Protein AF-0000000085019146 (afdb_homodimer)

Sequence (936 aa):
MVECVVIGAGLAGLQAARRLKDCGVSVVVVEAGDHLGGRVSQLEGLAPWPLQLGPEFIHGEECNVLKDFIDAQGWEMREYEWPDRYFFGKGVGERRLMVAEDADENDPDVREVHRLFAELPGVPIDRDVTALEWLRDIVQCSDKVLALAESIYANDFGTSLALMGMQEAVVEQRGWNYGEKYLVLDRSLHRVAEALAKGIDVRLGWKVSEIIRPPDGAPGPVTIRRSTGETMVASRCVVVAAPITALKPNNPGSIAFTPPLPMVKTKAIDRVKVSNSVKVFLAFESSFWPEGLFDVVCAGCFLPEMWILKYPSTENVGRGGGARMASDQGVDPSVPARTKEVVTFFAAGNLADELSRMERKTVVERALDQMDEMFGSDANPRPSRSRLTGSYVADWKNEELVGGAYTYPTLHAFGSREVVAAPDGESVFFAGEATHPGVNPCMQGAMETGLRAAAQVLSAVRPPKSSLMVECVVIGAGLAGLQAARRLKDCGVSVVVVEAGDHLGGRVSQLEGLAPWPLQLGPEFIHGEECNVLKDFIDAQGWEMREYEWPDRYFFGKGVGERRLMVAEDADENDPDVREVHRLFAELPGVPIDRDVTALEWLRDIVQCSDKVLALAESIYANDFGTSLALMGMQEAVVEQRGWNYGEKYLVLDRSLHRVAEALAKGIDVRLGWKVSEIIRPPDGAPGPVTIRRSTGETMVASRCVVVAAPITALKPNNPGSIAFTPPLPMVKTKAIDRVKVSNSVKVFLAFESSFWPEGLFDVVCAGCFLPEMWILKYPSTENVGRGGGARMASDQGVDPSVPARTKEVVTFFAAGNLADELSRMERKTVVERALDQMDEMFGSDANPRPSRSRLTGSYVADWKNEELVGGAYTYPTLHAFGSREVVAAPDGESVFFAGEATHPGVNPCMQGAMETGLRAAAQVLSAVRPPKSSL

Secondary structure (DSSP, 8-state):
-EEEEEE--BHHHHHHHHHHHHTT--EEEE-SSSSSBTTS-EEESSSSSPEESS---EE-STT-HHHHHHHHHT--EEEE-S-SEEEE-GGGT--EEEEHHHHHHH-HHHHHHHHHHHTGGG---SS--BHHHIIIIII---HHHHHHHIIIIIHHTTS-TTTBBHHHHHHHHHT--S-S-EEEESS-THHHHHHHHTTSEEETT--EEEEE--GGG-S--EEEEETTS-EEEEEEEEEE-S-GGGG-TTSTTPPEEESPPPHHHHHHHHHS-B--EEEEEEEESS--S-TT--EEEEETSSS-EEEE------TTS---TT-EEGGGGT--TTHHHH--EEEEEEEEHHHHHHHHHS-HHHHHHHHHHHHHHHH--SS-S-HHHHHEEEEEEEEGGG-TTT-SS-B--BTT-TTHHHHHHS-BTTTEEE-SGGG-SS-TTSHHHHHHHHHHHHHHHHHHH-------/-EEEEEE--BHHHHHHHHHHHHTT--EEEE-SSSSSBTTS-EEESSSSS-EESS---EE-STT-HHHHHHHHHT--EEEE-S-SEEEE-GGGT--EEEEHHHHHHH-HHHHHHHHHHHTGGG---SS--BHHHIIIIII---HHHHHHHIIIIIHHTTS-TTTBBHHHHHHHHHT--S-S-EEEESS-THHHHHHHHTTSEEETT--EEEEE--GGG-S--EEEEETTS-EEEEEEEEEE-S-GGGG-TTSTTPPEEESPPPHHHHHHHHHS-B--EEEEEEEESS--S-TT--EEEEETSSS-EEEE------TTS---TT-EEGGGGT--TTHHHH--EEEEEEEEHHHHHHHHHS-HHHHHHHHHHHHHHHH--SS-S-HHHHHEEEEEEEEGGG-TTT-SS-B--BTT-TTHHHHHHS-BTTTEEE-SGGG-SS-TTSHHHHHHHHHHHHHHHHHHH-------

Organism: Micromonas commoda (strain RCC299 / NOUM17 / CCMP2709) (NCBI:txid296587)

Structure (mmCIF, N/CA/C/O backbone):
data_AF-0000000085019146-model_v1
#
loop_
_entity.id
_entity.type
_entity.pdbx_description
1 polymer 'Amine oxidase domain-containing protein'
#
loop_
_atom_site.group_PDB
_atom_site.id
_atom_site.type_symbol
_atom_site.label_atom_id
_atom_site.label_alt_id
_atom_site.label_comp_id
_atom_site.label_asym_id
_atom_site.label_entity_id
_atom_site.label_seq_id
_atom_site.pdbx_PDB_ins_code
_atom_site.Cartn_x
_atom_site.Cartn_y
_atom_site.Cartn_z
_atom_site.occupancy
_atom_site.B_iso_or_equiv
_atom_site.auth_seq_id
_atom_site.auth_comp_id
_atom_site.auth_asym_id
_atom_site.auth_atom_id
_atom_site.pdbx_PDB_model_num
ATOM 1 N N . MET A 1 1 ? 28 5.133 -4.934 1 79.38 1 MET A N 1
ATOM 2 C CA . MET A 1 1 ? 27.469 4.168 -3.977 1 79.38 1 MET A CA 1
ATOM 3 C C . MET A 1 1 ? 25.953 4.309 -3.838 1 79.38 1 MET A C 1
ATOM 5 O O . MET A 1 1 ? 25.438 5.426 -3.775 1 79.38 1 MET A O 1
ATOM 9 N N . VAL A 1 2 ? 25.234 3.137 -4.051 1 92.81 2 VAL A N 1
ATOM 10 C CA . VAL A 1 2 ? 23.781 3.166 -3.996 1 92.81 2 VAL A CA 1
ATOM 11 C C . VAL A 1 2 ? 23.312 2.875 -2.572 1 92.81 2 VAL A C 1
ATOM 13 O O . VAL A 1 2 ? 24.047 2.291 -1.775 1 92.81 2 VAL A O 1
ATOM 16 N N . GLU A 1 3 ? 22.172 3.332 -2.229 1 93.25 3 GLU A N 1
ATOM 17 C CA . GLU A 1 3 ? 21.641 3.133 -0.887 1 93.25 3 GLU A CA 1
ATOM 18 C C . GLU A 1 3 ? 21.172 1.693 -0.688 1 93.25 3 GLU A C 1
ATOM 20 O O . GLU A 1 3 ? 21.406 1.095 0.361 1 93.25 3 GLU A O 1
ATOM 25 N N . CYS A 1 4 ? 20.562 1.172 -1.696 1 96.62 4 CYS A N 1
ATOM 26 C CA . CYS A 1 4 ? 19.953 -0.153 -1.569 1 96.62 4 CYS A CA 1
ATOM 27 C C . CYS A 1 4 ? 20.25 -1.001 -2.803 1 96.62 4 CYS A C 1
ATOM 29 O O . CYS A 1 4 ? 20.156 -0.516 -3.932 1 96.62 4 CYS A O 1
ATOM 31 N N . VAL A 1 5 ? 20.641 -2.23 -2.59 1 98.44 5 VAL A N 1
ATOM 32 C CA . VAL A 1 5 ? 20.75 -3.209 -3.668 1 98.44 5 VAL A CA 1
ATOM 33 C C . VAL A 1 5 ? 19.641 -4.254 -3.535 1 98.44 5 VAL A C 1
ATOM 35 O O . VAL A 1 5 ? 19.438 -4.809 -2.453 1 98.44 5 VAL A O 1
ATOM 38 N N . VAL A 1 6 ? 18.891 -4.449 -4.578 1 98.88 6 VAL A N 1
ATOM 39 C CA . VAL A 1 6 ? 17.875 -5.5 -4.629 1 98.88 6 VAL A CA 1
ATOM 40 C C . VAL A 1 6 ? 18.438 -6.707 -5.383 1 98.88 6 VAL A C 1
ATOM 42 O O . VAL A 1 6 ? 18.906 -6.582 -6.516 1 98.88 6 VAL A O 1
ATOM 45 N N . ILE A 1 7 ? 18.375 -7.859 -4.75 1 98.81 7 ILE A N 1
ATOM 46 C CA . ILE A 1 7 ? 18.906 -9.086 -5.34 1 98.81 7 ILE A CA 1
ATOM 47 C C . ILE A 1 7 ? 17.75 -9.906 -5.93 1 98.81 7 ILE A C 1
ATOM 49 O O . ILE A 1 7 ? 16.953 -10.492 -5.195 1 98.81 7 ILE A O 1
ATOM 53 N N . GLY A 1 8 ? 17.703 -9.953 -7.277 1 98.38 8 GLY A N 1
ATOM 54 C CA . GLY A 1 8 ? 16.656 -10.641 -7.992 1 98.38 8 GLY A CA 1
ATOM 55 C C . GLY A 1 8 ? 15.727 -9.703 -8.75 1 98.38 8 GLY A C 1
ATOM 56 O O . GLY A 1 8 ? 15.125 -8.805 -8.148 1 98.38 8 GLY A O 1
ATOM 57 N N . ALA A 1 9 ? 15.586 -9.969 -10.031 1 98.12 9 ALA A N 1
ATOM 58 C CA . ALA A 1 9 ? 14.766 -9.117 -10.891 1 98.12 9 ALA A CA 1
ATOM 59 C C . ALA A 1 9 ? 13.461 -9.82 -11.273 1 98.12 9 ALA A C 1
ATOM 61 O O . ALA A 1 9 ? 12.992 -9.688 -12.406 1 98.12 9 ALA A O 1
ATOM 62 N N . GLY A 1 10 ? 12.961 -10.641 -10.375 1 97.44 10 GLY A N 1
ATOM 63 C CA . GLY A 1 10 ? 11.578 -11.086 -10.477 1 97.44 10 GLY A CA 1
ATOM 64 C C . GLY A 1 10 ? 10.578 -10.031 -10.047 1 97.44 10 GLY A C 1
ATOM 65 O O . GLY A 1 10 ? 10.961 -8.898 -9.75 1 97.44 10 GLY A O 1
ATOM 66 N N . LEU A 1 11 ? 9.359 -10.406 -9.961 1 97.69 11 LEU A N 1
ATOM 67 C CA . LEU A 1 11 ? 8.312 -9.43 -9.664 1 97.69 11 LEU A CA 1
ATOM 68 C C . LEU A 1 11 ? 8.508 -8.828 -8.281 1 97.69 11 LEU A C 1
ATOM 70 O O . LEU A 1 11 ? 8.312 -7.625 -8.086 1 97.69 11 LEU A O 1
ATOM 74 N N . ALA A 1 12 ? 8.867 -9.641 -7.309 1 98.12 12 ALA A N 1
ATOM 75 C CA . ALA A 1 12 ? 9.07 -9.148 -5.949 1 98.12 12 ALA A CA 1
ATOM 76 C C . ALA A 1 12 ? 10.18 -8.102 -5.902 1 98.12 12 ALA A C 1
ATOM 78 O O . ALA A 1 12 ? 9.992 -7.012 -5.363 1 98.12 12 ALA A O 1
ATOM 79 N N . GLY A 1 13 ? 11.297 -8.438 -6.512 1 98.69 13 GLY A N 1
ATOM 80 C CA . GLY A 1 13 ? 12.43 -7.527 -6.508 1 98.69 13 GLY A CA 1
ATOM 81 C C . GLY A 1 13 ? 12.18 -6.254 -7.293 1 98.69 13 GLY A C 1
ATOM 82 O O . GLY A 1 13 ? 12.508 -5.16 -6.832 1 98.69 13 GLY A O 1
ATOM 83 N N . LEU A 1 14 ? 11.617 -6.418 -8.422 1 98.69 14 LEU A N 1
ATOM 84 C CA . LEU A 1 14 ? 11.352 -5.262 -9.266 1 98.69 14 LEU A CA 1
ATOM 85 C C . LEU A 1 14 ? 10.32 -4.34 -8.617 1 98.69 14 LEU A C 1
ATOM 87 O O . LEU A 1 14 ? 10.438 -3.115 -8.703 1 98.69 14 LEU A O 1
ATOM 91 N N . GLN A 1 15 ? 9.336 -4.961 -7.996 1 98.31 15 GLN A N 1
ATOM 92 C CA . GLN A 1 15 ? 8.344 -4.16 -7.289 1 98.31 15 GLN A CA 1
ATOM 93 C C . GLN A 1 15 ? 8.977 -3.396 -6.129 1 98.31 15 GLN A C 1
ATOM 95 O O . GLN A 1 15 ? 8.672 -2.225 -5.906 1 98.31 15 GLN A O 1
ATOM 100 N N . ALA A 1 16 ? 9.805 -4.051 -5.387 1 98.31 16 ALA A N 1
ATOM 101 C CA . ALA A 1 16 ? 10.516 -3.391 -4.297 1 98.31 16 ALA A CA 1
ATOM 102 C C . ALA A 1 16 ? 11.359 -2.23 -4.816 1 98.31 16 ALA A C 1
ATOM 104 O O . ALA A 1 16 ? 11.289 -1.118 -4.289 1 98.31 16 ALA A O 1
ATOM 105 N N . ALA A 1 17 ? 12.102 -2.482 -5.875 1 98.44 17 ALA A N 1
ATOM 106 C CA . ALA A 1 17 ? 12.984 -1.475 -6.461 1 98.44 17 ALA A CA 1
ATOM 107 C C . ALA A 1 17 ? 12.188 -0.271 -6.953 1 98.44 17 ALA A C 1
ATOM 109 O O . ALA A 1 17 ? 12.586 0.876 -6.738 1 98.44 17 ALA A O 1
ATOM 110 N N . ARG A 1 18 ? 11.133 -0.583 -7.602 1 96.62 18 ARG A N 1
ATOM 111 C CA . ARG A 1 18 ? 10.297 0.491 -8.133 1 96.62 18 ARG A CA 1
ATOM 112 C C . ARG A 1 18 ? 9.781 1.387 -7.012 1 96.62 18 ARG A C 1
ATOM 114 O O . ARG A 1 18 ? 9.883 2.613 -7.094 1 96.62 18 ARG A O 1
ATOM 121 N N . ARG A 1 19 ? 9.234 0.765 -5.992 1 94 19 ARG A N 1
ATOM 122 C CA . ARG A 1 19 ? 8.703 1.534 -4.871 1 94 19 ARG A CA 1
ATOM 123 C C . ARG A 1 19 ? 9.805 2.361 -4.207 1 94 19 ARG A C 1
ATOM 125 O O . ARG A 1 19 ? 9.594 3.533 -3.885 1 94 19 ARG A O 1
ATOM 132 N N . LEU A 1 20 ? 10.93 1.802 -3.992 1 94.19 20 LEU A N 1
ATOM 133 C CA . LEU A 1 20 ? 12.055 2.498 -3.369 1 94.19 20 LEU A CA 1
ATOM 134 C C . LEU A 1 20 ? 12.5 3.678 -4.223 1 94.19 20 LEU A C 1
ATOM 136 O O . LEU A 1 20 ? 12.719 4.777 -3.707 1 94.19 20 LEU A O 1
ATOM 140 N N . LYS A 1 21 ? 12.602 3.432 -5.488 1 93.31 21 LYS A N 1
ATOM 141 C CA . LYS A 1 21 ? 12.984 4.504 -6.395 1 93.31 21 LYS A CA 1
ATOM 142 C C . LYS A 1 21 ? 11.977 5.645 -6.367 1 93.31 21 LYS A C 1
ATOM 144 O O . LYS A 1 21 ? 12.352 6.816 -6.309 1 93.31 21 LYS A O 1
ATOM 149 N N . ASP A 1 22 ? 10.742 5.215 -6.441 1 86.56 22 ASP A N 1
ATOM 150 C CA . ASP A 1 22 ? 9.68 6.207 -6.398 1 86.56 22 ASP A CA 1
ATOM 151 C C . ASP A 1 22 ? 9.75 7.043 -5.121 1 86.56 22 ASP A C 1
ATOM 153 O O . ASP A 1 22 ? 9.289 8.18 -5.09 1 86.56 22 ASP A O 1
ATOM 157 N N . CYS A 1 23 ? 10.359 6.465 -4.125 1 86.62 23 CYS A N 1
ATOM 158 C CA . CYS A 1 23 ? 10.469 7.145 -2.84 1 86.62 23 CYS A CA 1
ATOM 159 C C . CYS A 1 23 ? 11.836 7.816 -2.691 1 86.62 23 CYS A C 1
ATOM 161 O O . CYS A 1 23 ? 12.234 8.172 -1.584 1 86.62 23 CYS A O 1
ATOM 163 N N . GLY A 1 24 ? 12.586 7.887 -3.742 1 84.88 24 GLY A N 1
ATOM 164 C CA . GLY A 1 24 ? 13.805 8.68 -3.766 1 84.88 24 GLY A CA 1
ATOM 165 C C . GLY A 1 24 ? 15.023 7.906 -3.301 1 84.88 24 GLY A C 1
ATOM 166 O O . GLY A 1 24 ? 16.094 8.492 -3.096 1 84.88 24 GLY A O 1
ATOM 167 N N . VAL A 1 25 ? 14.914 6.637 -3.082 1 89.81 25 VAL A N 1
ATOM 168 C CA . VAL A 1 25 ? 16.031 5.805 -2.668 1 89.81 25 VAL A CA 1
ATOM 169 C C . VAL A 1 25 ? 16.859 5.406 -3.889 1 89.81 25 VAL A C 1
ATOM 171 O O . VAL A 1 25 ? 16.312 5.012 -4.918 1 89.81 25 VAL A O 1
ATOM 174 N N . SER A 1 26 ? 18.109 5.586 -3.812 1 93.88 26 SER A N 1
ATOM 175 C CA . SER A 1 26 ? 18.984 5.086 -4.879 1 93.88 26 SER A CA 1
ATOM 176 C C . SER A 1 26 ? 19.062 3.564 -4.855 1 93.88 26 SER A C 1
ATOM 178 O O . SER A 1 26 ? 19.484 2.979 -3.852 1 93.88 26 SER A O 1
ATOM 180 N N . VAL A 1 27 ? 18.688 2.932 -5.996 1 97 27 VAL A N 1
ATOM 181 C CA . VAL A 1 27 ? 18.547 1.479 -5.996 1 97 27 VAL A CA 1
ATOM 182 C C . VAL A 1 27 ? 19.219 0.9 -7.242 1 97 27 VAL A C 1
ATOM 184 O O . VAL A 1 27 ? 19.156 1.487 -8.32 1 97 27 VAL A O 1
ATOM 187 N N . VAL A 1 28 ? 19.875 -0.218 -7.07 1 98.5 28 VAL A N 1
ATOM 188 C CA . VAL A 1 28 ? 20.344 -1.075 -8.156 1 98.5 28 VAL A CA 1
ATOM 189 C C . VAL A 1 28 ? 19.781 -2.488 -7.973 1 98.5 28 VAL A C 1
ATOM 191 O O . VAL A 1 28 ? 19.75 -3.004 -6.852 1 98.5 28 VAL A O 1
ATOM 194 N N . VAL A 1 29 ? 19.297 -3.041 -9.047 1 98.81 29 VAL A N 1
ATOM 195 C CA . VAL A 1 29 ? 18.844 -4.43 -9.031 1 98.81 29 VAL A CA 1
ATOM 196 C C . VAL A 1 29 ? 19.906 -5.32 -9.688 1 98.81 29 VAL A C 1
ATOM 198 O O . VAL A 1 29 ? 20.391 -5.012 -10.781 1 98.81 29 VAL A O 1
ATOM 201 N N . VAL A 1 30 ? 20.266 -6.375 -9.016 1 98.62 30 VAL A N 1
ATOM 202 C CA . VAL A 1 30 ? 21.172 -7.355 -9.625 1 98.62 30 VAL A CA 1
ATOM 203 C C . VAL A 1 30 ? 20.422 -8.672 -9.844 1 98.62 30 VAL A C 1
ATOM 205 O O . VAL A 1 30 ? 19.625 -9.094 -8.992 1 98.62 30 VAL A O 1
ATOM 208 N N . GLU A 1 31 ? 20.578 -9.219 -11.008 1 97.81 31 GLU A N 1
ATOM 209 C CA . GLU A 1 31 ? 19.906 -10.438 -11.445 1 97.81 31 GLU A CA 1
ATOM 210 C C . GLU A 1 31 ? 20.891 -11.469 -11.969 1 97.81 31 GLU A C 1
ATOM 212 O O . GLU A 1 31 ? 21.766 -11.141 -12.781 1 97.81 31 GLU A O 1
ATOM 217 N N . ALA A 1 32 ? 20.75 -12.656 -11.461 1 96.62 32 ALA A N 1
ATOM 218 C CA . ALA A 1 32 ? 21.672 -13.727 -11.828 1 96.62 32 ALA A CA 1
ATOM 219 C C . ALA A 1 32 ? 21.531 -14.086 -13.305 1 96.62 32 ALA A C 1
ATOM 221 O O . ALA A 1 32 ? 22.531 -14.359 -13.977 1 96.62 32 ALA A O 1
ATOM 222 N N . GLY A 1 33 ? 20.359 -14.125 -13.805 1 93.81 33 GLY A N 1
ATOM 223 C CA . GLY A 1 33 ? 20.094 -14.531 -15.18 1 93.81 33 GLY A CA 1
ATOM 224 C C . GLY A 1 33 ? 20.328 -13.414 -16.188 1 93.81 33 GLY A C 1
ATOM 225 O O . GLY A 1 33 ? 20.812 -12.344 -15.82 1 93.81 33 GLY A O 1
ATOM 226 N N . ASP A 1 34 ? 19.953 -13.688 -17.406 1 92.94 34 ASP A N 1
ATOM 227 C CA . ASP A 1 34 ? 20.219 -12.758 -18.5 1 92.94 34 ASP A CA 1
ATOM 228 C C . ASP A 1 34 ? 18.938 -12.062 -18.953 1 92.94 34 ASP A C 1
ATOM 230 O O . ASP A 1 34 ? 18.891 -11.445 -20.016 1 92.94 34 ASP A O 1
ATOM 234 N N . HIS A 1 35 ? 17.922 -12.219 -18.203 1 91.88 35 HIS A N 1
ATOM 235 C CA . HIS A 1 35 ? 16.672 -11.555 -18.531 1 91.88 35 HIS A CA 1
ATOM 236 C C . HIS A 1 35 ? 15.922 -11.133 -17.266 1 91.88 35 HIS A C 1
ATOM 238 O O . HIS A 1 35 ? 16.234 -11.586 -16.172 1 91.88 35 HIS A O 1
ATOM 244 N N . LEU A 1 36 ? 14.93 -10.25 -17.406 1 94.31 36 LEU A N 1
ATOM 245 C CA . LEU A 1 36 ? 14.055 -9.797 -16.344 1 94.31 36 LEU A CA 1
ATOM 246 C C . LEU A 1 36 ? 12.953 -10.812 -16.062 1 94.31 36 LEU A C 1
ATOM 248 O O . LEU A 1 36 ? 12.688 -11.68 -16.906 1 94.31 36 LEU A O 1
ATOM 252 N N . GLY A 1 37 ? 12.406 -10.719 -14.891 1 94.12 37 GLY A N 1
ATOM 253 C CA . GLY A 1 37 ? 11.102 -11.32 -14.656 1 94.12 37 GLY A CA 1
ATOM 254 C C . GLY A 1 37 ? 11.172 -12.586 -13.82 1 94.12 37 GLY A C 1
ATOM 255 O O . GLY A 1 37 ? 10.164 -13.016 -13.258 1 94.12 37 GLY A O 1
ATOM 256 N N . GLY A 1 38 ? 12.336 -13.227 -13.734 1 92.69 38 GLY A N 1
ATOM 257 C CA . GLY A 1 38 ? 12.398 -14.477 -13 1 92.69 38 GLY A CA 1
ATOM 258 C C . GLY A 1 38 ? 11.508 -15.555 -13.594 1 92.69 38 GLY A C 1
ATOM 259 O O . GLY A 1 38 ? 11.633 -15.898 -14.766 1 92.69 38 GLY A O 1
ATOM 260 N N . ARG A 1 39 ? 10.523 -15.969 -12.844 1 94.12 39 ARG A N 1
ATOM 261 C CA . ARG A 1 39 ? 9.617 -17.016 -13.312 1 94.12 39 ARG A CA 1
ATOM 262 C C . ARG A 1 39 ? 8.648 -16.469 -14.359 1 94.12 39 ARG A C 1
ATOM 264 O O . ARG A 1 39 ? 8.039 -17.25 -15.109 1 94.12 39 ARG A O 1
ATOM 271 N N . VAL A 1 40 ? 8.492 -15.195 -14.352 1 94.75 40 VAL A N 1
ATOM 272 C CA . VAL A 1 40 ? 7.711 -14.578 -15.414 1 94.75 40 VAL A CA 1
ATOM 273 C C . VAL A 1 40 ? 8.555 -14.469 -16.688 1 94.75 40 VAL A C 1
ATOM 275 O O . VAL A 1 40 ? 8.969 -13.367 -17.062 1 94.75 40 VAL A O 1
ATOM 278 N N . SER A 1 41 ? 8.789 -15.609 -17.312 1 91.44 41 SER A N 1
ATOM 279 C CA . SER A 1 41 ? 9.617 -15.727 -18.516 1 91.44 41 SER A CA 1
ATOM 280 C C . SER A 1 41 ? 8.797 -16.203 -19.703 1 91.44 41 SER A C 1
ATOM 282 O O . SER A 1 41 ? 7.684 -16.703 -19.531 1 91.44 41 SER A O 1
ATOM 284 N N . GLN A 1 42 ? 9.359 -16.016 -20.875 1 91.81 42 GLN A N 1
ATOM 285 C CA . GLN A 1 42 ? 8.609 -16.391 -22.062 1 91.81 42 GLN A CA 1
ATOM 286 C C . GLN A 1 42 ? 9.461 -17.219 -23.031 1 91.81 42 GLN A C 1
ATOM 288 O O . GLN A 1 42 ? 10.688 -17.203 -22.938 1 91.81 42 GLN A O 1
ATOM 293 N N . LEU A 1 43 ? 8.805 -17.938 -23.859 1 93.75 43 LEU A N 1
ATOM 294 C CA . LEU A 1 43 ? 9.375 -18.781 -24.906 1 93.75 43 LEU A CA 1
ATOM 295 C C . LEU A 1 43 ? 9.016 -18.234 -26.281 1 93.75 43 LEU A C 1
ATOM 297 O O . LEU A 1 43 ? 7.852 -17.922 -26.547 1 93.75 43 LEU A O 1
ATOM 301 N N . GLU A 1 44 ? 10.031 -18.188 -27.094 1 92.88 44 GLU A N 1
ATOM 302 C CA . GLU A 1 44 ? 9.797 -17.781 -28.484 1 92.88 44 GLU A CA 1
ATOM 303 C C . GLU A 1 44 ? 10.188 -18.891 -29.453 1 92.88 44 GLU A C 1
ATOM 305 O O . GLU A 1 44 ? 10.938 -19.797 -29.094 1 92.88 44 GLU A O 1
ATOM 310 N N . GLY A 1 45 ? 9.547 -18.781 -30.578 1 93.5 45 GLY A N 1
ATOM 311 C CA . GLY A 1 45 ? 9.992 -19.656 -31.656 1 93.5 45 GLY A CA 1
ATOM 312 C C . GLY A 1 45 ? 9.117 -20.875 -31.828 1 93.5 45 GLY A C 1
ATOM 313 O O . GLY A 1 45 ? 9.383 -21.719 -32.688 1 93.5 45 GLY A O 1
ATOM 314 N N . LEU A 1 46 ? 8.062 -21 -31.031 1 96 46 LEU A N 1
ATOM 315 C CA . LEU A 1 46 ? 7.148 -22.125 -31.203 1 96 46 LEU A CA 1
ATOM 316 C C . LEU A 1 46 ? 5.855 -21.672 -31.875 1 96 46 LEU A C 1
ATOM 318 O O . LEU A 1 46 ? 5.195 -22.469 -32.562 1 96 46 LEU A O 1
ATOM 322 N N . ALA A 1 47 ? 5.551 -20.516 -31.719 1 95.75 47 ALA A N 1
ATOM 323 C CA . ALA A 1 47 ? 4.406 -19.828 -32.312 1 95.75 47 ALA A CA 1
ATOM 324 C C . ALA A 1 47 ? 4.773 -18.391 -32.688 1 95.75 47 ALA A C 1
ATOM 326 O O . ALA A 1 47 ? 5.859 -17.922 -32.375 1 95.75 47 ALA A O 1
ATOM 327 N N . PRO A 1 48 ? 3.902 -17.75 -33.469 1 93.75 48 PRO A N 1
ATOM 328 C CA . PRO A 1 48 ? 4.219 -16.359 -33.812 1 93.75 48 PRO A CA 1
ATOM 329 C C . PRO A 1 48 ? 4.047 -15.398 -32.656 1 93.75 48 PRO A C 1
ATOM 331 O O . PRO A 1 48 ? 4.266 -14.188 -32.812 1 93.75 48 PRO A O 1
ATOM 334 N N . TRP A 1 49 ? 3.648 -15.852 -31.531 1 92.94 49 TRP A N 1
ATOM 335 C CA . TRP A 1 49 ? 3.527 -15.078 -30.297 1 92.94 49 TRP A CA 1
ATOM 336 C C . TRP A 1 49 ? 4.324 -15.727 -29.172 1 92.94 49 TRP A C 1
ATOM 338 O O . TRP A 1 49 ? 4.664 -16.906 -29.234 1 92.94 49 TRP A O 1
ATOM 348 N N . PRO A 1 50 ? 4.684 -15.008 -28.156 1 93.19 50 PRO A N 1
ATOM 349 C CA . PRO A 1 50 ? 5.41 -15.594 -27.031 1 93.19 50 PRO A CA 1
ATOM 350 C C . PRO A 1 50 ? 4.531 -16.484 -26.156 1 93.19 50 PRO A C 1
ATOM 352 O O . PRO A 1 50 ? 3.352 -16.172 -25.953 1 93.19 50 PRO A O 1
ATOM 355 N N . LEU A 1 51 ? 5.137 -17.531 -25.734 1 95.56 51 LEU A N 1
ATOM 356 C CA . LEU A 1 51 ? 4.469 -18.406 -24.766 1 95.56 51 LEU A CA 1
ATOM 357 C C . LEU A 1 51 ? 4.973 -18.156 -23.359 1 95.56 51 LEU A C 1
ATOM 359 O O . LEU A 1 51 ? 6.133 -17.781 -23.156 1 95.56 51 LEU A O 1
ATOM 363 N N . GLN A 1 52 ? 4.141 -18.344 -22.422 1 95.31 52 GLN A N 1
ATOM 364 C CA . GLN A 1 52 ? 4.5 -18.094 -21.031 1 95.31 52 GLN A CA 1
ATOM 365 C C . GLN A 1 52 ? 5.082 -19.328 -20.391 1 95.31 52 GLN A C 1
ATOM 367 O O . GLN A 1 52 ? 4.375 -20.328 -20.172 1 95.31 52 GLN A O 1
ATOM 372 N N . LEU A 1 53 ? 6.293 -19.219 -20.016 1 95.19 53 LEU A N 1
ATOM 373 C CA . LEU A 1 53 ? 6.938 -20.359 -19.359 1 95.19 53 LEU A CA 1
ATOM 374 C C . LEU A 1 53 ? 6.496 -20.484 -17.906 1 95.19 53 LEU A C 1
ATOM 376 O O . LEU A 1 53 ? 6.426 -21.594 -17.375 1 95.19 53 LEU A O 1
ATOM 380 N N . GLY A 1 54 ? 6.305 -19.328 -17.297 1 94.62 54 GLY A N 1
ATOM 381 C CA . GLY A 1 54 ? 5.82 -19.297 -15.922 1 94.62 54 GLY A CA 1
ATOM 382 C C . GLY A 1 54 ? 4.34 -18.984 -15.82 1 94.62 54 GLY A C 1
ATOM 383 O O . GLY A 1 54 ? 3.521 -19.578 -16.516 1 94.62 54 GLY A O 1
ATOM 384 N N . PRO A 1 55 ? 3.98 -18.078 -14.969 1 95 55 PRO A N 1
ATOM 385 C CA . PRO A 1 55 ? 2.559 -17.766 -14.781 1 95 55 PRO A CA 1
ATOM 386 C C . PRO A 1 55 ? 1.904 -17.203 -16.031 1 95 55 PRO A C 1
ATOM 388 O O . PRO A 1 55 ? 2.553 -16.484 -16.812 1 95 55 PRO A O 1
ATOM 391 N N . GLU A 1 56 ? 0.681 -17.531 -16.125 1 95.06 56 GLU A N 1
ATOM 392 C CA . GLU A 1 56 ? -0.055 -17.062 -17.297 1 95.06 56 GLU A CA 1
ATOM 393 C C . GLU A 1 56 ? -1.396 -16.453 -16.906 1 95.06 56 GLU A C 1
ATOM 395 O O . GLU A 1 56 ? -2.027 -15.758 -17.703 1 95.06 56 GLU A O 1
ATOM 400 N N . PHE A 1 57 ? -1.765 -16.672 -15.664 1 94.88 57 PHE A N 1
ATOM 401 C CA . PHE A 1 57 ? -3.09 -16.25 -15.234 1 94.88 57 PHE A CA 1
ATOM 402 C C . PHE A 1 57 ? -2.992 -15.242 -14.094 1 94.88 57 PHE A C 1
ATOM 404 O O . PHE A 1 57 ? -2.115 -15.359 -13.234 1 94.88 57 PHE A O 1
ATOM 411 N N . ILE A 1 58 ? -3.83 -14.336 -14.117 1 94.38 58 ILE A N 1
ATOM 412 C CA . ILE A 1 58 ? -4.031 -13.398 -13.016 1 94.38 58 ILE A CA 1
ATOM 413 C C . ILE A 1 58 ? -5.258 -13.812 -12.203 1 94.38 58 ILE A C 1
ATOM 415 O O . ILE A 1 58 ? -6.379 -13.828 -12.727 1 94.38 58 ILE A O 1
ATOM 419 N N . HIS A 1 59 ? -4.984 -14.086 -10.992 1 90.94 59 HIS A N 1
ATOM 420 C CA . HIS A 1 59 ? -6.035 -14.664 -10.156 1 90.94 59 HIS A CA 1
ATOM 421 C C . HIS A 1 59 ? -6.688 -13.602 -9.281 1 90.94 59 HIS A C 1
ATOM 423 O O . HIS A 1 59 ? -6.066 -13.094 -8.344 1 90.94 59 HIS A O 1
ATOM 429 N N . GLY A 1 60 ? -7.918 -13.281 -9.586 1 88.12 60 GLY A N 1
ATOM 430 C CA . GLY A 1 60 ? -8.672 -12.328 -8.789 1 88.12 60 GLY A CA 1
ATOM 431 C C . GLY A 1 60 ? -8.492 -10.891 -9.25 1 88.12 60 GLY A C 1
ATOM 432 O O . GLY A 1 60 ? -7.402 -10.492 -9.664 1 88.12 60 GLY A O 1
ATOM 433 N N . GLU A 1 61 ? -9.57 -10.141 -9.164 1 86.62 61 GLU A N 1
ATOM 434 C CA . GLU A 1 61 ? -9.516 -8.742 -9.594 1 86.62 61 GLU A CA 1
ATOM 435 C C . GLU A 1 61 ? -9.625 -7.797 -8.398 1 86.62 61 GLU A C 1
ATOM 437 O O . GLU A 1 61 ? -9.352 -6.602 -8.523 1 86.62 61 GLU A O 1
ATOM 442 N N . GLU A 1 62 ? -9.945 -8.391 -7.34 1 84.38 62 GLU A N 1
ATOM 443 C CA . GLU A 1 62 ? -10.156 -7.551 -6.164 1 84.38 62 GLU A CA 1
ATOM 444 C C . GLU A 1 62 ? -8.875 -7.438 -5.336 1 84.38 62 GLU A C 1
ATOM 446 O O . GLU A 1 62 ? -8.172 -8.422 -5.141 1 84.38 62 GLU A O 1
ATOM 451 N N . CYS A 1 63 ? -8.531 -6.227 -4.918 1 85.62 63 CYS A N 1
ATOM 452 C CA . CYS A 1 63 ? -7.422 -5.988 -4.004 1 85.62 63 CYS A CA 1
ATOM 453 C C . CYS A 1 63 ? -6.129 -6.586 -4.547 1 85.62 63 CYS A C 1
ATOM 455 O O . CYS A 1 63 ? -5.34 -7.16 -3.797 1 85.62 63 CYS A O 1
ATOM 457 N N . ASN A 1 64 ? -6.031 -6.613 -5.84 1 90.62 64 ASN A N 1
ATOM 458 C CA . ASN A 1 64 ? -4.91 -7.223 -6.547 1 90.62 64 ASN A CA 1
ATOM 459 C C . ASN A 1 64 ? -3.959 -6.168 -7.102 1 90.62 64 ASN A C 1
ATOM 461 O O . ASN A 1 64 ? -4.281 -5.484 -8.07 1 90.62 64 ASN A O 1
ATOM 465 N N . VAL A 1 65 ? -2.756 -6.078 -6.465 1 91.81 65 VAL A N 1
ATOM 466 C CA . VAL A 1 65 ? -1.794 -5.035 -6.809 1 91.81 65 VAL A CA 1
ATOM 467 C C . VAL A 1 65 ? -1.323 -5.219 -8.25 1 91.81 65 VAL A C 1
ATOM 469 O O . VAL A 1 65 ? -1 -4.246 -8.93 1 91.81 65 VAL A O 1
ATOM 472 N N . LEU A 1 66 ? -1.267 -6.469 -8.711 1 95.88 66 LEU A N 1
ATOM 473 C CA . LEU A 1 66 ? -0.917 -6.723 -10.109 1 95.88 66 LEU A CA 1
ATOM 474 C C . LEU A 1 66 ? -1.981 -6.16 -11.047 1 95.88 66 LEU A C 1
ATOM 476 O O . LEU A 1 66 ? -1.657 -5.508 -12.039 1 95.88 66 LEU A O 1
ATOM 480 N N . LYS A 1 67 ? -3.195 -6.426 -10.734 1 94.44 67 LYS A N 1
ATOM 481 C CA . LYS A 1 67 ? -4.297 -5.895 -11.531 1 94.44 67 LYS A CA 1
ATOM 482 C C . LYS A 1 67 ? -4.277 -4.367 -11.547 1 94.44 67 LYS A C 1
ATOM 484 O O . LYS A 1 67 ? -4.457 -3.75 -12.594 1 94.44 67 LYS A O 1
ATOM 489 N N . ASP A 1 68 ? -4.062 -3.783 -10.375 1 90 68 ASP A N 1
ATOM 490 C CA . ASP A 1 68 ? -3.963 -2.328 -10.289 1 90 68 ASP A CA 1
ATOM 491 C C . ASP A 1 68 ? -2.857 -1.795 -11.195 1 90 68 ASP A C 1
ATOM 493 O O . ASP A 1 68 ? -3.043 -0.789 -11.883 1 90 68 ASP A O 1
ATOM 497 N N . PHE A 1 69 ? -1.776 -2.426 -11.172 1 94.06 69 PHE A N 1
ATOM 498 C CA . PHE A 1 69 ? -0.636 -2.027 -11.992 1 94.06 69 PHE A CA 1
ATOM 499 C C . PHE A 1 69 ? -0.978 -2.107 -13.477 1 94.06 69 PHE A C 1
ATOM 501 O O . PHE A 1 69 ? -0.698 -1.177 -14.234 1 94.06 69 PHE A O 1
ATOM 508 N N . ILE A 1 70 ? -1.576 -3.219 -13.867 1 96.12 70 ILE A N 1
ATOM 509 C CA . ILE A 1 70 ? -1.94 -3.451 -15.258 1 96.12 70 ILE A CA 1
ATOM 510 C C . ILE A 1 70 ? -2.949 -2.398 -15.711 1 96.12 70 ILE A C 1
ATOM 512 O O . ILE A 1 70 ? -2.82 -1.829 -16.797 1 96.12 70 ILE A O 1
ATOM 516 N N . ASP A 1 71 ? -3.93 -2.131 -14.898 1 92.12 71 ASP A N 1
ATOM 517 C CA . ASP A 1 71 ? -4.926 -1.107 -15.203 1 92.12 71 ASP A CA 1
ATOM 518 C C . ASP A 1 71 ? -4.27 0.256 -15.406 1 92.12 71 ASP A C 1
ATOM 520 O O . ASP A 1 71 ? -4.648 1.005 -16.312 1 92.12 71 ASP A O 1
ATOM 524 N N . ALA A 1 72 ? -3.289 0.497 -14.609 1 88.31 72 ALA A N 1
ATOM 525 C CA . ALA A 1 72 ? -2.594 1.778 -14.695 1 88.31 72 ALA A CA 1
ATOM 526 C C . ALA A 1 72 ? -1.828 1.902 -16 1 88.31 72 ALA A C 1
ATOM 528 O O . ALA A 1 72 ? -1.584 3.012 -16.484 1 88.31 72 ALA A O 1
ATOM 529 N N . GLN A 1 73 ? -1.421 0.743 -16.547 1 93.12 73 GLN A N 1
ATOM 530 C CA . GLN A 1 73 ? -0.725 0.745 -17.844 1 93.12 73 GLN A CA 1
ATOM 531 C C . GLN A 1 73 ? -1.705 0.909 -19 1 93.12 73 GLN A C 1
ATOM 533 O O . GLN A 1 73 ? -1.295 1.132 -20.141 1 93.12 73 GLN A O 1
ATOM 538 N N . GLY A 1 74 ? -2.977 0.73 -18.734 1 93.69 74 GLY A N 1
ATOM 539 C CA . GLY A 1 74 ? -3.988 0.782 -19.766 1 93.69 74 GLY A CA 1
ATOM 540 C C . GLY A 1 74 ? -4.086 -0.504 -20.578 1 93.69 74 GLY A C 1
ATOM 541 O O . GLY A 1 74 ? -4.527 -0.493 -21.719 1 93.69 74 GLY A O 1
ATOM 542 N N . TRP A 1 75 ? -3.604 -1.612 -20.047 1 95.69 75 TRP A N 1
ATOM 543 C CA . TRP A 1 75 ? -3.625 -2.889 -20.75 1 95.69 75 TRP A CA 1
ATOM 544 C C . TRP A 1 75 ? -4.941 -3.621 -20.516 1 95.69 75 TRP A C 1
ATOM 546 O O . TRP A 1 75 ? -5.609 -3.398 -19.5 1 95.69 75 TRP A O 1
ATOM 556 N N . GLU A 1 76 ? -5.277 -4.434 -21.406 1 96.12 76 GLU A N 1
ATOM 557 C CA . GLU A 1 76 ? -6.566 -5.121 -21.344 1 96.12 76 GLU A CA 1
ATOM 558 C C . GLU A 1 76 ? -6.402 -6.551 -20.828 1 96.12 76 GLU A C 1
ATOM 560 O O . GLU A 1 76 ? -5.375 -7.188 -21.078 1 96.12 76 GLU A O 1
ATOM 565 N N . MET A 1 77 ? -7.379 -7 -20.109 1 96.25 77 MET A N 1
ATOM 566 C CA . MET A 1 77 ? -7.477 -8.375 -19.641 1 96.25 77 MET A CA 1
ATOM 567 C C . MET A 1 77 ? -8.82 -8.992 -20.016 1 96.25 77 MET A C 1
ATOM 569 O O . MET A 1 77 ? -9.812 -8.273 -20.156 1 96.25 77 MET A O 1
ATOM 573 N N . ARG A 1 78 ? -8.773 -10.219 -20.219 1 95.56 78 ARG A N 1
ATOM 574 C CA . ARG A 1 78 ? -10 -10.953 -20.5 1 95.56 78 ARG A CA 1
ATOM 575 C C . ARG A 1 78 ? -10.305 -11.953 -19.391 1 95.56 78 ARG A C 1
ATOM 577 O O . ARG A 1 78 ? -9.398 -12.617 -18.891 1 95.56 78 ARG A O 1
ATOM 584 N N . GLU A 1 79 ? -11.578 -12 -19.047 1 94.69 79 GLU A N 1
ATOM 585 C CA . GLU A 1 79 ? -12.016 -12.977 -18.047 1 94.69 79 GLU A CA 1
ATOM 586 C C . GLU A 1 79 ? -12.383 -14.305 -18.703 1 94.69 79 GLU A C 1
ATOM 588 O O . GLU A 1 79 ? -12.984 -14.328 -19.781 1 94.69 79 GLU A O 1
ATOM 593 N N . TYR A 1 80 ? -12.023 -15.391 -18.094 1 93.75 80 TYR A N 1
ATOM 594 C CA . TYR A 1 80 ? -12.391 -16.734 -18.531 1 93.75 80 TYR A CA 1
ATOM 595 C C . TYR A 1 80 ? -13.078 -17.484 -17.391 1 93.75 80 TYR A C 1
ATOM 597 O O . TYR A 1 80 ? -12.758 -17.297 -16.219 1 93.75 80 TYR A O 1
ATOM 605 N N . GLU A 1 81 ? -14 -18.266 -17.781 1 91.06 81 GLU A N 1
ATOM 606 C CA . GLU A 1 81 ? -14.586 -19.188 -16.812 1 91.06 81 GLU A CA 1
ATOM 607 C C . GLU A 1 81 ? -13.711 -20.422 -16.641 1 91.06 81 GLU A C 1
ATOM 609 O O . GLU A 1 81 ? -13.383 -21.094 -17.609 1 91.06 81 GLU A O 1
ATOM 614 N N . TRP A 1 82 ? -13.344 -20.594 -15.477 1 90.81 82 TRP A N 1
ATOM 615 C CA . TRP A 1 82 ? -12.508 -21.75 -15.195 1 90.81 82 TRP A CA 1
ATOM 616 C C . TRP A 1 82 ? -13.211 -22.703 -14.227 1 90.81 82 TRP A C 1
ATOM 618 O O . TRP A 1 82 ? -13.812 -22.266 -13.25 1 90.81 82 TRP A O 1
ATOM 628 N N . PRO A 1 83 ? -13.18 -24.016 -14.445 1 94.5 83 PRO A N 1
ATOM 629 C CA . PRO A 1 83 ? -12.719 -24.562 -15.727 1 94.5 83 PRO A CA 1
ATOM 630 C C . PRO A 1 83 ? -13.789 -24.531 -16.812 1 94.5 83 PRO A C 1
ATOM 632 O O . PRO A 1 83 ? -14.984 -24.422 -16.5 1 94.5 83 PRO A O 1
ATOM 635 N N . ASP A 1 84 ? -13.289 -24.578 -17.984 1 96.19 84 ASP A N 1
ATOM 636 C CA . ASP A 1 84 ? -14.211 -24.688 -19.125 1 96.19 84 ASP A CA 1
ATOM 637 C C . ASP A 1 84 ? -14.789 -26.094 -19.234 1 96.19 84 ASP A C 1
ATOM 639 O O . ASP A 1 84 ? -16 -26.25 -19.391 1 96.19 84 ASP A O 1
ATOM 643 N N . ARG A 1 85 ? -13.891 -27.109 -19.078 1 97.12 85 ARG A N 1
ATOM 644 C CA . ARG A 1 85 ? -14.312 -28.5 -19.172 1 97.12 85 ARG A CA 1
ATOM 645 C C . ARG A 1 85 ? -13.555 -29.375 -18.188 1 97.12 85 ARG A C 1
ATOM 647 O O . ARG A 1 85 ? -12.508 -28.969 -17.672 1 97.12 85 ARG A O 1
ATOM 654 N N . TYR A 1 86 ? -14.195 -30.484 -17.969 1 97.25 86 TYR A N 1
ATOM 655 C CA . TYR A 1 86 ? -13.516 -31.594 -17.312 1 97.25 86 TYR A CA 1
ATOM 656 C C . TYR A 1 86 ? -13.328 -32.75 -18.281 1 97.25 86 TYR A C 1
ATOM 658 O O . TYR A 1 86 ? -14.203 -33.031 -19.125 1 97.25 86 TYR A O 1
ATOM 666 N N . PHE A 1 87 ? -12.242 -33.375 -18.219 1 97.5 87 PHE A N 1
ATOM 667 C CA . PHE A 1 87 ? -12.062 -34.688 -18.828 1 97.5 87 PHE A CA 1
ATOM 668 C C . PHE A 1 87 ? -11.711 -35.75 -17.781 1 97.5 87 PHE A C 1
ATOM 670 O O . PHE A 1 87 ? -10.688 -35.625 -17.094 1 97.5 87 PHE A O 1
ATOM 677 N N . PHE A 1 88 ? -12.508 -36.688 -17.703 1 96.25 88 PHE A N 1
ATOM 678 C CA . PHE A 1 88 ? -12.266 -37.812 -16.797 1 96.25 88 PHE A CA 1
ATOM 679 C C . PHE A 1 88 ? -11.641 -38.969 -17.531 1 96.25 88 PHE A C 1
ATOM 681 O O . PHE A 1 88 ? -12.305 -39.625 -18.359 1 96.25 88 PHE A O 1
ATOM 688 N N . GLY A 1 89 ? -10.383 -39.25 -17.188 1 93.5 89 GLY A N 1
ATOM 689 C CA . GLY A 1 89 ? -9.633 -40.281 -17.875 1 93.5 89 GLY A CA 1
ATOM 690 C C . GLY A 1 89 ? -9.859 -41.656 -17.281 1 93.5 89 GLY A C 1
ATOM 691 O O . GLY A 1 89 ? -10.742 -41.844 -16.438 1 93.5 89 GLY A O 1
ATOM 692 N N . LYS A 1 90 ? -9.07 -42.562 -17.75 1 88.56 90 LYS A N 1
ATOM 693 C CA . LYS A 1 90 ? -9.195 -43.969 -17.375 1 88.56 90 LYS A CA 1
ATOM 694 C C . LYS A 1 90 ? -8.93 -44.188 -15.883 1 88.56 90 LYS A C 1
ATOM 696 O O . LYS A 1 90 ? -9.5 -45.062 -15.258 1 88.56 90 LYS A O 1
ATOM 701 N N . GLY A 1 91 ? -8.172 -43.281 -15.375 1 85.38 91 GLY A N 1
ATOM 702 C CA . GLY A 1 91 ? -7.789 -43.406 -13.977 1 85.38 91 GLY A CA 1
ATOM 703 C C . GLY A 1 91 ? -8.945 -43.219 -13.023 1 85.38 91 GLY A C 1
ATOM 704 O O . GLY A 1 91 ? -8.867 -43.594 -11.852 1 85.38 91 GLY A O 1
ATOM 705 N N . VAL A 1 92 ? -9.977 -42.594 -13.539 1 88.31 92 VAL A N 1
ATOM 706 C CA . VAL A 1 92 ? -11.148 -42.438 -12.688 1 88.31 92 VAL A CA 1
ATOM 707 C C . VAL A 1 92 ? -12.32 -43.219 -13.258 1 88.31 92 VAL A C 1
ATOM 709 O O . VAL A 1 92 ? -13.469 -43.031 -12.867 1 88.31 92 VAL A O 1
ATOM 712 N N . GLY A 1 93 ? -12.055 -44.094 -14.141 1 78.69 93 GLY A N 1
ATOM 713 C CA . GLY A 1 93 ? -13 -45.094 -14.609 1 78.69 93 GLY A CA 1
ATOM 714 C C . GLY A 1 93 ? -13.906 -44.594 -15.719 1 78.69 93 GLY A C 1
ATOM 715 O O . GLY A 1 93 ? -14.992 -45.156 -15.93 1 78.69 93 GLY A O 1
ATOM 716 N N . GLU A 1 94 ? -13.562 -43.438 -16.25 1 75.56 94 GLU A N 1
ATOM 717 C CA . GLU A 1 94 ? -14.398 -42.875 -17.297 1 75.56 94 GLU A CA 1
ATOM 718 C C . GLU A 1 94 ? -13.555 -42.344 -18.453 1 75.56 94 GLU A C 1
ATOM 720 O O . GLU A 1 94 ? -12.328 -42.469 -18.438 1 75.56 94 GLU A O 1
ATOM 725 N N . ARG A 1 95 ? -14.055 -42.188 -19.547 1 83.56 95 ARG A N 1
ATOM 726 C CA . ARG A 1 95 ? -13.523 -41.438 -20.688 1 83.56 95 ARG A CA 1
ATOM 727 C C . ARG A 1 95 ? -14.555 -40.469 -21.234 1 83.56 95 ARG A C 1
ATOM 729 O O . ARG A 1 95 ? -15.164 -40.719 -22.281 1 83.56 95 ARG A O 1
ATOM 736 N N . ARG A 1 96 ? -14.594 -39.344 -20.484 1 89.81 96 ARG A N 1
ATOM 737 C CA . ARG A 1 96 ? -15.703 -38.469 -20.797 1 89.81 96 ARG A CA 1
ATOM 738 C C . ARG A 1 96 ? -15.281 -37 -20.656 1 89.81 96 ARG A C 1
ATOM 740 O O . ARG A 1 96 ? -14.672 -36.625 -19.656 1 89.81 96 ARG A O 1
ATOM 747 N N . LEU A 1 97 ? -15.508 -36.281 -21.672 1 93.94 97 LEU A N 1
ATOM 748 C CA . LEU A 1 97 ? -15.375 -34.844 -21.672 1 93.94 97 LEU A CA 1
ATOM 749 C C . LEU A 1 97 ? -16.688 -34.156 -21.297 1 93.94 97 LEU A C 1
ATOM 751 O O . LEU A 1 97 ? -17.734 -34.469 -21.875 1 93.94 97 LEU A O 1
ATOM 755 N N . MET A 1 98 ? -16.656 -33.25 -20.266 1 95 98 MET A N 1
ATOM 756 C CA . MET A 1 98 ? -17.875 -32.625 -19.781 1 95 98 MET A CA 1
ATOM 757 C C . MET A 1 98 ? -17.688 -31.109 -19.656 1 95 98 MET A C 1
ATOM 759 O O . MET A 1 98 ? -16.641 -30.656 -19.203 1 95 98 MET A O 1
ATOM 763 N N . VAL A 1 99 ? -18.75 -30.422 -20.047 1 94.94 99 VAL A N 1
ATOM 764 C CA . VAL A 1 99 ? -18.766 -29 -19.75 1 94.94 99 VAL A CA 1
ATOM 765 C C . VAL A 1 99 ? -18.797 -28.781 -18.25 1 94.94 99 VAL A C 1
ATOM 767 O O . VAL A 1 99 ? -19.5 -29.484 -17.516 1 94.94 99 VAL A O 1
ATOM 770 N N . ALA A 1 100 ? -18.078 -27.859 -17.828 1 94.56 100 ALA A N 1
ATOM 771 C CA . ALA A 1 100 ? -17.875 -27.656 -16.391 1 94.56 100 ALA A CA 1
ATOM 772 C C . ALA A 1 100 ? -19.203 -27.453 -15.68 1 94.56 100 ALA A C 1
ATOM 774 O O . ALA A 1 100 ? -19.453 -28.016 -14.617 1 94.56 100 ALA A O 1
ATOM 775 N N . GLU A 1 101 ? -20.062 -26.688 -16.25 1 92.75 101 GLU A N 1
ATOM 776 C CA . GLU A 1 101 ? -21.359 -26.422 -15.641 1 92.75 101 GLU A CA 1
ATOM 777 C C . GLU A 1 101 ? -22.156 -27.719 -15.445 1 92.75 101 GLU A C 1
ATOM 779 O O . GLU A 1 101 ? -22.812 -27.891 -14.422 1 92.75 101 GLU A O 1
ATOM 784 N N . ASP A 1 102 ? -22.094 -28.5 -16.422 1 94.12 102 ASP A N 1
ATOM 785 C CA . ASP A 1 102 ? -22.781 -29.797 -16.344 1 94.12 102 ASP A CA 1
ATOM 786 C C . ASP A 1 102 ? -22.172 -30.672 -15.258 1 94.12 102 ASP A C 1
ATOM 788 O O . ASP A 1 102 ? -22.891 -31.375 -14.539 1 94.12 102 ASP A O 1
ATOM 792 N N . ALA A 1 103 ? -20.922 -30.656 -15.242 1 93.69 103 ALA A N 1
ATOM 793 C CA . ALA A 1 103 ? -20.25 -31.453 -14.227 1 93.69 103 ALA A CA 1
ATOM 794 C C . ALA A 1 103 ? -20.594 -30.969 -12.82 1 93.69 103 ALA A C 1
ATOM 796 O O . ALA A 1 103 ? -20.859 -31.781 -11.93 1 93.69 103 ALA A O 1
ATOM 797 N N . ASP A 1 104 ? -20.578 -29.734 -12.602 1 92.44 104 ASP A N 1
ATOM 798 C CA . ASP A 1 104 ? -20.891 -29.141 -11.305 1 92.44 104 ASP A CA 1
ATOM 799 C C . ASP A 1 104 ? -22.312 -29.5 -10.867 1 92.44 104 ASP A C 1
ATOM 801 O O . ASP A 1 104 ? -22.562 -29.672 -9.672 1 92.44 104 ASP A O 1
ATOM 805 N N . GLU A 1 105 ? -23.156 -29.594 -11.836 1 93.06 105 GLU A N 1
ATOM 806 C CA . GLU A 1 105 ? -24.547 -29.875 -11.531 1 93.06 105 GLU A CA 1
ATOM 807 C C . GLU A 1 105 ? -24.797 -31.375 -11.359 1 93.06 105 GLU A C 1
ATOM 809 O O . GLU A 1 105 ? -25.578 -31.781 -10.508 1 93.06 105 GLU A O 1
ATOM 814 N N . ASN A 1 106 ? -24.078 -32.156 -12.164 1 93.5 106 ASN A N 1
ATOM 815 C CA . ASN A 1 106 ? -24.547 -33.531 -12.289 1 93.5 106 ASN A CA 1
ATOM 816 C C . ASN A 1 106 ? -23.516 -34.5 -11.75 1 93.5 106 ASN A C 1
ATOM 818 O O . ASN A 1 106 ? -23.797 -35.688 -11.633 1 93.5 106 ASN A O 1
ATOM 822 N N . ASP A 1 107 ? -22.359 -34.125 -11.469 1 94.94 107 ASP A N 1
ATOM 823 C CA . ASP A 1 107 ? -21.328 -35.031 -10.953 1 94.94 107 ASP A CA 1
ATOM 824 C C . ASP A 1 107 ? -21.094 -34.781 -9.469 1 94.94 107 ASP A C 1
ATOM 826 O O . ASP A 1 107 ? -20.484 -33.781 -9.078 1 94.94 107 ASP A O 1
ATOM 830 N N . PRO A 1 108 ? -21.469 -35.656 -8.68 1 95.88 108 PRO A N 1
ATOM 831 C CA . PRO A 1 108 ? -21.375 -35.469 -7.234 1 95.88 108 PRO A CA 1
ATOM 832 C C . PRO A 1 108 ? -19.938 -35.344 -6.75 1 95.88 108 PRO A C 1
ATOM 834 O O . PRO A 1 108 ? -19.672 -34.656 -5.762 1 95.88 108 PRO A O 1
ATOM 837 N N . ASP A 1 109 ? -18.984 -36.031 -7.379 1 96.31 109 ASP A N 1
ATOM 838 C CA . ASP A 1 109 ? -17.578 -35.938 -6.965 1 96.31 109 ASP A CA 1
ATOM 839 C C . ASP A 1 109 ? -16.984 -34.562 -7.258 1 96.31 109 ASP A C 1
ATOM 841 O O . ASP A 1 109 ? -16.156 -34.062 -6.492 1 96.31 109 ASP A O 1
ATOM 845 N N . VAL A 1 110 ? -17.422 -33.969 -8.383 1 96.56 110 VAL A N 1
ATOM 846 C CA . VAL A 1 110 ? -17 -32.625 -8.711 1 96.56 110 VAL A CA 1
ATOM 847 C C . VAL A 1 110 ? -17.516 -31.641 -7.664 1 96.56 110 VAL A C 1
ATOM 849 O O . VAL A 1 110 ? -16.781 -30.781 -7.168 1 96.56 110 VAL A O 1
ATOM 852 N N . ARG A 1 111 ? -18.719 -31.781 -7.277 1 96.69 111 ARG A N 1
ATOM 853 C CA . ARG A 1 111 ? -19.297 -30.922 -6.254 1 96.69 111 ARG A CA 1
ATOM 854 C C . ARG A 1 111 ? -18.594 -31.109 -4.914 1 96.69 111 ARG A C 1
ATOM 856 O O . ARG A 1 111 ? -18.328 -30.125 -4.211 1 96.69 111 ARG A O 1
ATOM 863 N N . GLU A 1 112 ? -18.297 -32.312 -4.652 1 96.75 112 GLU A N 1
ATOM 864 C CA . GLU A 1 112 ? -17.703 -32.625 -3.352 1 96.75 112 GLU A CA 1
ATOM 865 C C . GLU A 1 112 ? -16.312 -32 -3.213 1 96.75 112 GLU A C 1
ATOM 867 O O . GLU A 1 112 ? -15.984 -31.438 -2.174 1 96.75 112 GLU A O 1
ATOM 872 N N . VAL A 1 113 ? -15.508 -32.188 -4.203 1 96.62 113 VAL A N 1
ATOM 873 C CA . VAL A 1 113 ? -14.141 -31.688 -4.102 1 96.62 113 VAL A CA 1
ATOM 874 C C . VAL A 1 113 ? -14.156 -30.172 -3.932 1 96.62 113 VAL A C 1
ATOM 876 O O . VAL A 1 113 ? -13.398 -29.609 -3.131 1 96.62 113 VAL A O 1
ATOM 879 N N . HIS A 1 114 ? -15.016 -29.516 -4.691 1 94.94 114 HIS A N 1
ATOM 880 C CA . HIS A 1 114 ? -15.094 -28.062 -4.586 1 94.94 114 HIS A CA 1
ATOM 881 C C . HIS A 1 114 ? -15.641 -27.641 -3.229 1 94.94 114 HIS A C 1
ATOM 883 O O . HIS A 1 114 ? -15.18 -26.656 -2.648 1 94.94 114 HIS A O 1
ATOM 889 N N . ARG A 1 115 ? -16.609 -28.312 -2.748 1 94.31 115 ARG A N 1
ATOM 890 C CA . ARG A 1 115 ? -17.156 -28.016 -1.423 1 94.31 115 ARG A CA 1
ATOM 891 C C . ARG A 1 115 ? -16.078 -28.156 -0.353 1 94.31 115 ARG A C 1
ATOM 893 O O . ARG A 1 115 ? -15.922 -27.266 0.498 1 94.31 115 ARG A O 1
ATOM 900 N N . LEU A 1 116 ? -15.359 -29.234 -0.413 1 94.62 116 LEU A N 1
ATOM 901 C CA . LEU A 1 116 ? -14.336 -29.516 0.587 1 94.62 116 LEU A CA 1
ATOM 902 C C . LEU A 1 116 ? -13.289 -28.406 0.627 1 94.62 116 LEU A C 1
ATOM 904 O O . LEU A 1 116 ? -12.914 -27.938 1.706 1 94.62 116 LEU A O 1
ATOM 908 N N . PHE A 1 117 ? -12.852 -27.938 -0.48 1 93.06 117 PHE A N 1
ATOM 909 C CA . PHE A 1 117 ? -11.789 -26.953 -0.515 1 93.06 117 PHE A CA 1
ATOM 910 C C . PHE A 1 117 ? -12.352 -25.547 -0.284 1 93.06 117 PHE A C 1
ATOM 912 O O . PHE A 1 117 ? -11.664 -24.672 0.25 1 93.06 117 PHE A O 1
ATOM 919 N N . ALA A 1 118 ? -13.578 -25.328 -0.621 1 89.12 118 ALA A N 1
ATOM 920 C CA . ALA A 1 118 ? -14.234 -24.062 -0.319 1 89.12 118 ALA A CA 1
ATOM 921 C C . ALA A 1 118 ? -14.43 -23.891 1.186 1 89.12 118 ALA A C 1
ATOM 923 O O . ALA A 1 118 ? -14.406 -22.766 1.693 1 89.12 118 ALA A O 1
ATOM 924 N N . GLU A 1 119 ? -14.523 -24.938 1.916 1 90.19 119 GLU A N 1
ATOM 925 C CA . GLU A 1 119 ? -14.828 -24.891 3.342 1 90.19 119 GLU A CA 1
ATOM 926 C C . GLU A 1 119 ? -13.555 -24.969 4.184 1 90.19 119 GLU A C 1
ATOM 928 O O . GLU A 1 119 ? -13.617 -24.938 5.414 1 90.19 119 GLU A O 1
ATOM 933 N N . LEU A 1 120 ? -12.469 -24.969 3.539 1 89.19 120 LEU A N 1
ATOM 934 C CA . LEU A 1 120 ? -11.195 -25.141 4.227 1 89.19 120 LEU A CA 1
ATOM 935 C C . LEU A 1 120 ? -10.992 -24.062 5.285 1 89.19 120 LEU A C 1
ATOM 937 O O . LEU A 1 120 ? -10.469 -24.328 6.367 1 89.19 120 LEU A O 1
ATOM 941 N N . PRO A 1 121 ? -11.328 -22.828 5.051 1 84 121 PRO A N 1
ATOM 942 C CA . PRO A 1 121 ? -11.094 -21.781 6.055 1 84 121 PRO A CA 1
ATOM 943 C C . PRO A 1 121 ? -11.703 -22.125 7.41 1 84 121 PRO A C 1
ATOM 945 O O . PRO A 1 121 ? -11.219 -21.656 8.445 1 84 121 PRO A O 1
ATOM 948 N N . GLY A 1 122 ? -12.711 -22.938 7.426 1 84.31 122 GLY A N 1
ATOM 949 C CA . GLY A 1 122 ? -13.391 -23.281 8.664 1 84.31 122 GLY A CA 1
ATOM 950 C C . GLY A 1 122 ? -12.945 -24.609 9.25 1 84.31 122 GLY A C 1
ATOM 951 O O . GLY A 1 122 ? -13.398 -25.016 10.32 1 84.31 122 GLY A O 1
ATOM 952 N N . VAL A 1 123 ? -12.078 -25.234 8.562 1 86.25 123 VAL A N 1
ATOM 953 C CA . VAL A 1 123 ? -11.648 -26.562 9.008 1 86.25 123 VAL A CA 1
ATOM 954 C C . VAL A 1 123 ? -10.602 -26.406 10.109 1 86.25 123 VAL A C 1
ATOM 956 O O . VAL A 1 123 ? -9.578 -25.75 9.93 1 86.25 123 VAL A O 1
ATOM 959 N N . PRO A 1 124 ? -10.891 -26.891 11.242 1 85.25 124 PRO A N 1
ATOM 960 C CA . PRO A 1 124 ? -9.867 -26.906 12.297 1 85.25 124 PRO A CA 1
ATOM 961 C C . PRO A 1 124 ? -8.758 -27.906 12.031 1 85.25 124 PRO A C 1
ATOM 963 O O . PRO A 1 124 ? -9.031 -29.062 11.672 1 85.25 124 PRO A O 1
ATOM 966 N N . ILE A 1 125 ? -7.566 -27.438 12.008 1 82.81 125 ILE A N 1
ATOM 967 C CA . ILE A 1 125 ? -6.441 -28.344 11.82 1 82.81 125 ILE A CA 1
ATOM 968 C C . ILE A 1 125 ? -5.645 -28.453 13.117 1 82.81 125 ILE A C 1
ATOM 970 O O . ILE A 1 125 ? -4.754 -27.641 13.383 1 82.81 125 ILE A O 1
ATOM 974 N N . ASP A 1 126 ? -5.883 -29.438 13.984 1 83.44 126 ASP A N 1
ATOM 975 C CA . ASP A 1 126 ? -5.199 -29.641 15.258 1 83.44 126 ASP A CA 1
ATOM 976 C C . ASP A 1 126 ? -3.773 -30.156 15.047 1 83.44 126 ASP A C 1
ATOM 978 O O . ASP A 1 126 ? -2.842 -29.688 15.703 1 83.44 126 ASP A O 1
ATOM 982 N N . ARG A 1 127 ? -3.688 -31.172 14.195 1 91.06 127 ARG A N 1
ATOM 983 C CA . ARG A 1 127 ? -2.402 -31.719 13.766 1 91.06 127 ARG A CA 1
ATOM 984 C C . ARG A 1 127 ? -2.215 -31.562 12.266 1 91.06 127 ARG A C 1
ATOM 986 O O . ARG A 1 127 ? -3.08 -31.969 11.484 1 91.06 127 ARG A O 1
ATOM 993 N N . ASP A 1 128 ? -1.053 -31 11.93 1 95.62 128 ASP A N 1
ATOM 994 C CA . ASP A 1 128 ? -0.821 -30.828 10.5 1 95.62 128 ASP A CA 1
ATOM 995 C C . ASP A 1 128 ? -0.641 -32.156 9.805 1 95.62 128 ASP A C 1
ATOM 997 O O . ASP A 1 128 ? 0.123 -33.031 10.273 1 95.62 128 ASP A O 1
ATOM 1001 N N . VAL A 1 129 ? -1.398 -32.406 8.812 1 97.25 129 VAL A N 1
ATOM 1002 C CA . VAL A 1 129 ? -1.335 -33.594 7.977 1 97.25 129 VAL A CA 1
ATOM 1003 C C . VAL A 1 129 ? -1.262 -33.188 6.504 1 97.25 129 VAL A C 1
ATOM 1005 O O . VAL A 1 129 ? -1.487 -32.031 6.156 1 97.25 129 VAL A O 1
ATOM 1008 N N . THR A 1 130 ? -0.884 -34.125 5.711 1 97.94 130 THR A N 1
ATOM 1009 C CA . THR A 1 130 ? -0.913 -33.844 4.277 1 97.94 130 THR A CA 1
ATOM 1010 C C . THR A 1 130 ? -2.35 -33.812 3.766 1 97.94 130 THR A C 1
ATOM 1012 O O . THR A 1 130 ? -3.256 -34.375 4.383 1 97.94 130 THR A O 1
ATOM 1015 N N . ALA A 1 131 ? -2.521 -33.156 2.688 1 97.81 131 ALA A N 1
ATOM 1016 C CA . ALA A 1 131 ? -3.842 -33.125 2.064 1 97.81 131 ALA A CA 1
ATOM 1017 C C . ALA A 1 131 ? -4.312 -34.531 1.695 1 97.81 131 ALA A C 1
ATOM 1019 O O . ALA A 1 131 ? -5.508 -34.812 1.774 1 97.81 131 ALA A O 1
ATOM 1020 N N . LEU A 1 132 ? -3.369 -35.375 1.271 1 98.44 132 LEU A N 1
ATOM 1021 C CA . LEU A 1 132 ? -3.729 -36.75 0.961 1 98.44 132 LEU A CA 1
ATOM 1022 C C . LEU A 1 132 ? -4.277 -37.469 2.195 1 98.44 132 LEU A C 1
ATOM 1024 O O . LEU A 1 132 ? -5.32 -38.125 2.129 1 98.44 132 LEU A O 1
ATOM 1028 N N . GLU A 1 133 ? -3.582 -37.312 3.277 1 97.69 133 GLU A N 1
ATOM 1029 C CA . GLU A 1 133 ? -4.047 -37.906 4.527 1 97.69 133 GLU A CA 1
ATOM 1030 C C . GLU A 1 133 ? -5.395 -37.344 4.949 1 97.69 133 GLU A C 1
ATOM 1032 O O . GLU A 1 133 ? -6.281 -38.062 5.383 1 97.69 133 GLU A O 1
ATOM 1037 N N . TRP A 1 134 ? -5.559 -36.062 4.855 1 97.38 134 TRP A N 1
ATOM 1038 C CA . TRP A 1 134 ? -6.797 -35.406 5.238 1 97.38 134 TRP A CA 1
ATOM 1039 C C . TRP A 1 134 ? -7.969 -35.906 4.406 1 97.38 134 TRP A C 1
ATOM 1041 O O . TRP A 1 134 ? -9.008 -36.281 4.953 1 97.38 134 TRP A O 1
ATOM 1051 N N . LEU A 1 135 ? -7.789 -36 3.104 1 98 135 LEU A N 1
ATOM 1052 C CA . LEU A 1 135 ? -8.859 -36.406 2.201 1 98 135 LEU A CA 1
ATOM 1053 C C . LEU A 1 135 ? -9.141 -37.906 2.316 1 98 135 LEU A C 1
ATOM 1055 O O . LEU A 1 135 ? -10.305 -38.312 2.35 1 98 135 LEU A O 1
ATOM 1059 N N . ARG A 1 136 ? -8.117 -38.688 2.35 1 97.81 136 ARG A N 1
ATOM 1060 C CA . ARG A 1 136 ? -8.25 -40.125 2.307 1 97.81 136 ARG A CA 1
ATOM 1061 C C . ARG A 1 136 ? -8.648 -40.688 3.67 1 97.81 136 ARG A C 1
ATOM 1063 O O . ARG A 1 136 ? -9.547 -41.531 3.768 1 97.81 136 ARG A O 1
ATOM 1070 N N . ASP A 1 137 ? -8.047 -40.219 4.727 1 96.19 137 ASP A N 1
ATOM 1071 C CA . ASP A 1 137 ? -8.156 -40.906 6.02 1 96.19 137 ASP A CA 1
ATOM 1072 C C . ASP A 1 137 ? -9.141 -40.156 6.934 1 96.19 137 ASP A C 1
ATOM 1074 O O . ASP A 1 137 ? -9.766 -40.781 7.797 1 96.19 137 ASP A O 1
ATOM 1078 N N . ILE A 1 138 ? -9.195 -38.906 6.773 1 94.69 138 ILE A N 1
ATOM 1079 C CA . ILE A 1 138 ? -10.047 -38.156 7.68 1 94.69 138 ILE A CA 1
ATOM 1080 C C . ILE A 1 138 ? -11.406 -37.906 7.031 1 94.69 138 ILE A C 1
ATOM 1082 O O . ILE A 1 138 ? -12.438 -38.312 7.582 1 94.69 138 ILE A O 1
ATOM 1086 N N . VAL A 1 139 ? -11.391 -37.406 5.859 1 95.81 139 VAL A N 1
ATOM 1087 C CA . VAL A 1 139 ? -12.648 -37.125 5.164 1 95.81 139 VAL A CA 1
ATOM 1088 C C . VAL A 1 139 ? -13.164 -38.406 4.52 1 95.81 139 VAL A C 1
ATOM 1090 O O . VAL A 1 139 ? -14.375 -38.594 4.363 1 95.81 139 VAL A O 1
ATOM 1093 N N . GLN A 1 140 ? -12.258 -39.312 4.121 1 97.25 140 GLN A N 1
ATOM 1094 C CA . GLN A 1 140 ? -12.57 -40.594 3.473 1 97.25 140 GLN A CA 1
ATOM 1095 C C . GLN A 1 140 ? -13.305 -40.375 2.152 1 97.25 140 GLN A C 1
ATOM 1097 O O . GLN A 1 140 ? -14.367 -40.938 1.92 1 97.25 140 GLN A O 1
ATOM 1102 N N . CYS A 1 141 ? -12.719 -39.656 1.319 1 96.62 141 CYS A N 1
ATOM 1103 C CA . CYS A 1 141 ? -13.328 -39.312 0.034 1 96.62 141 CYS A CA 1
ATOM 1104 C C . CYS A 1 141 ? -13.117 -40.438 -0.968 1 96.62 141 CYS A C 1
ATOM 1106 O O . CYS A 1 141 ? -12.328 -41.344 -0.728 1 96.62 141 CYS A O 1
ATOM 1108 N N . SER A 1 142 ? -13.852 -40.406 -2.072 1 96.31 142 SER A N 1
ATOM 1109 C CA . SER A 1 142 ? -13.719 -41.375 -3.154 1 96.31 142 SER A CA 1
ATOM 1110 C C . SER A 1 142 ? -12.422 -41.156 -3.93 1 96.31 142 SER A C 1
ATOM 1112 O O . SER A 1 142 ? -11.805 -40.094 -3.832 1 96.31 142 SER A O 1
ATOM 1114 N N . ASP A 1 143 ? -12.039 -42.156 -4.66 1 95.75 143 ASP A N 1
ATOM 1115 C CA . ASP A 1 143 ? -10.844 -42.062 -5.496 1 95.75 143 ASP A CA 1
ATOM 1116 C C . ASP A 1 143 ? -10.992 -40.969 -6.543 1 95.75 143 ASP A C 1
ATOM 1118 O O . ASP A 1 143 ? -10.008 -40.312 -6.91 1 95.75 143 ASP A O 1
ATOM 1122 N N . LYS A 1 144 ? -12.141 -40.812 -7.047 1 96.31 144 LYS A N 1
ATOM 1123 C CA . LYS A 1 144 ? -12.367 -39.75 -8.039 1 96.31 144 LYS A CA 1
ATOM 1124 C C . LYS A 1 144 ? -12.203 -38.375 -7.422 1 96.31 144 LYS A C 1
ATOM 1126 O O . LYS A 1 144 ? -11.617 -37.469 -8.039 1 96.31 144 LYS A O 1
ATOM 1131 N N . VAL A 1 145 ? -12.688 -38.156 -6.199 1 97.62 145 VAL A N 1
ATOM 1132 C CA . VAL A 1 145 ? -12.492 -36.906 -5.5 1 97.62 145 VAL A CA 1
ATOM 1133 C C . VAL A 1 145 ? -11 -36.656 -5.277 1 97.62 145 VAL A C 1
ATOM 1135 O O . VAL A 1 145 ? -10.516 -35.531 -5.445 1 97.62 145 VAL A O 1
ATOM 1138 N N . LEU A 1 146 ? -10.266 -37.688 -4.941 1 98 146 LEU A N 1
ATOM 1139 C CA . LEU A 1 146 ? -8.82 -37.594 -4.773 1 98 146 LEU A CA 1
ATOM 1140 C C . LEU A 1 146 ? -8.156 -37.156 -6.078 1 98 146 LEU A C 1
ATOM 1142 O O . LEU A 1 146 ? -7.273 -36.312 -6.078 1 98 146 LEU A O 1
ATOM 1146 N N . ALA A 1 147 ? -8.562 -37.781 -7.145 1 97.56 147 ALA A N 1
ATOM 1147 C CA . ALA A 1 147 ? -8 -37.438 -8.453 1 97.56 147 ALA A CA 1
ATOM 1148 C C . ALA A 1 147 ? -8.297 -36 -8.828 1 97.56 147 ALA A C 1
ATOM 1150 O O . ALA A 1 147 ? -7.441 -35.312 -9.391 1 97.56 147 ALA A O 1
ATOM 1151 N N . LEU A 1 148 ? -9.492 -35.562 -8.547 1 97.62 148 LEU A N 1
ATOM 1152 C CA . LEU A 1 148 ? -9.883 -34.188 -8.812 1 97.62 148 LEU A CA 1
ATOM 1153 C C . LEU A 1 148 ? -9.094 -33.219 -7.941 1 97.62 148 LEU A C 1
ATOM 1155 O O . LEU A 1 148 ? -8.602 -32.188 -8.43 1 97.62 148 LEU A O 1
ATOM 1159 N N . ALA A 1 149 ? -8.961 -33.562 -6.684 1 98.19 149 ALA A N 1
ATOM 1160 C CA . ALA A 1 149 ? -8.195 -32.719 -5.77 1 98.19 149 ALA A CA 1
ATOM 1161 C C . ALA A 1 149 ? -6.746 -32.594 -6.227 1 98.19 149 ALA A C 1
ATOM 1163 O O . ALA A 1 149 ? -6.145 -31.516 -6.117 1 98.19 149 ALA A O 1
ATOM 1164 N N . GLU A 1 150 ? -6.207 -33.688 -6.711 1 98 150 GLU A N 1
ATOM 1165 C CA . GLU A 1 150 ? -4.844 -33.688 -7.234 1 98 150 GLU A CA 1
ATOM 1166 C C . GLU A 1 150 ? -4.715 -32.781 -8.461 1 98 150 GLU A C 1
ATOM 1168 O O . GLU A 1 150 ? -3.797 -31.969 -8.547 1 98 150 GLU A O 1
ATOM 1173 N N . SER A 1 151 ? -5.648 -32.906 -9.367 1 97.69 151 SER A N 1
ATOM 1174 C CA . SER A 1 151 ? -5.562 -32.25 -10.672 1 97.69 151 SER A CA 1
ATOM 1175 C C . SER A 1 151 ? -5.914 -30.781 -10.562 1 97.69 151 SER A C 1
ATOM 1177 O O . SER A 1 151 ? -5.445 -29.969 -11.359 1 97.69 151 SER A O 1
ATOM 1179 N N . ILE A 1 152 ? -6.723 -30.453 -9.594 1 96.5 152 ILE A N 1
ATOM 1180 C CA . ILE A 1 152 ? -7.184 -29.078 -9.469 1 96.5 152 ILE A CA 1
ATOM 1181 C C . ILE A 1 152 ? -6.336 -28.344 -8.43 1 96.5 152 ILE A C 1
ATOM 1183 O O . ILE A 1 152 ? -5.484 -27.516 -8.789 1 96.5 152 ILE A O 1
ATOM 1187 N N . TYR A 1 153 ? -6.441 -28.734 -7.191 1 95.5 153 TYR A N 1
ATOM 1188 C CA . TYR A 1 153 ? -5.961 -27.922 -6.074 1 95.5 153 TYR A CA 1
ATOM 1189 C C . TYR A 1 153 ? -4.477 -28.156 -5.832 1 95.5 153 TYR A C 1
ATOM 1191 O O . TYR A 1 153 ? -3.693 -27.203 -5.773 1 95.5 153 TYR A O 1
ATOM 1199 N N . ALA A 1 154 ? -4.074 -29.406 -5.758 1 96.62 154 ALA A N 1
ATOM 1200 C CA . ALA A 1 154 ? -2.65 -29.656 -5.551 1 96.62 154 ALA A CA 1
ATOM 1201 C C . ALA A 1 154 ? -1.825 -29.141 -6.723 1 96.62 154 ALA A C 1
ATOM 1203 O O . ALA A 1 154 ? -0.785 -28.516 -6.523 1 96.62 154 ALA A O 1
ATOM 1204 N N . ASN A 1 155 ? -2.318 -29.391 -7.898 1 96.62 155 ASN A N 1
ATOM 1205 C CA . ASN A 1 155 ? -1.625 -28.922 -9.094 1 96.62 155 ASN A CA 1
ATOM 1206 C C . ASN A 1 155 ? -1.523 -27.406 -9.117 1 96.62 155 ASN A C 1
ATOM 1208 O O . ASN A 1 155 ? -0.473 -26.859 -9.453 1 96.62 155 ASN A O 1
ATOM 1212 N N . ASP A 1 156 ? -2.545 -26.734 -8.719 1 93.19 156 ASP A N 1
ATOM 1213 C CA . ASP A 1 156 ? -2.566 -25.281 -8.688 1 93.19 156 ASP A CA 1
ATOM 1214 C C . ASP A 1 156 ? -1.584 -24.734 -7.645 1 93.19 156 ASP A C 1
ATOM 1216 O O . ASP A 1 156 ? -0.989 -23.672 -7.836 1 93.19 156 ASP A O 1
ATOM 1220 N N . PHE A 1 157 ? -1.397 -25.469 -6.609 1 94.12 157 PHE A N 1
ATOM 1221 C CA . PHE A 1 157 ? -0.469 -25.062 -5.559 1 94.12 157 PHE A CA 1
ATOM 1222 C C . PHE A 1 157 ? 0.958 -25.469 -5.914 1 94.12 157 PHE A C 1
ATOM 1224 O O . PHE A 1 157 ? 1.877 -25.297 -5.113 1 94.12 157 PHE A O 1
ATOM 1231 N N . GLY A 1 158 ? 1.109 -26.047 -7.121 1 94.88 158 GLY A N 1
ATOM 1232 C CA . GLY A 1 158 ? 2.439 -26.422 -7.57 1 94.88 158 GLY A CA 1
ATOM 1233 C C . GLY A 1 158 ? 3.014 -27.594 -6.801 1 94.88 158 GLY A C 1
ATOM 1234 O O . GLY A 1 158 ? 4.223 -27.656 -6.562 1 94.88 158 GLY A O 1
ATOM 1235 N N . THR A 1 159 ? 2.125 -28.484 -6.402 1 96.94 159 THR A N 1
ATOM 1236 C CA . THR A 1 159 ? 2.57 -29.594 -5.559 1 96.94 159 THR A CA 1
ATOM 1237 C C . THR A 1 159 ? 1.677 -30.812 -5.75 1 96.94 159 THR A C 1
ATOM 1239 O O . THR A 1 159 ? 1.073 -30.984 -6.812 1 96.94 159 THR A O 1
ATOM 1242 N N . SER A 1 160 ? 1.801 -31.828 -4.82 1 98.25 160 SER A N 1
ATOM 1243 C CA . SER A 1 160 ? 0.965 -33.031 -4.754 1 98.25 160 SER A CA 1
ATOM 1244 C C . SER A 1 160 ? 0.241 -33.125 -3.416 1 98.25 160 SER A C 1
ATOM 1246 O O . SER A 1 160 ? 0.712 -32.594 -2.41 1 98.25 160 SER A O 1
ATOM 1248 N N . LEU A 1 161 ? -0.862 -33.812 -3.461 1 98.38 161 LEU A N 1
ATOM 1249 C CA . LEU A 1 161 ? -1.628 -34 -2.236 1 98.38 161 LEU A CA 1
ATOM 1250 C C . LEU A 1 161 ? -0.759 -34.625 -1.149 1 98.38 161 LEU A C 1
ATOM 1252 O O . LEU A 1 161 ? -0.934 -34.344 0.035 1 98.38 161 LEU A O 1
ATOM 1256 N N . ALA A 1 162 ? 0.201 -35.406 -1.546 1 98.19 162 ALA A N 1
ATOM 1257 C CA . ALA A 1 162 ? 1.033 -36.156 -0.604 1 98.19 162 ALA A CA 1
ATOM 1258 C C . ALA A 1 162 ? 2.049 -35.219 0.072 1 98.19 162 ALA A C 1
ATOM 1260 O O . ALA A 1 162 ? 2.65 -35.594 1.083 1 98.19 162 ALA A O 1
ATOM 1261 N N . LEU A 1 163 ? 2.225 -34.062 -0.46 1 97.56 163 LEU A N 1
ATOM 1262 C CA . LEU A 1 163 ? 3.229 -33.125 0.056 1 97.56 163 LEU A CA 1
ATOM 1263 C C . LEU A 1 163 ? 2.566 -31.938 0.724 1 97.56 163 LEU A C 1
ATOM 1265 O O . LEU A 1 163 ? 3.139 -31.328 1.635 1 97.56 163 LEU A O 1
ATOM 1269 N N . MET A 1 164 ? 1.428 -31.578 0.335 1 96.81 164 MET A N 1
ATOM 1270 C CA . MET A 1 164 ? 0.729 -30.359 0.706 1 96.81 164 MET A CA 1
ATOM 1271 C C . MET A 1 164 ? 0.252 -30.406 2.152 1 96.81 164 MET A C 1
ATOM 1273 O O . MET A 1 164 ? -0.508 -31.312 2.523 1 96.81 164 MET A O 1
ATOM 1277 N N . GLY A 1 165 ? 0.734 -29.422 2.912 1 96.44 165 GLY A N 1
ATOM 1278 C CA . GLY A 1 165 ? 0.32 -29.375 4.305 1 96.44 165 GLY A CA 1
ATOM 1279 C C . GLY A 1 165 ? -0.982 -28.625 4.516 1 96.44 165 GLY A C 1
ATOM 1280 O O . GLY A 1 165 ? -1.175 -27.531 3.969 1 96.44 165 GLY A O 1
ATOM 1281 N N . MET A 1 166 ? -1.849 -29.188 5.375 1 95.56 166 MET A N 1
ATOM 1282 C CA . MET A 1 166 ? -3.209 -28.672 5.52 1 95.56 166 MET A CA 1
ATOM 1283 C C . MET A 1 166 ? -3.223 -27.391 6.348 1 95.56 166 MET A C 1
ATOM 1285 O O . MET A 1 166 ? -4.035 -26.5 6.105 1 95.56 166 MET A O 1
ATOM 1289 N N . GLN A 1 167 ? -2.344 -27.25 7.277 1 93.06 167 GLN A N 1
ATOM 1290 C CA . GLN A 1 167 ? -2.344 -26.047 8.109 1 93.06 167 GLN A CA 1
ATOM 1291 C C . GLN A 1 167 ? -2.088 -24.797 7.27 1 93.06 167 GLN A C 1
ATOM 1293 O O . GLN A 1 167 ? -2.828 -23.812 7.367 1 93.06 167 GLN A O 1
ATOM 1298 N N . GLU A 1 168 ? -1.086 -24.859 6.434 1 92.69 168 GLU A N 1
ATOM 1299 C CA . GLU A 1 168 ? -0.795 -23.703 5.574 1 92.69 168 GLU A CA 1
ATOM 1300 C C . GLU A 1 168 ? -1.867 -23.531 4.504 1 92.69 168 GLU A C 1
ATOM 1302 O O . GLU A 1 168 ? -2.182 -22.406 4.109 1 92.69 168 GLU A O 1
ATOM 1307 N N . ALA A 1 169 ? -2.43 -24.672 4.051 1 92.5 169 ALA A N 1
ATOM 1308 C CA . ALA A 1 169 ? -3.5 -24.578 3.061 1 92.5 169 ALA A CA 1
ATOM 1309 C C . ALA A 1 169 ? -4.684 -23.781 3.609 1 92.5 169 ALA A C 1
ATOM 1311 O O . ALA A 1 169 ? -5.27 -22.953 2.904 1 92.5 169 ALA A O 1
ATOM 1312 N N . VAL A 1 170 ? -4.988 -24.047 4.859 1 90.44 170 VAL A N 1
ATOM 1313 C CA . VAL A 1 170 ? -6.094 -23.359 5.516 1 90.44 170 VAL A CA 1
ATOM 1314 C C . VAL A 1 170 ? -5.762 -21.875 5.652 1 90.44 170 VAL A C 1
ATOM 1316 O O . VAL A 1 170 ? -6.602 -21.016 5.367 1 90.44 170 VAL A O 1
ATOM 1319 N N . VAL A 1 171 ? -4.531 -21.578 6.023 1 85.19 171 VAL A N 1
ATOM 1320 C CA . VAL A 1 171 ? -4.094 -20.203 6.191 1 85.19 171 VAL A CA 1
ATOM 1321 C C . VAL A 1 171 ? -4.164 -19.469 4.852 1 85.19 171 VAL A C 1
ATOM 1323 O O . VAL A 1 171 ? -4.605 -18.328 4.785 1 85.19 171 VAL A O 1
ATOM 1326 N N . GLU A 1 172 ? -3.744 -20.109 3.854 1 86.81 172 GLU A N 1
ATOM 1327 C CA . GLU A 1 172 ? -3.773 -19.516 2.523 1 86.81 172 GLU A CA 1
ATOM 1328 C C . GLU A 1 172 ? -5.203 -19.203 2.09 1 86.81 172 GLU A C 1
ATOM 1330 O O . GLU A 1 172 ? -5.473 -18.125 1.555 1 86.81 172 GLU A O 1
ATOM 1335 N N . GLN A 1 173 ? -6.047 -20.141 2.32 1 85.75 173 GLN A N 1
ATOM 1336 C CA . GLN A 1 173 ? -7.434 -19.938 1.929 1 85.75 173 GLN A CA 1
ATOM 1337 C C . GLN A 1 173 ? -8.07 -18.812 2.736 1 85.75 173 GLN A C 1
ATOM 1339 O O . GLN A 1 173 ? -8.883 -18.031 2.209 1 85.75 173 GLN A O 1
ATOM 1344 N N . ARG A 1 174 ? -7.688 -18.719 3.957 1 79.44 174 ARG A N 1
ATOM 1345 C CA . ARG A 1 174 ? -8.219 -17.672 4.82 1 79.44 174 ARG A CA 1
ATOM 1346 C C . ARG A 1 174 ? -7.703 -16.297 4.391 1 79.44 174 ARG A C 1
ATOM 1348 O O . ARG A 1 174 ? -8.375 -15.289 4.594 1 79.44 174 ARG A O 1
ATOM 1355 N N . GLY A 1 175 ? -6.574 -16.281 3.768 1 78.38 175 GLY A N 1
ATOM 1356 C CA . GLY A 1 175 ? -5.941 -15.031 3.391 1 78.38 175 GLY A CA 1
ATOM 1357 C C . GLY A 1 175 ? -6.312 -14.57 1.993 1 78.38 175 GLY A C 1
ATOM 1358 O O . GLY A 1 175 ? -5.883 -13.5 1.551 1 78.38 175 GLY A O 1
ATOM 1359 N N . TRP A 1 176 ? -7.184 -15.273 1.312 1 82.81 176 TRP A N 1
ATOM 1360 C CA . TRP A 1 176 ? -7.539 -14.938 -0.063 1 82.81 176 TRP A CA 1
ATOM 1361 C C . TRP A 1 176 ? -8.555 -13.805 -0.103 1 82.81 176 TRP A C 1
ATOM 1363 O O . TRP A 1 176 ? -9.688 -13.953 0.363 1 82.81 176 TRP A O 1
ATOM 1373 N N . ASN A 1 177 ? -8.148 -12.609 -0.635 1 79.5 177 ASN A N 1
ATOM 1374 C CA . ASN A 1 177 ? -9.016 -11.445 -0.729 1 79.5 177 ASN A CA 1
ATOM 1375 C C . ASN A 1 177 ? -9.062 -10.891 -2.152 1 79.5 177 ASN A C 1
ATOM 1377 O O . ASN A 1 177 ? -9.336 -9.711 -2.354 1 79.5 177 ASN A O 1
ATOM 1381 N N . TYR A 1 178 ? -8.867 -11.742 -3.119 1 86 178 TYR A N 1
ATOM 1382 C CA . TYR A 1 178 ? -8.625 -11.219 -4.461 1 86 178 TYR A CA 1
ATOM 1383 C C . TYR A 1 178 ? -9.828 -11.469 -5.363 1 86 178 TYR A C 1
ATOM 1385 O O . TYR A 1 178 ? -9.867 -10.992 -6.5 1 86 178 TYR A O 1
ATOM 1393 N N . GLY A 1 179 ? -10.789 -12.172 -4.883 1 82.25 179 GLY A N 1
ATOM 1394 C CA . GLY A 1 179 ? -11.945 -12.5 -5.699 1 82.25 179 GLY A CA 1
ATOM 1395 C C . GLY A 1 179 ? -11.773 -13.781 -6.492 1 82.25 179 GLY A C 1
ATOM 1396 O O . GLY A 1 179 ? -10.828 -14.539 -6.266 1 82.25 179 GLY A O 1
ATOM 1397 N N . GLU A 1 180 ? -12.648 -14.055 -7.434 1 81.06 180 GLU A N 1
ATOM 1398 C CA . GLU A 1 180 ? -12.719 -15.375 -8.039 1 81.06 180 GLU A CA 1
ATOM 1399 C C . GLU A 1 180 ? -12.445 -15.312 -9.539 1 81.06 180 GLU A C 1
ATOM 1401 O O . GLU A 1 180 ? -12.383 -16.344 -10.211 1 81.06 180 GLU A O 1
ATOM 1406 N N . LYS A 1 181 ? -12.227 -14.133 -9.992 1 86.75 181 LYS A N 1
ATOM 1407 C CA . LYS A 1 181 ? -12.109 -14.016 -11.445 1 86.75 181 LYS A CA 1
ATOM 1408 C C . LYS A 1 181 ? -10.789 -14.602 -11.938 1 86.75 181 LYS A C 1
ATOM 1410 O O . LYS A 1 181 ? -9.758 -14.492 -11.266 1 86.75 181 LYS A O 1
ATOM 1415 N N . TYR A 1 182 ? -10.891 -15.211 -13.031 1 90.69 182 TYR A N 1
ATOM 1416 C CA . TYR A 1 182 ? -9.758 -15.75 -13.781 1 90.69 182 TYR A CA 1
ATOM 1417 C C . TYR A 1 182 ? -9.438 -14.875 -14.984 1 90.69 182 TYR A C 1
ATOM 1419 O O . TYR A 1 182 ? -10.195 -14.852 -15.961 1 90.69 182 TYR A O 1
ATOM 1427 N N . LEU A 1 183 ? -8.281 -14.188 -14.891 1 94.56 183 LEU A N 1
ATOM 1428 C CA . LEU A 1 183 ? -7.996 -13.172 -15.898 1 94.56 183 LEU A CA 1
ATOM 1429 C C . LEU A 1 183 ? -6.754 -13.539 -16.703 1 94.56 183 LEU A C 1
ATOM 1431 O O . LEU A 1 183 ? -5.824 -14.156 -16.172 1 94.56 183 LEU A O 1
ATOM 1435 N N . VAL A 1 184 ? -6.785 -13.211 -17.969 1 96.56 184 VAL A N 1
ATOM 1436 C CA . VAL A 1 184 ? -5.656 -13.375 -18.891 1 96.56 184 VAL A CA 1
ATOM 1437 C C . VAL A 1 184 ? -5.301 -12.023 -19.5 1 96.56 184 VAL A C 1
ATOM 1439 O O . VAL A 1 184 ? -6.168 -11.328 -20.031 1 96.56 184 VAL A O 1
ATOM 1442 N N . LEU A 1 185 ? -4.031 -11.664 -19.375 1 96.44 185 LEU A N 1
ATOM 1443 C CA . LEU A 1 185 ? -3.559 -10.438 -20 1 96.44 185 LEU A CA 1
ATOM 1444 C C . LEU A 1 185 ? -3.486 -10.586 -21.516 1 96.44 185 LEU A C 1
ATOM 1446 O O . LEU A 1 185 ? -3.104 -11.641 -22.016 1 96.44 185 LEU A O 1
ATOM 1450 N N . ASP A 1 186 ? -3.768 -9.594 -22.281 1 94.75 186 ASP A N 1
ATOM 1451 C CA . ASP A 1 186 ? -3.818 -9.633 -23.734 1 94.75 186 ASP A CA 1
ATOM 1452 C C . ASP A 1 186 ? -2.414 -9.656 -24.344 1 94.75 186 ASP A C 1
ATOM 1454 O O . ASP A 1 186 ? -2.244 -9.438 -25.547 1 94.75 186 ASP A O 1
ATOM 1458 N N . ARG A 1 187 ? -1.436 -9.836 -23.453 1 93.12 187 ARG A N 1
ATOM 1459 C CA . ARG A 1 187 ? -0.025 -9.898 -23.828 1 93.12 187 ARG A CA 1
ATOM 1460 C C . ARG A 1 187 ? 0.762 -10.75 -22.828 1 93.12 187 ARG A C 1
ATOM 1462 O O . ARG A 1 187 ? 0.201 -11.258 -21.859 1 93.12 187 ARG A O 1
ATOM 1469 N N . SER A 1 188 ? 1.998 -10.93 -23.203 1 91.62 188 SER A N 1
ATOM 1470 C CA . SER A 1 188 ? 2.852 -11.703 -22.297 1 91.62 188 SER A CA 1
ATOM 1471 C C . SER A 1 188 ? 3.004 -11.008 -20.953 1 91.62 188 SER A C 1
ATOM 1473 O O . SER A 1 188 ? 3.17 -9.781 -20.891 1 91.62 188 SER A O 1
ATOM 1475 N N . LEU A 1 189 ? 2.982 -11.75 -19.891 1 94.44 189 LEU A N 1
ATOM 1476 C CA . LEU A 1 189 ? 3.152 -11.203 -18.547 1 94.44 189 LEU A CA 1
ATOM 1477 C C . LEU A 1 189 ? 4.578 -10.703 -18.344 1 94.44 189 LEU A C 1
ATOM 1479 O O . LEU A 1 189 ? 4.852 -9.969 -17.391 1 94.44 189 LEU A O 1
ATOM 1483 N N . HIS A 1 190 ? 5.453 -11.117 -19.219 1 93.44 190 HIS A N 1
ATOM 1484 C CA . HIS A 1 190 ? 6.812 -10.602 -19.172 1 93.44 190 HIS A CA 1
ATOM 1485 C C . HIS A 1 190 ? 6.832 -9.078 -19.312 1 93.44 190 HIS A C 1
ATOM 1487 O O . HIS A 1 190 ? 7.734 -8.422 -18.781 1 93.44 190 HIS A O 1
ATOM 1493 N N . ARG A 1 191 ? 5.859 -8.531 -19.953 1 93.31 191 ARG A N 1
ATOM 1494 C CA . ARG A 1 191 ? 5.746 -7.086 -20.141 1 93.31 191 ARG A CA 1
ATOM 1495 C C . ARG A 1 191 ? 5.582 -6.383 -18.797 1 93.31 191 ARG A C 1
ATOM 1497 O O . ARG A 1 191 ? 5.992 -5.23 -18.641 1 93.31 191 ARG A O 1
ATOM 1504 N N . VAL A 1 192 ? 5.008 -7.07 -17.844 1 95.94 192 VAL A N 1
ATOM 1505 C CA . VAL A 1 192 ? 4.867 -6.516 -16.5 1 95.94 192 VAL A CA 1
ATOM 1506 C C . VAL A 1 192 ? 6.246 -6.301 -15.883 1 95.94 192 VAL A C 1
ATOM 1508 O O . VAL A 1 192 ? 6.52 -5.242 -15.312 1 95.94 192 VAL A O 1
ATOM 1511 N N . ALA A 1 193 ? 7.094 -7.293 -16.047 1 96.31 193 ALA A N 1
ATOM 1512 C CA . ALA A 1 193 ? 8.453 -7.176 -15.523 1 96.31 193 ALA A CA 1
ATOM 1513 C C . ALA A 1 193 ? 9.195 -6.02 -16.188 1 96.31 193 ALA A C 1
ATOM 1515 O O . ALA A 1 193 ? 9.859 -5.234 -15.516 1 96.31 193 ALA A O 1
ATOM 1516 N N . GLU A 1 194 ? 9.016 -5.898 -17.438 1 95.25 194 GLU A N 1
ATOM 1517 C CA . GLU A 1 194 ? 9.672 -4.824 -18.188 1 95.25 194 GLU A CA 1
ATOM 1518 C C . GLU A 1 194 ? 9.172 -3.457 -17.719 1 95.25 194 GLU A C 1
ATOM 1520 O O . GLU A 1 194 ? 9.961 -2.527 -17.547 1 95.25 194 GLU A O 1
ATOM 1525 N N . ALA A 1 195 ? 7.914 -3.4 -17.594 1 96.44 195 ALA A N 1
ATOM 1526 C CA . ALA A 1 195 ? 7.316 -2.133 -17.188 1 96.44 195 ALA A CA 1
ATOM 1527 C C . ALA A 1 195 ? 7.773 -1.746 -15.781 1 96.44 195 ALA A C 1
ATOM 1529 O O . ALA A 1 195 ? 8.055 -0.576 -15.508 1 96.44 195 ALA A O 1
ATOM 1530 N N . LEU A 1 196 ? 7.852 -2.67 -14.906 1 97.12 196 LEU A N 1
ATOM 1531 C CA . LEU A 1 196 ? 8.312 -2.422 -13.547 1 97.12 196 LEU A CA 1
ATOM 1532 C C . LEU A 1 196 ? 9.766 -1.96 -13.539 1 97.12 196 LEU A C 1
ATOM 1534 O O . LEU A 1 196 ? 10.172 -1.165 -12.688 1 97.12 196 LEU A O 1
ATOM 1538 N N . ALA A 1 197 ? 10.531 -2.451 -14.477 1 97.5 197 ALA A N 1
ATOM 1539 C CA . ALA A 1 197 ? 11.969 -2.209 -14.5 1 97.5 197 ALA A CA 1
ATOM 1540 C C . ALA A 1 197 ? 12.289 -0.864 -15.148 1 97.5 197 ALA A C 1
ATOM 1542 O O . ALA A 1 197 ? 13.438 -0.406 -15.102 1 97.5 197 ALA A O 1
ATOM 1543 N N . LYS A 1 198 ? 11.336 -0.265 -15.789 1 96.44 198 LYS A N 1
ATOM 1544 C CA . LYS A 1 198 ? 11.578 0.975 -16.516 1 96.44 198 LYS A CA 1
ATOM 1545 C C . LYS A 1 198 ? 12.234 2.02 -15.625 1 96.44 198 LYS A C 1
ATOM 1547 O O . LYS A 1 198 ? 11.727 2.332 -14.547 1 96.44 198 LYS A O 1
ATOM 1552 N N . GLY A 1 199 ? 13.359 2.484 -16.031 1 96.31 199 GLY A N 1
ATOM 1553 C CA . GLY A 1 199 ? 14.062 3.545 -15.336 1 96.31 199 GLY A CA 1
ATOM 1554 C C . GLY A 1 199 ? 14.875 3.041 -14.156 1 96.31 199 GLY A C 1
ATOM 1555 O O . GLY A 1 199 ? 15.461 3.834 -13.414 1 96.31 199 GLY A O 1
ATOM 1556 N N . ILE A 1 200 ? 14.922 1.81 -13.898 1 97.5 200 ILE A N 1
ATOM 1557 C CA . ILE A 1 200 ? 15.688 1.215 -12.805 1 97.5 200 ILE A CA 1
ATOM 1558 C C . ILE A 1 200 ? 17 0.653 -13.344 1 97.5 200 ILE A C 1
ATOM 1560 O O . ILE A 1 200 ? 17.047 0.085 -14.438 1 97.5 200 ILE A O 1
ATOM 1564 N N . ASP A 1 201 ? 18.062 0.845 -12.664 1 98.06 201 ASP A N 1
ATOM 1565 C CA . ASP A 1 201 ? 19.359 0.241 -13 1 98.06 201 ASP A CA 1
ATOM 1566 C C . ASP A 1 201 ? 19.359 -1.249 -12.664 1 98.06 201 ASP A C 1
ATOM 1568 O O . ASP A 1 201 ? 19.547 -1.632 -11.508 1 98.06 201 ASP A O 1
ATOM 1572 N N . VAL A 1 202 ? 19.188 -2.02 -13.703 1 98.19 202 VAL A N 1
ATOM 1573 C CA . VAL A 1 202 ? 19.188 -3.469 -13.547 1 98.19 202 VAL A CA 1
ATOM 1574 C C . VAL A 1 202 ? 20.438 -4.055 -14.195 1 98.19 202 VAL A C 1
ATOM 1576 O O . VAL A 1 202 ? 20.703 -3.812 -15.375 1 98.19 202 VAL A O 1
ATOM 1579 N N . ARG A 1 203 ? 21.141 -4.781 -13.43 1 98 203 ARG A N 1
ATOM 1580 C CA . ARG A 1 203 ? 22.328 -5.461 -13.93 1 98 203 ARG A CA 1
ATOM 1581 C C . ARG A 1 203 ? 22.094 -6.961 -14.055 1 98 203 ARG A C 1
ATOM 1583 O O . ARG A 1 203 ? 22.047 -7.672 -13.055 1 98 203 ARG A O 1
ATOM 1590 N N . LEU A 1 204 ? 22.031 -7.426 -15.297 1 96.5 204 LEU A N 1
ATOM 1591 C CA . LEU A 1 204 ? 21.812 -8.836 -15.586 1 96.5 204 LEU A CA 1
ATOM 1592 C C . LEU A 1 204 ? 23.109 -9.625 -15.523 1 96.5 204 LEU A C 1
ATOM 1594 O O . LEU A 1 204 ? 24.188 -9.031 -15.555 1 96.5 204 LEU A O 1
ATOM 1598 N N . GLY A 1 205 ? 22.984 -10.93 -15.367 1 95.5 205 GLY A N 1
ATOM 1599 C CA . GLY A 1 205 ? 24.156 -11.773 -15.312 1 95.5 205 GLY A CA 1
ATOM 1600 C C . GLY A 1 205 ? 25 -11.562 -14.062 1 95.5 205 GLY A C 1
ATOM 1601 O O . GLY A 1 205 ? 26.203 -11.805 -14.07 1 95.5 205 GLY A O 1
ATOM 1602 N N . TRP A 1 206 ? 24.391 -10.977 -13.07 1 97.12 206 TRP A N 1
ATOM 1603 C CA . TRP A 1 206 ? 25.078 -10.664 -11.82 1 97.12 206 TRP A CA 1
ATOM 1604 C C . TRP A 1 206 ? 24.641 -11.609 -10.711 1 97.12 206 TRP A C 1
ATOM 1606 O O . TRP A 1 206 ? 23.906 -11.203 -9.797 1 97.12 206 TRP A O 1
ATOM 1616 N N . LYS A 1 207 ? 25.188 -12.773 -10.711 1 97.19 207 LYS A N 1
ATOM 1617 C CA . LYS A 1 207 ? 24.812 -13.781 -9.719 1 97.19 207 LYS A CA 1
ATOM 1618 C C . LYS A 1 207 ? 25.516 -13.523 -8.383 1 97.19 207 LYS A C 1
ATOM 1620 O O . LYS A 1 207 ? 26.734 -13.586 -8.297 1 97.19 207 LYS A O 1
ATOM 1625 N N . VAL A 1 208 ? 24.734 -13.25 -7.359 1 98.25 208 VAL A N 1
ATOM 1626 C CA . VAL A 1 208 ? 25.266 -12.977 -6.023 1 98.25 208 VAL A CA 1
ATOM 1627 C C . VAL A 1 208 ? 25.656 -14.289 -5.348 1 98.25 208 VAL A C 1
ATOM 1629 O O . VAL A 1 208 ? 24.875 -15.25 -5.336 1 98.25 208 VAL A O 1
ATOM 1632 N N . SER A 1 209 ? 26.875 -14.352 -4.785 1 97.62 209 SER A N 1
ATOM 1633 C CA . SER A 1 209 ? 27.344 -15.547 -4.09 1 97.62 209 SER A CA 1
ATOM 1634 C C . SER A 1 209 ? 27.438 -15.312 -2.586 1 97.62 209 SER A C 1
ATOM 1636 O O . SER A 1 209 ? 27.406 -16.266 -1.804 1 97.62 209 SER A O 1
ATOM 1638 N N . GLU A 1 210 ? 27.531 -13.984 -2.256 1 98.12 210 GLU A N 1
ATOM 1639 C CA . GLU A 1 210 ? 27.734 -13.711 -0.837 1 98.12 210 GLU A CA 1
ATOM 1640 C C . GLU A 1 210 ? 27.234 -12.312 -0.474 1 98.12 210 GLU A C 1
ATOM 1642 O O . GLU A 1 210 ? 27.406 -11.367 -1.252 1 98.12 210 GLU A O 1
ATOM 1647 N N . ILE A 1 211 ? 26.641 -12.242 0.682 1 97.94 211 ILE A N 1
ATOM 1648 C CA . ILE A 1 211 ? 26.234 -10.984 1.293 1 97.94 211 ILE A CA 1
ATOM 1649 C C . ILE A 1 211 ? 26.984 -10.781 2.607 1 97.94 211 ILE A C 1
ATOM 1651 O O . ILE A 1 211 ? 26.828 -11.562 3.547 1 97.94 211 ILE A O 1
ATOM 1655 N N . ILE A 1 212 ? 27.844 -9.82 2.648 1 97.25 212 ILE A N 1
ATOM 1656 C CA . ILE A 1 212 ? 28.609 -9.477 3.84 1 97.25 212 ILE A CA 1
ATOM 1657 C C . ILE A 1 212 ? 27.953 -8.289 4.547 1 97.25 212 ILE A C 1
ATOM 1659 O O . ILE A 1 212 ? 27.922 -7.18 4.008 1 97.25 212 ILE A O 1
ATOM 1663 N N . ARG A 1 213 ? 27.406 -8.484 5.715 1 93.88 213 ARG A N 1
ATOM 1664 C CA . ARG A 1 213 ? 26.609 -7.488 6.426 1 93.88 213 ARG A CA 1
ATOM 1665 C C . ARG A 1 213 ? 27.188 -7.203 7.801 1 93.88 213 ARG A C 1
ATOM 1667 O O . ARG A 1 213 ? 28.016 -7.969 8.305 1 93.88 213 ARG A O 1
ATOM 1674 N N . PRO A 1 214 ? 26.766 -6.035 8.406 1 90.62 214 PRO A N 1
ATOM 1675 C CA . PRO A 1 214 ? 27.234 -5.758 9.766 1 90.62 214 PRO A CA 1
ATOM 1676 C C . PRO A 1 214 ? 26.781 -6.816 10.773 1 90.62 214 PRO A C 1
ATOM 1678 O O . PRO A 1 214 ? 25.703 -7.402 10.609 1 90.62 214 PRO A O 1
ATOM 1681 N N . PRO A 1 215 ? 27.594 -6.965 11.781 1 88 215 PRO A N 1
ATOM 1682 C CA . PRO A 1 215 ? 27.203 -7.961 12.781 1 88 215 PRO A CA 1
ATOM 1683 C C . PRO A 1 215 ? 26.031 -7.508 13.641 1 88 215 PRO A C 1
ATOM 1685 O O . PRO A 1 215 ? 25.781 -6.305 13.781 1 88 215 PRO A O 1
ATOM 1688 N N . ASP A 1 216 ? 25.234 -8.383 14.172 1 82.19 216 ASP A N 1
ATOM 1689 C CA . ASP A 1 216 ? 24.188 -8.227 15.18 1 82.19 216 ASP A CA 1
ATOM 1690 C C . ASP A 1 216 ? 23.078 -7.301 14.68 1 82.19 216 ASP A C 1
ATOM 1692 O O . ASP A 1 216 ? 22.453 -6.578 15.469 1 82.19 216 ASP A O 1
ATOM 1696 N N . GLY A 1 217 ? 23.031 -7.23 13.383 1 79.69 217 GLY A N 1
ATOM 1697 C CA . GLY A 1 217 ? 21.922 -6.484 12.82 1 79.69 217 GLY A CA 1
ATOM 1698 C C . GLY A 1 217 ? 22.109 -4.98 12.883 1 79.69 217 GLY A C 1
ATOM 1699 O O . GLY A 1 217 ? 21.172 -4.219 12.688 1 79.69 217 GLY A O 1
ATOM 1700 N N . ALA A 1 218 ? 23.312 -4.48 13.117 1 81.38 218 ALA A N 1
ATOM 1701 C CA . ALA A 1 218 ? 23.625 -3.053 13.195 1 81.38 218 ALA A CA 1
ATOM 1702 C C . ALA A 1 218 ? 23.469 -2.387 11.828 1 81.38 218 ALA A C 1
ATOM 1704 O O . ALA A 1 218 ? 23.625 -3.037 10.797 1 81.38 218 ALA A O 1
ATOM 1705 N N . PRO A 1 219 ? 23.062 -1.179 11.891 1 83.69 219 PRO A N 1
ATOM 1706 C CA . PRO A 1 219 ? 23.031 -0.461 10.609 1 83.69 219 PRO A CA 1
ATOM 1707 C C . PRO A 1 219 ? 24.422 -0.296 10 1 83.69 219 PRO A C 1
ATOM 1709 O O . PRO A 1 219 ? 25.422 -0.23 10.727 1 83.69 219 PRO A O 1
ATOM 1712 N N . GLY A 1 220 ? 24.562 -0.287 8.742 1 86.81 220 GLY A N 1
ATOM 1713 C CA . GLY A 1 220 ? 25.812 -0.09 8.047 1 86.81 220 GLY A CA 1
ATOM 1714 C C . GLY A 1 220 ? 25.797 -0.593 6.613 1 86.81 220 GLY A C 1
ATOM 1715 O O . GLY A 1 220 ? 24.781 -1.137 6.16 1 86.81 220 GLY A O 1
ATOM 1716 N N . PRO A 1 221 ? 26.875 -0.403 5.988 1 93.94 221 PRO A N 1
ATOM 1717 C CA . PRO A 1 221 ? 26.953 -0.833 4.59 1 93.94 221 PRO A CA 1
ATOM 1718 C C . PRO A 1 221 ? 26.953 -2.352 4.438 1 93.94 221 PRO A C 1
ATOM 1720 O O . PRO A 1 221 ? 27.359 -3.07 5.355 1 93.94 221 PRO A O 1
ATOM 1723 N N . VAL A 1 222 ? 26.406 -2.809 3.328 1 96.69 222 VAL A N 1
ATOM 1724 C CA . VAL A 1 222 ? 26.375 -4.227 2.979 1 96.69 222 VAL A CA 1
ATOM 1725 C C . VAL A 1 222 ? 27.172 -4.465 1.698 1 96.69 222 VAL A C 1
ATOM 1727 O O . VAL A 1 222 ? 26.953 -3.779 0.693 1 96.69 222 VAL A O 1
ATOM 1730 N N . THR A 1 223 ? 28.078 -5.387 1.772 1 97.69 223 THR A N 1
ATOM 1731 C CA . THR A 1 223 ? 28.844 -5.746 0.587 1 97.69 223 THR A CA 1
ATOM 1732 C C . THR A 1 223 ? 28.25 -6.988 -0.08 1 97.69 223 THR A C 1
ATOM 1734 O O . THR A 1 223 ? 28.016 -8 0.582 1 97.69 223 THR A O 1
ATOM 1737 N N . ILE A 1 224 ? 28 -6.902 -1.358 1 98.12 224 ILE A N 1
ATOM 1738 C CA . ILE A 1 224 ? 27.484 -8 -2.164 1 98.12 224 ILE A CA 1
ATOM 1739 C C . ILE A 1 224 ? 28.562 -8.508 -3.109 1 98.12 224 ILE A C 1
ATOM 1741 O O . ILE A 1 224 ? 29.141 -7.73 -3.875 1 98.12 224 ILE A O 1
ATOM 1745 N N . ARG A 1 225 ? 28.797 -9.773 -3.033 1 98.06 225 ARG A N 1
ATOM 1746 C CA . ARG A 1 225 ? 29.828 -10.375 -3.887 1 98.06 225 ARG A CA 1
ATOM 1747 C C . ARG A 1 225 ? 29.188 -11.18 -5.016 1 98.06 225 ARG A C 1
ATOM 1749 O O . ARG A 1 225 ? 28.266 -11.969 -4.777 1 98.06 225 ARG A O 1
ATOM 1756 N N . ARG A 1 226 ? 29.656 -10.93 -6.164 1 97.62 226 ARG A N 1
ATOM 1757 C CA . ARG A 1 226 ? 29.266 -11.688 -7.348 1 97.62 226 ARG A CA 1
ATOM 1758 C C . ARG A 1 226 ? 30 -13.023 -7.402 1 97.62 226 ARG A C 1
ATOM 1760 O O . ARG A 1 226 ? 31.109 -13.164 -6.855 1 97.62 226 ARG A O 1
ATOM 1767 N N . SER A 1 227 ? 29.375 -14 -8.031 1 95.19 227 SER A N 1
ATOM 1768 C CA . SER A 1 227 ? 29.969 -15.32 -8.141 1 95.19 227 SER A CA 1
ATOM 1769 C C . SER A 1 227 ? 31.312 -15.266 -8.852 1 95.19 227 SER A C 1
ATOM 1771 O O . SER A 1 227 ? 32.188 -16.109 -8.609 1 95.19 227 SER A O 1
ATOM 1773 N N . THR A 1 228 ? 31.562 -14.203 -9.617 1 95.19 228 THR A N 1
ATOM 1774 C CA . THR A 1 228 ? 32.812 -14.062 -10.352 1 95.19 228 THR A CA 1
ATOM 1775 C C . THR A 1 228 ? 33.844 -13.258 -9.539 1 95.19 228 THR A C 1
ATOM 1777 O O . THR A 1 228 ? 34.938 -13.023 -9.992 1 95.19 228 THR A O 1
ATOM 1780 N N . GLY A 1 229 ? 33.406 -12.727 -8.445 1 94.19 229 GLY A N 1
ATOM 1781 C CA . GLY A 1 229 ? 34.375 -12.102 -7.551 1 94.19 229 GLY A CA 1
ATOM 1782 C C . GLY A 1 229 ? 34.156 -10.617 -7.359 1 94.19 229 GLY A C 1
ATOM 1783 O O . GLY A 1 229 ? 34.5 -10.062 -6.316 1 94.19 229 GLY A O 1
ATOM 1784 N N . GLU A 1 230 ? 33.562 -9.938 -8.328 1 95.88 230 GLU A N 1
ATOM 1785 C CA . GLU A 1 230 ? 33.281 -8.5 -8.219 1 95.88 230 GLU A CA 1
ATOM 1786 C C . GLU A 1 230 ? 32.375 -8.195 -7.023 1 95.88 230 GLU A C 1
ATOM 1788 O O . GLU A 1 230 ? 31.547 -9.016 -6.648 1 95.88 230 GLU A O 1
ATOM 1793 N N . THR A 1 231 ? 32.625 -7.027 -6.453 1 96.75 231 THR A N 1
ATOM 1794 C CA . THR A 1 231 ? 31.828 -6.652 -5.289 1 96.75 231 THR A CA 1
ATOM 1795 C C . THR A 1 231 ? 31.109 -5.332 -5.531 1 96.75 231 THR A C 1
ATOM 1797 O O . THR A 1 231 ? 31.516 -4.535 -6.371 1 96.75 231 THR A O 1
ATOM 1800 N N . MET A 1 232 ? 29.984 -5.219 -4.949 1 96.69 232 MET A N 1
ATOM 1801 C CA . MET A 1 232 ? 29.203 -3.986 -4.867 1 96.69 232 MET A CA 1
ATOM 1802 C C . MET A 1 232 ? 28.844 -3.672 -3.422 1 96.69 232 MET A C 1
ATOM 1804 O O . MET A 1 232 ? 28.609 -4.582 -2.623 1 96.69 232 MET A O 1
ATOM 1808 N N . VAL A 1 233 ? 28.859 -2.369 -3.139 1 97 233 VAL A N 1
ATOM 1809 C CA . VAL A 1 233 ? 28.547 -1.977 -1.769 1 97 233 VAL A CA 1
ATOM 1810 C C . VAL A 1 233 ? 27.25 -1.173 -1.744 1 97 233 VAL A C 1
ATOM 1812 O O . VAL A 1 233 ? 27.094 -0.199 -2.486 1 97 233 VAL A O 1
ATOM 1815 N N . ALA A 1 234 ? 26.266 -1.637 -0.999 1 96.31 234 ALA A N 1
ATOM 1816 C CA . ALA A 1 234 ? 25.109 -0.837 -0.628 1 96.31 234 ALA A CA 1
ATOM 1817 C C . ALA A 1 234 ? 25.359 -0.061 0.661 1 96.31 234 ALA A C 1
ATOM 1819 O O . ALA A 1 234 ? 25.734 -0.645 1.681 1 96.31 234 ALA A O 1
ATOM 1820 N N . SER A 1 235 ? 25.172 1.208 0.617 1 94.12 235 SER A N 1
ATOM 1821 C CA . SER A 1 235 ? 25.516 2.027 1.772 1 94.12 235 SER A CA 1
ATOM 1822 C C . SER A 1 235 ? 24.562 1.788 2.932 1 94.12 235 SER A C 1
ATOM 1824 O O . SER A 1 235 ? 24.906 2 4.094 1 94.12 235 SER A O 1
ATOM 1826 N N . ARG A 1 236 ? 23.359 1.224 2.572 1 91.31 236 ARG A N 1
ATOM 1827 C CA . ARG A 1 236 ? 22.391 1.137 3.652 1 91.31 236 ARG A CA 1
ATOM 1828 C C . ARG A 1 236 ? 21.844 -0.284 3.791 1 91.31 236 ARG A C 1
ATOM 1830 O O . ARG A 1 236 ? 21.781 -0.819 4.898 1 91.31 236 ARG A O 1
ATOM 1837 N N . CYS A 1 237 ? 21.375 -0.859 2.715 1 94.38 237 CYS A N 1
ATOM 1838 C CA . CYS A 1 237 ? 20.688 -2.133 2.92 1 94.38 237 CYS A CA 1
ATOM 1839 C C . CYS A 1 237 ? 20.641 -2.936 1.626 1 94.38 237 CYS A C 1
ATOM 1841 O O . CYS A 1 237 ? 21.031 -2.443 0.567 1 94.38 237 CYS A O 1
ATOM 1843 N N . VAL A 1 238 ? 20.219 -4.195 1.785 1 97.69 238 VAL A N 1
ATOM 1844 C CA . VAL A 1 238 ? 19.922 -5.07 0.654 1 97.69 238 VAL A CA 1
ATOM 1845 C C . VAL A 1 238 ? 18.531 -5.668 0.815 1 97.69 238 VAL A C 1
ATOM 1847 O O . VAL A 1 238 ? 18.078 -5.91 1.936 1 97.69 238 VAL A O 1
ATOM 1850 N N . VAL A 1 239 ? 17.812 -5.785 -0.262 1 98.62 239 VAL A N 1
ATOM 1851 C CA . VAL A 1 239 ? 16.594 -6.586 -0.329 1 98.62 239 VAL A CA 1
ATOM 1852 C C . VAL A 1 239 ? 16.875 -7.887 -1.076 1 98.62 239 VAL A C 1
ATOM 1854 O O . VAL A 1 239 ? 17.219 -7.871 -2.26 1 98.62 239 VAL A O 1
ATOM 1857 N N . VAL A 1 240 ? 16.734 -8.977 -0.389 1 98.81 240 VAL A N 1
ATOM 1858 C CA . VAL A 1 240 ? 16.938 -10.297 -0.986 1 98.81 240 VAL A CA 1
ATOM 1859 C C . VAL A 1 240 ? 15.625 -10.812 -1.556 1 98.81 240 VAL A C 1
ATOM 1861 O O . VAL A 1 240 ? 14.742 -11.242 -0.807 1 98.81 240 VAL A O 1
ATOM 1864 N N . ALA A 1 241 ? 15.539 -10.789 -2.863 1 98.44 241 ALA A N 1
ATOM 1865 C CA . ALA A 1 241 ? 14.336 -11.25 -3.555 1 98.44 241 ALA A CA 1
ATOM 1866 C C . ALA A 1 241 ? 14.648 -12.43 -4.477 1 98.44 241 ALA A C 1
ATOM 1868 O O . ALA A 1 241 ? 13.984 -12.617 -5.5 1 98.44 241 ALA A O 1
ATOM 1869 N N . ALA A 1 242 ? 15.664 -13.141 -4.188 1 97.25 242 ALA A N 1
ATOM 1870 C CA . ALA A 1 242 ? 15.992 -14.391 -4.871 1 97.25 242 ALA A CA 1
ATOM 1871 C C . ALA A 1 242 ? 15.039 -15.508 -4.453 1 97.25 242 ALA A C 1
ATOM 1873 O O . ALA A 1 242 ? 14.414 -15.438 -3.391 1 97.25 242 ALA A O 1
ATOM 1874 N N . PRO A 1 243 ? 14.914 -16.516 -5.34 1 95.75 243 PRO A N 1
ATOM 1875 C CA . PRO A 1 243 ? 14.086 -17.641 -4.922 1 95.75 243 PRO A CA 1
ATOM 1876 C C . PRO A 1 243 ? 14.586 -18.312 -3.645 1 95.75 243 PRO A C 1
ATOM 1878 O O . PRO A 1 243 ? 15.797 -18.312 -3.379 1 95.75 243 PRO A O 1
ATOM 1881 N N . ILE A 1 244 ? 13.68 -18.859 -2.885 1 96.12 244 ILE A N 1
ATOM 1882 C CA . ILE A 1 244 ? 14.016 -19.422 -1.581 1 96.12 244 ILE A CA 1
ATOM 1883 C C . ILE A 1 244 ? 15.047 -20.531 -1.746 1 96.12 244 ILE A C 1
ATOM 1885 O O . ILE A 1 244 ? 15.836 -20.797 -0.833 1 96.12 244 ILE A O 1
ATOM 1889 N N . THR A 1 245 ? 15.117 -21.188 -2.889 1 95.5 245 THR A N 1
ATOM 1890 C CA . THR A 1 245 ? 16.078 -22.25 -3.166 1 95.5 245 THR A CA 1
ATOM 1891 C C . THR A 1 245 ? 17.5 -21.703 -3.129 1 95.5 245 THR A C 1
ATOM 1893 O O . THR A 1 245 ? 18.453 -22.422 -2.785 1 95.5 245 THR A O 1
ATOM 1896 N N . ALA A 1 246 ? 17.656 -20.453 -3.445 1 96 246 ALA A N 1
ATOM 1897 C CA . ALA A 1 246 ? 18.969 -19.812 -3.441 1 96 246 ALA A CA 1
ATOM 1898 C C . ALA A 1 246 ? 19.391 -19.438 -2.023 1 96 246 ALA A C 1
ATOM 1900 O O . ALA A 1 246 ? 20.531 -19.031 -1.794 1 96 246 ALA A O 1
ATOM 1901 N N . LEU A 1 247 ? 18.484 -19.547 -1.097 1 96.88 247 LEU A N 1
ATOM 1902 C CA . LEU A 1 247 ? 18.766 -19.172 0.284 1 96.88 247 LEU A CA 1
ATOM 1903 C C . LEU A 1 247 ? 19.016 -20.406 1.143 1 96.88 247 LEU A C 1
ATOM 1905 O O . LEU A 1 247 ? 19.422 -20.297 2.301 1 96.88 247 LEU A O 1
ATOM 1909 N N . LYS A 1 248 ? 18.75 -21.547 0.545 1 94.88 248 LYS A N 1
ATOM 1910 C CA . LYS A 1 248 ? 18.969 -22.797 1.282 1 94.88 248 LYS A CA 1
ATOM 1911 C C . LYS A 1 248 ? 20.453 -23.156 1.295 1 94.88 248 LYS A C 1
ATOM 1913 O O . LYS A 1 248 ? 21.031 -23.422 0.244 1 94.88 248 LYS A O 1
ATOM 1918 N N . PRO A 1 249 ? 21.016 -23.219 2.453 1 86.88 249 PRO A N 1
ATOM 1919 C CA . PRO A 1 249 ? 22.484 -23.344 2.553 1 86.88 249 PRO A CA 1
ATOM 1920 C C . PRO A 1 249 ? 23.016 -24.609 1.882 1 86.88 249 PRO A C 1
ATOM 1922 O O . PRO A 1 249 ? 24.141 -24.625 1.389 1 86.88 249 PRO A O 1
ATOM 1925 N N . ASN A 1 250 ? 22.266 -25.594 1.759 1 86.5 250 ASN A N 1
ATOM 1926 C CA . ASN A 1 250 ? 22.766 -26.859 1.233 1 86.5 250 ASN A CA 1
ATOM 1927 C C . ASN A 1 250 ? 22.578 -26.953 -0.276 1 86.5 250 ASN A C 1
ATOM 1929 O O . ASN A 1 250 ? 23.047 -27.906 -0.908 1 86.5 250 ASN A O 1
ATOM 1933 N N . ASN A 1 251 ? 21.938 -25.969 -0.814 1 89.81 251 ASN A N 1
ATOM 1934 C CA . ASN A 1 251 ? 21.734 -25.984 -2.26 1 89.81 251 ASN A CA 1
ATOM 1935 C C . ASN A 1 251 ? 22.969 -25.453 -2.998 1 89.81 251 ASN A C 1
ATOM 1937 O O . ASN A 1 251 ? 23.609 -24.5 -2.547 1 89.81 251 ASN A O 1
ATOM 1941 N N . PRO A 1 252 ? 23.266 -26.109 -4.098 1 85.88 252 PRO A N 1
ATOM 1942 C CA . PRO A 1 252 ? 24.359 -25.562 -4.914 1 85.88 252 PRO A CA 1
ATOM 1943 C C . PRO A 1 252 ? 24.078 -24.141 -5.402 1 85.88 252 PRO A C 1
ATOM 1945 O O . PRO A 1 252 ? 22.969 -23.844 -5.859 1 85.88 252 PRO A O 1
ATOM 1948 N N . GLY A 1 253 ? 25.031 -23.266 -5.18 1 85.94 253 GLY A N 1
ATOM 1949 C CA . GLY A 1 253 ? 24.891 -21.906 -5.676 1 85.94 253 GLY A CA 1
ATOM 1950 C C . GLY A 1 253 ? 24.125 -21 -4.738 1 85.94 253 GLY A C 1
ATOM 1951 O O . GLY A 1 253 ? 23.75 -19.891 -5.113 1 85.94 253 GLY A O 1
ATOM 1952 N N . SER A 1 254 ? 23.906 -21.484 -3.568 1 94 254 SER A N 1
ATOM 1953 C CA . SER A 1 254 ? 23.188 -20.688 -2.574 1 94 254 SER A CA 1
ATOM 1954 C C . SER A 1 254 ? 23.984 -19.438 -2.189 1 94 254 SER A C 1
ATOM 1956 O O . SER A 1 254 ? 25.203 -19.406 -2.305 1 94 254 SER A O 1
ATOM 1958 N N . ILE A 1 255 ? 23.297 -18.453 -1.804 1 97.25 255 ILE A N 1
ATOM 1959 C CA . ILE A 1 255 ? 23.891 -17.203 -1.353 1 97.25 255 ILE A CA 1
ATOM 1960 C C . ILE A 1 255 ? 24.391 -17.359 0.081 1 97.25 255 ILE A C 1
ATOM 1962 O O . ILE A 1 255 ? 23.641 -17.75 0.971 1 97.25 255 ILE A O 1
ATOM 1966 N N . ALA A 1 256 ? 25.656 -17.078 0.285 1 97.19 256 ALA A N 1
ATOM 1967 C CA . ALA A 1 256 ? 26.234 -17.109 1.631 1 97.19 256 ALA A CA 1
ATOM 1968 C C . ALA A 1 256 ? 26.016 -15.773 2.34 1 97.19 256 ALA A C 1
ATOM 1970 O O . ALA A 1 256 ? 26.094 -14.711 1.716 1 97.19 256 ALA A O 1
ATOM 1971 N N . PHE A 1 257 ? 25.719 -15.859 3.621 1 97.06 257 PHE A N 1
ATOM 1972 C CA . PHE A 1 257 ? 25.625 -14.664 4.457 1 97.06 257 PHE A CA 1
ATOM 1973 C C . PHE A 1 257 ? 26.781 -14.617 5.453 1 97.06 257 PHE A C 1
ATOM 1975 O O . PHE A 1 257 ? 27.062 -15.617 6.125 1 97.06 257 PHE A O 1
ATOM 1982 N N . THR A 1 258 ? 27.484 -13.555 5.535 1 95.88 258 THR A N 1
ATOM 1983 C CA . THR A 1 258 ? 28.562 -13.336 6.492 1 95.88 258 THR A CA 1
ATOM 1984 C C . THR A 1 258 ? 28.312 -12.094 7.332 1 95.88 258 THR A C 1
ATOM 1986 O O . THR A 1 258 ? 28.375 -10.969 6.828 1 95.88 258 THR A O 1
ATOM 1989 N N . PRO A 1 259 ? 28.125 -12.266 8.625 1 95.81 259 PRO A N 1
ATOM 1990 C CA . PRO A 1 259 ? 27.938 -13.531 9.344 1 95.81 259 PRO A CA 1
ATOM 1991 C C . PRO A 1 259 ? 26.703 -14.297 8.883 1 95.81 259 PRO A C 1
ATOM 1993 O O . PRO A 1 259 ? 25.859 -13.742 8.172 1 95.81 259 PRO A O 1
ATOM 1996 N N . PRO A 1 260 ? 26.594 -15.609 9.25 1 95 260 PRO A N 1
ATOM 1997 C CA . PRO A 1 260 ? 25.438 -16.406 8.836 1 95 260 PRO A CA 1
ATOM 1998 C C . PRO A 1 260 ? 24.125 -15.867 9.398 1 95 260 PRO A C 1
ATOM 2000 O O . PRO A 1 260 ? 24.109 -15.219 10.453 1 95 260 PRO A O 1
ATOM 2003 N N . LEU A 1 261 ? 23.031 -16.156 8.727 1 95 261 LEU A N 1
ATOM 2004 C CA . LEU A 1 261 ? 21.719 -15.812 9.242 1 95 261 LEU A CA 1
ATOM 2005 C C . LEU A 1 261 ? 21.438 -16.531 10.555 1 95 261 LEU A C 1
ATOM 2007 O O . LEU A 1 261 ? 22 -17.609 10.805 1 95 261 LEU A O 1
ATOM 2011 N N . PRO A 1 262 ? 20.594 -15.922 11.359 1 93.44 262 PRO A N 1
ATOM 2012 C CA . PRO A 1 262 ? 20.203 -16.625 12.586 1 93.44 262 PRO A CA 1
ATOM 2013 C C . PRO A 1 262 ? 19.609 -18.016 12.297 1 93.44 262 PRO A C 1
ATOM 2015 O O . PRO A 1 262 ? 18.906 -18.188 11.305 1 93.44 262 PRO A O 1
ATOM 2018 N N . MET A 1 263 ? 19.859 -18.969 13.188 1 94.31 263 MET A N 1
ATOM 2019 C CA . MET A 1 263 ? 19.453 -20.359 13.023 1 94.31 263 MET A CA 1
ATOM 2020 C C . MET A 1 263 ? 17.953 -20.469 12.828 1 94.31 263 MET A C 1
ATOM 2022 O O . MET A 1 263 ? 17.469 -21.281 12.031 1 94.31 263 MET A O 1
ATOM 2026 N N . VAL A 1 264 ? 17.188 -19.625 13.586 1 95.44 264 VAL A N 1
ATOM 2027 C CA . VAL A 1 264 ? 15.734 -19.641 13.492 1 95.44 264 VAL A CA 1
ATOM 2028 C C . VAL A 1 264 ? 15.305 -19.344 12.055 1 95.44 264 VAL A C 1
ATOM 2030 O O . VAL A 1 264 ? 14.391 -19.984 11.531 1 95.44 264 VAL A O 1
ATOM 2033 N N . LYS A 1 265 ? 15.961 -18.453 11.406 1 95.56 265 LYS A N 1
ATOM 2034 C CA . LYS A 1 265 ? 15.625 -18.078 10.031 1 95.56 265 LYS A CA 1
ATOM 2035 C C . LYS A 1 265 ? 16.094 -19.141 9.039 1 95.56 265 LYS A C 1
ATOM 2037 O O . LYS A 1 265 ? 15.375 -19.484 8.109 1 95.56 265 LYS A O 1
ATOM 2042 N N . THR A 1 266 ? 17.266 -19.719 9.25 1 96.06 266 THR A N 1
ATOM 2043 C CA . THR A 1 266 ? 17.766 -20.766 8.375 1 96.06 266 THR A CA 1
ATOM 2044 C C . THR A 1 266 ? 16.859 -22 8.414 1 96.06 266 THR A C 1
ATOM 2046 O O . THR A 1 266 ? 16.594 -22.609 7.379 1 96.06 266 THR A O 1
ATOM 2049 N N . LYS A 1 267 ? 16.422 -22.297 9.555 1 96.06 267 LYS A N 1
ATOM 2050 C CA . LYS A 1 267 ? 15.516 -23.438 9.695 1 96.06 267 LYS A CA 1
ATOM 2051 C C . LYS A 1 267 ? 14.188 -23.172 9 1 96.06 267 LYS A C 1
ATOM 2053 O O . LYS A 1 267 ? 13.617 -24.078 8.375 1 96.06 267 LYS A O 1
ATOM 2058 N N . ALA A 1 268 ? 13.68 -21.938 9.156 1 97 268 ALA A N 1
ATOM 2059 C CA . ALA A 1 268 ? 12.438 -21.578 8.484 1 97 268 ALA A CA 1
ATOM 2060 C C . ALA A 1 268 ? 12.586 -21.672 6.969 1 97 268 ALA A C 1
ATOM 2062 O O . ALA A 1 268 ? 11.703 -22.203 6.289 1 97 268 ALA A O 1
ATOM 2063 N N . ILE A 1 269 ? 13.734 -21.203 6.441 1 97.25 269 ILE A N 1
ATOM 2064 C CA . ILE A 1 269 ? 14.031 -21.266 5.016 1 97.25 269 ILE A CA 1
ATOM 2065 C C . ILE A 1 269 ? 14.039 -22.719 4.551 1 97.25 269 ILE A C 1
ATOM 2067 O O . ILE A 1 269 ? 13.5 -23.047 3.492 1 97.25 269 ILE A O 1
ATOM 2071 N N . ASP A 1 270 ? 14.531 -23.531 5.371 1 96.25 270 ASP A N 1
ATOM 2072 C CA . ASP A 1 270 ? 14.625 -24.953 5.023 1 96.25 270 ASP A CA 1
ATOM 2073 C C . ASP A 1 270 ? 13.25 -25.609 5.062 1 96.25 270 ASP A C 1
ATOM 2075 O O . ASP A 1 270 ? 12.984 -26.547 4.297 1 96.25 270 ASP A O 1
ATOM 2079 N N . ARG A 1 271 ? 12.414 -25.172 5.902 1 96.12 271 ARG A N 1
ATOM 2080 C CA . ARG A 1 271 ? 11.109 -25.781 6.09 1 96.12 271 ARG A CA 1
ATOM 2081 C C . ARG A 1 271 ? 10.188 -25.484 4.91 1 96.12 271 ARG A C 1
ATOM 2083 O 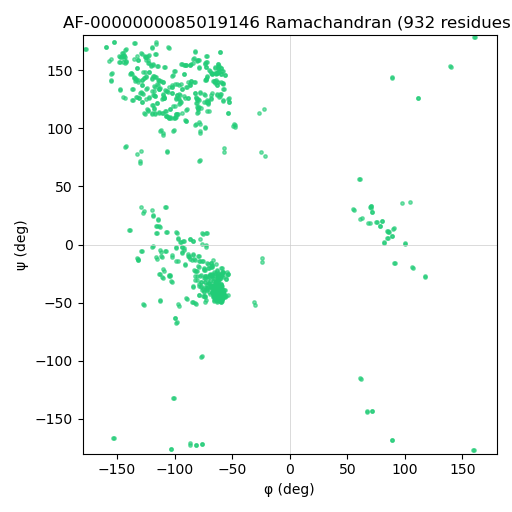O . ARG A 1 271 ? 9.375 -26.328 4.52 1 96.12 271 ARG A O 1
ATOM 2090 N N . VAL A 1 272 ? 10.281 -24.312 4.387 1 95.62 272 VAL A N 1
ATOM 2091 C CA . VAL A 1 272 ? 9.43 -23.938 3.258 1 95.62 272 VAL A CA 1
ATOM 2092 C C . VAL A 1 272 ? 9.922 -24.625 1.99 1 95.62 272 VAL A C 1
ATOM 2094 O O . VAL A 1 272 ? 11.07 -24.453 1.581 1 95.62 272 VAL A O 1
ATOM 2097 N N . LYS A 1 273 ? 9.031 -25.391 1.36 1 95.62 273 LYS A N 1
ATOM 2098 C CA . LYS A 1 273 ? 9.477 -26.219 0.244 1 95.62 273 LYS A CA 1
ATOM 2099 C C . LYS A 1 273 ? 8.945 -25.688 -1.083 1 95.62 273 LYS A C 1
ATOM 2101 O O . LYS A 1 273 ? 7.941 -24.969 -1.114 1 95.62 273 LYS A O 1
ATOM 2106 N N . VAL A 1 274 ? 9.719 -26 -2.072 1 94.62 274 VAL A N 1
ATOM 2107 C CA . VAL A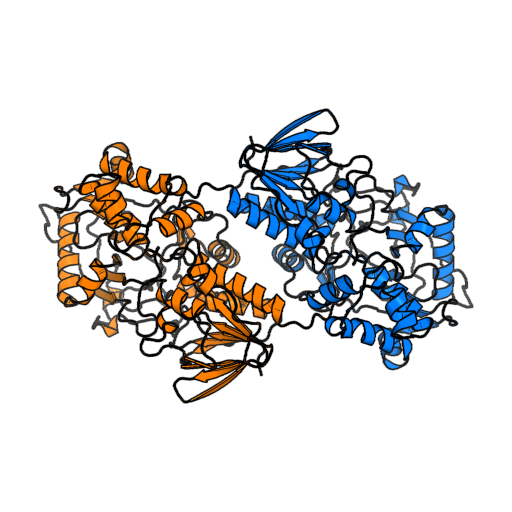 1 274 ? 9.383 -25.781 -3.473 1 94.62 274 VAL A CA 1
ATOM 2108 C C . VAL A 1 274 ? 9.328 -27.109 -4.211 1 94.62 274 VAL A C 1
ATOM 2110 O O . VAL A 1 274 ? 10.188 -27.969 -4.008 1 94.62 274 VAL A O 1
ATOM 2113 N N . SER A 1 275 ? 8.25 -27.281 -4.957 1 95.31 275 SER A N 1
ATOM 2114 C CA . SER A 1 275 ? 8.195 -28.484 -5.801 1 95.31 275 SER A CA 1
ATOM 2115 C C . SER A 1 275 ? 8.484 -28.141 -7.262 1 95.31 275 SER A C 1
ATOM 2117 O O . SER A 1 275 ? 8.922 -27.031 -7.566 1 95.31 275 SER A O 1
ATOM 2119 N N . ASN A 1 276 ? 8.359 -29.172 -8.062 1 96.56 276 ASN A N 1
ATOM 2120 C CA . ASN A 1 276 ? 8.625 -29 -9.492 1 96.56 276 ASN A CA 1
ATOM 2121 C C . ASN A 1 276 ? 7.34 -28.719 -10.266 1 96.56 276 ASN A C 1
ATOM 2123 O O . ASN A 1 276 ? 6.238 -28.938 -9.758 1 96.56 276 ASN A O 1
ATOM 2127 N N . SER A 1 277 ? 7.504 -28.062 -11.398 1 97.31 277 SER A N 1
ATOM 2128 C CA . SER A 1 277 ? 6.441 -27.969 -12.398 1 97.31 277 SER A CA 1
ATOM 2129 C C . SER A 1 277 ? 6.988 -28.141 -13.805 1 97.31 277 SER A C 1
ATOM 2131 O O . SER A 1 277 ? 8.141 -27.797 -14.078 1 97.31 277 SER A O 1
ATOM 2133 N N . VAL A 1 278 ? 6.168 -28.719 -14.633 1 98.31 278 VAL A N 1
ATOM 2134 C CA . VAL A 1 278 ? 6.496 -28.938 -16.047 1 98.31 278 VAL A CA 1
ATOM 2135 C C . VAL A 1 278 ? 5.355 -28.422 -16.922 1 98.31 278 VAL A C 1
ATOM 2137 O O . VAL A 1 278 ? 4.184 -28.672 -16.625 1 98.31 278 VAL A O 1
ATOM 2140 N N . LYS A 1 279 ? 5.691 -27.672 -17.891 1 98.31 279 LYS A N 1
ATOM 2141 C CA . LYS A 1 279 ? 4.754 -27.328 -18.969 1 98.31 279 LYS A CA 1
ATOM 2142 C C . LYS A 1 279 ? 5.121 -28.031 -20.266 1 98.31 279 LYS A C 1
ATOM 2144 O O . LYS A 1 279 ? 6.297 -28.094 -20.641 1 98.31 279 LYS A O 1
ATOM 2149 N N . VAL A 1 280 ? 4.176 -28.594 -20.875 1 98.81 280 VAL A N 1
ATOM 2150 C CA . VAL A 1 280 ? 4.328 -29.203 -22.203 1 98.81 280 VAL A CA 1
ATOM 2151 C C . VAL A 1 280 ? 3.555 -28.375 -23.234 1 98.81 280 VAL A C 1
ATOM 2153 O O . VAL A 1 280 ? 2.324 -28.328 -23.203 1 98.81 280 VAL A O 1
ATOM 2156 N N . PHE A 1 281 ? 4.316 -27.766 -24.125 1 98.62 281 PHE A N 1
ATOM 2157 C CA . PHE A 1 281 ? 3.717 -27 -25.203 1 98.62 281 PHE A CA 1
ATOM 2158 C C . PHE A 1 281 ? 3.623 -27.828 -26.484 1 98.62 281 PHE A C 1
ATOM 2160 O O . PHE A 1 281 ? 4.625 -28.359 -26.953 1 98.62 281 PHE A O 1
ATOM 2167 N N . LEU A 1 282 ? 2.432 -27.906 -27.016 1 98.75 282 LEU A N 1
ATOM 2168 C CA . LEU A 1 282 ? 2.191 -28.547 -28.297 1 98.75 282 LEU A CA 1
ATOM 2169 C C . LEU A 1 282 ? 1.641 -27.562 -29.312 1 98.75 282 LEU A C 1
ATOM 2171 O O . LEU A 1 282 ? 0.556 -27 -29.125 1 98.75 282 LEU A O 1
ATOM 2175 N N . ALA A 1 283 ? 2.365 -27.344 -30.359 1 98.5 283 ALA A N 1
ATOM 2176 C CA . ALA A 1 283 ? 1.967 -26.438 -31.438 1 98.5 283 ALA A CA 1
ATOM 2177 C C . ALA A 1 283 ? 1.296 -27.188 -32.594 1 98.5 283 ALA A C 1
ATOM 2179 O O . ALA A 1 283 ? 1.758 -28.266 -32.969 1 98.5 283 ALA A O 1
ATOM 2180 N N . PHE A 1 284 ? 0.226 -26.594 -33.094 1 98.38 284 PHE A N 1
ATOM 2181 C CA . PHE A 1 284 ? -0.541 -27.266 -34.125 1 98.38 284 PHE A CA 1
ATOM 2182 C C . PHE A 1 284 ? -0.831 -26.312 -35.281 1 98.38 284 PHE A C 1
ATOM 2184 O O . PHE A 1 284 ? -0.987 -25.109 -35.062 1 98.38 284 PHE A O 1
ATOM 2191 N N . GLU A 1 285 ? -0.968 -26.828 -36.406 1 97.62 285 GLU A N 1
ATOM 2192 C CA . GLU A 1 285 ? -1.324 -26.047 -37.594 1 97.62 285 GLU A CA 1
ATOM 2193 C C . GLU A 1 285 ? -2.832 -25.828 -37.656 1 97.62 285 GLU A C 1
ATOM 2195 O O . GLU A 1 285 ? -3.297 -24.906 -38.375 1 97.62 285 GLU A O 1
ATOM 2200 N N . SER A 1 286 ? -3.6 -26.688 -37 1 96.5 286 SER A N 1
ATOM 2201 C CA . SER A 1 286 ? -5.051 -26.547 -36.906 1 96.5 286 SER A CA 1
ATOM 2202 C C . SER A 1 286 ? -5.621 -27.234 -35.688 1 96.5 286 SER A C 1
ATOM 2204 O O . SER A 1 286 ? -5.023 -28.188 -35.188 1 96.5 286 SER A O 1
ATOM 2206 N N . SER A 1 287 ? -6.809 -26.75 -35.375 1 96.56 287 SER A N 1
ATOM 2207 C CA . SER A 1 287 ? -7.457 -27.312 -34.188 1 96.56 287 SER A CA 1
ATOM 2208 C C . SER A 1 287 ? -8.227 -28.578 -34.531 1 96.56 287 SER A C 1
ATOM 2210 O O . SER A 1 287 ? -8.586 -28.797 -35.688 1 96.56 287 SER A O 1
ATOM 2212 N N . PHE A 1 288 ? -8.43 -29.438 -33.562 1 96.81 288 PHE A N 1
ATOM 2213 C CA . PHE A 1 288 ? -9.273 -30.625 -33.688 1 96.81 288 PHE A CA 1
ATOM 2214 C C . PHE A 1 288 ? -10.102 -30.828 -32.438 1 96.81 288 PHE A C 1
ATOM 2216 O O . PHE A 1 288 ? -10.617 -31.922 -32.188 1 96.81 288 PHE A O 1
ATOM 2223 N N . TRP A 1 289 ? -10.164 -29.844 -31.578 1 96.75 289 TRP A N 1
ATOM 2224 C CA . TRP A 1 289 ? -10.984 -29.781 -30.375 1 96.75 289 TRP A CA 1
ATOM 2225 C C . TRP A 1 289 ? -12.172 -28.828 -30.578 1 96.75 289 TRP A C 1
ATOM 2227 O O . TRP A 1 289 ? -12.242 -28.125 -31.578 1 96.75 289 TRP A O 1
ATOM 2237 N N . PRO A 1 290 ? -13.133 -28.812 -29.641 1 95.12 290 PRO A N 1
ATOM 2238 C CA . PRO A 1 290 ? -14.297 -27.953 -29.797 1 95.12 290 PRO A CA 1
ATOM 2239 C C . PRO A 1 290 ? -13.922 -26.469 -29.906 1 95.12 290 PRO A C 1
ATOM 2241 O O . PRO A 1 290 ? -13.023 -26.016 -29.203 1 95.12 290 PRO A O 1
ATOM 2244 N N . GLU A 1 291 ? -14.602 -25.766 -30.781 1 94.5 291 GLU A N 1
ATOM 2245 C CA . GLU A 1 291 ? -14.359 -24.344 -30.969 1 94.5 291 GLU A CA 1
ATOM 2246 C C . GLU A 1 291 ? -14.547 -23.562 -29.672 1 94.5 291 GLU A C 1
ATOM 2248 O O . GLU A 1 291 ? -15.5 -23.828 -28.922 1 94.5 291 GLU A O 1
ATOM 2253 N N . GLY A 1 292 ? -13.641 -22.719 -29.391 1 93.94 292 GLY A N 1
ATOM 2254 C CA . GLY A 1 292 ? -13.766 -21.844 -28.234 1 93.94 292 GLY A CA 1
ATOM 2255 C C . GLY A 1 292 ? -13.281 -22.484 -26.938 1 93.94 292 GLY A C 1
ATOM 2256 O O . GLY A 1 292 ? -13.406 -21.891 -25.859 1 93.94 292 GLY A O 1
ATOM 2257 N N . LEU A 1 293 ? -12.711 -23.672 -27.062 1 96.69 293 LEU A N 1
ATOM 2258 C CA . LEU A 1 293 ? -12.234 -24.344 -25.875 1 96.69 293 LEU A CA 1
ATOM 2259 C C . LEU A 1 293 ? -11.117 -23.547 -25.203 1 96.69 293 LEU A C 1
ATOM 2261 O O . LEU A 1 293 ? -10.156 -23.141 -25.875 1 96.69 293 LEU A O 1
ATOM 2265 N N . PHE A 1 294 ? -11.25 -23.312 -23.922 1 96.62 294 PHE A N 1
ATOM 2266 C CA . PHE A 1 294 ? -10.258 -22.562 -23.156 1 96.62 294 PHE A CA 1
ATOM 2267 C C . PHE A 1 294 ? -9.336 -23.484 -22.391 1 96.62 294 PHE A C 1
ATOM 2269 O O . PHE A 1 294 ? -8.141 -23.562 -22.688 1 96.62 294 PHE A O 1
ATOM 2276 N N . ASP A 1 295 ? -9.93 -24.203 -21.484 1 97.5 295 ASP A N 1
ATOM 2277 C CA . ASP A 1 295 ? -9.109 -25.094 -20.672 1 97.5 295 ASP A CA 1
ATOM 2278 C C . ASP A 1 295 ? -9.875 -26.375 -20.328 1 97.5 295 ASP A C 1
ATOM 2280 O O . ASP A 1 295 ? -11.094 -26.453 -20.516 1 97.5 295 ASP A O 1
ATOM 2284 N N . VAL A 1 296 ? -9.125 -27.422 -19.906 1 98.19 296 VAL A N 1
ATOM 2285 C CA . VAL A 1 296 ? -9.695 -28.688 -19.453 1 98.19 296 VAL A CA 1
ATOM 2286 C C . VAL A 1 296 ? -8.969 -29.172 -18.203 1 98.19 296 VAL A C 1
ATOM 2288 O O . VAL A 1 296 ? -7.738 -29.297 -18.203 1 98.19 296 VAL A O 1
ATOM 2291 N N . VAL A 1 297 ? -9.688 -29.406 -17.156 1 97.94 297 VAL A N 1
ATOM 2292 C CA . VAL A 1 297 ? -9.156 -30.172 -16.031 1 97.94 297 VAL A CA 1
ATOM 2293 C C . VAL A 1 297 ? -9.227 -31.672 -16.344 1 97.94 297 VAL A C 1
ATOM 2295 O O . VAL A 1 297 ? -10.297 -32.188 -16.672 1 97.94 297 VAL A O 1
ATOM 2298 N N . CYS A 1 298 ? -8.109 -32.312 -16.266 1 98.12 298 CYS A N 1
ATOM 2299 C CA . CYS A 1 298 ? -8.023 -33.719 -16.641 1 98.12 298 CYS A CA 1
ATOM 2300 C C . CYS A 1 298 ? -7.766 -34.594 -15.422 1 98.12 298 CYS A C 1
ATOM 2302 O O . CYS A 1 298 ? -6.613 -34.844 -15.062 1 98.12 298 CYS A O 1
ATOM 2304 N N . ALA A 1 299 ? -8.773 -35.156 -14.914 1 97.25 299 ALA A N 1
ATOM 2305 C CA . ALA A 1 299 ? -8.633 -36.031 -13.758 1 97.25 299 ALA A CA 1
ATOM 2306 C C . ALA A 1 299 ? -8.398 -37.5 -14.18 1 97.25 299 ALA A C 1
ATOM 2308 O O . ALA A 1 299 ? -9.086 -38 -15.062 1 97.25 299 ALA A O 1
ATOM 2309 N N . GLY A 1 300 ? -7.473 -38.156 -13.539 1 95.69 300 GLY A N 1
ATOM 2310 C CA . GLY A 1 300 ? -7.172 -39.531 -13.883 1 95.69 300 GLY A CA 1
ATOM 2311 C C . GLY A 1 300 ? -6.461 -39.656 -15.219 1 95.69 300 GLY A C 1
ATOM 2312 O O . GLY A 1 300 ? -6.652 -40.656 -15.922 1 95.69 300 GLY A O 1
ATOM 2313 N N . CYS A 1 301 ? -5.734 -38.656 -15.602 1 97.12 301 CYS A N 1
ATOM 2314 C CA . CYS A 1 301 ? -5.023 -38.625 -16.875 1 97.12 301 CYS A CA 1
ATOM 2315 C C . CYS A 1 301 ? -3.518 -38.562 -16.656 1 97.12 301 CYS A C 1
ATOM 2317 O O . CYS A 1 301 ? -3.055 -38.438 -15.523 1 97.12 301 CYS A O 1
ATOM 2319 N N . PHE A 1 302 ? -2.795 -38.656 -17.75 1 97.5 302 PHE A N 1
ATOM 2320 C CA . PHE A 1 302 ? -1.346 -38.5 -17.734 1 97.5 302 PHE A CA 1
ATOM 2321 C C . PHE A 1 302 ? -0.956 -37.094 -17.297 1 97.5 302 PHE A C 1
ATOM 2323 O O . PHE A 1 302 ? -0.149 -36.938 -16.375 1 97.5 302 PHE A O 1
ATOM 2330 N N . LEU A 1 303 ? -1.555 -36.125 -17.906 1 98.62 303 LEU A N 1
ATOM 2331 C CA . LEU A 1 303 ? -1.385 -34.719 -17.516 1 98.62 303 LEU A CA 1
ATOM 2332 C C . LEU A 1 303 ? -2.689 -34.156 -16.984 1 98.62 303 LEU A C 1
ATOM 2334 O O . LEU A 1 303 ? -3.76 -34.375 -17.547 1 98.62 303 LEU A O 1
ATOM 2338 N N . PRO A 1 304 ? -2.576 -33.344 -15.969 1 98.31 304 PRO A N 1
ATOM 2339 C CA . PRO A 1 304 ? -3.779 -33.062 -15.188 1 98.31 304 PRO A CA 1
ATOM 2340 C C . PRO A 1 304 ? -4.535 -31.828 -15.703 1 98.31 304 PRO A C 1
ATOM 2342 O O . PRO A 1 304 ? -5.672 -31.578 -15.289 1 98.31 304 PRO A O 1
ATOM 2345 N N . GLU A 1 305 ? -3.92 -31.016 -16.469 1 97.88 305 GLU A N 1
ATOM 2346 C CA . GLU A 1 305 ? -4.582 -29.781 -16.906 1 97.88 305 GLU A CA 1
ATOM 2347 C C . GLU A 1 305 ? -4.004 -29.297 -18.234 1 97.88 305 GLU A C 1
ATOM 2349 O O . GLU A 1 305 ? -2.824 -29.516 -18.516 1 97.88 305 GLU A O 1
ATOM 2354 N N . MET A 1 306 ? -4.832 -28.688 -19.031 1 98.38 306 MET A N 1
ATOM 2355 C CA . MET A 1 306 ? -4.375 -28.031 -20.25 1 98.38 306 MET A CA 1
ATOM 2356 C C . MET A 1 306 ? -5.188 -26.766 -20.531 1 98.38 306 MET A C 1
ATOM 2358 O O . MET A 1 306 ? -6.309 -26.625 -20.047 1 98.38 306 MET A O 1
ATOM 2362 N N . TRP A 1 307 ? -4.641 -25.844 -21.281 1 98.25 307 TRP A N 1
ATOM 2363 C CA . TRP A 1 307 ? -5.383 -24.688 -21.781 1 98.25 307 TRP A CA 1
ATOM 2364 C C . TRP A 1 307 ? -4.852 -24.234 -23.141 1 98.25 307 TRP A C 1
ATOM 2366 O O . TRP A 1 307 ? -3.787 -24.688 -23.578 1 98.25 307 TRP A O 1
ATOM 2376 N N . ILE A 1 308 ? -5.613 -23.5 -23.812 1 97.75 308 ILE A N 1
ATOM 2377 C CA . ILE A 1 308 ? -5.305 -22.984 -25.141 1 97.75 308 ILE A CA 1
ATOM 2378 C C . ILE A 1 308 ? -5.473 -21.469 -25.172 1 97.75 308 ILE A C 1
ATOM 2380 O O . ILE A 1 308 ? -6.582 -20.953 -25.016 1 97.75 308 ILE A O 1
ATOM 2384 N N . LEU A 1 309 ? -4.352 -20.781 -25.344 1 95.12 309 LEU A N 1
ATOM 2385 C CA . LEU A 1 309 ? -4.383 -19.312 -25.406 1 95.12 309 LEU A CA 1
ATOM 2386 C C . LEU A 1 309 ? -3.521 -18.812 -26.562 1 95.12 309 LEU A C 1
ATOM 2388 O O . LEU A 1 309 ? -2.48 -19.406 -26.875 1 95.12 309 LEU A O 1
ATOM 2392 N N . LYS A 1 310 ? -4 -17.766 -27.172 1 91.88 310 LYS A N 1
ATOM 2393 C CA . LYS A 1 310 ? -3.281 -17.047 -28.219 1 91.88 310 LYS A CA 1
ATOM 2394 C C . LYS A 1 310 ? -3.01 -15.602 -27.812 1 91.88 310 LYS A C 1
ATOM 2396 O O . LYS A 1 310 ? -3.811 -14.992 -27.109 1 91.88 310 LYS A O 1
ATOM 2401 N N . TYR A 1 311 ? -1.904 -15.133 -28.234 1 90.5 311 TYR A N 1
ATOM 2402 C CA . TYR A 1 311 ? -1.528 -13.742 -28.016 1 90.5 311 TYR A CA 1
ATOM 2403 C C . TYR A 1 311 ? -1.18 -13.047 -29.328 1 90.5 311 TYR A C 1
ATOM 2405 O O . TYR A 1 311 ? -0.993 -13.703 -30.344 1 90.5 311 TYR A O 1
ATOM 2413 N N . PRO A 1 312 ? -1.192 -11.672 -29.266 1 85.12 312 PRO A N 1
ATOM 2414 C CA . PRO A 1 312 ? -0.766 -10.961 -30.484 1 85.12 312 PRO A CA 1
ATOM 2415 C C . PRO A 1 312 ? 0.656 -11.32 -30.906 1 85.12 312 PRO A C 1
ATOM 2417 O O . PRO A 1 312 ? 1.527 -11.516 -30.047 1 85.12 312 PRO A O 1
ATOM 2420 N N . SER A 1 313 ? 0.72 -11.453 -32.188 1 80.56 313 SER A N 1
ATOM 2421 C CA . SER A 1 313 ? 2.027 -11.789 -32.75 1 80.56 313 SER A CA 1
ATOM 2422 C C . SER A 1 313 ? 3.059 -10.711 -32.438 1 80.56 313 SER A C 1
ATOM 2424 O O . SER A 1 313 ? 2.721 -9.531 -32.375 1 80.56 313 SER A O 1
ATOM 2426 N N . THR A 1 314 ? 4.188 -11.062 -31.891 1 63.78 314 THR A N 1
ATOM 2427 C CA . THR A 1 314 ? 5.262 -10.141 -31.562 1 63.78 314 THR A CA 1
ATOM 2428 C C . THR A 1 314 ? 6.027 -9.727 -32.812 1 63.78 314 THR A C 1
ATOM 2430 O O . THR A 1 314 ? 7.125 -9.172 -32.719 1 63.78 314 THR A O 1
ATOM 2433 N N . GLU A 1 315 ? 5.789 -10.117 -34.062 1 52.25 315 GLU A N 1
ATOM 2434 C CA . GLU A 1 315 ? 6.652 -9.625 -35.125 1 52.25 315 GLU A CA 1
ATOM 2435 C C . GLU A 1 315 ? 7.176 -8.227 -34.812 1 52.25 315 GLU A C 1
ATOM 2437 O O . GLU A 1 315 ? 8.32 -7.898 -35.125 1 52.25 315 GLU A O 1
ATOM 2442 N N . ASN A 1 316 ? 6.352 -7.273 -34.438 1 42.28 316 ASN A N 1
ATOM 2443 C CA . ASN A 1 316 ? 6.805 -5.891 -34.281 1 42.28 316 ASN A CA 1
ATOM 2444 C C . ASN A 1 316 ? 7.348 -5.617 -32.906 1 42.28 316 ASN A C 1
ATOM 2446 O O . ASN A 1 316 ? 7.672 -4.477 -32.562 1 42.28 316 ASN A O 1
ATOM 2450 N N . VAL A 1 317 ? 7.145 -6.512 -32.031 1 46.25 317 VAL A N 1
ATOM 2451 C CA . VAL A 1 317 ? 7.629 -6.102 -30.719 1 46.25 317 VAL A CA 1
ATOM 2452 C C . VAL A 1 317 ? 9.055 -6.605 -30.516 1 46.25 317 VAL A C 1
ATOM 2454 O O . VAL A 1 317 ? 9.414 -7.691 -30.984 1 46.25 317 VAL A O 1
ATOM 2457 N N . GLY A 1 318 ? 9.93 -5.871 -30.438 1 44.41 318 GLY A N 1
ATOM 2458 C CA . GLY A 1 318 ? 11.352 -6.07 -30.188 1 44.41 318 GLY A CA 1
ATOM 2459 C C . GLY A 1 318 ? 11.648 -7.328 -29.391 1 44.41 318 GLY A C 1
ATOM 2460 O O . GLY A 1 318 ? 10.828 -7.758 -28.578 1 44.41 318 GLY A O 1
ATOM 2461 N N . ARG A 1 319 ? 12.32 -8.328 -30.031 1 45.56 319 ARG A N 1
ATOM 2462 C CA . ARG A 1 319 ? 12.922 -9.461 -29.328 1 45.56 319 ARG A CA 1
ATOM 2463 C C . ARG A 1 319 ? 13.18 -9.141 -27.875 1 45.56 319 ARG A C 1
ATOM 2465 O O . ARG A 1 319 ? 13.984 -8.266 -27.547 1 45.56 319 ARG A O 1
ATOM 2472 N N . GLY A 1 320 ? 12.227 -9.148 -27.172 1 47.88 320 GLY A N 1
ATOM 2473 C CA . GLY A 1 320 ? 12.602 -8.883 -25.797 1 47.88 320 GLY A CA 1
ATOM 2474 C C . GLY A 1 320 ? 13.781 -9.711 -25.328 1 47.88 320 GLY A C 1
ATOM 2475 O O . GLY A 1 320 ? 13.922 -10.875 -25.719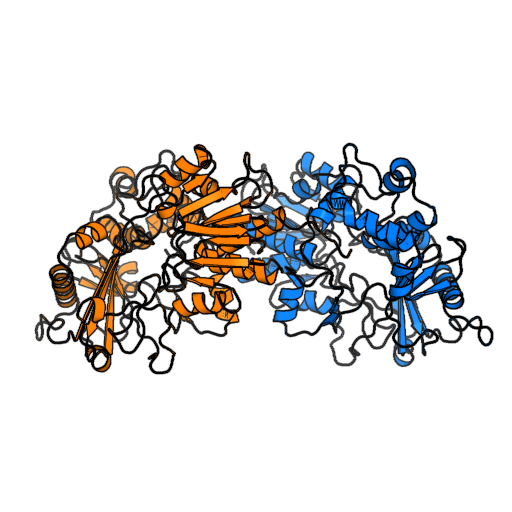 1 47.88 320 GLY A O 1
ATOM 2476 N N . GLY A 1 321 ? 14.961 -9.25 -25.219 1 50.59 321 GLY A N 1
ATOM 2477 C CA . GLY A 1 321 ? 16.25 -9.781 -24.812 1 50.59 321 GLY A CA 1
ATOM 2478 C C . GLY A 1 321 ? 16.141 -10.977 -23.891 1 50.59 321 GLY A C 1
ATOM 2479 O O . GLY A 1 321 ? 17.141 -11.656 -23.625 1 50.59 321 GLY A O 1
ATOM 2480 N N . GLY A 1 322 ? 15.008 -11.312 -23.266 1 57.06 322 GLY A N 1
ATOM 2481 C CA . GLY A 1 322 ? 15.016 -12.211 -22.125 1 57.06 322 GLY A CA 1
ATOM 2482 C C . GLY A 1 322 ? 14.195 -13.469 -22.344 1 57.06 322 GLY A C 1
ATOM 2483 O O . GLY A 1 322 ? 13.812 -14.148 -21.391 1 57.06 322 GLY A O 1
ATOM 2484 N N . ALA A 1 323 ? 14.117 -13.898 -23.703 1 70.69 323 ALA A N 1
ATOM 2485 C CA . ALA A 1 323 ? 13.211 -15 -24.016 1 70.69 323 ALA A CA 1
ATOM 2486 C C . ALA A 1 323 ? 13.984 -16.297 -24.266 1 70.69 323 ALA A C 1
ATOM 2488 O O . ALA A 1 323 ? 15.102 -16.266 -24.781 1 70.69 323 ALA A O 1
ATOM 2489 N N . ARG A 1 324 ? 13.531 -17.438 -23.703 1 86.44 324 ARG A N 1
ATOM 2490 C CA . ARG A 1 324 ? 13.953 -18.766 -24.141 1 86.44 324 ARG A CA 1
ATOM 2491 C C . ARG A 1 324 ? 13.492 -19.031 -25.578 1 86.44 324 ARG A C 1
ATOM 2493 O O . ARG A 1 324 ? 12.484 -18.5 -26.016 1 86.44 324 ARG A O 1
ATOM 2500 N N . MET A 1 325 ? 14.367 -19.812 -26.234 1 92.31 325 MET A N 1
ATOM 2501 C CA . MET A 1 325 ? 14.039 -20.125 -27.625 1 92.31 325 MET A CA 1
ATOM 2502 C C . MET A 1 325 ? 13.656 -21.594 -27.781 1 92.31 325 MET A C 1
ATOM 2504 O O . MET A 1 325 ? 14.305 -22.469 -27.203 1 92.31 325 MET A O 1
ATOM 2508 N N . ALA A 1 326 ? 12.664 -21.781 -28.578 1 94.56 326 ALA A N 1
ATOM 2509 C CA . ALA A 1 326 ? 12.234 -23.156 -28.828 1 94.56 326 ALA A CA 1
ATOM 2510 C C . ALA A 1 326 ? 13.312 -23.938 -29.562 1 94.56 326 ALA A C 1
ATOM 2512 O O . ALA A 1 326 ? 13.391 -25.172 -29.438 1 94.56 326 ALA A O 1
ATOM 2513 N N . SER A 1 327 ? 14.117 -23.25 -30.219 1 93.94 327 SER A N 1
ATOM 2514 C CA . SER A 1 327 ? 15.211 -23.875 -30.953 1 93.94 327 SER A CA 1
ATOM 2515 C C . SER A 1 327 ? 16.172 -24.578 -30 1 93.94 327 SER A C 1
ATOM 2517 O O . SER A 1 327 ? 16.938 -25.453 -30.406 1 93.94 327 SER A O 1
ATOM 2519 N N . ASP A 1 328 ? 16.125 -24.125 -28.781 1 91.62 328 ASP A N 1
ATOM 2520 C CA . ASP A 1 328 ? 16.969 -24.766 -27.781 1 91.62 328 ASP A CA 1
ATOM 2521 C C . ASP A 1 328 ? 16.641 -26.25 -27.672 1 91.62 328 ASP A C 1
ATOM 2523 O O . ASP A 1 328 ? 17.484 -27.047 -27.219 1 91.62 328 ASP A O 1
ATOM 2527 N N . GLN A 1 329 ? 15.422 -26.594 -28.078 1 94.94 329 GLN A N 1
ATOM 2528 C CA . GLN A 1 329 ? 15.016 -28 -28.031 1 94.94 329 GLN A CA 1
ATOM 2529 C C . GLN A 1 329 ? 14.789 -28.562 -29.438 1 94.94 329 GLN A C 1
ATOM 2531 O O . GLN A 1 329 ? 13.93 -29.422 -29.625 1 94.94 329 GLN A O 1
ATOM 2536 N N . GLY A 1 330 ? 15.383 -27.891 -30.406 1 94.25 330 GLY A N 1
ATOM 2537 C CA . GLY A 1 330 ? 15.445 -28.469 -31.75 1 94.25 330 GLY A CA 1
ATOM 2538 C C . GLY A 1 330 ? 14.258 -28.078 -32.594 1 94.25 330 GLY A C 1
ATOM 2539 O O . GLY A 1 330 ? 14.039 -28.672 -33.656 1 94.25 330 GLY A O 1
ATOM 2540 N N . VAL A 1 331 ? 13.539 -27.125 -32.188 1 95.75 331 VAL A N 1
ATOM 2541 C CA . VAL A 1 331 ? 12.391 -26.703 -32.969 1 95.75 331 VAL A CA 1
ATOM 2542 C C . VAL A 1 331 ? 12.867 -25.938 -34.188 1 95.75 331 VAL A C 1
ATOM 2544 O O . VAL A 1 331 ? 13.688 -25.016 -34.094 1 95.75 331 VAL A O 1
ATOM 2547 N N . ASP A 1 332 ? 12.375 -26.328 -35.312 1 95.62 332 ASP A N 1
ATOM 2548 C CA . ASP A 1 332 ? 12.727 -25.703 -36.594 1 95.62 332 ASP A CA 1
ATOM 2549 C C . ASP A 1 332 ? 12.219 -24.266 -36.656 1 95.62 332 ASP A C 1
ATOM 2551 O O . ASP A 1 332 ? 11.102 -23.969 -36.219 1 95.62 332 ASP A O 1
ATOM 2555 N N . PRO A 1 333 ? 13 -23.375 -37.219 1 93.25 333 PRO A N 1
ATOM 2556 C CA . PRO A 1 333 ? 12.633 -21.953 -37.25 1 93.25 333 PRO A CA 1
ATOM 2557 C C . PRO A 1 333 ? 11.398 -21.703 -38.125 1 93.25 333 PRO A C 1
ATOM 2559 O O . PRO A 1 333 ? 10.82 -20.609 -38.062 1 93.25 333 PRO A O 1
ATOM 2562 N N . SER A 1 334 ? 10.969 -22.594 -38.906 1 94.5 334 SER A N 1
ATOM 2563 C CA . SER A 1 334 ? 9.797 -22.422 -39.75 1 94.5 334 SER A CA 1
ATOM 2564 C C . SER A 1 334 ? 8.508 -22.734 -39 1 94.5 334 SER A C 1
ATOM 2566 O O . SER A 1 334 ? 7.418 -22.422 -39.5 1 94.5 334 SER A O 1
ATOM 2568 N N . VAL A 1 335 ? 8.641 -23.25 -37.844 1 95.38 335 VAL A N 1
ATOM 2569 C CA . VAL A 1 335 ? 7.508 -23.781 -37.094 1 95.38 335 VAL A CA 1
ATOM 2570 C C . VAL A 1 335 ? 6.539 -22.641 -36.75 1 95.38 335 VAL A C 1
ATOM 2572 O O . VAL A 1 335 ? 5.324 -22.781 -36.938 1 95.38 335 VAL A O 1
ATOM 2575 N N . PRO A 1 336 ? 7.004 -21.5 -36.375 1 94.75 336 PRO A N 1
ATOM 2576 C CA . PRO A 1 336 ? 6.066 -20.438 -35.969 1 94.75 336 PRO A CA 1
ATOM 2577 C C . PRO A 1 336 ? 5.129 -20.031 -37.125 1 94.75 336 PRO A C 1
ATOM 2579 O O . PRO A 1 336 ? 3.949 -19.766 -36.875 1 94.75 336 PRO A O 1
ATOM 2582 N N . ALA A 1 337 ? 5.621 -20.047 -38.25 1 94.06 337 ALA A N 1
ATOM 2583 C CA . ALA A 1 337 ? 4.828 -19.625 -39.406 1 94.06 337 ALA A CA 1
ATOM 2584 C C . ALA A 1 337 ? 3.682 -20.594 -39.688 1 94.06 337 ALA A C 1
ATOM 2586 O O . ALA A 1 337 ? 2.646 -20.203 -40.219 1 94.06 337 ALA A O 1
ATOM 2587 N N . ARG A 1 338 ? 3.863 -21.781 -39.281 1 95.62 338 ARG A N 1
ATOM 2588 C CA . ARG A 1 338 ? 2.869 -22.812 -39.562 1 95.62 338 ARG A CA 1
ATOM 2589 C C . ARG A 1 338 ? 1.959 -23.031 -38.344 1 95.62 338 ARG A C 1
ATOM 2591 O O . ARG A 1 338 ? 0.933 -23.703 -38.438 1 95.62 338 ARG A O 1
ATOM 2598 N N . THR A 1 339 ? 2.342 -22.531 -37.219 1 96.44 339 THR A N 1
ATOM 2599 C CA . THR A 1 339 ? 1.609 -22.75 -36 1 96.44 339 THR A CA 1
ATOM 2600 C C . THR A 1 339 ? 0.423 -21.797 -35.875 1 96.44 339 THR A C 1
ATOM 2602 O O . THR A 1 339 ? 0.588 -20.578 -35.969 1 96.44 339 THR A O 1
ATOM 2605 N N . LYS A 1 340 ? -0.782 -22.406 -35.656 1 95.94 340 LYS A N 1
ATOM 2606 C CA . LYS A 1 340 ? -1.981 -21.594 -35.5 1 95.94 340 LYS A CA 1
ATOM 2607 C C . LYS A 1 340 ? -2.535 -21.688 -34.094 1 95.94 340 LYS A C 1
ATOM 2609 O O . LYS A 1 340 ? -3.24 -20.797 -33.625 1 95.94 340 LYS A O 1
ATOM 2614 N N . GLU A 1 341 ? -2.23 -22.828 -33.406 1 96.88 341 GLU A N 1
ATOM 2615 C CA . GLU A 1 341 ? -2.707 -23.078 -32.062 1 96.88 341 GLU A CA 1
ATOM 2616 C C . GLU A 1 341 ? -1.603 -23.672 -31.203 1 96.88 341 GLU A C 1
ATOM 2618 O O . GLU A 1 341 ? -0.747 -24.406 -31.688 1 96.88 341 GLU A O 1
ATOM 2623 N N . VAL A 1 342 ? -1.656 -23.328 -29.953 1 97.94 342 VAL A N 1
ATOM 2624 C CA . VAL A 1 342 ? -0.746 -23.953 -29 1 97.94 342 VAL A CA 1
ATOM 2625 C C . VAL A 1 342 ? -1.523 -24.438 -27.781 1 97.94 342 VAL A C 1
ATOM 2627 O O . VAL A 1 342 ? -2.283 -23.672 -27.188 1 97.94 342 VAL A O 1
ATOM 2630 N N . VAL A 1 343 ? -1.365 -25.703 -27.453 1 98.69 343 VAL A N 1
ATOM 2631 C CA . VAL A 1 343 ? -1.89 -26.281 -26.219 1 98.69 343 VAL A CA 1
ATOM 2632 C C . VAL A 1 343 ? -0.797 -26.297 -25.156 1 98.69 343 VAL A C 1
ATOM 2634 O O . VAL A 1 343 ? 0.315 -26.781 -25.406 1 98.69 343 VAL A O 1
ATOM 2637 N N . THR A 1 344 ? -1.097 -25.812 -24.031 1 98.69 344 THR A N 1
ATOM 2638 C CA . THR A 1 344 ? -0.202 -25.859 -22.875 1 98.69 344 THR A CA 1
ATOM 2639 C C . THR A 1 344 ? -0.718 -26.844 -21.828 1 98.69 344 THR A C 1
ATOM 2641 O O . THR A 1 344 ? -1.809 -26.656 -21.281 1 98.69 344 THR A O 1
ATOM 2644 N N . PHE A 1 345 ? 0.03 -27.891 -21.609 1 98.88 345 PHE A N 1
ATOM 2645 C CA . PHE A 1 345 ? -0.222 -28.75 -20.453 1 98.88 345 PHE A CA 1
ATOM 2646 C C . PHE A 1 345 ? 0.593 -28.312 -19.25 1 98.88 345 PHE A C 1
ATOM 2648 O O . PHE A 1 345 ? 1.72 -27.828 -19.391 1 98.88 345 PHE A O 1
ATOM 2655 N N . PHE A 1 346 ? 0.066 -28.484 -18.109 1 98.38 346 PHE A N 1
ATOM 2656 C CA . PHE A 1 346 ? 0.724 -28.109 -16.859 1 98.38 346 PHE A CA 1
ATOM 2657 C C . PHE A 1 346 ? 0.634 -29.219 -15.828 1 98.38 346 PHE A C 1
ATOM 2659 O O . PHE A 1 346 ? -0.445 -29.766 -15.594 1 98.38 346 PHE A O 1
ATOM 2666 N N . ALA A 1 347 ? 1.728 -29.594 -15.297 1 98.62 347 ALA A N 1
ATOM 2667 C CA . ALA A 1 347 ? 1.82 -30.578 -14.219 1 98.62 347 ALA A CA 1
ATOM 2668 C C . ALA A 1 347 ? 2.787 -30.109 -13.133 1 98.62 347 ALA A C 1
ATOM 2670 O O . ALA A 1 347 ? 3.84 -29.531 -13.43 1 98.62 347 ALA A O 1
ATOM 2671 N N . ALA A 1 348 ? 2.469 -30.422 -11.906 1 97.69 348 ALA A N 1
ATOM 2672 C CA . ALA A 1 348 ? 3.318 -30.031 -10.781 1 97.69 348 ALA A CA 1
ATOM 2673 C C . ALA A 1 348 ? 3.506 -31.188 -9.805 1 97.69 348 ALA A C 1
ATOM 2675 O O . ALA A 1 348 ? 2.965 -32.281 -10.016 1 97.69 348 ALA A O 1
ATOM 2676 N N . GLY A 1 349 ? 4.352 -30.969 -8.836 1 97.88 349 GLY A N 1
ATOM 2677 C CA . GLY A 1 349 ? 4.539 -31.938 -7.754 1 97.88 349 GLY A CA 1
ATOM 2678 C C . GLY A 1 349 ? 5.258 -33.188 -8.195 1 97.88 349 GLY A C 1
ATOM 2679 O O . GLY A 1 349 ? 6.188 -33.125 -9 1 97.88 349 GLY A O 1
ATOM 2680 N N . ASN A 1 350 ? 4.824 -34.281 -7.617 1 97.94 350 ASN A N 1
ATOM 2681 C CA . ASN A 1 350 ? 5.449 -35.562 -7.875 1 97.94 350 ASN A CA 1
ATOM 2682 C C . ASN A 1 350 ? 5.352 -35.969 -9.352 1 97.94 350 ASN A C 1
ATOM 2684 O O . ASN A 1 350 ? 6.273 -36.562 -9.898 1 97.94 350 ASN A O 1
ATOM 2688 N N . LEU A 1 351 ? 4.246 -35.594 -9.906 1 98.12 351 LEU A N 1
ATOM 2689 C CA . LEU A 1 351 ? 4.086 -35.906 -11.32 1 98.12 351 LEU A CA 1
ATOM 2690 C C . LEU A 1 351 ? 5.121 -35.156 -12.156 1 98.12 351 LEU A C 1
ATOM 2692 O O . LEU A 1 351 ? 5.703 -35.719 -13.086 1 98.12 351 LEU A O 1
ATOM 2696 N N . ALA A 1 352 ? 5.312 -33.938 -11.875 1 98.5 352 ALA A N 1
ATOM 2697 C CA . ALA A 1 352 ? 6.328 -33.156 -12.594 1 98.5 352 ALA A CA 1
ATOM 2698 C C . ALA A 1 352 ? 7.707 -33.812 -12.438 1 98.5 352 ALA A C 1
ATOM 2700 O O . ALA A 1 352 ? 8.492 -33.844 -13.383 1 98.5 352 ALA A O 1
ATOM 2701 N N . ASP A 1 353 ? 8.008 -34.281 -11.266 1 97.75 353 ASP A N 1
ATOM 2702 C CA . ASP A 1 353 ? 9.273 -34.969 -11.047 1 97.75 353 ASP A CA 1
ATOM 2703 C C . ASP A 1 353 ? 9.367 -36.219 -11.914 1 97.75 353 ASP A C 1
ATOM 2705 O O . ASP A 1 353 ? 10.43 -36.562 -12.445 1 97.75 353 ASP A O 1
ATOM 2709 N N . GLU A 1 354 ? 8.281 -36.906 -12.023 1 98.12 354 GLU A N 1
ATOM 2710 C CA . GLU A 1 354 ? 8.234 -38.094 -12.883 1 98.12 354 GLU A CA 1
ATOM 2711 C C . GLU A 1 354 ? 8.477 -37.719 -14.344 1 98.12 354 GLU A C 1
ATOM 2713 O O . GLU A 1 354 ? 9.25 -38.406 -15.031 1 98.12 354 GLU A O 1
ATOM 2718 N N . LEU A 1 355 ? 7.844 -36.688 -14.742 1 98.44 355 LEU A N 1
ATOM 2719 C CA . LEU A 1 355 ? 8.023 -36.219 -16.109 1 98.44 355 LEU A CA 1
ATOM 2720 C C . LEU A 1 355 ? 9.477 -35.844 -16.359 1 98.44 355 LEU A C 1
ATOM 2722 O O . LEU A 1 355 ? 10.016 -36.094 -17.438 1 98.44 355 LEU A O 1
ATOM 2726 N N . SER A 1 356 ? 10.023 -35.25 -15.383 1 96.88 356 SER A N 1
ATOM 2727 C CA . SER A 1 356 ? 11.398 -34.781 -15.484 1 96.88 356 SER A CA 1
ATOM 2728 C C . SER A 1 356 ? 12.359 -35.938 -15.703 1 96.88 356 SER A C 1
ATOM 2730 O O . SER A 1 356 ? 13.438 -35.75 -16.266 1 96.88 356 SER A O 1
ATOM 2732 N N . ARG A 1 357 ? 11.984 -37.094 -15.273 1 96.75 357 ARG A N 1
ATOM 2733 C CA . ARG A 1 357 ? 12.836 -38.25 -15.398 1 96.75 357 ARG A CA 1
ATOM 2734 C C . ARG A 1 357 ? 12.617 -38.969 -16.734 1 96.75 357 ARG A C 1
ATOM 2736 O O . ARG A 1 357 ? 13.422 -39.812 -17.125 1 96.75 357 ARG A O 1
ATOM 2743 N N . MET A 1 358 ? 11.633 -38.562 -17.438 1 97.38 358 MET A N 1
ATOM 2744 C CA . MET A 1 358 ? 11.328 -39.156 -18.734 1 97.38 358 MET A CA 1
ATOM 2745 C C . MET A 1 358 ? 12.062 -38.438 -19.859 1 97.38 358 MET A C 1
ATOM 2747 O O . MET A 1 358 ? 12.453 -37.281 -19.703 1 97.38 358 MET A O 1
ATOM 2751 N N . GLU A 1 359 ? 12.242 -39.25 -20.906 1 97.25 359 GLU A N 1
ATOM 2752 C CA . GLU A 1 359 ? 12.703 -38.562 -22.125 1 97.25 359 GLU A CA 1
ATOM 2753 C C . GLU A 1 359 ? 11.664 -37.594 -22.641 1 97.25 359 GLU A C 1
ATOM 2755 O O . GLU A 1 359 ? 10.469 -37.875 -22.625 1 97.25 359 GLU A O 1
ATOM 2760 N N . ARG A 1 360 ? 12.172 -36.469 -23.094 1 96.75 360 ARG A N 1
ATOM 2761 C CA . ARG A 1 360 ? 11.289 -35.438 -23.594 1 96.75 360 ARG A CA 1
ATOM 2762 C C . ARG A 1 360 ? 10.352 -35.969 -24.672 1 96.75 360 ARG A C 1
ATOM 2764 O O . ARG A 1 360 ? 9.156 -35.656 -24.672 1 96.75 360 ARG A O 1
ATOM 2771 N N . LYS A 1 361 ? 10.898 -36.75 -25.578 1 97 361 LYS A N 1
ATOM 2772 C CA . LYS A 1 361 ? 10.109 -37.312 -26.656 1 97 361 LYS A CA 1
ATOM 2773 C C . LYS A 1 361 ? 8.953 -38.156 -26.109 1 97 361 LYS A C 1
ATOM 2775 O O . LYS A 1 361 ? 7.844 -38.125 -26.656 1 97 361 LYS A O 1
ATOM 2780 N N . THR A 1 362 ? 9.227 -38.875 -25.094 1 98.44 362 THR A N 1
ATOM 2781 C CA . THR A 1 362 ? 8.203 -39.719 -24.469 1 98.44 362 THR A CA 1
ATOM 2782 C C . THR A 1 362 ? 7.102 -38.875 -23.859 1 98.44 362 THR A C 1
ATOM 2784 O O . THR A 1 362 ? 5.918 -39.188 -23.969 1 98.44 362 THR A O 1
ATOM 2787 N N . VAL A 1 363 ? 7.473 -37.781 -23.125 1 98.69 363 VAL A N 1
ATOM 2788 C CA . VAL A 1 363 ? 6.5 -36.875 -22.531 1 98.69 363 VAL A CA 1
ATOM 2789 C C . VAL A 1 363 ? 5.574 -36.344 -23.609 1 98.69 363 VAL A C 1
ATOM 2791 O O . VAL A 1 363 ? 4.352 -36.344 -23.453 1 98.69 363 VAL A O 1
ATOM 2794 N N . VAL A 1 364 ? 6.121 -35.938 -24.719 1 98.62 364 VAL A N 1
ATOM 2795 C CA . VAL A 1 364 ? 5.367 -35.344 -25.812 1 98.62 364 VAL A CA 1
ATOM 2796 C C . VAL A 1 364 ? 4.434 -36.375 -26.438 1 98.62 364 VAL A C 1
ATOM 2798 O O . VAL A 1 364 ? 3.256 -36.094 -26.672 1 98.62 364 VAL A O 1
ATOM 2801 N N . GLU A 1 365 ? 4.922 -37.594 -26.609 1 98.5 365 GLU A N 1
ATOM 2802 C CA . GLU A 1 365 ? 4.117 -38.656 -27.203 1 98.5 365 GLU A CA 1
ATOM 2803 C C . GLU A 1 365 ? 2.922 -39 -26.328 1 98.5 365 GLU A C 1
ATOM 2805 O O . GLU A 1 365 ? 1.808 -39.188 -26.812 1 98.5 365 GLU A O 1
ATOM 2810 N N . ARG A 1 366 ? 3.156 -39.062 -25.109 1 98.44 366 ARG A N 1
ATOM 2811 C CA . ARG A 1 366 ? 2.072 -39.406 -24.188 1 98.44 366 ARG A CA 1
ATOM 2812 C C . ARG A 1 366 ? 1.072 -38.25 -24.078 1 98.44 366 ARG A C 1
ATOM 2814 O O . ARG A 1 366 ? -0.126 -38.469 -23.906 1 98.44 366 ARG A O 1
ATOM 2821 N N . ALA A 1 367 ? 1.557 -37 -24.156 1 98.75 367 ALA A N 1
ATOM 2822 C CA . ALA A 1 367 ? 0.651 -35.875 -24.203 1 98.75 367 ALA A CA 1
ATOM 2823 C C . ALA A 1 367 ? -0.228 -35.906 -25.453 1 98.75 367 ALA A C 1
ATOM 2825 O O . ALA A 1 367 ? -1.427 -35.625 -25.391 1 98.75 367 ALA A O 1
ATOM 2826 N N . LEU A 1 368 ? 0.377 -36.312 -26.562 1 98.62 368 LEU A N 1
ATOM 2827 C CA . LEU A 1 368 ? -0.376 -36.438 -27.797 1 98.62 368 LEU A CA 1
ATOM 2828 C C . LEU A 1 368 ? -1.399 -37.562 -27.688 1 98.62 368 LEU A C 1
ATOM 2830 O O . LEU A 1 368 ? -2.525 -37.438 -28.172 1 98.62 368 LEU A O 1
ATOM 2834 N N . ASP A 1 369 ? -0.994 -38.656 -27.047 1 97.88 369 ASP A N 1
ATOM 2835 C CA . ASP A 1 369 ? -1.939 -39.719 -26.812 1 97.88 369 ASP A CA 1
ATOM 2836 C C . ASP A 1 369 ? -3.148 -39.25 -26.016 1 97.88 369 ASP A C 1
ATOM 2838 O O . ASP A 1 369 ? -4.285 -39.625 -26.312 1 97.88 369 ASP A O 1
ATOM 2842 N N . GLN A 1 370 ? -2.875 -38.438 -25.031 1 97.69 370 GLN A N 1
ATOM 2843 C CA . GLN A 1 370 ? -3.965 -37.906 -24.219 1 97.69 370 GLN A CA 1
ATOM 2844 C C . GLN A 1 370 ? -4.867 -37 -25.031 1 97.69 370 GLN A C 1
ATOM 2846 O O . GLN A 1 370 ? -6.094 -37.031 -24.891 1 97.69 370 GLN A O 1
ATOM 2851 N N . MET A 1 371 ? -4.293 -36.188 -25.922 1 97.75 371 MET A N 1
ATOM 2852 C CA . MET A 1 371 ? -5.082 -35.344 -26.797 1 97.75 371 MET A CA 1
ATOM 2853 C C . MET A 1 371 ? -5.996 -36.156 -27.688 1 97.75 371 MET A C 1
ATOM 2855 O O . MET A 1 371 ? -7.164 -35.812 -27.891 1 97.75 371 MET A O 1
ATOM 2859 N N . ASP A 1 372 ? -5.445 -37.219 -28.156 1 97.12 372 ASP A N 1
ATOM 2860 C CA . ASP A 1 372 ? -6.227 -38.094 -29.031 1 97.12 372 ASP A CA 1
ATOM 2861 C C . ASP A 1 372 ? -7.355 -38.781 -28.266 1 97.12 372 ASP A C 1
ATOM 2863 O O . ASP A 1 372 ? -8.453 -38.938 -28.781 1 97.12 372 ASP A O 1
ATOM 2867 N N . GLU A 1 373 ? -7.059 -39.125 -27.062 1 95.44 373 GLU A N 1
ATOM 2868 C CA . GLU A 1 373 ? -8.102 -39.688 -26.219 1 95.44 373 GLU A CA 1
ATOM 2869 C C . GLU A 1 373 ? -9.227 -38.688 -25.953 1 95.44 373 GLU A C 1
ATOM 2871 O O . GLU A 1 373 ? -10.398 -39.062 -25.922 1 95.44 373 GLU A O 1
ATOM 2876 N N . MET A 1 374 ? -8.898 -37.469 -25.797 1 96.31 374 MET A N 1
ATOM 2877 C CA . MET A 1 374 ? -9.844 -36.438 -25.406 1 96.31 374 MET A CA 1
ATOM 2878 C C . MET A 1 374 ? -10.672 -36 -26.609 1 96.31 374 MET A C 1
ATOM 2880 O O . MET A 1 374 ? -11.859 -35.688 -26.469 1 96.31 374 MET A O 1
ATOM 2884 N N . PHE A 1 375 ? -10.023 -35.969 -27.781 1 96.25 375 PHE A N 1
ATOM 2885 C CA . PHE A 1 375 ? -10.672 -35.219 -28.859 1 96.25 375 PHE A CA 1
ATOM 2886 C C . PHE A 1 375 ? -10.773 -36.094 -30.125 1 96.25 375 PHE A C 1
ATOM 2888 O O . PHE A 1 375 ? -11.352 -35.656 -31.125 1 96.25 375 PHE A O 1
ATOM 2895 N N . GLY A 1 376 ? -10.188 -37.25 -30.078 1 93.44 376 GLY A N 1
ATOM 2896 C CA . GLY A 1 376 ? -10.312 -38.156 -31.219 1 93.44 376 GLY A CA 1
ATOM 2897 C C . GLY A 1 376 ? -11.742 -38.562 -31.5 1 93.44 376 GLY A C 1
ATOM 2898 O O . GLY A 1 376 ? -12.57 -38.594 -30.578 1 93.44 376 GLY A O 1
ATOM 2899 N N . SER A 1 377 ? -11.961 -38.781 -32.812 1 91.38 377 SER A N 1
ATOM 2900 C CA . SER A 1 377 ? -13.242 -39.312 -33.25 1 91.38 377 SER A CA 1
ATOM 2901 C C . SER A 1 377 ? -13.07 -40.656 -33.969 1 91.38 377 SER A C 1
ATOM 2903 O O . SER A 1 377 ? -11.945 -41.062 -34.219 1 91.38 377 SER A O 1
ATOM 2905 N N . ASP A 1 378 ? -14.242 -41.281 -34.188 1 91.75 378 ASP A N 1
ATOM 2906 C CA . ASP A 1 378 ? -14.188 -42.531 -34.938 1 91.75 378 ASP A CA 1
ATOM 2907 C C . ASP A 1 378 ? -13.578 -42.312 -36.312 1 91.75 378 ASP A C 1
ATOM 2909 O O . ASP A 1 378 ? -12.805 -43.125 -36.812 1 91.75 378 ASP A O 1
ATOM 2913 N N . ALA A 1 379 ? -13.93 -41.25 -36.938 1 92.06 379 ALA A N 1
ATOM 2914 C CA . ALA A 1 379 ? -13.445 -40.938 -38.281 1 92.06 379 ALA A CA 1
ATOM 2915 C C . ALA A 1 379 ? -11.961 -40.562 -38.25 1 92.06 379 ALA A C 1
ATOM 2917 O O . ALA A 1 379 ? -11.234 -40.812 -39.219 1 92.06 379 ALA A O 1
ATOM 2918 N N . ASN A 1 380 ? -11.5 -40 -37.156 1 93.69 380 ASN A N 1
ATOM 2919 C CA . ASN A 1 380 ? -10.109 -39.594 -36.969 1 93.69 380 ASN A CA 1
ATOM 2920 C C . ASN A 1 380 ? -9.648 -39.844 -35.531 1 93.69 380 ASN A C 1
ATOM 2922 O O . ASN A 1 380 ? -9.555 -38.906 -34.75 1 93.69 380 ASN A O 1
ATOM 2926 N N . PRO A 1 381 ? -9.234 -41.031 -35.25 1 93.44 381 PRO A N 1
ATOM 2927 C CA . PRO A 1 381 ? -8.945 -41.406 -33.844 1 93.44 381 PRO A CA 1
ATOM 2928 C C . PRO A 1 381 ? -7.645 -40.781 -33.344 1 93.44 381 PRO A C 1
ATOM 2930 O O . PRO A 1 381 ? -7.422 -40.719 -32.125 1 93.44 381 PRO A O 1
ATOM 2933 N N . ARG A 1 382 ? -6.754 -40.406 -34.219 1 95.31 382 ARG A N 1
ATOM 2934 C CA . ARG A 1 382 ? -5.477 -39.812 -33.812 1 95.31 382 ARG A CA 1
ATOM 2935 C C . ARG A 1 382 ? -5.188 -38.531 -34.562 1 95.31 382 ARG A C 1
ATOM 2937 O O . ARG A 1 382 ? -4.18 -38.406 -35.25 1 95.31 382 ARG A O 1
ATOM 2944 N N . PRO A 1 383 ? -5.863 -37.531 -34.281 1 95.88 383 PRO A N 1
ATOM 2945 C CA . PRO A 1 383 ? -5.723 -36.281 -35.031 1 95.88 383 PRO A CA 1
ATOM 2946 C C . PRO A 1 383 ? -4.504 -35.469 -34.594 1 95.88 383 PRO A C 1
ATOM 2948 O O . PRO A 1 383 ? -4.066 -34.562 -35.312 1 95.88 383 PRO A O 1
ATOM 2951 N N . SER A 1 384 ? -3.934 -35.688 -33.469 1 96.62 384 SER A N 1
ATOM 2952 C CA . SER A 1 384 ? -2.941 -34.781 -32.875 1 96.62 384 SER A CA 1
ATOM 2953 C C . SER A 1 384 ? -1.623 -34.844 -33.625 1 96.62 384 SER A C 1
ATOM 2955 O O . SER A 1 384 ? -1.062 -33.812 -33.969 1 96.62 384 SER A O 1
ATOM 2957 N N . ARG A 1 385 ? -1.178 -36.031 -34.062 1 95.25 385 ARG A N 1
ATOM 2958 C CA . ARG A 1 385 ? 0.155 -36.219 -34.625 1 95.25 385 ARG A CA 1
ATOM 2959 C C . ARG A 1 385 ? 0.242 -35.625 -36.031 1 95.25 385 ARG A C 1
ATOM 2961 O O . ARG A 1 385 ? 1.264 -35.031 -36.375 1 95.25 385 ARG A O 1
ATOM 2968 N N . SER A 1 386 ? -0.802 -35.75 -36.75 1 94.31 386 SER A N 1
ATOM 2969 C CA . SER A 1 386 ? -0.772 -35.281 -38.125 1 94.31 386 SER A CA 1
ATOM 2970 C C . SER A 1 386 ? -0.774 -33.75 -38.188 1 94.31 386 SER A C 1
ATOM 2972 O O . SER A 1 386 ? -0.357 -33.156 -39.156 1 94.31 386 SER A O 1
ATOM 2974 N N . ARG A 1 387 ? -1.116 -33.156 -37.125 1 96.31 387 ARG A N 1
ATOM 2975 C CA . ARG A 1 387 ? -1.29 -31.703 -37.156 1 96.31 387 ARG A CA 1
ATOM 2976 C C . ARG A 1 387 ? -0.208 -31.016 -36.312 1 96.31 387 ARG A C 1
ATOM 2978 O O . ARG A 1 387 ? -0.136 -29.781 -36.281 1 96.31 387 ARG A O 1
ATOM 2985 N N . LEU A 1 388 ? 0.588 -31.734 -35.656 1 97.88 388 LEU A N 1
ATOM 2986 C CA . LEU A 1 388 ? 1.628 -31.188 -34.781 1 97.88 388 LEU A CA 1
ATOM 2987 C C . LEU A 1 388 ? 2.699 -30.484 -35.594 1 97.88 388 LEU A C 1
ATOM 2989 O O . LEU A 1 388 ? 3.221 -31.047 -36.562 1 97.88 388 LEU A O 1
ATOM 2993 N N . THR A 1 389 ? 3.051 -29.234 -35.25 1 97.5 389 THR A N 1
ATOM 2994 C CA . THR A 1 389 ? 4.117 -28.516 -35.938 1 97.5 389 THR A CA 1
ATOM 2995 C C . THR A 1 389 ? 5.383 -28.484 -35.094 1 97.5 389 THR A C 1
ATOM 2997 O O . THR A 1 389 ? 6.492 -28.375 -35.625 1 97.5 389 THR A O 1
ATOM 3000 N N . GLY A 1 390 ? 5.242 -28.578 -33.812 1 97.5 390 GLY A N 1
ATOM 3001 C CA . GLY A 1 390 ? 6.367 -28.516 -32.875 1 97.5 390 GLY A CA 1
ATOM 3002 C C . GLY A 1 390 ? 5.961 -28.703 -31.438 1 97.5 390 GLY A C 1
ATOM 3003 O O . GLY A 1 390 ? 4.77 -28.766 -31.125 1 97.5 390 GLY A O 1
ATOM 3004 N N . SER A 1 391 ? 6.965 -28.891 -30.578 1 98.25 391 SER A N 1
ATOM 3005 C CA . SER A 1 391 ? 6.719 -29.047 -29.156 1 98.25 391 SER A CA 1
ATOM 3006 C C . SER A 1 391 ? 7.875 -28.484 -28.328 1 98.25 391 SER A C 1
ATOM 3008 O O . SER A 1 391 ? 8.977 -28.297 -28.844 1 98.25 391 SER A O 1
ATOM 3010 N N . TYR A 1 392 ? 7.617 -28.156 -27.141 1 97.88 392 TYR A N 1
ATOM 3011 C CA . TYR A 1 392 ? 8.602 -27.703 -26.156 1 97.88 392 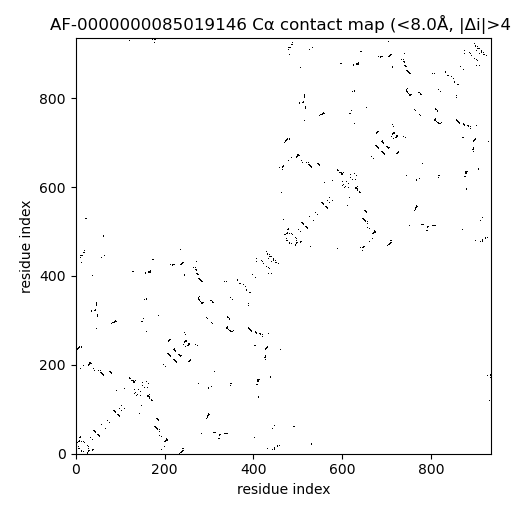TYR A CA 1
ATOM 3012 C C . TYR A 1 392 ? 8.219 -28.125 -24.75 1 97.88 392 TYR A C 1
ATOM 3014 O O . TYR A 1 392 ? 7.043 -28.031 -24.375 1 97.88 392 TYR A O 1
ATOM 3022 N N . VAL A 1 393 ? 9.164 -28.672 -24.016 1 98.25 393 VAL A N 1
ATOM 3023 C CA . VAL A 1 393 ? 8.93 -29.078 -22.641 1 98.25 393 VAL A CA 1
ATOM 3024 C C . VAL A 1 393 ? 9.758 -28.203 -21.688 1 98.25 393 VAL A C 1
ATOM 3026 O O . VAL A 1 393 ? 10.992 -28.234 -21.734 1 98.25 393 VAL A O 1
ATOM 3029 N N . ALA A 1 394 ? 9.094 -27.422 -20.906 1 96.75 394 ALA A N 1
ATOM 3030 C CA . ALA A 1 394 ? 9.742 -26.594 -19.891 1 96.75 394 ALA A CA 1
ATOM 3031 C C . ALA A 1 394 ? 9.734 -27.281 -18.531 1 96.75 394 ALA A C 1
ATOM 3033 O O . ALA A 1 394 ? 8.672 -27.609 -18 1 96.75 394 ALA A O 1
ATOM 3034 N N . ASP A 1 395 ? 10.836 -27.5 -17.953 1 96.62 395 ASP A N 1
ATOM 3035 C CA . ASP A 1 395 ? 11.039 -28.156 -16.656 1 96.62 395 ASP A CA 1
ATOM 3036 C C . ASP A 1 395 ? 11.727 -27.219 -15.672 1 96.62 395 ASP A C 1
ATOM 3038 O O . ASP A 1 395 ? 12.93 -26.984 -15.773 1 96.62 395 ASP A O 1
ATOM 3042 N N . TRP A 1 396 ? 11.047 -26.812 -14.641 1 95.12 396 TRP A N 1
ATOM 3043 C CA . TRP A 1 396 ? 11.531 -25.75 -13.758 1 95.12 396 TRP A CA 1
ATOM 3044 C C . TRP A 1 396 ? 12.539 -26.297 -12.75 1 95.12 396 TRP A C 1
ATOM 3046 O O . TRP A 1 396 ? 13.297 -25.531 -12.148 1 95.12 396 TRP A O 1
ATOM 3056 N N . LYS A 1 397 ? 12.508 -27.516 -12.492 1 91.81 397 LYS A N 1
ATOM 3057 C CA . LYS A 1 397 ? 13.547 -28.094 -11.633 1 91.81 397 LYS A CA 1
ATOM 3058 C C . LYS A 1 397 ? 14.922 -27.953 -12.273 1 91.81 397 LYS A C 1
ATOM 3060 O O . LYS A 1 397 ? 15.93 -27.828 -11.578 1 91.81 397 LYS A O 1
ATOM 3065 N N . ASN A 1 398 ? 14.891 -27.906 -13.578 1 89.31 398 ASN A N 1
ATOM 3066 C CA . ASN A 1 398 ? 16.156 -27.859 -14.305 1 89.31 398 ASN A CA 1
ATOM 3067 C C . ASN A 1 398 ? 16.578 -26.422 -14.609 1 89.31 398 ASN A C 1
ATOM 3069 O O . ASN A 1 398 ? 17.609 -26.203 -15.25 1 89.31 398 ASN A O 1
ATOM 3073 N N . GLU A 1 399 ? 15.758 -25.516 -14.219 1 88.5 399 GLU A N 1
ATOM 3074 C CA . GLU A 1 399 ? 16.188 -24.125 -14.266 1 88.5 399 GLU A CA 1
ATOM 3075 C C . GLU A 1 399 ? 17.094 -23.781 -13.094 1 88.5 399 GLU A C 1
ATOM 3077 O O . GLU A 1 399 ? 16.625 -23.484 -11.992 1 88.5 399 GLU A O 1
ATOM 3082 N N . GLU A 1 400 ? 18.312 -23.656 -13.344 1 86.19 400 GLU A N 1
ATOM 3083 C CA . GLU A 1 400 ? 19.359 -23.609 -12.32 1 86.19 400 GLU A CA 1
ATOM 3084 C C . GLU A 1 400 ? 19.141 -22.438 -11.375 1 86.19 400 GLU A C 1
ATOM 3086 O O . GLU A 1 400 ? 19.391 -22.547 -10.172 1 86.19 400 GLU A O 1
ATOM 3091 N N . LEU A 1 401 ? 18.688 -21.375 -11.844 1 90.19 401 LEU A N 1
ATOM 3092 C CA . LEU A 1 401 ? 18.609 -20.156 -11.047 1 90.19 401 LEU A CA 1
ATOM 3093 C C . LEU A 1 401 ? 17.328 -20.125 -10.227 1 90.19 401 LEU A C 1
ATOM 3095 O O . LEU A 1 401 ? 17.188 -19.312 -9.312 1 90.19 401 LEU A O 1
ATOM 3099 N N . VAL A 1 402 ? 16.375 -20.984 -10.516 1 90.19 402 VAL A N 1
ATOM 3100 C CA . VAL A 1 402 ? 15.094 -20.984 -9.812 1 90.19 402 VAL A CA 1
ATOM 3101 C C . VAL A 1 402 ? 14.961 -22.266 -8.977 1 90.19 402 VAL A C 1
ATOM 3103 O O . VAL A 1 402 ? 14.609 -22.203 -7.801 1 90.19 402 VAL A O 1
ATOM 3106 N N . GLY A 1 403 ? 15.242 -23.344 -9.578 1 89.81 403 GLY A N 1
ATOM 3107 C CA . GLY A 1 403 ? 15.297 -24.625 -8.883 1 89.81 403 GLY A CA 1
ATOM 3108 C C . GLY A 1 403 ? 13.93 -25.188 -8.555 1 89.81 403 GLY A C 1
ATOM 3109 O O . GLY A 1 403 ? 13.789 -26.016 -7.656 1 89.81 403 GLY A O 1
ATOM 3110 N N . GLY A 1 404 ? 12.891 -24.75 -9.203 1 92.5 404 GLY A N 1
ATOM 3111 C CA . GLY A 1 404 ? 11.562 -25.281 -8.969 1 92.5 404 GLY A CA 1
ATOM 3112 C C . GLY A 1 404 ? 10.461 -24.344 -9.43 1 92.5 404 GLY A C 1
ATOM 3113 O O . GLY A 1 404 ? 10.727 -23.328 -10.07 1 92.5 404 GLY A O 1
ATOM 3114 N N . ALA A 1 405 ? 9.258 -24.812 -9.156 1 93.31 405 ALA A N 1
ATOM 3115 C CA . ALA A 1 405 ? 8.102 -24 -9.523 1 93.31 405 ALA A CA 1
ATOM 3116 C C . ALA A 1 405 ? 7.902 -22.844 -8.555 1 93.31 405 ALA A C 1
ATOM 3118 O O . ALA A 1 405 ? 8.562 -21.797 -8.68 1 93.31 405 ALA A O 1
ATOM 3119 N N . TYR A 1 406 ? 7.078 -22.953 -7.574 1 93.56 406 TYR A N 1
ATOM 3120 C CA . TYR A 1 406 ? 6.824 -22 -6.496 1 93.56 406 TYR A CA 1
ATOM 3121 C C . TYR A 1 406 ? 6.535 -22.719 -5.188 1 93.56 406 TYR A C 1
ATOM 3123 O O . TYR A 1 406 ? 6.406 -23.953 -5.16 1 93.56 406 TYR A O 1
ATOM 3131 N N . THR A 1 407 ? 6.656 -21.969 -4.164 1 95.19 407 THR A N 1
ATOM 3132 C CA . THR A 1 407 ? 6.441 -22.578 -2.857 1 95.19 407 THR A CA 1
ATOM 3133 C C . THR A 1 407 ? 4.984 -22.984 -2.682 1 95.19 407 THR A C 1
ATOM 3135 O O . THR A 1 407 ? 4.09 -22.391 -3.287 1 95.19 407 THR A O 1
ATOM 3138 N N . TYR A 1 408 ? 4.785 -24.016 -1.971 1 95.31 408 TYR A N 1
ATOM 3139 C CA . TYR A 1 408 ? 3.453 -24.562 -1.716 1 95.31 408 TYR A CA 1
ATOM 3140 C C . TYR A 1 408 ? 3.193 -24.688 -0.219 1 95.31 408 TYR A C 1
ATOM 3142 O O . TYR A 1 408 ? 4.121 -24.609 0.588 1 95.31 408 TYR A O 1
ATOM 3150 N N . PRO A 1 409 ? 1.892 -24.797 0.166 1 95.19 409 PRO A N 1
ATOM 3151 C CA . PRO A 1 409 ? 1.646 -25.109 1.576 1 95.19 409 PRO A CA 1
ATOM 3152 C C . PRO A 1 409 ? 2.393 -26.344 2.041 1 95.19 409 PRO A C 1
ATOM 3154 O O . PRO A 1 409 ? 2.049 -27.469 1.642 1 95.19 409 PRO A O 1
ATOM 3157 N N . THR A 1 410 ? 3.314 -26.094 2.914 1 95.62 410 THR A N 1
ATOM 3158 C CA . THR A 1 410 ? 4.254 -27.141 3.285 1 95.62 410 THR A CA 1
ATOM 3159 C C . THR A 1 410 ? 3.883 -27.75 4.637 1 95.62 410 THR A C 1
ATOM 3161 O O . THR A 1 410 ? 3.559 -27.016 5.578 1 95.62 410 THR A O 1
ATOM 3164 N N . LEU A 1 411 ? 3.955 -29.078 4.621 1 96.56 411 LEU A N 1
ATOM 3165 C CA . LEU A 1 411 ? 3.703 -29.797 5.863 1 96.56 411 LEU A CA 1
ATOM 3166 C C . LEU A 1 411 ? 4.664 -29.344 6.957 1 96.56 411 LEU A C 1
ATOM 3168 O O . LEU A 1 411 ? 5.879 -29.328 6.746 1 96.56 411 LEU A O 1
ATOM 3172 N N . HIS A 1 412 ? 4.141 -28.891 8.086 1 95 412 HIS A N 1
ATOM 3173 C CA . HIS A 1 412 ? 4.871 -28.516 9.297 1 95 412 HIS A CA 1
ATOM 3174 C C . HIS A 1 412 ? 5.664 -27.234 9.094 1 95 412 HIS A C 1
ATOM 3176 O O . HIS A 1 412 ? 6.75 -27.078 9.656 1 95 412 HIS A O 1
ATOM 3182 N N . ALA A 1 413 ? 5.176 -26.344 8.273 1 94.25 413 ALA A N 1
ATOM 3183 C CA . ALA A 1 413 ? 5.906 -25.109 8.008 1 94.25 413 ALA A CA 1
ATOM 3184 C C . ALA A 1 413 ? 5.129 -23.891 8.508 1 94.25 413 ALA A C 1
ATOM 3186 O O . ALA A 1 413 ? 5.496 -22.75 8.219 1 94.25 413 ALA A O 1
ATOM 3187 N N . PHE A 1 414 ? 4.086 -24.156 9.25 1 91.38 414 PHE A N 1
ATOM 3188 C CA . PHE A 1 414 ? 3.26 -23.078 9.766 1 91.38 414 PHE A CA 1
ATOM 3189 C C . PHE A 1 414 ? 4.105 -22.062 10.523 1 91.38 414 PHE A C 1
ATOM 3191 O O . PHE A 1 414 ? 4.906 -22.422 11.383 1 91.38 414 PHE A O 1
ATOM 3198 N N . GLY A 1 415 ? 3.998 -20.812 10.117 1 89.75 415 GLY A N 1
ATOM 3199 C CA . GLY A 1 415 ? 4.73 -19.75 10.789 1 89.75 415 GLY A CA 1
ATOM 3200 C C . GLY A 1 415 ? 6.09 -19.469 10.18 1 89.75 415 GLY A C 1
ATOM 3201 O O . GLY A 1 415 ? 6.691 -18.422 10.422 1 89.75 415 GLY A O 1
ATOM 3202 N N . SER A 1 416 ? 6.586 -20.344 9.391 1 94.38 416 SER A N 1
ATOM 3203 C CA . SER A 1 416 ? 7.934 -20.25 8.844 1 94.38 416 SER A CA 1
ATOM 3204 C C . SER A 1 416 ? 8.039 -19.094 7.844 1 94.38 416 SER A C 1
ATOM 3206 O O . SER A 1 416 ? 9.07 -18.422 7.773 1 94.38 416 SER A O 1
ATOM 3208 N N . ARG A 1 417 ? 7.027 -18.875 7.113 1 95.12 417 ARG A N 1
ATOM 3209 C CA . ARG A 1 417 ? 7.082 -17.859 6.066 1 95.12 417 ARG A CA 1
ATOM 3210 C C . ARG A 1 417 ? 7.227 -16.469 6.668 1 95.12 417 ARG A C 1
ATOM 3212 O O . ARG A 1 417 ? 7.918 -15.609 6.105 1 95.12 417 ARG A O 1
ATOM 3219 N N . GLU A 1 418 ? 6.617 -16.234 7.82 1 91.19 418 GLU A N 1
ATOM 3220 C CA . GLU A 1 418 ? 6.781 -14.961 8.531 1 91.19 418 GLU A CA 1
ATOM 3221 C C . GLU A 1 418 ? 8.219 -14.781 9.008 1 91.19 418 GLU A C 1
ATOM 3223 O O . GLU A 1 418 ? 8.758 -13.68 8.969 1 91.19 418 GLU A O 1
ATOM 3228 N N . VAL A 1 419 ? 8.727 -15.852 9.445 1 93.56 419 VAL A N 1
ATOM 3229 C CA . VAL A 1 419 ? 10.109 -15.828 9.922 1 93.56 419 VAL A CA 1
ATOM 3230 C C . VAL A 1 419 ? 11.055 -15.516 8.758 1 93.56 419 VAL A C 1
ATOM 3232 O O . VAL A 1 419 ? 11.977 -14.719 8.898 1 93.56 419 VAL A O 1
ATOM 3235 N N . VAL A 1 420 ? 10.781 -16.094 7.594 1 96.38 420 VAL A N 1
ATOM 3236 C CA . VAL A 1 420 ? 11.594 -15.836 6.406 1 96.38 420 VAL A CA 1
ATOM 3237 C C . VAL A 1 420 ? 11.422 -14.383 5.98 1 96.38 420 VAL A C 1
ATOM 3239 O O . VAL A 1 420 ? 12.391 -13.734 5.562 1 96.38 420 VAL A O 1
ATOM 3242 N N . ALA A 1 421 ? 10.258 -13.844 6.137 1 96.25 421 ALA A N 1
ATOM 3243 C CA . ALA A 1 421 ? 9.914 -12.5 5.688 1 96.25 421 ALA A CA 1
ATOM 3244 C C . ALA A 1 421 ? 10.562 -11.445 6.578 1 96.25 421 ALA A C 1
ATOM 3246 O O . ALA A 1 421 ? 10.789 -10.312 6.145 1 96.25 421 ALA A O 1
ATOM 3247 N N . ALA A 1 422 ? 10.82 -11.797 7.816 1 93.31 422 ALA A N 1
ATOM 3248 C CA . ALA A 1 422 ? 11.32 -10.828 8.789 1 93.31 422 ALA A CA 1
ATOM 3249 C C . ALA A 1 422 ? 12.688 -10.297 8.375 1 93.31 422 ALA A C 1
ATOM 3251 O O . ALA A 1 422 ? 13.539 -11.055 7.906 1 93.31 422 ALA A O 1
ATOM 3252 N N . PRO A 1 423 ? 12.859 -8.945 8.531 1 93.75 423 PRO A N 1
ATOM 3253 C CA . PRO A 1 423 ? 14.211 -8.422 8.281 1 93.75 423 PRO A CA 1
ATOM 3254 C C . PRO A 1 423 ? 15.258 -9.039 9.195 1 93.75 423 PRO A C 1
ATOM 3256 O O . PRO A 1 423 ? 14.922 -9.617 10.234 1 93.75 423 PRO A O 1
ATOM 3259 N N . ASP A 1 424 ? 16.375 -9.078 8.734 1 93.12 424 ASP A N 1
ATOM 3260 C CA . ASP A 1 424 ? 17.516 -9.383 9.586 1 93.12 424 ASP A CA 1
ATOM 3261 C C . ASP A 1 424 ? 18.281 -8.109 9.961 1 93.12 424 ASP A C 1
ATOM 3263 O O . ASP A 1 424 ? 19.109 -7.629 9.188 1 93.12 424 ASP A O 1
ATOM 3267 N N . GLY A 1 425 ? 18 -7.609 11.117 1 87.94 425 GLY A N 1
ATOM 3268 C CA . GLY A 1 425 ? 18.531 -6.309 11.5 1 87.94 425 GLY A CA 1
ATOM 3269 C C . GLY A 1 425 ? 17.953 -5.168 10.68 1 87.94 425 GLY A C 1
ATOM 3270 O O . GLY A 1 425 ? 16.766 -5.172 10.344 1 87.94 425 GLY A O 1
ATOM 3271 N N . GLU A 1 426 ? 18.875 -4.176 10.414 1 87 426 GLU A N 1
ATOM 3272 C CA . GLU A 1 426 ? 18.422 -2.975 9.711 1 87 426 GLU A CA 1
ATOM 3273 C C . GLU A 1 426 ? 19.047 -2.877 8.328 1 87 426 GLU A C 1
ATOM 3275 O O . GLU A 1 426 ? 19 -1.822 7.688 1 87 426 GLU A O 1
ATOM 3280 N N . SER A 1 427 ? 19.594 -4.031 7.906 1 92.81 427 SER A N 1
ATOM 3281 C CA . SER A 1 427 ? 20.359 -3.883 6.668 1 92.81 427 SER A CA 1
ATOM 3282 C C . SER A 1 427 ? 19.984 -4.961 5.66 1 92.81 427 SER A C 1
ATOM 3284 O O . SER A 1 427 ? 20.344 -4.867 4.484 1 92.81 427 SER A O 1
ATOM 3286 N N . VAL A 1 428 ? 19.266 -6 6.113 1 96.69 428 VAL A N 1
ATOM 3287 C CA . VAL A 1 428 ? 18.922 -7.074 5.191 1 96.69 428 VAL A CA 1
ATOM 3288 C C . VAL A 1 428 ? 17.406 -7.336 5.254 1 96.69 428 VAL A C 1
ATOM 3290 O O . VAL A 1 428 ? 16.875 -7.68 6.312 1 96.69 428 VAL A O 1
ATOM 3293 N N . PHE A 1 429 ? 16.812 -7.23 4.152 1 97.5 429 PHE A N 1
ATOM 3294 C CA . PHE A 1 429 ? 15.375 -7.422 4.027 1 97.5 429 PHE A CA 1
ATOM 3295 C C . PHE A 1 429 ? 15.062 -8.523 3.016 1 97.5 429 PHE A C 1
ATOM 3297 O O . PHE A 1 429 ? 15.891 -8.828 2.152 1 97.5 429 PHE A O 1
ATOM 3304 N N . PHE A 1 430 ? 13.883 -9.133 3.146 1 98.44 430 PHE A N 1
ATOM 3305 C CA . PHE A 1 430 ? 13.562 -10.297 2.334 1 98.44 430 PHE A CA 1
ATOM 3306 C C . PHE A 1 430 ? 12.219 -10.117 1.638 1 98.44 430 PHE A C 1
ATOM 3308 O O . PHE A 1 430 ? 11.266 -9.602 2.232 1 98.44 430 PHE A O 1
ATOM 3315 N N . ALA A 1 431 ? 12.188 -10.5 0.392 1 97.94 431 ALA A N 1
ATOM 3316 C CA . ALA A 1 431 ? 10.969 -10.5 -0.415 1 97.94 431 ALA A CA 1
ATOM 3317 C C . ALA A 1 431 ? 10.922 -11.711 -1.345 1 97.94 431 ALA A C 1
ATOM 3319 O O . ALA A 1 431 ? 11.969 -12.289 -1.661 1 97.94 431 ALA A O 1
ATOM 3320 N N . GLY A 1 432 ? 9.781 -12.078 -1.762 1 96.81 432 GLY A N 1
ATOM 3321 C CA . GLY A 1 432 ? 9.484 -13.234 -2.6 1 96.81 432 GLY A CA 1
ATOM 3322 C C . GLY A 1 432 ? 8.219 -13.961 -2.188 1 96.81 432 GLY A C 1
ATOM 3323 O O . GLY A 1 432 ? 7.844 -13.945 -1.013 1 96.81 432 GLY A O 1
ATOM 3324 N N . GLU A 1 433 ? 7.66 -14.57 -3.117 1 94.56 433 GLU A N 1
ATOM 3325 C CA . GLU A 1 433 ? 6.391 -15.227 -2.826 1 94.56 433 GLU A CA 1
ATOM 3326 C C . GLU A 1 433 ? 6.516 -16.172 -1.635 1 94.56 433 GLU A C 1
ATOM 3328 O O . GLU A 1 433 ? 5.57 -16.328 -0.861 1 94.56 433 GLU A O 1
ATOM 3333 N N . ALA A 1 434 ? 7.688 -16.688 -1.35 1 95.38 434 ALA A N 1
ATOM 3334 C CA . ALA A 1 434 ? 7.934 -17.609 -0.245 1 95.38 434 ALA A CA 1
ATOM 3335 C C . ALA A 1 434 ? 7.762 -16.906 1.102 1 95.38 434 ALA A C 1
ATOM 3337 O O . ALA A 1 434 ? 7.633 -17.562 2.137 1 95.38 434 ALA A O 1
ATOM 3338 N N . THR A 1 435 ? 7.828 -15.578 1.043 1 95.62 435 THR A N 1
ATOM 3339 C CA . THR A 1 435 ? 7.75 -14.82 2.285 1 95.62 435 THR A CA 1
ATOM 3340 C C . THR A 1 435 ? 6.316 -14.375 2.557 1 95.62 435 THR A C 1
ATOM 3342 O O . THR A 1 435 ? 6.055 -13.672 3.535 1 95.62 435 THR A O 1
ATOM 3345 N N . HIS A 1 436 ? 5.418 -14.734 1.733 1 91.94 436 HIS A N 1
ATOM 3346 C CA . HIS A 1 436 ? 4.012 -14.406 1.921 1 91.94 436 HIS A CA 1
ATOM 3347 C C . HIS A 1 436 ? 3.262 -15.539 2.607 1 91.94 436 HIS A C 1
ATOM 3349 O O . HIS A 1 436 ? 3.256 -16.672 2.117 1 91.94 436 HIS A O 1
ATOM 3355 N N . PRO A 1 437 ? 2.656 -15.25 3.691 1 79.69 437 PRO A N 1
ATOM 3356 C CA . PRO A 1 437 ? 1.961 -16.344 4.363 1 79.69 437 PRO A CA 1
ATOM 3357 C C . PRO A 1 437 ? 0.698 -16.781 3.625 1 79.69 437 PRO A C 1
ATOM 3359 O O . PRO A 1 437 ? 0.23 -17.922 3.809 1 79.69 437 PRO A O 1
ATOM 3362 N N . GLY A 1 438 ? 0.172 -15.766 2.908 1 75.5 438 GLY A N 1
ATOM 3363 C CA . GLY A 1 438 ? -1.066 -16.016 2.191 1 75.5 438 GLY A CA 1
ATOM 3364 C C . GLY A 1 438 ? -0.965 -15.75 0.703 1 75.5 438 GLY A C 1
ATOM 3365 O O . GLY A 1 438 ? -0.076 -15.016 0.262 1 75.5 438 GLY A O 1
ATOM 3366 N N . VAL A 1 439 ? -1.075 -16.578 -0.226 1 77.31 439 VAL A N 1
ATOM 3367 C CA . VAL A 1 439 ? -1.258 -16.438 -1.667 1 77.31 439 VAL A CA 1
ATOM 3368 C C . VAL A 1 439 ? 0.058 -16.734 -2.385 1 77.31 439 VAL A C 1
ATOM 3370 O O . VAL A 1 439 ? 0.445 -16.016 -3.305 1 77.31 439 VAL A O 1
ATOM 3373 N N . ASN A 1 440 ? 0.777 -17.578 -1.965 1 66.12 440 ASN A N 1
ATOM 3374 C CA . ASN A 1 440 ? 2.162 -17.828 -2.352 1 66.12 440 ASN A CA 1
ATOM 3375 C C . ASN A 1 440 ? 2.277 -18.156 -3.836 1 66.12 440 ASN A C 1
ATOM 3377 O O . ASN A 1 440 ? 3.213 -17.719 -4.504 1 66.12 440 ASN A O 1
ATOM 3381 N N . PRO A 1 441 ? 1.271 -18.703 -4.328 1 78.06 441 PRO A N 1
ATOM 3382 C CA . PRO A 1 441 ? 1.509 -19.156 -5.703 1 78.06 441 PRO A CA 1
ATOM 3383 C C . PRO A 1 441 ? 1.232 -18.062 -6.73 1 78.06 441 PRO A C 1
ATOM 3385 O O . PRO A 1 441 ? 1.412 -18.266 -7.934 1 78.06 441 PRO A O 1
ATOM 3388 N N . CYS A 1 442 ? 0.933 -16.891 -6.23 1 88.75 442 CYS A N 1
ATOM 3389 C CA . CYS A 1 442 ? 0.415 -15.945 -7.203 1 88.75 442 CYS A CA 1
ATOM 3390 C C . CYS A 1 442 ? 1.367 -14.766 -7.371 1 88.75 442 CYS A C 1
ATOM 3392 O O . CYS A 1 442 ? 2.102 -14.414 -6.441 1 88.75 442 CYS A O 1
ATOM 3394 N N . MET A 1 443 ? 1.315 -14.172 -8.523 1 95.19 443 MET A N 1
ATOM 3395 C CA . MET A 1 443 ? 2.172 -13.047 -8.867 1 95.19 443 MET A CA 1
ATOM 3396 C C . MET A 1 443 ? 1.921 -11.867 -7.934 1 95.19 443 MET A C 1
ATOM 3398 O O . MET A 1 443 ? 2.859 -11.18 -7.527 1 95.19 443 MET A O 1
ATOM 3402 N N . GLN A 1 444 ? 0.688 -11.648 -7.605 1 94 444 GLN A N 1
ATOM 3403 C CA . GLN A 1 444 ? 0.377 -10.539 -6.715 1 94 444 GLN A CA 1
ATOM 3404 C C . GLN A 1 444 ? 1.001 -10.742 -5.34 1 94 444 GLN A C 1
ATOM 3406 O O . GLN A 1 444 ? 1.378 -9.781 -4.668 1 94 444 GLN A O 1
ATOM 3411 N N . GLY A 1 445 ? 1.074 -12.031 -4.945 1 93.12 445 GLY A N 1
ATOM 3412 C CA . GLY A 1 445 ? 1.775 -12.32 -3.703 1 93.12 445 GLY A CA 1
ATOM 3413 C C . GLY A 1 445 ? 3.227 -11.875 -3.723 1 93.12 445 GLY A C 1
ATOM 3414 O O . GLY A 1 445 ? 3.705 -11.266 -2.764 1 93.12 445 GLY A O 1
ATOM 3415 N N . ALA A 1 446 ? 3.895 -12.172 -4.773 1 96.25 446 ALA A N 1
ATOM 3416 C CA . ALA A 1 446 ? 5.277 -11.734 -4.938 1 96.25 446 ALA A CA 1
ATOM 3417 C C . ALA A 1 446 ? 5.383 -10.211 -4.887 1 96.25 446 ALA A C 1
ATOM 3419 O O . ALA A 1 446 ? 6.227 -9.664 -4.176 1 96.25 446 ALA A O 1
ATOM 3420 N N . MET A 1 447 ? 4.539 -9.578 -5.586 1 96.75 447 MET A N 1
ATOM 3421 C CA . MET A 1 447 ? 4.574 -8.117 -5.648 1 96.75 447 MET A CA 1
ATOM 3422 C C . MET A 1 447 ? 4.293 -7.512 -4.277 1 96.75 447 MET A C 1
ATOM 3424 O O . MET A 1 447 ? 4.941 -6.539 -3.885 1 96.75 447 MET A O 1
ATOM 3428 N N . GLU A 1 448 ? 3.367 -8.078 -3.594 1 93.62 448 GLU A N 1
ATOM 3429 C CA . GLU A 1 448 ? 3.027 -7.582 -2.264 1 93.62 448 GLU A CA 1
ATOM 3430 C C . GLU A 1 448 ? 4.207 -7.719 -1.306 1 93.62 448 GLU A C 1
ATOM 3432 O O . GLU A 1 448 ? 4.422 -6.859 -0.449 1 93.62 448 GLU A O 1
ATOM 3437 N N . THR A 1 449 ? 4.922 -8.781 -1.454 1 96.5 449 THR A N 1
ATOM 3438 C CA . THR A 1 449 ? 6.105 -8.938 -0.616 1 96.5 449 THR A CA 1
ATOM 3439 C C . THR A 1 449 ? 7.164 -7.898 -0.967 1 96.5 449 THR A C 1
ATOM 3441 O O . THR A 1 449 ? 7.91 -7.445 -0.097 1 96.5 449 THR A O 1
ATOM 3444 N N . GLY A 1 450 ? 7.254 -7.551 -2.254 1 97.94 450 GLY A N 1
ATOM 3445 C CA . GLY A 1 450 ? 8.125 -6.453 -2.648 1 97.94 450 GLY A CA 1
ATOM 3446 C C . GLY A 1 450 ? 7.746 -5.133 -2.008 1 97.94 450 GLY A C 1
ATOM 3447 O O . GLY A 1 450 ? 8.609 -4.402 -1.519 1 97.94 450 GLY A O 1
ATOM 3448 N N . LEU A 1 451 ? 6.5 -4.875 -1.964 1 94.06 451 LEU A N 1
ATOM 3449 C CA . LEU A 1 451 ? 6 -3.654 -1.335 1 94.06 451 LEU A CA 1
ATOM 3450 C C . LEU A 1 451 ? 6.277 -3.664 0.164 1 94.06 451 LEU A C 1
ATOM 3452 O O . LEU A 1 451 ? 6.676 -2.645 0.733 1 94.06 451 LEU A O 1
ATOM 3456 N N . ARG A 1 452 ? 6.082 -4.777 0.775 1 91.56 452 ARG A N 1
ATOM 3457 C CA . ARG A 1 452 ? 6.363 -4.906 2.201 1 91.56 452 ARG A CA 1
ATOM 3458 C C . ARG A 1 452 ? 7.84 -4.641 2.494 1 91.56 452 ARG A C 1
ATOM 3460 O O . ARG A 1 452 ? 8.172 -3.881 3.406 1 91.56 452 ARG A O 1
ATOM 3467 N N . ALA A 1 453 ? 8.68 -5.254 1.725 1 96.31 453 ALA A N 1
ATOM 3468 C CA . ALA A 1 453 ? 10.117 -5.07 1.924 1 96.31 453 ALA A CA 1
ATOM 3469 C C . ALA A 1 453 ? 10.516 -3.611 1.729 1 96.31 453 ALA A C 1
ATOM 3471 O O . ALA A 1 453 ? 11.312 -3.07 2.498 1 96.31 453 ALA A O 1
ATOM 3472 N N . ALA A 1 454 ? 9.977 -2.98 0.714 1 94.62 454 ALA A N 1
ATOM 3473 C CA . ALA A 1 454 ? 10.258 -1.564 0.484 1 94.62 454 ALA A CA 1
ATOM 3474 C C . ALA A 1 454 ? 9.828 -0.721 1.682 1 94.62 454 ALA A C 1
ATOM 3476 O O . ALA A 1 454 ? 10.562 0.174 2.109 1 94.62 454 ALA A O 1
ATOM 3477 N N . ALA A 1 455 ? 8.688 -1.053 2.201 1 85.75 455 ALA A N 1
ATOM 3478 C CA . ALA A 1 455 ? 8.203 -0.317 3.365 1 85.75 455 ALA A CA 1
ATOM 3479 C C . ALA A 1 455 ? 9.141 -0.49 4.555 1 85.75 455 ALA A C 1
ATOM 3481 O O . ALA A 1 455 ? 9.398 0.466 5.289 1 85.75 455 ALA A O 1
ATOM 3482 N N . GLN A 1 456 ? 9.633 -1.656 4.746 1 88 456 GLN A N 1
ATOM 3483 C CA . GLN A 1 456 ? 10.57 -1.94 5.824 1 88 456 GLN A CA 1
ATOM 3484 C C . GLN A 1 456 ? 11.875 -1.18 5.633 1 88 456 GLN A C 1
ATOM 3486 O O . GLN A 1 456 ? 12.422 -0.623 6.586 1 88 456 GLN A O 1
ATOM 3491 N N . VAL A 1 457 ? 12.336 -1.129 4.418 1 91.88 457 VAL A N 1
ATOM 3492 C CA . VAL A 1 457 ? 13.555 -0.4 4.086 1 91.88 457 VAL A CA 1
ATOM 3493 C C . VAL A 1 457 ? 13.367 1.085 4.391 1 91.88 457 VAL A C 1
ATOM 3495 O O . VAL A 1 457 ? 14.227 1.709 5.02 1 91.88 457 VAL A O 1
ATOM 3498 N N . LEU A 1 458 ? 12.305 1.606 3.961 1 84.19 458 LEU A N 1
ATOM 3499 C CA . LEU A 1 458 ? 12.039 3.031 4.129 1 84.19 458 LEU A CA 1
ATOM 3500 C C . LEU A 1 458 ? 11.953 3.4 5.605 1 84.19 458 LEU A C 1
ATOM 3502 O O . LEU A 1 458 ? 12.367 4.496 6 1 84.19 458 LEU A O 1
ATOM 3506 N N . SER A 1 459 ? 11.5 2.492 6.363 1 74.38 459 SER A N 1
ATOM 3507 C CA . SER A 1 459 ? 11.422 2.719 7.801 1 74.38 459 SER A CA 1
ATOM 3508 C C . SER A 1 459 ? 12.797 2.656 8.453 1 74.38 459 SER A C 1
ATOM 3510 O O . SER A 1 459 ? 13.039 3.318 9.461 1 74.38 459 SER A O 1
ATOM 3512 N N . ALA A 1 460 ? 13.68 1.88 7.852 1 74 460 ALA A N 1
ATOM 3513 C CA . ALA A 1 460 ? 15 1.662 8.438 1 74 460 ALA A CA 1
ATOM 3514 C C . ALA A 1 460 ? 16 2.711 7.949 1 74 460 ALA A C 1
ATOM 3516 O O . ALA A 1 460 ? 16.938 3.066 8.664 1 74 460 ALA A O 1
ATOM 3517 N N . VAL A 1 461 ? 16.203 3.137 6.695 1 62.22 461 VAL A N 1
ATOM 3518 C CA . VAL A 1 461 ? 17.266 3.896 6.047 1 62.22 461 VAL A CA 1
ATOM 3519 C C . VAL A 1 461 ? 17.062 5.391 6.289 1 62.22 461 VAL A C 1
ATOM 3521 O O . VAL A 1 461 ? 18.016 6.16 6.328 1 62.22 461 VAL A O 1
ATOM 3524 N N . ARG A 1 462 ? 16.047 6.012 6.102 1 55.75 462 ARG A N 1
ATOM 3525 C CA . ARG A 1 462 ? 16.062 7.449 5.859 1 55.75 462 ARG A CA 1
ATOM 3526 C C . ARG A 1 462 ? 16.172 8.227 7.164 1 55.75 462 ARG A C 1
ATOM 3528 O O . ARG A 1 462 ? 15.336 8.078 8.055 1 55.75 462 ARG A O 1
ATOM 3535 N N . PRO A 1 463 ? 17.5 8.695 7.277 1 50.72 463 PRO A N 1
ATOM 3536 C CA . PRO A 1 463 ? 17.5 9.82 8.219 1 50.72 463 PRO A CA 1
ATOM 3537 C C . PRO A 1 463 ? 16.406 10.852 7.898 1 50.72 463 PRO A C 1
ATOM 3539 O O . PRO A 1 463 ? 16.312 11.312 6.762 1 50.72 463 PRO A O 1
ATOM 3542 N N . PRO A 1 464 ? 15.406 10.859 8.594 1 43.62 464 PRO A N 1
ATOM 3543 C CA . PRO A 1 464 ? 14.172 11.617 8.406 1 43.62 464 PRO A CA 1
ATOM 3544 C C . PRO A 1 464 ? 14.414 13.125 8.328 1 43.62 464 PRO A C 1
ATOM 3546 O O . PRO A 1 464 ? 15.148 13.68 9.148 1 43.62 464 PRO A O 1
ATOM 3549 N N . LYS A 1 465 ? 14.906 13.844 7.055 1 47.69 465 LYS A N 1
ATOM 3550 C CA . LYS A 1 465 ? 14.789 15.297 7.176 1 47.69 465 LYS A CA 1
ATOM 3551 C C . LYS A 1 465 ? 13.344 15.75 6.957 1 47.69 465 LYS A C 1
ATOM 3553 O O . LYS A 1 465 ? 12.742 15.445 5.922 1 47.69 465 LYS A O 1
ATOM 3558 N N . SER A 1 466 ? 12.633 15.93 7.984 1 45.34 466 SER A N 1
ATOM 3559 C CA . SER A 1 466 ? 11.266 16.438 7.895 1 45.34 466 SER A CA 1
ATOM 3560 C C . SER A 1 466 ? 11.242 17.906 7.48 1 45.34 466 SER A C 1
ATOM 3562 O O . SER A 1 466 ? 12.094 18.688 7.91 1 45.34 466 SER A O 1
ATOM 3564 N N . SER A 1 467 ? 10.648 18.203 6.223 1 43.19 467 SER A N 1
ATOM 3565 C CA . SER A 1 467 ? 10.445 19.625 5.926 1 43.19 467 SER A CA 1
ATOM 3566 C C . SER A 1 467 ? 9.32 20.203 6.766 1 43.19 467 SER A C 1
ATOM 3568 O O . SER A 1 467 ? 8.891 21.344 6.527 1 43.19 467 SER A O 1
ATOM 3570 N N . LEU A 1 468 ? 8.836 19.422 7.77 1 44.31 468 LEU A N 1
ATOM 3571 C CA . LEU A 1 468 ? 7.957 20.156 8.68 1 44.31 468 LEU A CA 1
ATOM 3572 C C . LEU A 1 468 ? 8.766 20.938 9.695 1 44.31 468 LEU A C 1
ATOM 3574 O O . LEU A 1 468 ? 9.812 20.484 10.164 1 44.31 468 LEU A O 1
ATOM 3578 N N . MET B 1 1 ? -27.812 -5.035 4.59 1 79.5 1 MET B N 1
ATOM 3579 C CA . MET B 1 1 ? -26.766 -5.031 5.609 1 79.5 1 MET B CA 1
ATOM 3580 C C . MET B 1 1 ? -25.375 -4.957 4.977 1 79.5 1 MET B C 1
ATOM 3582 O O . MET B 1 1 ? -25.109 -5.625 3.975 1 79.5 1 MET B O 1
ATOM 3586 N N . VAL B 1 2 ? -24.594 -3.908 5.418 1 92.81 2 VAL B N 1
ATOM 3587 C CA . VAL B 1 2 ? -23.281 -3.701 4.844 1 92.81 2 VAL B CA 1
ATOM 3588 C C . VAL B 1 2 ? -22.234 -4.445 5.672 1 92.81 2 VAL B C 1
ATOM 3590 O O . VAL B 1 2 ? -22.469 -4.766 6.84 1 92.81 2 VAL B O 1
ATOM 3593 N N . GLU B 1 3 ? -21.156 -4.785 5.082 1 93.19 3 GLU B N 1
ATOM 3594 C CA . GLU B 1 3 ? -20.094 -5.52 5.77 1 93.19 3 GLU B CA 1
ATOM 3595 C C . GLU B 1 3 ? -19.328 -4.613 6.73 1 93.19 3 GLU B C 1
ATOM 3597 O O . GLU B 1 3 ? -19.016 -5.016 7.855 1 93.19 3 GLU B O 1
ATOM 3602 N N . CYS B 1 4 ? -19.078 -3.434 6.289 1 96.56 4 CYS B N 1
ATOM 3603 C CA . CYS B 1 4 ? -18.25 -2.527 7.074 1 96.56 4 CYS B CA 1
ATOM 3604 C C . CYS B 1 4 ? -18.844 -1.126 7.102 1 96.56 4 CYS B C 1
ATOM 3606 O O . CYS B 1 4 ? -19.297 -0.619 6.074 1 96.56 4 CYS B O 1
ATOM 3608 N N . VAL B 1 5 ? -18.891 -0.528 8.266 1 98.38 5 VAL B N 1
ATOM 3609 C CA . VAL B 1 5 ? -19.234 0.882 8.398 1 98.38 5 VAL B CA 1
ATOM 3610 C C . VAL B 1 5 ? -18 1.688 8.789 1 98.38 5 VAL B C 1
ATOM 3612 O O . VAL B 1 5 ? -17.281 1.317 9.719 1 98.38 5 VAL B O 1
ATOM 3615 N N . VAL B 1 6 ? -17.703 2.705 8.047 1 98.88 6 VAL B N 1
ATOM 3616 C CA . VAL B 1 6 ? -16.625 3.631 8.375 1 98.88 6 VAL B CA 1
ATOM 3617 C C . VAL B 1 6 ? -17.188 4.879 9.039 1 98.88 6 VAL B C 1
ATOM 3619 O O . VAL B 1 6 ? -18.094 5.523 8.492 1 98.88 6 VAL B O 1
ATOM 3622 N N . ILE B 1 7 ? -16.688 5.199 10.203 1 98.75 7 ILE B N 1
ATOM 3623 C CA . ILE B 1 7 ? -17.172 6.348 10.969 1 98.75 7 ILE B CA 1
ATOM 3624 C C . ILE B 1 7 ? -16.219 7.531 10.766 1 98.75 7 ILE B C 1
ATOM 3626 O O . ILE B 1 7 ? -15.109 7.539 11.281 1 98.75 7 ILE B O 1
ATOM 3630 N N . GLY B 1 8 ? -16.703 8.539 10.023 1 98.38 8 GLY B N 1
ATOM 3631 C CA . GLY B 1 8 ? -15.914 9.711 9.695 1 98.38 8 GLY B CA 1
ATOM 3632 C C . GLY B 1 8 ? -15.562 9.797 8.219 1 98.38 8 GLY B C 1
ATOM 3633 O O . GLY B 1 8 ? -14.953 8.883 7.668 1 98.38 8 GLY B O 1
ATOM 3634 N N . ALA B 1 9 ? -15.898 10.938 7.633 1 98.12 9 ALA B N 1
ATOM 3635 C CA . ALA B 1 9 ? -15.664 11.141 6.207 1 98.12 9 ALA B CA 1
ATOM 3636 C C . ALA B 1 9 ? -14.523 12.125 5.977 1 98.12 9 ALA B C 1
ATOM 3638 O O . ALA B 1 9 ? -14.57 12.938 5.047 1 98.12 9 ALA B O 1
ATOM 3639 N N . GLY B 1 10 ? -13.555 12.125 6.871 1 97.44 10 GLY B N 1
ATOM 3640 C CA . GLY B 1 10 ? -12.273 12.758 6.582 1 97.44 10 GLY B CA 1
ATOM 3641 C C . GLY B 1 10 ? -11.398 11.93 5.664 1 97.44 10 GLY B C 1
ATOM 3642 O O . GLY B 1 10 ? -11.828 10.891 5.16 1 97.44 10 GLY B O 1
ATOM 3643 N N . LEU B 1 11 ? -10.195 12.328 5.496 1 97.69 11 LEU B N 1
ATOM 3644 C CA . LEU B 1 11 ? -9.32 11.664 4.543 1 97.69 11 LEU B CA 1
ATOM 3645 C C . LEU B 1 11 ? -9.055 10.219 4.969 1 97.69 11 LEU B C 1
ATOM 3647 O O . LEU B 1 11 ? -9.023 9.32 4.133 1 97.69 11 LEU B O 1
ATOM 3651 N N . ALA B 1 12 ? -8.828 9.992 6.25 1 98.12 12 ALA B N 1
ATOM 3652 C CA . ALA B 1 12 ? -8.555 8.648 6.742 1 98.12 12 ALA B CA 1
ATOM 3653 C C . ALA B 1 12 ? -9.734 7.715 6.457 1 98.12 12 ALA B C 1
ATOM 3655 O O . ALA B 1 12 ? -9.547 6.629 5.898 1 98.12 12 ALA B O 1
ATOM 3656 N N . GLY B 1 13 ? -10.922 8.172 6.805 1 98.75 13 GLY B N 1
ATOM 3657 C CA . GLY B 1 13 ? -12.109 7.355 6.605 1 98.75 13 GLY B CA 1
ATOM 3658 C C . GLY B 1 13 ? -12.43 7.117 5.145 1 98.75 13 GLY B C 1
ATOM 3659 O O . GLY B 1 13 ? -12.742 5.992 4.746 1 98.75 13 GLY B O 1
ATOM 3660 N N . LEU B 1 14 ? -12.352 8.148 4.398 1 98.69 14 LEU B N 1
ATOM 3661 C CA . LEU B 1 14 ? -12.656 8.031 2.977 1 98.69 14 LEU B CA 1
ATOM 3662 C C . LEU B 1 14 ? -11.641 7.133 2.275 1 98.69 14 LEU B C 1
ATOM 3664 O O . LEU B 1 14 ? -12.008 6.355 1.389 1 98.69 14 LEU B O 1
ATOM 3668 N N . GLN B 1 15 ? -10.383 7.285 2.67 1 98.31 15 GLN B N 1
ATOM 3669 C CA . GLN B 1 15 ? -9.359 6.418 2.096 1 98.31 15 GLN B CA 1
ATOM 3670 C C . GLN B 1 15 ? -9.609 4.957 2.457 1 98.31 15 GLN B C 1
ATOM 3672 O O . GLN B 1 15 ? -9.461 4.07 1.613 1 98.31 15 GLN B O 1
ATOM 3677 N N . ALA B 1 16 ? -9.938 4.707 3.688 1 98.38 16 ALA B N 1
ATOM 3678 C CA . ALA B 1 16 ? -10.258 3.348 4.113 1 98.38 16 ALA B CA 1
ATOM 3679 C C . ALA B 1 16 ? -11.438 2.793 3.316 1 98.38 16 ALA B C 1
ATOM 3681 O O . ALA B 1 16 ? -11.367 1.682 2.785 1 98.38 16 ALA B O 1
ATOM 3682 N N . ALA B 1 17 ? -12.484 3.59 3.193 1 98.5 17 ALA B N 1
ATOM 3683 C CA . ALA B 1 17 ? -13.695 3.176 2.488 1 98.5 17 ALA B CA 1
ATOM 3684 C C . ALA B 1 17 ? -13.398 2.871 1.022 1 98.5 17 ALA B C 1
ATOM 3686 O O . ALA B 1 17 ? -13.883 1.876 0.478 1 98.5 17 ALA B O 1
ATOM 3687 N N . ARG B 1 18 ? -12.664 3.742 0.457 1 96.69 18 ARG B N 1
ATOM 3688 C CA . ARG B 1 18 ? -12.32 3.559 -0.95 1 96.69 18 ARG B CA 1
ATOM 3689 C C . ARG B 1 18 ? -11.578 2.246 -1.167 1 96.69 18 ARG B C 1
ATOM 3691 O O . ARG B 1 18 ? -11.922 1.468 -2.057 1 96.69 18 ARG B O 1
ATOM 3698 N N . ARG B 1 19 ? -10.555 2.023 -0.359 1 94 19 ARG B N 1
ATOM 3699 C CA . ARG B 1 19 ? -9.773 0.798 -0.491 1 94 19 ARG B CA 1
ATOM 3700 C C . ARG B 1 19 ? -10.648 -0.434 -0.274 1 94 19 ARG B C 1
ATOM 3702 O O . ARG B 1 19 ? -10.555 -1.409 -1.021 1 94 19 ARG B O 1
ATOM 3709 N N . LEU B 1 20 ? -11.469 -0.425 0.701 1 94.25 20 LEU B N 1
ATOM 3710 C CA . LEU B 1 20 ? -12.359 -1.545 0.999 1 94.25 20 LEU B CA 1
ATOM 3711 C C . LEU B 1 20 ? -13.32 -1.8 -0.156 1 94.25 20 LEU B C 1
ATOM 3713 O O . LEU B 1 20 ? -13.508 -2.945 -0.569 1 94.25 20 LEU B O 1
ATOM 3717 N N . LYS B 1 21 ? -13.875 -0.732 -0.651 1 93.38 21 LYS B N 1
ATOM 3718 C CA . LYS B 1 21 ? -14.781 -0.865 -1.784 1 93.38 21 LYS B CA 1
ATOM 3719 C C . LYS B 1 21 ? -14.07 -1.459 -2.996 1 93.38 21 LYS B C 1
ATOM 3721 O O . LYS B 1 21 ? -14.602 -2.355 -3.656 1 93.38 21 LYS B O 1
ATOM 3726 N N . ASP B 1 22 ? -12.914 -0.892 -3.23 1 86.62 22 ASP B N 1
ATOM 3727 C CA . ASP B 1 22 ? -12.125 -1.39 -4.352 1 86.62 22 ASP B CA 1
ATOM 3728 C C . ASP B 1 22 ? -11.836 -2.881 -4.199 1 86.62 22 ASP B C 1
ATOM 3730 O O . ASP B 1 22 ? -11.617 -3.58 -5.191 1 86.62 22 ASP B O 1
ATOM 3734 N N . CYS B 1 23 ? -11.867 -3.332 -2.977 1 86.75 23 CYS B N 1
ATOM 3735 C CA . CYS B 1 23 ? -11.578 -4.734 -2.697 1 86.75 23 CYS B CA 1
ATOM 3736 C C . CYS B 1 23 ? -12.859 -5.539 -2.555 1 86.75 23 CYS B C 1
ATOM 3738 O O . CYS B 1 23 ? -12.844 -6.652 -2.025 1 86.75 23 CYS B O 1
ATOM 3740 N N . GLY B 1 24 ? -13.969 -4.957 -2.893 1 84.88 24 GLY B N 1
ATOM 3741 C CA . GLY B 1 24 ? -15.219 -5.699 -2.99 1 84.88 24 GLY B CA 1
ATOM 3742 C C . GLY B 1 24 ? -15.984 -5.746 -1.684 1 84.88 24 GLY B C 1
ATOM 3743 O O . GLY B 1 24 ? -16.969 -6.477 -1.563 1 84.88 24 GLY B O 1
ATOM 3744 N N . VAL B 1 25 ? -15.562 -5.043 -0.697 1 89.88 25 VAL B N 1
ATOM 3745 C CA . VAL B 1 25 ? -16.25 -4.996 0.585 1 89.88 25 VAL B CA 1
ATOM 3746 C C . VAL B 1 25 ? -17.406 -4 0.512 1 89.88 25 VAL B C 1
ATOM 3748 O O . VAL B 1 25 ? -17.25 -2.896 -0.011 1 89.88 25 VAL B O 1
ATOM 3751 N N . SER B 1 26 ? -18.547 -4.402 0.934 1 93.88 26 SER B N 1
ATOM 3752 C CA . SER B 1 26 ? -19.656 -3.457 1.031 1 93.88 26 SER B CA 1
ATOM 3753 C C . SER B 1 26 ? -19.438 -2.477 2.182 1 93.88 26 SER B C 1
ATOM 3755 O O . SER B 1 26 ? -19.312 -2.885 3.336 1 93.88 26 SER B O 1
ATOM 3757 N N . 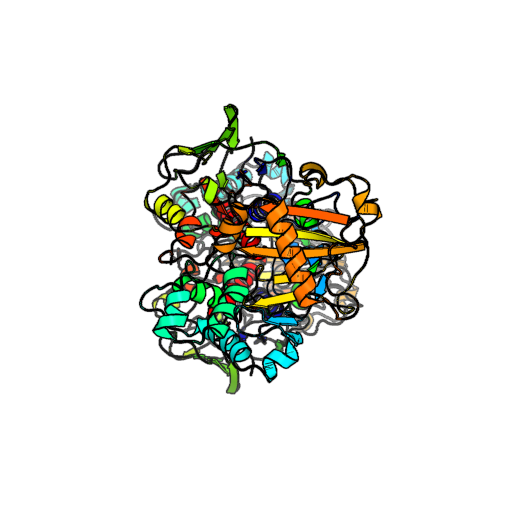VAL B 1 27 ? -19.438 -1.167 1.833 1 97 27 VAL B N 1
ATOM 3758 C CA . VAL B 1 27 ? -19.047 -0.17 2.826 1 97 27 VAL B CA 1
ATOM 3759 C C . VAL B 1 27 ? -20.047 0.989 2.809 1 97 27 VAL B C 1
ATOM 3761 O O . VAL B 1 27 ? -20.516 1.391 1.743 1 97 27 VAL B O 1
ATOM 3764 N N . VAL B 1 28 ? -20.359 1.497 3.969 1 98.44 28 VAL B N 1
ATOM 3765 C CA . VAL B 1 28 ? -21.062 2.766 4.16 1 98.44 28 VAL B CA 1
ATOM 3766 C C . VAL B 1 28 ? -20.234 3.676 5.066 1 98.44 28 VAL B C 1
ATOM 3768 O O . VAL B 1 28 ? -19.656 3.219 6.055 1 98.44 28 VAL B O 1
ATOM 3771 N N . VAL B 1 29 ? -20.109 4.914 4.66 1 98.81 29 VAL B N 1
ATOM 3772 C CA . VAL B 1 29 ? -19.438 5.906 5.496 1 98.81 29 VAL B CA 1
ATOM 3773 C C . VAL B 1 29 ? -20.484 6.781 6.184 1 98.81 29 VAL B C 1
ATOM 3775 O O . VAL B 1 29 ? -21.422 7.273 5.539 1 98.81 29 VAL B O 1
ATOM 3778 N N . VAL B 1 30 ? -20.359 6.938 7.477 1 98.62 30 VAL B N 1
ATOM 3779 C CA . VAL B 1 30 ? -21.234 7.871 8.188 1 98.62 30 VAL B CA 1
ATOM 3780 C C . VAL B 1 30 ? -20.406 9.047 8.711 1 98.62 30 VAL B C 1
ATOM 3782 O O . VAL B 1 30 ? -19.281 8.859 9.188 1 98.62 30 VAL B O 1
ATOM 3785 N N . GLU B 1 31 ? -20.906 10.219 8.531 1 97.81 31 GLU B N 1
ATOM 3786 C CA . GLU B 1 31 ? -20.25 11.469 8.891 1 97.81 31 GLU B CA 1
ATOM 3787 C C . GLU B 1 31 ? -21.172 12.359 9.734 1 97.81 31 GLU B C 1
ATOM 3789 O O . GLU B 1 31 ? -22.328 12.562 9.383 1 97.81 31 GLU B O 1
ATOM 3794 N N . ALA B 1 32 ? -20.609 12.812 10.82 1 96.69 32 ALA B N 1
ATOM 3795 C CA . ALA B 1 32 ? -21.391 13.625 11.75 1 96.69 32 ALA B CA 1
ATOM 3796 C C . ALA B 1 32 ? -21.797 14.953 11.117 1 96.69 32 ALA B C 1
ATOM 3798 O O . ALA B 1 32 ? -22.906 15.438 11.328 1 96.69 32 ALA B O 1
ATOM 3799 N N . GLY B 1 33 ? -20.922 15.555 10.391 1 93.75 33 GLY B N 1
ATOM 3800 C CA . GLY B 1 33 ? -21.156 16.859 9.805 1 93.75 33 GLY B CA 1
ATOM 3801 C C . GLY B 1 33 ? -21.969 16.797 8.523 1 93.75 33 GLY B C 1
ATOM 3802 O O . GLY B 1 33 ? -22.469 15.734 8.148 1 93.75 33 GLY B O 1
ATOM 3803 N N . ASP B 1 34 ? -22.078 17.938 7.875 1 92.81 34 ASP B N 1
ATOM 3804 C CA . ASP B 1 34 ? -22.922 18.047 6.691 1 92.81 34 ASP B CA 1
ATOM 3805 C C . ASP B 1 34 ? -22.078 18.141 5.422 1 92.81 34 ASP B C 1
ATOM 3807 O O . ASP B 1 34 ? -22.594 18.516 4.359 1 92.81 34 ASP B O 1
ATOM 3811 N N . HIS B 1 35 ? -20.844 17.906 5.551 1 91.75 35 HIS B N 1
ATOM 3812 C CA . HIS B 1 35 ? -19.984 17.922 4.383 1 91.75 35 HIS B CA 1
ATOM 3813 C C . HIS B 1 35 ? -18.875 16.875 4.488 1 91.75 35 HIS B C 1
ATOM 3815 O O . HIS B 1 35 ? -18.641 16.328 5.57 1 91.75 35 HIS B O 1
ATOM 3821 N N . LEU B 1 36 ? -18.219 16.562 3.383 1 94.31 36 LEU B N 1
ATOM 3822 C CA . LEU B 1 36 ? -17.078 15.656 3.311 1 94.31 36 LEU B CA 1
ATOM 3823 C C . LEU B 1 36 ? -15.797 16.344 3.754 1 94.31 36 LEU B C 1
ATOM 3825 O O . LEU B 1 36 ? -15.727 17.578 3.805 1 94.31 36 LEU B O 1
ATOM 3829 N N . GLY B 1 37 ? -14.852 15.539 4.137 1 94.19 37 GLY B N 1
ATOM 3830 C CA . GLY B 1 37 ? -13.477 16.016 4.184 1 94.19 37 GLY B CA 1
ATOM 3831 C C . GLY B 1 37 ? -12.969 16.234 5.598 1 94.19 37 GLY B C 1
ATOM 3832 O O . GLY B 1 37 ? -11.766 16.297 5.828 1 94.19 37 GLY B O 1
ATOM 3833 N N . GLY B 1 38 ? -13.859 16.375 6.57 1 92.75 38 GLY B N 1
ATOM 3834 C CA . GLY B 1 38 ? -13.398 16.672 7.918 1 92.75 38 GLY B CA 1
ATOM 3835 C C . GLY B 1 38 ? -12.641 17.984 8.016 1 92.75 38 GLY B C 1
ATOM 3836 O O . GLY B 1 38 ? -13.164 19.047 7.648 1 92.75 38 GLY B O 1
ATOM 3837 N N . ARG B 1 39 ? -11.383 17.906 8.344 1 94.06 39 ARG B N 1
ATOM 3838 C CA . ARG B 1 39 ? -10.562 19.109 8.477 1 94.06 39 ARG B CA 1
ATOM 3839 C C . ARG B 1 39 ? -10.211 19.688 7.109 1 94.06 39 ARG B C 1
ATOM 3841 O O . ARG B 1 39 ? -9.82 20.844 7.004 1 94.06 39 ARG B O 1
ATOM 3848 N N . VAL B 1 40 ? -10.297 18.844 6.133 1 94.75 40 VAL B N 1
ATOM 3849 C CA . VAL B 1 40 ? -10.133 19.344 4.77 1 94.75 40 VAL B CA 1
ATOM 3850 C C . VAL B 1 40 ? -11.414 20.031 4.309 1 94.75 40 VAL B C 1
ATOM 3852 O O . VAL B 1 40 ? -12.141 19.5 3.467 1 94.75 40 VAL B O 1
ATOM 3855 N N . SER B 1 41 ? -11.664 21.219 4.867 1 91.31 41 SER B N 1
ATOM 3856 C CA . SER B 1 41 ? -12.859 22 4.605 1 91.31 41 SER B CA 1
ATOM 3857 C C . SER B 1 41 ? -12.516 23.344 3.949 1 91.31 41 SER B C 1
ATOM 3859 O O . SER B 1 41 ? -11.352 23.75 3.955 1 91.31 41 SER B O 1
ATOM 3861 N N . GLN B 1 42 ? -13.516 23.953 3.385 1 91.69 42 GLN B N 1
ATOM 3862 C CA . GLN B 1 42 ? -13.25 25.203 2.67 1 91.69 42 GLN B CA 1
ATOM 3863 C C . GLN B 1 42 ? -14.242 26.281 3.066 1 91.69 42 GLN B C 1
ATOM 3865 O O . GLN B 1 42 ? -15.312 25.984 3.605 1 91.69 42 GLN B O 1
ATOM 3870 N N . LEU B 1 43 ? -13.859 27.484 2.85 1 93.56 43 LEU B N 1
ATOM 3871 C CA . LEU B 1 43 ? -14.641 28.703 3.082 1 93.56 43 LEU B CA 1
ATOM 3872 C C . LEU B 1 43 ? -14.969 29.391 1.767 1 93.56 43 LEU B C 1
ATOM 3874 O O . LEU B 1 43 ? -14.086 29.594 0.926 1 93.56 43 LEU B O 1
ATOM 3878 N N . GLU B 1 44 ? -16.203 29.766 1.671 1 92.75 44 GLU B N 1
ATOM 3879 C CA . GLU B 1 44 ? -16.641 30.531 0.503 1 92.75 44 GLU B CA 1
ATOM 3880 C C . GLU B 1 44 ? -17.172 31.906 0.905 1 92.75 44 GLU B C 1
ATOM 3882 O O . GLU B 1 44 ? -17.547 32.125 2.061 1 92.75 44 GLU B O 1
ATOM 3887 N N . GLY B 1 45 ? -17.062 32.75 -0.063 1 93.38 45 GLY B N 1
ATOM 3888 C CA . GLY B 1 45 ? -17.734 34.031 0.135 1 93.38 45 GLY B CA 1
ATOM 3889 C C . GLY B 1 45 ? -16.781 35.156 0.578 1 93.38 45 GLY B C 1
ATOM 3890 O O . GLY B 1 45 ? -17.203 36.281 0.806 1 93.38 45 GLY B O 1
ATOM 3891 N N . LEU B 1 46 ? -15.508 34.844 0.706 1 95.88 46 LEU B N 1
ATOM 3892 C CA . LEU B 1 46 ? -14.547 35.875 1.06 1 95.88 46 LEU B CA 1
ATOM 3893 C C . LEU B 1 46 ? -13.734 36.312 -0.159 1 95.88 46 LEU B C 1
ATOM 3895 O O . LEU B 1 46 ? -13.258 37.438 -0.229 1 95.88 46 LEU B O 1
ATOM 3899 N N . ALA B 1 47 ? -13.609 35.469 -1.033 1 95.62 47 ALA B N 1
ATOM 3900 C CA . ALA B 1 47 ? -12.945 35.656 -2.322 1 95.62 47 ALA B CA 1
ATOM 3901 C C . ALA B 1 47 ? -13.688 34.906 -3.428 1 95.62 47 ALA B C 1
ATOM 3903 O O . ALA B 1 47 ? -14.625 34.156 -3.156 1 95.62 47 ALA B O 1
ATOM 3904 N N . PRO B 1 48 ? -13.32 35.188 -4.68 1 93.56 48 PRO B N 1
ATOM 3905 C CA . PRO B 1 48 ? -14 34.469 -5.758 1 93.56 48 PRO B CA 1
ATOM 3906 C C . PRO B 1 48 ? -13.562 33 -5.848 1 93.56 48 PRO B C 1
ATOM 3908 O O . PRO B 1 48 ? -14.062 32.25 -6.695 1 93.56 48 PRO B O 1
ATOM 3911 N N . TRP B 1 49 ? -12.664 32.562 -5.059 1 92.75 49 TRP B N 1
ATOM 3912 C CA . TRP B 1 49 ? -12.211 31.188 -4.965 1 92.75 49 TRP B CA 1
ATOM 3913 C C . TRP B 1 49 ? -12.367 30.656 -3.545 1 92.75 49 TRP B C 1
ATOM 3915 O O . TRP B 1 49 ? -12.477 31.438 -2.594 1 92.75 49 TRP B O 1
ATOM 3925 N N . PRO B 1 50 ? -12.422 29.375 -3.342 1 93 50 PRO B N 1
ATOM 3926 C CA . PRO B 1 50 ? -12.523 28.828 -1.989 1 93 50 PRO B CA 1
ATOM 3927 C C . PRO B 1 50 ? -11.219 28.938 -1.207 1 93 50 PRO B C 1
ATOM 3929 O O . PRO B 1 50 ? -10.133 28.797 -1.78 1 93 50 PRO B O 1
ATOM 3932 N N . LEU B 1 51 ? -11.391 29.234 0.029 1 95.44 51 LEU B N 1
ATOM 3933 C CA . LEU B 1 51 ? -10.25 29.25 0.936 1 95.44 51 LEU B CA 1
ATOM 3934 C C . LEU B 1 51 ? -10.188 27.969 1.749 1 95.44 51 LEU B C 1
ATOM 3936 O O . LEU B 1 51 ? -11.219 27.359 2.043 1 95.44 51 LEU B O 1
ATOM 3940 N N . GLN B 1 52 ? -9.039 27.594 2.08 1 95.12 52 GLN B N 1
ATOM 3941 C CA . GLN B 1 52 ? -8.852 26.344 2.824 1 95.12 52 GLN B CA 1
ATOM 3942 C C . GLN B 1 52 ? -8.891 26.594 4.328 1 95.12 52 GLN B C 1
ATOM 3944 O O . GLN B 1 52 ? -7.992 27.25 4.875 1 95.12 52 GLN B O 1
ATOM 3949 N N . LEU B 1 53 ? -9.844 26.047 4.945 1 95.06 53 LEU B N 1
ATOM 3950 C CA . LEU B 1 53 ? -9.953 26.219 6.391 1 95.06 53 LEU B CA 1
ATOM 3951 C C . LEU B 1 53 ? -8.953 25.328 7.121 1 95.06 53 LEU B C 1
ATOM 3953 O O . LEU B 1 53 ? -8.469 25.688 8.195 1 95.06 53 LEU B O 1
ATOM 3957 N N . GLY B 1 54 ? -8.758 24.141 6.559 1 94.56 54 GLY B N 1
ATOM 3958 C CA . GLY B 1 54 ? -7.785 23.219 7.121 1 94.56 54 GLY B CA 1
ATOM 3959 C C . GLY B 1 54 ? -6.469 23.203 6.363 1 94.56 54 GLY B C 1
ATOM 3960 O O . GLY B 1 54 ? -5.898 24.266 6.082 1 94.56 54 GLY B O 1
ATOM 3961 N N . PRO B 1 55 ? -5.977 22.047 6.047 1 95 55 PRO B N 1
ATOM 3962 C CA . PRO B 1 55 ? -4.68 21.969 5.375 1 95 55 PRO B CA 1
ATOM 3963 C C . PRO B 1 55 ? -4.688 22.625 3.994 1 95 55 PRO B C 1
ATOM 3965 O O . PRO B 1 55 ? -5.711 22.594 3.301 1 95 55 PRO B O 1
ATOM 3968 N N . GLU B 1 56 ? -3.557 23.141 3.693 1 94.94 56 GLU B N 1
ATOM 3969 C CA . GLU B 1 56 ? -3.443 23.812 2.404 1 94.94 56 GLU B CA 1
ATOM 3970 C C . GLU B 1 56 ? -2.191 23.359 1.655 1 94.94 56 GLU B C 1
ATOM 3972 O O . GLU B 1 56 ? -2.066 23.594 0.45 1 94.94 56 GLU B O 1
ATOM 3977 N N . PHE B 1 57 ? -1.329 22.688 2.363 1 94.81 57 PHE B N 1
ATOM 3978 C CA . PHE B 1 57 ? -0.044 22.328 1.771 1 94.81 57 PHE B CA 1
ATOM 3979 C C . PHE B 1 57 ? 0.144 20.812 1.743 1 94.81 57 PHE B C 1
ATOM 3981 O O . PHE B 1 57 ? -0.271 20.109 2.67 1 94.81 57 PHE B O 1
ATOM 3988 N N . ILE B 1 58 ? 0.707 20.375 0.732 1 94.31 58 ILE B N 1
ATOM 3989 C CA . ILE B 1 58 ? 1.156 18.984 0.602 1 94.31 58 ILE B CA 1
ATOM 3990 C C . ILE B 1 58 ? 2.656 18.906 0.872 1 94.31 58 ILE B C 1
ATOM 3992 O O . ILE B 1 58 ? 3.459 19.484 0.14 1 94.31 58 ILE B O 1
ATOM 3996 N N . HIS B 1 59 ? 2.945 18.172 1.867 1 90.94 59 HIS B N 1
ATOM 3997 C CA . HIS B 1 59 ? 4.324 18.141 2.336 1 90.94 59 HIS B CA 1
ATOM 3998 C C . HIS B 1 59 ? 5.066 16.922 1.803 1 90.94 59 HIS B C 1
ATOM 4000 O O . HIS B 1 59 ? 4.789 15.797 2.215 1 90.94 59 HIS B O 1
ATOM 4006 N N . GLY B 1 60 ? 5.988 17.156 0.911 1 88.12 60 GLY B N 1
ATOM 4007 C CA . GLY B 1 60 ? 6.812 16.094 0.369 1 88.12 60 GLY B CA 1
ATOM 4008 C C . GLY B 1 60 ? 6.207 15.438 -0.857 1 88.12 60 GLY B C 1
ATOM 4009 O O . GLY B 1 60 ? 4.988 15.266 -0.94 1 88.12 60 GLY B O 1
ATOM 4010 N N . GLU B 1 61 ? 7.066 15.062 -1.773 1 86.88 61 GLU B N 1
ATOM 4011 C CA . GLU B 1 61 ? 6.59 14.43 -3 1 86.88 61 GLU B CA 1
ATOM 4012 C C . GLU B 1 61 ? 7 12.961 -3.061 1 86.88 61 GLU B C 1
ATOM 4014 O O . GLU B 1 61 ? 6.488 12.203 -3.885 1 86.88 61 GLU B O 1
ATOM 4019 N N . GLU B 1 62 ? 7.824 12.648 -2.162 1 84.38 62 GLU B N 1
ATOM 4020 C CA . GLU B 1 62 ? 8.32 11.273 -2.189 1 84.38 62 GLU B CA 1
ATOM 4021 C C . GLU B 1 62 ? 7.484 10.367 -1.297 1 84.38 62 GLU B C 1
ATOM 4023 O O . GLU B 1 62 ? 7.105 10.75 -0.189 1 84.38 62 GLU B O 1
ATOM 4028 N N . CYS B 1 63 ? 7.117 9.195 -1.798 1 85.75 63 CYS B N 1
ATOM 4029 C CA . CYS B 1 63 ? 6.441 8.172 -1.012 1 85.75 63 CYS B CA 1
ATOM 4030 C C . CYS B 1 63 ? 5.172 8.719 -0.375 1 85.75 63 CYS B C 1
ATOM 4032 O O . CYS B 1 63 ? 4.863 8.406 0.776 1 85.75 63 CYS B O 1
ATOM 4034 N N . ASN B 1 64 ? 4.578 9.664 -1.029 1 90.69 64 ASN B N 1
ATOM 4035 C CA . ASN B 1 64 ? 3.398 10.367 -0.539 1 90.69 64 ASN B CA 1
ATOM 4036 C C . ASN B 1 64 ? 2.129 9.891 -1.237 1 90.69 64 ASN B C 1
ATOM 4038 O O . ASN B 1 64 ? 1.908 10.195 -2.41 1 90.69 64 ASN B O 1
ATOM 4042 N N . VAL B 1 65 ? 1.288 9.148 -0.469 1 91.88 65 VAL B N 1
ATOM 4043 C CA . VAL B 1 65 ? 0.096 8.523 -1.031 1 91.88 65 VAL B CA 1
ATOM 4044 C C . VAL B 1 65 ? -0.867 9.602 -1.527 1 91.88 65 VAL B C 1
ATOM 4046 O O . VAL B 1 65 ? -1.607 9.383 -2.49 1 91.88 65 VAL B O 1
ATOM 4049 N N . LEU B 1 66 ? -0.883 10.758 -0.865 1 95.94 66 LEU B N 1
ATOM 4050 C CA . LEU B 1 66 ? -1.708 11.867 -1.334 1 95.94 66 LEU B CA 1
ATOM 4051 C C . LEU B 1 66 ? -1.229 12.359 -2.693 1 95.94 66 LEU B C 1
ATOM 4053 O O . LEU B 1 66 ? -2.035 12.586 -3.598 1 95.94 66 LEU B O 1
ATOM 4057 N N . LYS B 1 67 ? 0.036 12.539 -2.811 1 94.44 67 LYS B N 1
ATOM 4058 C CA . LYS B 1 67 ? 0.611 12.961 -4.086 1 94.44 67 LYS B CA 1
ATOM 4059 C C . LYS B 1 67 ? 0.309 11.945 -5.184 1 94.44 67 LYS B C 1
ATOM 4061 O O . LYS B 1 67 ? -0.061 12.328 -6.301 1 94.44 67 LYS B O 1
ATOM 4066 N N . ASP B 1 68 ? 0.475 10.688 -4.859 1 90.12 68 ASP B N 1
ATOM 4067 C CA . ASP B 1 68 ? 0.158 9.625 -5.816 1 90.12 68 ASP B CA 1
ATOM 4068 C C . ASP B 1 68 ? -1.295 9.727 -6.277 1 90.12 68 ASP B C 1
ATOM 4070 O O . ASP B 1 68 ? -1.586 9.578 -7.465 1 90.12 68 ASP B O 1
ATOM 4074 N N . PHE B 1 69 ? -2.143 9.922 -5.375 1 94.06 69 PHE B N 1
ATOM 4075 C CA . PHE B 1 69 ? -3.566 10.039 -5.668 1 94.06 69 PHE B CA 1
ATOM 4076 C C . PHE B 1 69 ? -3.836 11.227 -6.59 1 94.06 69 PHE B C 1
ATOM 4078 O O . PHE B 1 69 ? -4.559 11.094 -7.578 1 94.06 69 PHE B O 1
ATOM 4085 N N . ILE B 1 70 ? -3.254 12.367 -6.246 1 96.12 70 ILE B N 1
ATOM 4086 C CA . ILE B 1 70 ? -3.438 13.594 -7.012 1 96.12 70 ILE B CA 1
ATOM 4087 C C . ILE B 1 70 ? -2.904 13.398 -8.43 1 96.12 70 ILE B C 1
ATOM 4089 O O . ILE B 1 70 ? -3.559 13.781 -9.406 1 96.12 70 ILE B O 1
ATOM 4093 N N . ASP B 1 71 ? -1.753 12.805 -8.562 1 92.25 71 ASP B N 1
ATOM 4094 C CA . ASP B 1 71 ? -1.168 12.523 -9.867 1 92.25 71 ASP B CA 1
ATOM 4095 C C . ASP B 1 71 ? -2.092 11.641 -10.703 1 92.25 71 ASP B C 1
ATOM 4097 O O . ASP B 1 71 ? -2.248 11.859 -11.906 1 92.25 71 ASP B O 1
ATOM 4101 N N . ALA B 1 72 ? -2.693 10.734 -10.039 1 88.38 72 ALA B N 1
ATOM 4102 C CA . ALA B 1 72 ? -3.59 9.805 -10.727 1 88.38 72 ALA B CA 1
ATOM 4103 C C . ALA B 1 72 ? -4.82 10.531 -11.258 1 88.38 72 ALA B C 1
ATOM 4105 O O . ALA B 1 72 ? -5.43 10.102 -12.242 1 88.38 72 ALA B O 1
ATOM 4106 N N . GLN B 1 73 ? -5.199 11.617 -10.57 1 93.12 73 GLN B N 1
ATOM 4107 C CA . GLN B 1 73 ? -6.336 12.414 -11.023 1 93.12 73 GLN B CA 1
ATOM 4108 C C . GLN B 1 73 ? -5.945 13.32 -12.188 1 93.12 73 GLN B C 1
ATOM 4110 O O . GLN B 1 73 ? -6.809 13.922 -12.828 1 93.12 73 GLN B O 1
ATOM 4115 N N . GLY B 1 74 ? -4.66 13.477 -12.414 1 93.62 74 GLY B N 1
ATOM 4116 C CA . GLY B 1 74 ? -4.176 14.383 -13.438 1 93.62 74 GLY B CA 1
ATOM 4117 C C . GLY B 1 74 ? -4.168 15.836 -13.008 1 93.62 74 GLY B C 1
ATOM 4118 O O . GLY B 1 74 ? -4.23 16.734 -13.844 1 93.62 74 GLY B O 1
ATOM 4119 N N . TRP B 1 75 ? -4.191 16.109 -11.719 1 95.56 75 TRP B N 1
ATOM 4120 C CA . TRP B 1 75 ? -4.215 17.469 -11.203 1 95.56 75 TRP B CA 1
ATOM 4121 C C . TRP B 1 75 ? -2.805 18.031 -11.07 1 95.56 75 TRP B C 1
ATOM 4123 O O . TRP B 1 75 ? -1.843 17.266 -10.922 1 95.56 75 TRP B O 1
ATOM 4133 N N . GLU B 1 76 ? -2.697 19.281 -11.117 1 96.06 76 GLU B N 1
ATOM 4134 C CA . GLU B 1 76 ? -1.391 19.922 -11.094 1 96.06 76 GLU B CA 1
ATOM 4135 C C . GLU B 1 76 ? -1.075 20.5 -9.711 1 96.06 76 GLU B C 1
ATOM 4137 O O . GLU B 1 76 ? -1.979 20.906 -8.984 1 96.06 76 GLU B O 1
ATOM 4142 N N . MET B 1 77 ? 0.165 20.438 -9.359 1 96.19 77 MET B N 1
ATOM 4143 C CA . MET B 1 77 ? 0.691 21.047 -8.133 1 96.19 77 MET B CA 1
ATOM 4144 C C . MET B 1 77 ? 1.859 21.969 -8.445 1 96.19 77 MET B C 1
ATOM 4146 O O . MET B 1 77 ? 2.566 21.781 -9.438 1 96.19 77 MET B O 1
ATOM 4150 N N . ARG B 1 78 ? 1.963 22.938 -7.672 1 95.5 78 ARG B N 1
ATOM 4151 C CA . ARG B 1 78 ? 3.092 23.859 -7.789 1 95.5 78 ARG B CA 1
ATOM 4152 C C . ARG B 1 78 ? 3.986 23.781 -6.559 1 95.5 78 ARG B C 1
ATOM 4154 O O . ARG B 1 78 ? 3.496 23.703 -5.43 1 95.5 78 ARG B O 1
ATOM 4161 N N . GLU B 1 79 ? 5.281 23.781 -6.828 1 94.69 79 GLU B N 1
ATOM 4162 C CA . GLU B 1 79 ? 6.254 23.797 -5.738 1 94.69 79 GLU B CA 1
ATOM 4163 C C . GLU B 1 79 ? 6.559 25.234 -5.293 1 94.69 79 GLU B C 1
ATOM 4165 O O . GLU B 1 79 ? 6.676 26.125 -6.125 1 94.69 79 GLU B O 1
ATOM 4170 N N . TYR B 1 80 ? 6.676 25.453 -4.023 1 93.69 80 TYR B N 1
ATOM 4171 C CA . TYR B 1 80 ? 7.086 26.734 -3.445 1 93.69 80 TYR B CA 1
ATOM 4172 C C . TYR B 1 80 ? 8.289 26.547 -2.529 1 93.69 80 TYR B C 1
ATOM 4174 O O . TYR B 1 80 ? 8.438 25.516 -1.876 1 93.69 80 TYR B O 1
ATOM 4182 N N . GLU B 1 81 ? 9.102 27.5 -2.564 1 91 81 GLU B N 1
ATOM 4183 C CA . GLU B 1 81 ? 10.18 27.531 -1.58 1 91 81 GLU B CA 1
ATOM 4184 C C . GLU B 1 81 ? 9.688 28.078 -0.242 1 91 81 GLU B C 1
ATOM 4186 O O . GLU B 1 81 ? 9.133 29.172 -0.18 1 91 81 GLU B O 1
ATOM 4191 N N . TRP B 1 82 ? 9.844 27.297 0.683 1 90.75 82 TRP B N 1
ATOM 4192 C CA . TRP B 1 82 ? 9.422 27.703 2.016 1 90.75 82 TRP B CA 1
ATOM 4193 C C . TRP B 1 82 ? 10.602 27.766 2.971 1 90.75 82 TRP B C 1
ATOM 4195 O O . TRP B 1 82 ? 11.461 26.875 2.969 1 90.75 82 TRP B O 1
ATOM 4205 N N . PRO B 1 83 ? 10.734 28.797 3.803 1 94.38 83 PRO B N 1
ATOM 4206 C CA . PRO B 1 83 ? 9.914 30 3.664 1 94.38 83 PRO B CA 1
ATOM 4207 C C . PRO B 1 83 ? 10.438 30.953 2.594 1 94.38 83 PRO B C 1
ATOM 4209 O O . PRO B 1 83 ? 11.609 30.875 2.213 1 94.38 83 PRO B O 1
ATOM 4212 N N . ASP B 1 84 ? 9.547 31.766 2.162 1 96.12 84 ASP B N 1
ATOM 4213 C CA . ASP B 1 84 ? 9.938 32.812 1.233 1 96.12 84 ASP B CA 1
ATOM 4214 C C . ASP B 1 84 ? 10.68 33.938 1.96 1 96.12 84 ASP B C 1
ATOM 4216 O O . ASP B 1 84 ? 11.727 34.375 1.506 1 96.12 84 ASP B O 1
ATOM 4220 N N . ARG B 1 85 ? 10.117 34.344 3.139 1 97.12 85 ARG B N 1
ATOM 4221 C CA . ARG B 1 85 ? 10.711 35.406 3.924 1 97.12 85 ARG B CA 1
ATOM 4222 C C . ARG B 1 85 ? 10.586 35.125 5.418 1 97.12 85 ARG B C 1
ATOM 4224 O O . ARG B 1 85 ? 9.773 34.312 5.836 1 97.12 85 ARG B O 1
ATOM 4231 N N . TYR B 1 86 ? 11.445 35.844 6.09 1 97.19 86 TYR B N 1
ATOM 4232 C CA . TYR B 1 86 ? 11.297 36 7.531 1 97.19 86 TYR B CA 1
ATOM 4233 C C . TYR B 1 86 ? 10.961 37.438 7.898 1 97.19 86 TYR B C 1
ATOM 4235 O O . TYR B 1 86 ? 11.469 38.375 7.277 1 97.19 86 TYR B O 1
ATOM 4243 N N . PHE B 1 87 ? 10.133 37.594 8.812 1 97.5 87 PHE B N 1
ATOM 4244 C CA . PHE B 1 87 ? 9.961 38.875 9.484 1 97.5 87 PHE B CA 1
ATOM 4245 C C . PHE B 1 87 ? 10.25 38.75 10.977 1 97.5 87 PHE B C 1
ATOM 4247 O O . PHE B 1 87 ? 9.594 38 11.68 1 97.5 87 PHE B O 1
ATOM 4254 N N . PHE B 1 88 ? 11.164 39.469 11.391 1 96.19 88 PHE B N 1
ATOM 4255 C CA . PHE B 1 88 ? 11.516 39.531 12.805 1 96.19 88 PHE B CA 1
ATOM 4256 C C . PHE B 1 88 ? 10.883 40.719 13.484 1 96.19 88 PHE B C 1
ATOM 4258 O O . PHE B 1 88 ? 11.266 41.875 13.219 1 96.19 88 PHE B O 1
ATOM 4265 N N . GLY B 1 89 ? 9.945 40.438 14.375 1 93.44 89 GLY B N 1
ATOM 4266 C CA . GLY B 1 89 ? 9.188 41.469 15.039 1 93.44 89 GLY B CA 1
ATOM 4267 C C . GLY B 1 89 ? 9.875 42 16.281 1 93.44 89 GLY B C 1
ATOM 4268 O O . GLY B 1 89 ? 11.031 41.688 16.547 1 93.44 89 GLY B O 1
ATOM 4269 N N . LYS B 1 90 ? 9.148 42.812 16.984 1 88.38 90 LYS B N 1
ATOM 4270 C CA . LYS B 1 90 ? 9.664 43.5 18.172 1 88.38 90 LYS B CA 1
ATOM 4271 C C . LYS B 1 90 ? 10.047 42.5 19.266 1 88.38 90 LYS B C 1
ATOM 4273 O O . LYS B 1 90 ? 10.969 42.75 20.031 1 88.38 90 LYS B O 1
ATOM 4278 N N . GLY B 1 91 ? 9.398 41.406 19.219 1 85.25 91 GLY B N 1
ATOM 4279 C CA . GLY B 1 91 ? 9.641 40.406 20.234 1 85.25 91 GLY B CA 1
ATOM 4280 C C . GLY B 1 91 ? 11.023 39.781 20.172 1 85.25 91 GLY B C 1
ATOM 4281 O O . GLY B 1 91 ? 11.492 39.188 21.141 1 85.25 91 GLY B O 1
ATOM 4282 N N . VAL B 1 92 ? 11.617 39.969 19.031 1 88.19 92 VAL B N 1
ATOM 4283 C CA . VAL B 1 92 ? 12.984 39.469 18.938 1 88.19 92 VAL B CA 1
ATOM 4284 C C . VAL B 1 92 ? 13.953 40.625 18.719 1 88.19 92 VAL B C 1
ATOM 4286 O O . VAL B 1 92 ? 15.102 40.406 18.328 1 88.19 92 VAL B O 1
ATOM 4289 N N . GLY B 1 93 ? 13.516 41.781 18.953 1 78.75 93 GLY B N 1
ATOM 4290 C CA . GLY B 1 93 ? 14.352 42.969 19.047 1 78.75 93 GLY B CA 1
ATOM 4291 C C . GLY B 1 93 ? 14.633 43.594 17.688 1 78.75 93 GLY B C 1
ATOM 4292 O O . GLY B 1 93 ? 15.633 44.312 17.531 1 78.75 93 GLY B O 1
ATOM 4293 N N . GLU B 1 94 ? 13.906 43.125 16.688 1 75.56 94 GLU B N 1
ATOM 4294 C CA . GLU B 1 94 ? 14.141 43.656 15.344 1 75.56 94 GLU B CA 1
ATOM 4295 C C . GLU B 1 94 ? 12.828 44.031 14.648 1 75.56 94 GLU B C 1
ATOM 4297 O O . GLU B 1 94 ? 11.758 43.906 15.25 1 75.56 94 GLU B O 1
ATOM 4302 N N . ARG B 1 95 ? 12.812 44.75 13.695 1 83.38 95 ARG B N 1
ATOM 4303 C CA . ARG B 1 95 ? 11.75 45 12.734 1 83.38 95 ARG B CA 1
ATOM 4304 C C . ARG B 1 95 ? 12.281 44.938 11.305 1 83.38 95 ARG B C 1
ATOM 4306 O O . ARG B 1 95 ? 12.43 45.969 10.648 1 83.38 95 ARG B O 1
ATOM 4313 N N . ARG B 1 96 ? 12.43 43.656 10.922 1 89.75 96 ARG B N 1
ATOM 4314 C CA . ARG B 1 96 ? 13.141 43.469 9.656 1 89.75 96 ARG B CA 1
ATOM 4315 C C . ARG B 1 96 ? 12.547 42.312 8.844 1 89.75 96 ARG B C 1
ATOM 4317 O O . ARG B 1 96 ? 12.328 41.25 9.383 1 89.75 96 ARG B O 1
ATOM 4324 N N . LEU B 1 97 ? 12.227 42.625 7.66 1 93.81 97 LEU B N 1
ATOM 4325 C CA . LEU B 1 97 ? 11.836 41.625 6.672 1 93.81 97 LEU B CA 1
ATOM 4326 C C . LEU B 1 97 ? 13.047 41.156 5.875 1 93.81 97 LEU B C 1
ATOM 4328 O O . LEU B 1 97 ? 13.812 41.969 5.348 1 93.81 97 LEU B O 1
ATOM 4332 N N . MET B 1 98 ? 13.25 39.781 5.816 1 94.88 98 MET B N 1
ATOM 4333 C CA . MET B 1 98 ? 14.422 39.25 5.137 1 94.88 98 MET B CA 1
ATOM 4334 C C . MET B 1 98 ? 14.023 38.125 4.195 1 94.88 98 MET B C 1
ATOM 4336 O O . MET B 1 98 ? 13.172 37.281 4.531 1 94.88 98 MET B O 1
ATOM 4340 N N . VAL B 1 99 ? 14.688 38.125 3.062 1 94.94 99 VAL B N 1
ATOM 4341 C CA . VAL B 1 99 ? 14.562 36.969 2.189 1 94.94 99 VAL B CA 1
ATOM 4342 C C . VAL B 1 99 ? 15.148 35.75 2.879 1 94.94 99 VAL B C 1
ATOM 4344 O O . VAL B 1 99 ? 16.203 35.812 3.518 1 94.94 99 VAL B O 1
ATOM 4347 N N . ALA B 1 100 ? 14.5 34.688 2.73 1 94.5 100 ALA B N 1
ATOM 4348 C CA . ALA B 1 100 ? 14.859 33.5 3.479 1 94.5 100 ALA B CA 1
ATOM 4349 C C . ALA B 1 100 ? 16.297 33.094 3.193 1 94.5 100 ALA B C 1
ATOM 4351 O O . ALA B 1 100 ? 17.047 32.719 4.113 1 94.5 100 ALA B O 1
ATOM 4352 N N . GLU B 1 101 ? 16.703 33.125 1.993 1 92.62 101 GLU B N 1
ATOM 4353 C CA . GLU B 1 101 ? 18.062 32.75 1.619 1 92.62 101 GLU B CA 1
ATOM 4354 C C . GLU B 1 101 ? 19.078 33.625 2.346 1 92.62 101 GLU B C 1
ATOM 4356 O O . GLU B 1 101 ? 20.125 33.125 2.797 1 92.62 101 GLU B O 1
ATOM 4361 N N . ASP B 1 102 ? 18.797 34.844 2.398 1 94.06 102 ASP B N 1
ATOM 4362 C CA . ASP B 1 102 ? 19.672 35.781 3.092 1 94.06 102 ASP B CA 1
ATOM 4363 C C . ASP B 1 102 ? 19.719 35.469 4.586 1 94.06 102 ASP B C 1
ATOM 4365 O O . ASP B 1 102 ? 20.797 35.562 5.203 1 94.06 102 ASP B O 1
ATOM 4369 N N . ALA B 1 103 ? 18.609 35.219 5.086 1 93.62 103 ALA B N 1
ATOM 4370 C CA . ALA B 1 103 ? 18.547 34.906 6.508 1 93.62 103 ALA B CA 1
ATOM 4371 C C . ALA B 1 103 ? 19.312 33.625 6.816 1 93.62 103 ALA B C 1
ATOM 4373 O O . ALA B 1 103 ? 20.062 33.562 7.797 1 93.62 103 ALA B O 1
ATOM 4374 N N . ASP B 1 104 ? 19.172 32.625 6.055 1 92.25 104 ASP B N 1
ATOM 4375 C CA . ASP B 1 104 ? 19.859 31.359 6.234 1 92.25 104 ASP B CA 1
ATOM 4376 C C . ASP B 1 104 ? 21.375 31.547 6.18 1 92.25 104 ASP B C 1
ATOM 4378 O O . ASP B 1 104 ? 22.109 30.828 6.867 1 92.25 104 ASP B O 1
ATOM 4382 N N . GLU B 1 105 ? 21.75 32.469 5.359 1 92.88 105 GLU B N 1
ATOM 4383 C CA . GLU B 1 105 ? 23.188 32.688 5.176 1 92.88 105 GLU B CA 1
ATOM 4384 C C . GLU B 1 105 ? 23.75 33.594 6.258 1 92.88 105 GLU B C 1
ATOM 4386 O O . GLU B 1 105 ? 24.875 33.406 6.723 1 92.88 105 GLU B O 1
ATOM 4391 N N . ASN B 1 106 ? 22.938 34.562 6.641 1 93.31 106 ASN B N 1
ATOM 4392 C CA . ASN B 1 106 ? 23.562 35.656 7.375 1 93.31 106 ASN B CA 1
ATOM 4393 C C . ASN B 1 106 ? 23.047 35.719 8.805 1 93.31 106 ASN B C 1
ATOM 4395 O O . ASN B 1 106 ? 23.578 36.5 9.625 1 93.31 106 ASN B O 1
ATOM 4399 N N . ASP B 1 107 ? 22.047 35.062 9.141 1 94.81 107 ASP B N 1
ATOM 4400 C CA . ASP B 1 107 ? 21.484 35.094 10.492 1 94.81 107 ASP B CA 1
ATOM 4401 C C . ASP B 1 107 ? 21.812 33.844 11.266 1 94.81 107 ASP B C 1
ATOM 4403 O O . ASP B 1 107 ? 21.234 32.781 11.008 1 94.81 107 ASP B O 1
ATOM 4407 N N . PRO B 1 108 ? 22.641 33.938 12.195 1 95.75 108 PRO B N 1
ATOM 4408 C CA . PRO B 1 108 ? 23.094 32.75 12.914 1 95.75 108 PRO B CA 1
ATOM 4409 C C . PRO B 1 108 ? 21.953 32.062 13.672 1 95.75 108 PRO B C 1
ATOM 4411 O O . PRO B 1 108 ? 21.984 30.828 13.844 1 95.75 108 PRO B O 1
ATOM 4414 N N . ASP B 1 109 ? 20.969 32.781 14.18 1 96.25 109 ASP B N 1
ATOM 4415 C CA . ASP B 1 109 ? 19.859 32.188 14.922 1 96.25 109 ASP B CA 1
ATOM 4416 C C . ASP B 1 109 ? 18.969 31.359 14 1 96.25 109 ASP B C 1
ATOM 4418 O O . ASP B 1 109 ? 18.438 30.312 14.398 1 96.25 109 ASP B O 1
ATOM 4422 N N . VAL B 1 110 ? 18.797 31.844 12.75 1 96.5 110 VAL B N 1
ATOM 4423 C CA . VAL B 1 110 ? 18.031 31.094 11.758 1 96.5 110 VAL B CA 1
ATOM 4424 C C . VAL B 1 110 ? 18.75 29.781 11.438 1 96.5 110 VAL B C 1
ATOM 4426 O O . VAL B 1 110 ? 18.125 28.719 11.398 1 96.5 110 VAL B O 1
ATOM 4429 N N . ARG B 1 111 ? 20 29.828 11.281 1 96.62 111 ARG B N 1
ATOM 4430 C CA . ARG B 1 111 ? 20.781 28.625 11.008 1 96.62 111 ARG B CA 1
ATOM 4431 C C . ARG B 1 111 ? 20.703 27.656 12.18 1 96.62 111 ARG B C 1
ATOM 4433 O O . ARG B 1 111 ? 20.578 26.438 11.977 1 96.62 111 ARG B O 1
ATOM 4440 N N . GLU B 1 112 ? 20.781 28.203 13.312 1 96.69 112 GLU B N 1
ATOM 4441 C CA . GLU B 1 112 ? 20.828 27.375 14.516 1 96.69 112 GLU B CA 1
ATOM 4442 C C . GLU B 1 112 ? 19.516 26.609 14.703 1 96.69 112 GLU B C 1
ATOM 4444 O O . GLU B 1 112 ? 19.531 25.406 15.008 1 96.69 112 GLU B O 1
ATOM 4449 N N . VAL B 1 113 ? 18.422 27.281 14.586 1 96.56 113 VAL B N 1
ATOM 4450 C CA . VAL B 1 113 ? 17.141 26.625 14.828 1 96.56 113 VAL B CA 1
ATOM 4451 C C . VAL B 1 113 ? 16.938 25.5 13.82 1 96.56 113 VAL B C 1
ATOM 4453 O O . VAL B 1 113 ? 16.484 24.406 14.18 1 96.56 113 VAL B O 1
ATOM 4456 N N . HIS B 1 114 ? 17.281 25.766 12.578 1 94.88 114 HIS B N 1
ATOM 4457 C CA . HIS B 1 114 ? 17.141 24.734 11.555 1 94.88 114 HIS B CA 1
ATOM 4458 C C . HIS B 1 114 ? 18.094 23.578 11.797 1 94.88 114 HIS B C 1
ATOM 4460 O O . HIS B 1 114 ? 17.734 22.406 11.602 1 94.88 114 HIS B O 1
ATOM 4466 N N . ARG B 1 115 ? 19.281 23.859 12.172 1 94.19 115 ARG B N 1
ATOM 4467 C CA . ARG B 1 115 ? 20.234 22.812 12.5 1 94.19 115 ARG B CA 1
ATOM 4468 C C . ARG B 1 115 ? 19.719 21.922 13.625 1 94.19 115 ARG B C 1
ATOM 4470 O O . ARG B 1 115 ? 19.766 20.703 13.539 1 94.19 115 ARG B O 1
ATOM 4477 N N . LEU B 1 116 ? 19.266 22.547 14.664 1 94.56 116 LEU B N 1
ATOM 4478 C CA . LEU B 1 116 ? 18.797 21.828 15.844 1 94.56 116 LEU B CA 1
ATOM 4479 C C . LEU B 1 116 ? 17.672 20.859 15.477 1 94.56 116 LEU B C 1
ATOM 4481 O O . LEU B 1 116 ? 17.672 19.703 15.906 1 94.56 116 LEU B O 1
ATOM 4485 N N . PHE B 1 117 ? 16.734 21.297 14.695 1 92.94 117 PHE B N 1
ATOM 4486 C CA . PHE B 1 117 ? 15.586 20.453 14.375 1 92.94 117 PHE B CA 1
ATOM 4487 C C . PHE B 1 117 ? 15.93 19.453 13.273 1 92.94 117 PHE B C 1
ATOM 4489 O O . PHE B 1 117 ? 15.359 18.359 13.219 1 92.94 117 PHE B O 1
ATOM 4496 N N . ALA B 1 118 ? 16.859 19.781 12.445 1 88.94 118 ALA B N 1
ATOM 4497 C CA . ALA B 1 118 ? 17.344 18.844 11.445 1 88.94 118 ALA B CA 1
ATOM 4498 C C . ALA B 1 118 ? 18.078 17.672 12.102 1 88.94 118 ALA B C 1
ATOM 4500 O O . ALA B 1 118 ? 18.062 16.562 11.586 1 88.94 118 ALA B O 1
ATOM 4501 N N . GLU B 1 119 ? 18.641 17.859 13.227 1 90.06 119 GLU B N 1
ATOM 4502 C CA . GLU B 1 119 ? 19.469 16.844 13.883 1 90.06 119 GLU B CA 1
ATOM 4503 C C . GLU B 1 119 ? 18.672 16.062 14.922 1 90.06 119 GLU B C 1
ATOM 4505 O O . GLU B 1 119 ? 19.203 15.172 15.578 1 90.06 119 GLU B O 1
ATOM 4510 N N . LEU B 1 120 ? 17.438 16.328 14.969 1 89.19 120 LEU B N 1
ATOM 4511 C CA . LEU B 1 120 ? 16.594 15.719 15.984 1 89.19 120 LEU B CA 1
ATOM 4512 C C . LEU B 1 120 ? 16.641 14.195 15.883 1 89.19 120 LEU B C 1
ATOM 4514 O O . LEU B 1 120 ? 16.641 13.5 16.906 1 89.19 120 LEU B O 1
ATOM 4518 N N . PRO B 1 121 ? 16.625 13.602 14.734 1 83.88 121 PRO B N 1
ATOM 4519 C CA . PRO B 1 121 ? 16.625 12.141 14.648 1 83.88 121 PRO B CA 1
ATOM 4520 C C . PRO B 1 121 ? 17.781 11.5 15.414 1 83.88 121 PRO B C 1
ATOM 4522 O O . PRO B 1 121 ? 17.672 10.359 15.859 1 83.88 121 PRO B O 1
ATOM 4525 N N . GLY B 1 122 ? 18.828 12.219 15.617 1 84.12 122 GLY B N 1
ATOM 4526 C CA . GLY B 1 122 ? 20 11.688 16.297 1 84.12 122 GLY B CA 1
ATOM 4527 C C . GLY B 1 122 ? 20.062 12.062 17.766 1 84.12 122 GLY B C 1
ATOM 4528 O O . GLY B 1 122 ? 20.969 11.641 18.484 1 84.12 122 GLY B O 1
ATOM 4529 N N . VAL B 1 123 ? 19.141 12.805 18.156 1 86.12 123 VAL B N 1
ATOM 4530 C CA . VAL B 1 123 ? 19.156 13.281 19.547 1 86.12 123 VAL B CA 1
ATOM 4531 C C . VAL B 1 123 ? 18.641 12.18 20.469 1 86.12 123 VAL B C 1
ATOM 4533 O O . VAL B 1 123 ? 17.531 11.68 20.297 1 86.12 123 VAL B O 1
ATOM 4536 N N . PRO B 1 124 ? 19.438 11.742 21.344 1 85.12 124 PRO B N 1
ATOM 4537 C CA . PRO B 1 124 ? 18.953 10.781 22.344 1 85.12 124 PRO B CA 1
ATOM 4538 C C . PRO B 1 124 ? 18.016 11.422 23.375 1 85.12 124 PRO B C 1
ATOM 4540 O O . PRO B 1 124 ? 18.312 12.5 23.891 1 85.12 124 PRO B O 1
ATOM 4543 N N . ILE B 1 125 ? 16.875 10.875 23.484 1 82.38 125 ILE B N 1
ATOM 4544 C CA . ILE B 1 125 ? 15.945 11.398 24.484 1 82.38 125 ILE B CA 1
ATOM 4545 C C . ILE B 1 125 ? 15.781 10.391 25.609 1 82.38 125 ILE B C 1
ATOM 4547 O O . ILE B 1 125 ? 14.945 9.484 25.531 1 82.38 125 ILE B O 1
ATOM 4551 N N . ASP B 1 126 ? 16.5 10.492 26.734 1 83 126 ASP B N 1
ATOM 4552 C CA . ASP B 1 126 ? 16.438 9.602 27.891 1 83 126 ASP B CA 1
ATOM 4553 C C . ASP B 1 126 ? 15.164 9.844 28.688 1 83 126 ASP B C 1
ATOM 4555 O O . ASP B 1 126 ? 14.492 8.891 29.109 1 83 126 ASP B O 1
ATOM 4559 N N . ARG B 1 127 ? 14.93 11.125 28.969 1 90.81 127 ARG B N 1
ATOM 4560 C CA . ARG B 1 127 ? 13.711 11.57 29.641 1 90.81 127 ARG B CA 1
ATOM 4561 C C . ARG B 1 127 ? 12.922 12.531 28.75 1 90.81 127 ARG B C 1
ATOM 4563 O O . ARG B 1 127 ? 13.469 13.516 28.25 1 90.81 127 ARG B O 1
ATOM 4570 N N . ASP B 1 128 ? 11.633 12.188 28.609 1 95.56 128 ASP B N 1
ATOM 4571 C CA . ASP B 1 128 ? 10.828 13.062 27.766 1 95.56 128 ASP B CA 1
ATOM 4572 C C . ASP B 1 128 ? 10.633 14.43 28.422 1 95.56 128 ASP B C 1
ATOM 4574 O O . ASP B 1 128 ? 10.281 14.516 29.594 1 95.56 128 ASP B O 1
ATOM 4578 N N . VAL B 1 129 ? 10.961 15.445 27.719 1 97.19 129 VAL B N 1
ATOM 4579 C CA . VAL B 1 129 ? 10.789 16.828 28.141 1 97.19 129 VAL B CA 1
ATOM 4580 C C . VAL B 1 129 ? 10.062 17.609 27.047 1 97.19 129 VAL B C 1
ATOM 4582 O O . VAL B 1 129 ? 9.914 17.125 25.922 1 97.19 129 VAL B O 1
ATOM 4585 N N . THR B 1 130 ? 9.586 18.734 27.406 1 97.94 130 THR B N 1
ATOM 4586 C CA . THR B 1 130 ? 8.984 19.594 26.391 1 97.94 130 THR B CA 1
ATOM 4587 C C . THR B 1 130 ? 10.062 20.188 25.5 1 97.94 130 THR B C 1
ATOM 4589 O O . THR B 1 130 ? 11.227 20.297 25.891 1 97.94 130 THR B O 1
ATOM 4592 N N . ALA B 1 131 ? 9.672 20.562 24.344 1 97.75 131 ALA B N 1
ATOM 4593 C CA . ALA B 1 131 ? 10.602 21.234 23.438 1 97.75 131 ALA B CA 1
ATOM 4594 C C . ALA B 1 131 ? 11.133 22.531 24.047 1 97.75 131 ALA B C 1
ATOM 4596 O O . ALA B 1 131 ? 12.289 22.891 23.844 1 97.75 131 ALA B O 1
ATOM 4597 N N . LEU B 1 132 ? 10.281 23.234 24.812 1 98.44 132 LEU B N 1
ATOM 4598 C CA . LEU B 1 132 ? 10.734 24.438 25.484 1 98.44 132 LEU B CA 1
ATOM 4599 C C . LEU B 1 132 ? 11.844 24.125 26.484 1 98.44 132 LEU B C 1
ATOM 4601 O O . LEU B 1 132 ? 12.875 24.812 26.5 1 98.44 132 LEU B O 1
ATOM 4605 N N . GLU B 1 133 ? 11.633 23.125 27.266 1 97.62 133 GLU B N 1
ATOM 4606 C CA . GLU B 1 133 ? 12.648 22.703 28.219 1 97.62 133 GLU B CA 1
ATOM 4607 C C . GLU B 1 133 ? 13.93 22.266 27.5 1 97.62 133 GLU B C 1
ATOM 4609 O O . GLU B 1 133 ? 15.031 22.609 27.922 1 97.62 133 GLU B O 1
ATOM 4614 N N . TRP B 1 134 ? 13.797 21.516 26.469 1 97.31 134 TRP B N 1
ATOM 4615 C CA . TRP B 1 134 ? 14.945 21.016 25.719 1 97.31 134 TRP B CA 1
ATOM 4616 C C . TRP B 1 134 ? 15.758 22.172 25.141 1 97.31 134 TRP B C 1
ATOM 4618 O O . TRP B 1 134 ? 16.984 22.234 25.312 1 97.31 134 TRP B O 1
ATOM 4628 N N . LEU B 1 135 ? 15.094 23.141 24.547 1 98 135 LEU B N 1
ATOM 4629 C CA . LEU B 1 135 ? 15.773 24.266 23.891 1 98 135 LEU B CA 1
ATOM 4630 C C . LEU B 1 135 ? 16.344 25.219 24.922 1 98 135 LEU B C 1
ATOM 4632 O O . LEU B 1 135 ? 17.469 25.688 24.781 1 98 135 LEU B O 1
ATOM 4636 N N . ARG B 1 136 ? 15.578 25.531 25.922 1 97.75 136 ARG B N 1
ATOM 4637 C CA . ARG B 1 136 ? 15.953 26.562 26.891 1 97.75 136 ARG B CA 1
ATOM 4638 C C . ARG B 1 136 ? 16.953 26.016 27.906 1 97.75 136 ARG B C 1
ATOM 4640 O O . ARG B 1 136 ? 17.953 26.672 28.203 1 97.75 136 ARG B O 1
ATOM 4647 N N . ASP B 1 137 ? 16.75 24.844 28.406 1 96.12 137 ASP B N 1
ATOM 4648 C CA . ASP B 1 137 ? 17.484 24.375 29.578 1 96.12 137 ASP B CA 1
ATOM 4649 C C . ASP B 1 137 ? 18.594 23.406 29.172 1 96.12 137 ASP B C 1
ATOM 4651 O O . ASP B 1 137 ? 19.625 23.312 29.859 1 96.12 137 ASP B O 1
ATOM 4655 N N . ILE B 1 138 ? 18.359 22.688 28.156 1 94.62 138 ILE B N 1
ATOM 4656 C CA . ILE B 1 138 ? 19.344 21.688 27.781 1 94.62 138 ILE B CA 1
ATOM 4657 C C . ILE B 1 138 ? 20.266 22.25 26.703 1 94.62 138 ILE B C 1
ATOM 4659 O O . ILE B 1 138 ? 21.484 22.297 26.875 1 94.62 138 ILE B O 1
ATOM 4663 N N . VAL B 1 139 ? 19.688 22.734 25.672 1 95.75 139 VAL B N 1
ATOM 4664 C CA . VAL B 1 139 ? 20.484 23.297 24.594 1 95.75 139 VAL B CA 1
ATOM 4665 C C . VAL B 1 139 ? 20.922 24.703 24.938 1 95.75 139 VAL B C 1
ATOM 4667 O O . VAL B 1 139 ? 21.984 25.156 24.5 1 95.75 139 VAL B O 1
ATOM 4670 N N . GLN B 1 140 ? 20.125 25.453 25.734 1 97.19 140 GLN B N 1
ATOM 4671 C CA . GLN B 1 140 ? 20.375 26.828 26.156 1 97.19 140 GLN B CA 1
ATOM 4672 C C . GLN B 1 140 ? 20.469 27.766 24.953 1 97.19 140 GLN B C 1
ATOM 4674 O O . GLN B 1 140 ? 21.438 28.5 24.812 1 97.19 140 GLN B O 1
ATOM 4679 N N . CYS B 1 141 ? 19.469 27.766 24.188 1 96.62 141 CYS B N 1
ATOM 4680 C CA . CYS B 1 141 ? 19.453 28.578 22.984 1 96.62 141 CYS B CA 1
ATOM 4681 C C . CYS B 1 141 ? 19.062 30.016 23.328 1 96.62 141 CYS B C 1
ATOM 4683 O O . CYS B 1 141 ? 18.609 30.312 24.438 1 96.62 141 CYS B O 1
ATOM 4685 N N . SER B 1 142 ? 19.281 30.938 22.375 1 96.31 142 SER B N 1
ATOM 4686 C CA . SER B 1 142 ? 18.906 32.344 22.531 1 96.31 142 SER B CA 1
ATOM 4687 C C . SER B 1 142 ? 17.391 32.531 22.438 1 96.31 142 SER B C 1
ATOM 4689 O O . SER B 1 142 ? 16.688 31.625 21.984 1 96.31 142 SER B O 1
ATOM 4691 N N . ASP B 1 143 ? 16.938 33.656 22.906 1 95.75 143 ASP B N 1
ATOM 4692 C CA . ASP B 1 143 ? 15.516 33.969 22.828 1 95.75 143 ASP B CA 1
ATOM 4693 C C . ASP B 1 143 ? 15.031 34 21.391 1 95.75 143 ASP B C 1
ATOM 4695 O O . ASP B 1 143 ? 13.883 33.656 21.094 1 95.75 143 ASP B O 1
ATOM 4699 N N . LYS B 1 144 ? 15.836 34.469 20.531 1 96.31 144 LYS B N 1
ATOM 4700 C CA . LYS B 1 144 ? 15.453 34.531 19.125 1 96.31 144 LYS B CA 1
ATOM 4701 C C . LYS B 1 144 ? 15.297 33.125 18.531 1 96.31 144 LYS B C 1
ATOM 4703 O O . LYS B 1 144 ? 14.367 32.875 17.766 1 96.31 144 LYS B O 1
ATOM 4708 N N . VAL B 1 145 ? 16.188 32.219 18.891 1 97.62 145 VAL B N 1
ATOM 4709 C CA . VAL B 1 145 ? 16.062 30.812 18.453 1 97.62 145 VAL B CA 1
ATOM 4710 C C . VAL B 1 145 ? 14.766 30.219 18.984 1 97.62 145 VAL B C 1
ATOM 4712 O O . VAL B 1 145 ? 14.062 29.5 18.281 1 97.62 145 VAL B O 1
ATOM 4715 N N . LEU B 1 146 ? 14.43 30.531 20.219 1 98 146 LEU B N 1
ATOM 4716 C CA . LEU B 1 146 ? 13.18 30.078 20.812 1 98 146 LEU B CA 1
ATOM 4717 C C . LEU B 1 146 ? 11.984 30.609 20.031 1 98 146 LEU B C 1
ATOM 4719 O O . LEU B 1 146 ? 11.031 29.875 19.766 1 98 146 LEU B O 1
ATOM 4723 N N . ALA B 1 147 ? 12.031 31.859 19.703 1 97.56 147 ALA B N 1
ATOM 4724 C CA . ALA B 1 147 ? 10.945 32.469 18.953 1 97.56 147 ALA B CA 1
ATOM 4725 C C . ALA B 1 147 ? 10.797 31.844 17.578 1 97.56 147 ALA B C 1
ATOM 4727 O O . ALA B 1 147 ? 9.68 31.641 17.094 1 97.56 147 ALA B O 1
ATOM 4728 N N . LEU B 1 148 ? 11.906 31.562 16.953 1 97.62 148 LEU B N 1
ATOM 4729 C CA . LEU B 1 148 ? 11.898 30.906 15.648 1 97.62 148 LEU B CA 1
ATOM 4730 C C . LEU B 1 148 ? 11.352 29.5 15.758 1 97.62 148 LEU B C 1
ATOM 4732 O O . LEU B 1 148 ? 10.531 29.078 14.938 1 97.62 148 LEU B O 1
ATOM 4736 N N . ALA B 1 149 ? 11.805 28.781 16.766 1 98.19 149 ALA B N 1
ATOM 4737 C CA . ALA B 1 149 ? 11.328 27.422 16.984 1 98.19 149 ALA B CA 1
ATOM 4738 C C . ALA B 1 149 ? 9.82 27.406 17.219 1 98.19 149 ALA B C 1
ATOM 4740 O O . ALA B 1 149 ? 9.125 26.5 16.75 1 98.19 149 ALA B O 1
ATOM 4741 N N . GLU B 1 150 ? 9.336 28.375 17.938 1 98 150 GLU B N 1
ATOM 4742 C CA . GLU B 1 150 ? 7.906 28.516 18.188 1 98 150 GLU B CA 1
ATOM 4743 C C . GLU B 1 150 ? 7.133 28.781 16.906 1 98 150 GLU B C 1
ATOM 4745 O O . GLU B 1 150 ? 6.121 28.125 16.625 1 98 150 GLU B O 1
ATOM 4750 N N . SER B 1 151 ? 7.629 29.703 16.109 1 97.69 151 SER B N 1
ATOM 4751 C CA . SER B 1 151 ? 6.914 30.188 14.938 1 97.69 151 SER B CA 1
ATOM 4752 C C . SER B 1 151 ? 7 29.188 13.781 1 97.69 151 SER B C 1
ATOM 4754 O O . SER B 1 151 ? 6.113 29.141 12.93 1 97.69 151 SER B O 1
ATOM 4756 N N . ILE B 1 152 ? 8.047 28.406 13.781 1 96.5 152 ILE B N 1
ATOM 4757 C CA . ILE B 1 152 ? 8.258 27.484 12.672 1 96.5 152 ILE B CA 1
ATOM 4758 C C . ILE B 1 152 ? 7.777 26.094 13.07 1 96.5 152 ILE B C 1
ATOM 4760 O O . ILE B 1 152 ? 6.719 25.641 12.617 1 96.5 152 ILE B O 1
ATOM 4764 N N . TYR B 1 153 ? 8.445 25.469 14 1 95.44 153 TYR B N 1
ATOM 4765 C CA . TYR B 1 153 ? 8.312 24.047 14.242 1 95.44 153 TYR B CA 1
ATOM 4766 C C . TYR B 1 153 ? 7.113 23.75 15.141 1 95.44 153 TYR B C 1
ATOM 4768 O O . TYR B 1 153 ? 6.262 22.922 14.797 1 95.44 153 TYR B O 1
ATOM 4776 N N . ALA B 1 154 ? 7.016 24.469 16.25 1 96.62 154 ALA B N 1
ATOM 4777 C CA . ALA B 1 154 ? 5.863 24.219 17.125 1 96.62 154 ALA B CA 1
ATOM 4778 C C . ALA B 1 154 ? 4.559 24.562 16.406 1 96.62 154 ALA B C 1
ATOM 4780 O O . ALA B 1 154 ? 3.584 23.812 16.484 1 96.62 154 ALA B O 1
ATOM 4781 N N . ASN B 1 155 ? 4.582 25.672 15.734 1 96.62 155 ASN B N 1
ATOM 4782 C CA . ASN B 1 155 ? 3.396 26.094 14.992 1 96.62 155 ASN B CA 1
ATOM 4783 C C . ASN B 1 155 ? 3.016 25.078 13.922 1 96.62 155 ASN B C 1
ATOM 4785 O O . ASN B 1 155 ? 1.838 24.766 13.75 1 96.62 155 ASN B O 1
ATOM 4789 N N . ASP B 1 156 ? 3.967 24.547 13.25 1 93.25 156 ASP B N 1
ATOM 4790 C CA . ASP B 1 156 ? 3.732 23.547 12.211 1 93.25 156 ASP B CA 1
ATOM 4791 C C . ASP B 1 156 ? 3.166 22.25 12.797 1 93.25 156 ASP B C 1
ATOM 4793 O O . ASP B 1 156 ? 2.361 21.578 12.156 1 93.25 156 ASP B O 1
ATOM 4797 N N . PHE B 1 157 ? 3.545 21.953 13.984 1 94.12 157 PHE B N 1
ATOM 4798 C CA . PHE B 1 157 ? 3.053 20.75 14.656 1 94.12 157 PHE B CA 1
ATOM 4799 C C . PHE B 1 157 ? 1.703 21.016 15.312 1 94.12 157 PHE B C 1
ATOM 4801 O O . PHE B 1 157 ? 1.16 20.156 16 1 94.12 157 PHE B O 1
ATOM 4808 N N . GLY B 1 158 ? 1.192 22.234 15.109 1 94.88 158 GLY B N 1
ATOM 4809 C CA . GLY B 1 158 ? -0.112 22.562 15.664 1 94.88 158 GLY B CA 1
ATOM 4810 C C . GLY B 1 158 ? -0.106 22.688 17.172 1 94.88 158 GLY B C 1
ATOM 4811 O O . GLY B 1 158 ? -1.083 22.344 17.828 1 94.88 158 GLY B O 1
ATOM 4812 N N . THR B 1 159 ? 1.017 23.172 17.688 1 96.94 159 THR B N 1
ATOM 4813 C CA . THR B 1 159 ? 1.156 23.219 19.141 1 96.94 159 THR B CA 1
ATOM 4814 C C . THR B 1 159 ? 2.107 24.328 19.547 1 96.94 159 THR B C 1
ATOM 4816 O O . THR B 1 159 ? 2.256 25.328 18.844 1 96.94 159 THR B O 1
ATOM 4819 N N . SER B 1 160 ? 2.559 24.312 20.875 1 98.25 160 SER B N 1
ATOM 4820 C CA . SER B 1 160 ? 3.555 25.219 21.438 1 98.25 160 SER B CA 1
ATOM 4821 C C . SER B 1 160 ? 4.754 24.453 21.984 1 98.25 160 SER B C 1
ATOM 4823 O O . SER B 1 160 ? 4.633 23.281 22.359 1 98.25 160 SER B O 1
ATOM 4825 N N . LEU B 1 161 ? 5.855 25.141 22 1 98.38 161 LEU B N 1
ATOM 4826 C CA . LEU B 1 161 ? 7.066 24.531 22.531 1 98.38 161 LEU B CA 1
ATOM 4827 C C . LEU B 1 161 ? 6.836 24.016 23.953 1 98.38 161 LEU B C 1
ATOM 4829 O O . LEU B 1 161 ? 7.414 22.984 24.344 1 98.38 161 LEU B O 1
ATOM 4833 N N . ALA B 1 162 ? 5.961 24.641 24.656 1 98.19 162 ALA B N 1
ATOM 4834 C CA . ALA B 1 162 ? 5.727 24.297 26.062 1 98.19 162 ALA B CA 1
ATOM 4835 C C . ALA B 1 162 ? 4.918 23.016 26.188 1 98.19 162 ALA B C 1
ATOM 4837 O O . ALA B 1 162 ? 4.844 22.422 27.266 1 98.19 162 ALA B O 1
ATOM 4838 N N . LEU B 1 163 ? 4.324 22.578 25.125 1 97.56 163 LEU B N 1
ATOM 4839 C CA . LEU B 1 163 ? 3.461 21.406 25.141 1 97.56 163 LEU B CA 1
ATOM 4840 C C . LEU B 1 163 ? 4.102 20.25 24.391 1 97.56 163 LEU B C 1
ATOM 4842 O O . LEU B 1 163 ? 3.852 19.078 24.719 1 97.56 163 LEU B O 1
ATOM 4846 N N . MET B 1 164 ? 4.891 20.5 23.469 1 96.75 164 MET B N 1
ATOM 4847 C CA . MET B 1 164 ? 5.441 19.547 22.516 1 96.75 164 MET B CA 1
ATOM 4848 C C . MET B 1 164 ? 6.457 18.625 23.188 1 96.75 164 MET B C 1
ATOM 4850 O O . MET B 1 164 ? 7.453 19.094 23.734 1 96.75 164 MET B O 1
ATOM 4854 N N . GLY B 1 165 ? 6.156 17.328 23.094 1 96.31 165 GLY B N 1
ATOM 4855 C CA . GLY B 1 165 ? 7.074 16.375 23.672 1 96.31 165 GLY B CA 1
ATOM 4856 C C . GLY B 1 165 ? 8.188 15.961 22.734 1 96.31 165 GLY B C 1
ATOM 4857 O O . GLY B 1 165 ? 7.941 15.664 21.562 1 96.31 165 GLY B O 1
ATOM 4858 N N . MET B 1 166 ? 9.414 15.875 23.281 1 95.5 166 MET B N 1
ATOM 4859 C CA . MET B 1 166 ? 10.602 15.68 22.453 1 95.5 166 MET B CA 1
ATOM 4860 C C . MET B 1 166 ? 10.703 14.227 22 1 95.5 166 MET B C 1
ATOM 4862 O O . MET B 1 166 ? 11.172 13.953 20.891 1 95.5 166 MET B O 1
ATOM 4866 N N . GLN B 1 167 ? 10.266 13.297 22.766 1 93 167 GLN B N 1
ATOM 4867 C CA . GLN B 1 167 ? 10.375 11.898 22.359 1 93 167 GLN B CA 1
ATOM 4868 C C . GLN B 1 167 ? 9.578 11.625 21.094 1 93 167 GLN B C 1
ATOM 4870 O O . GLN B 1 167 ? 10.102 11.031 20.141 1 93 167 GLN B O 1
ATOM 4875 N N . GLU B 1 168 ? 8.359 12.078 21.062 1 92.69 168 GLU B N 1
ATOM 4876 C CA . GLU B 1 168 ? 7.543 11.875 19.859 1 92.69 168 GLU B CA 1
ATOM 4877 C C . GLU B 1 168 ? 8.047 12.727 18.703 1 92.69 168 GLU B C 1
ATOM 4879 O O . GLU B 1 168 ? 7.965 12.32 17.547 1 92.69 168 GLU B O 1
ATOM 4884 N N . ALA B 1 169 ? 8.57 13.922 19.047 1 92.44 169 ALA B N 1
ATOM 4885 C CA . ALA B 1 169 ? 9.117 14.766 17.984 1 92.44 169 ALA B CA 1
ATOM 4886 C C . ALA B 1 169 ? 10.258 14.062 17.25 1 92.44 169 ALA B C 1
ATOM 4888 O O . ALA B 1 169 ? 10.352 14.133 16.031 1 92.44 169 ALA B O 1
ATOM 4889 N N . VAL B 1 170 ? 11.078 13.398 18.031 1 90.38 170 VAL B N 1
ATOM 4890 C CA . VAL B 1 170 ? 12.211 12.664 17.469 1 90.38 170 VAL B CA 1
ATOM 4891 C C . VAL B 1 170 ? 11.695 11.516 16.609 1 90.38 170 VAL B C 1
ATOM 4893 O O . VAL B 1 170 ? 12.18 11.305 15.492 1 90.38 170 VAL B O 1
ATOM 4896 N N . VAL B 1 171 ? 10.688 10.82 17.094 1 85.06 171 VAL B N 1
ATOM 4897 C CA . VAL B 1 171 ? 10.109 9.695 16.359 1 85.06 171 VAL B CA 1
ATOM 4898 C C . VAL B 1 171 ? 9.5 10.188 15.047 1 85.06 171 VAL B C 1
ATOM 4900 O O . VAL B 1 171 ? 9.656 9.547 14.008 1 85.06 171 VAL B O 1
ATOM 4903 N N . GLU B 1 172 ? 8.844 11.266 15.117 1 86.69 172 GLU B N 1
ATOM 4904 C CA . GLU B 1 172 ? 8.227 11.836 13.922 1 86.69 172 GLU B CA 1
ATOM 4905 C C . GLU B 1 172 ? 9.281 12.203 12.883 1 86.69 172 GLU B C 1
ATOM 4907 O O . GLU B 1 172 ? 9.109 11.922 11.695 1 86.69 172 GLU B O 1
ATOM 4912 N N . GLN B 1 173 ? 10.305 12.812 13.352 1 85.69 173 GLN B N 1
ATOM 4913 C CA . GLN B 1 173 ? 11.359 13.219 12.422 1 85.69 173 GLN B CA 1
ATOM 4914 C C . GLN B 1 173 ? 12.047 12 11.812 1 85.69 173 GLN B C 1
ATOM 4916 O O . GLN B 1 173 ? 12.422 12.016 10.641 1 85.69 173 GLN B O 1
ATOM 4921 N N . ARG B 1 174 ? 12.172 10.992 12.594 1 79.44 174 ARG B N 1
ATOM 4922 C CA . ARG B 1 174 ? 12.797 9.766 12.117 1 79.44 174 ARG B CA 1
ATOM 4923 C C . ARG B 1 174 ? 11.914 9.062 11.086 1 79.44 174 ARG B C 1
ATOM 4925 O O . ARG B 1 174 ? 12.414 8.375 10.195 1 79.44 174 ARG B O 1
ATOM 4932 N N . GLY B 1 175 ? 10.664 9.289 11.172 1 78.5 175 GLY B N 1
ATOM 4933 C CA . GLY B 1 175 ? 9.711 8.602 10.305 1 78.5 175 GLY B CA 1
ATOM 4934 C C . GLY B 1 175 ? 9.398 9.375 9.039 1 78.5 175 GLY B C 1
ATOM 4935 O O . GLY B 1 175 ? 8.641 8.898 8.188 1 78.5 175 GLY B O 1
ATOM 4936 N N . TRP B 1 176 ? 10.031 10.5 8.812 1 82.88 176 TRP B N 1
ATOM 4937 C CA . TRP B 1 176 ? 9.742 11.336 7.656 1 82.88 176 TRP B CA 1
ATOM 4938 C C . TRP B 1 176 ? 10.43 10.789 6.406 1 82.88 176 TRP B C 1
ATOM 4940 O O . TRP B 1 176 ? 11.664 10.758 6.336 1 82.88 176 TRP B O 1
ATOM 4950 N N . ASN B 1 177 ? 9.633 10.312 5.41 1 79.56 177 ASN B N 1
ATOM 4951 C CA . ASN B 1 177 ? 10.164 9.758 4.168 1 79.56 177 ASN B CA 1
ATOM 4952 C C . ASN B 1 177 ? 9.547 10.422 2.943 1 79.56 177 ASN B C 1
ATOM 4954 O O . ASN B 1 177 ? 9.508 9.836 1.863 1 79.56 177 ASN B O 1
ATOM 4958 N N . TYR B 1 178 ? 9.125 11.648 3.084 1 86.06 178 TYR B N 1
ATOM 4959 C CA . TYR B 1 178 ? 8.289 12.234 2.039 1 86.06 178 TYR B CA 1
ATOM 4960 C C . TYR B 1 178 ? 9.062 13.266 1.231 1 86.06 178 TYR B C 1
ATOM 4962 O O . TYR B 1 178 ? 8.562 13.781 0.23 1 86.06 178 TYR B O 1
ATOM 4970 N N . GLY B 1 179 ? 10.258 13.562 1.63 1 82.38 179 GLY B N 1
ATOM 4971 C CA . GLY B 1 179 ? 11.031 14.578 0.942 1 82.38 179 GLY B CA 1
ATOM 4972 C C . GLY B 1 179 ? 10.805 15.977 1.49 1 82.38 179 GLY B C 1
ATOM 4973 O O . GLY B 1 179 ? 10.195 16.141 2.547 1 82.38 179 GLY B O 1
ATOM 4974 N N . GLU B 1 180 ? 11.25 17 0.811 1 81.06 180 GLU B N 1
ATOM 4975 C CA . GLU B 1 180 ? 11.32 18.328 1.396 1 81.06 180 GLU B CA 1
ATOM 4976 C C . GLU B 1 180 ? 10.453 19.312 0.613 1 81.06 180 GLU B C 1
ATOM 4978 O O . GLU B 1 180 ? 10.305 20.484 1.013 1 81.06 180 GLU B O 1
ATOM 4983 N N . LYS B 1 181 ? 9.867 18.828 -0.409 1 86.62 181 LYS B N 1
ATOM 4984 C CA . LYS B 1 181 ? 9.164 19.766 -1.271 1 86.62 181 LYS B CA 1
ATOM 4985 C C . LYS B 1 181 ? 7.887 20.266 -0.603 1 86.62 181 LYS B C 1
ATOM 4987 O O . LYS B 1 181 ? 7.211 19.516 0.104 1 86.62 181 LYS B O 1
ATOM 4992 N N . TYR B 1 182 ? 7.637 21.484 -0.829 1 90.44 182 TYR B N 1
ATOM 4993 C CA . TYR B 1 182 ? 6.418 22.172 -0.416 1 90.44 182 TYR B CA 1
ATOM 4994 C C . TYR B 1 182 ? 5.492 22.406 -1.605 1 90.44 182 TYR B C 1
ATOM 4996 O O . TYR B 1 182 ? 5.781 23.234 -2.471 1 90.44 182 TYR B O 1
ATOM 5004 N N . LEU B 1 183 ? 4.379 21.656 -1.582 1 94.5 183 LEU B N 1
ATOM 5005 C CA . LEU B 1 183 ? 3.535 21.656 -2.773 1 94.5 183 LEU B CA 1
ATOM 5006 C C . LEU B 1 183 ? 2.162 22.25 -2.469 1 94.5 183 LEU B C 1
ATOM 5008 O O . LEU B 1 183 ? 1.652 22.109 -1.355 1 94.5 183 LEU B O 1
ATOM 5012 N N . VAL B 1 184 ? 1.62 22.953 -3.436 1 96.5 184 VAL B N 1
ATOM 5013 C CA . VAL B 1 184 ? 0.27 23.5 -3.387 1 96.5 184 VAL B CA 1
ATOM 5014 C C . VAL B 1 184 ? -0.544 22.984 -4.57 1 96.5 184 VAL B C 1
ATOM 5016 O O . VAL B 1 184 ? -0.101 23.062 -5.719 1 96.5 184 VAL B O 1
ATOM 5019 N N . LEU B 1 185 ? -1.688 22.422 -4.25 1 96.38 185 LEU B N 1
ATOM 5020 C CA . LEU B 1 185 ? -2.588 21.953 -5.305 1 96.38 185 LEU B CA 1
ATOM 5021 C C . LEU B 1 185 ? -3.229 23.141 -6.027 1 96.38 185 LEU B C 1
ATOM 5023 O O . LEU B 1 185 ? -3.58 24.141 -5.398 1 96.38 185 LEU B O 1
ATOM 5027 N N . ASP B 1 186 ? -3.471 23.078 -7.293 1 94.56 186 ASP B N 1
ATOM 5028 C CA . ASP B 1 186 ? -3.994 24.172 -8.109 1 94.56 186 ASP B CA 1
ATOM 5029 C C . ASP B 1 186 ? -5.488 24.359 -7.875 1 94.56 186 ASP B C 1
ATOM 5031 O O . ASP B 1 186 ? -6.156 25.062 -8.633 1 94.56 186 ASP B O 1
ATOM 5035 N N . ARG B 1 187 ? -5.984 23.672 -6.852 1 92.88 187 ARG B N 1
ATOM 5036 C CA . ARG B 1 187 ? -7.387 23.719 -6.457 1 92.88 187 ARG B CA 1
ATOM 5037 C C . ARG B 1 187 ? -7.547 23.422 -4.969 1 92.88 187 ARG B C 1
ATOM 5039 O O . ARG B 1 187 ? -6.562 23.156 -4.273 1 92.88 187 ARG B O 1
ATOM 5046 N N . SER B 1 188 ? -8.773 23.578 -4.551 1 91.31 188 SER B N 1
ATOM 5047 C CA . SER B 1 188 ? -9.039 23.297 -3.145 1 91.31 188 SER B CA 1
ATOM 5048 C C . SER B 1 188 ? -8.766 21.828 -2.822 1 91.31 188 SER B C 1
ATOM 5050 O O . SER B 1 188 ? -9.109 20.938 -3.602 1 91.31 188 SER B O 1
ATOM 5052 N N . LEU B 1 189 ? -8.18 21.562 -1.694 1 94.25 189 LEU B N 1
ATOM 5053 C CA . LEU B 1 189 ? -7.898 20.203 -1.262 1 94.25 189 LEU B CA 1
ATOM 5054 C C . LEU B 1 189 ? -9.188 19.453 -0.936 1 94.25 189 LEU B C 1
ATOM 5056 O O . LEU B 1 189 ? -9.195 18.219 -0.826 1 94.25 189 LEU B O 1
ATOM 5060 N N . HIS B 1 190 ? -10.25 20.203 -0.785 1 93.25 190 HIS B N 1
ATOM 5061 C CA . HIS B 1 190 ? -11.547 19.578 -0.586 1 93.25 190 HIS B CA 1
ATOM 5062 C C . HIS B 1 190 ? -11.891 18.656 -1.751 1 93.25 190 HIS B C 1
ATOM 5064 O O . HIS B 1 190 ? -12.625 17.672 -1.578 1 93.25 190 HIS B O 1
ATOM 5070 N N . ARG B 1 191 ? -11.391 18.938 -2.908 1 93.19 191 ARG B N 1
ATOM 5071 C CA . ARG B 1 191 ? -11.617 18.125 -4.098 1 93.19 191 ARG B CA 1
ATOM 5072 C C . ARG B 1 191 ? -11.07 16.719 -3.906 1 93.19 191 ARG B C 1
ATOM 5074 O O . ARG B 1 191 ? -11.586 15.758 -4.488 1 93.19 191 ARG B O 1
ATOM 5081 N N . VAL B 1 192 ? -10.047 16.594 -3.113 1 95.88 192 VAL B N 1
ATOM 5082 C CA . VAL B 1 192 ? -9.492 15.281 -2.812 1 95.88 192 VAL B CA 1
ATOM 5083 C C . VAL B 1 192 ? -10.523 14.438 -2.066 1 95.88 192 VAL B C 1
ATOM 5085 O O . VAL B 1 192 ? -10.734 13.266 -2.396 1 95.88 192 VAL B O 1
ATOM 5088 N N . ALA B 1 193 ? -11.156 15.055 -1.096 1 96.25 193 ALA B N 1
ATOM 5089 C CA . ALA B 1 193 ? -12.188 14.352 -0.343 1 96.25 193 ALA B CA 1
ATOM 5090 C C . ALA B 1 193 ? -13.336 13.922 -1.256 1 96.25 193 ALA B C 1
ATOM 5092 O O . ALA B 1 193 ? -13.812 12.781 -1.172 1 96.25 193 ALA B O 1
ATOM 5093 N N . GLU B 1 194 ? -13.703 14.781 -2.121 1 95.19 194 GLU B N 1
ATOM 5094 C CA . GLU B 1 194 ? -14.781 14.477 -3.053 1 95.19 194 GLU B CA 1
ATOM 5095 C C . GLU B 1 194 ? -14.406 13.328 -3.98 1 95.19 194 GLU B C 1
ATOM 5097 O O . GLU B 1 194 ? -15.219 12.438 -4.238 1 95.19 194 GLU B O 1
ATOM 5102 N N . ALA B 1 195 ? -13.234 13.43 -4.457 1 96.38 195 ALA B N 1
ATOM 5103 C CA . ALA B 1 195 ? -12.766 12.391 -5.375 1 96.38 195 ALA B CA 1
ATOM 5104 C C . ALA B 1 195 ? -12.688 11.039 -4.676 1 96.38 195 ALA B C 1
ATOM 5106 O O . ALA B 1 195 ? -13.047 10.008 -5.258 1 96.38 195 ALA B O 1
ATOM 5107 N N . LEU B 1 196 ? -12.227 11.008 -3.482 1 97.12 196 LEU B N 1
ATOM 5108 C CA . LEU B 1 196 ? -12.148 9.781 -2.703 1 97.12 196 LEU B CA 1
ATOM 5109 C C . LEU B 1 196 ? -13.539 9.195 -2.457 1 97.12 196 LEU B C 1
ATOM 5111 O O . LEU B 1 196 ? -13.703 7.98 -2.385 1 97.12 196 LEU B O 1
ATOM 5115 N N . ALA B 1 197 ? -14.508 10.062 -2.322 1 97.56 197 ALA B N 1
ATOM 5116 C CA . ALA B 1 197 ? -15.852 9.656 -1.936 1 97.56 197 ALA B CA 1
ATOM 5117 C C . ALA B 1 197 ? -16.641 9.156 -3.143 1 97.56 197 ALA B C 1
ATOM 5119 O O . ALA B 1 197 ? -17.734 8.609 -2.994 1 97.56 197 ALA B O 1
ATOM 5120 N N . LYS B 1 198 ? -16.156 9.406 -4.328 1 96.44 198 LYS B N 1
ATOM 5121 C CA . LYS B 1 198 ? -16.891 9.055 -5.539 1 96.44 198 LYS B CA 1
ATOM 5122 C C . LYS B 1 198 ? -17.312 7.594 -5.52 1 96.44 198 LYS B C 1
ATOM 5124 O O . LYS B 1 198 ? -16.484 6.703 -5.336 1 96.44 198 LYS B O 1
ATOM 5129 N N . GLY B 1 199 ? -18.578 7.363 -5.641 1 96.25 199 GLY B N 1
ATOM 5130 C CA . GLY B 1 199 ? -19.125 6.02 -5.727 1 96.25 199 GLY B CA 1
ATOM 5131 C C . GLY B 1 199 ? -19.297 5.359 -4.371 1 96.25 199 GLY B C 1
ATOM 5132 O O . GLY B 1 199 ? -19.672 4.188 -4.289 1 96.25 199 GLY B O 1
ATOM 5133 N N . ILE B 1 200 ? -19 5.977 -3.322 1 97.5 200 ILE B N 1
ATOM 5134 C CA . ILE B 1 200 ? -19.156 5.449 -1.971 1 97.5 200 ILE B CA 1
ATOM 5135 C C . ILE B 1 200 ? -20.453 5.973 -1.351 1 97.5 200 ILE B C 1
ATOM 5137 O O . ILE B 1 200 ? -20.812 7.133 -1.546 1 97.5 200 ILE B O 1
ATOM 5141 N N . ASP B 1 201 ? -21.172 5.164 -0.679 1 98 201 ASP B N 1
ATOM 5142 C CA . ASP B 1 201 ? -22.344 5.574 0.077 1 98 201 ASP B CA 1
ATOM 5143 C C . ASP B 1 201 ? -21.953 6.328 1.346 1 98 201 ASP B C 1
ATOM 5145 O O . ASP B 1 201 ? -21.594 5.711 2.352 1 98 201 ASP B O 1
ATOM 5149 N N . VAL B 1 202 ? -22.047 7.617 1.242 1 98.19 202 VAL B N 1
ATOM 5150 C CA . VAL B 1 202 ? -21.719 8.469 2.385 1 98.19 202 VAL B CA 1
ATOM 5151 C C . VAL B 1 202 ? -23 9.094 2.938 1 98.19 202 VAL B C 1
ATOM 5153 O O . VAL B 1 202 ? -23.75 9.742 2.203 1 98.19 202 VAL B O 1
ATOM 5156 N N . ARG B 1 203 ? -23.203 8.906 4.172 1 98.06 203 ARG B N 1
ATOM 5157 C CA . ARG B 1 203 ? -24.344 9.5 4.855 1 98.06 203 ARG B CA 1
ATOM 5158 C C . ARG B 1 203 ? -23.906 10.641 5.77 1 98.06 203 ARG B C 1
ATOM 5160 O O . ARG B 1 203 ? -23.312 10.406 6.828 1 98.06 203 ARG B O 1
ATOM 5167 N N . LEU B 1 204 ? -24.266 11.852 5.379 1 96.5 204 LEU B N 1
ATOM 5168 C CA . LEU B 1 204 ? -23.922 13.047 6.141 1 96.5 204 LEU B CA 1
ATOM 5169 C C . LEU B 1 204 ? -24.922 13.289 7.262 1 96.5 204 LEU B C 1
ATOM 5171 O O . LEU B 1 204 ? -26.016 12.719 7.25 1 96.5 204 LEU B O 1
ATOM 5175 N N . GLY B 1 205 ? -24.5 14.062 8.234 1 95.5 205 GLY B N 1
ATOM 5176 C CA . GLY B 1 205 ? -25.391 14.375 9.344 1 95.5 205 GLY B CA 1
ATOM 5177 C C . GLY B 1 205 ? -25.672 13.18 10.234 1 95.5 205 GLY B C 1
ATOM 5178 O O . GLY B 1 205 ? -26.719 13.117 10.883 1 95.5 205 GLY B O 1
ATOM 5179 N N . TRP B 1 206 ? -24.84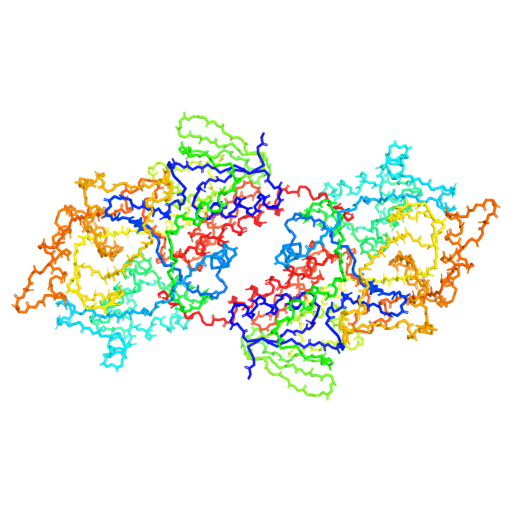4 12.18 10.141 1 97.12 206 TRP B N 1
ATOM 5180 C CA . TRP B 1 206 ? -25.016 10.945 10.891 1 97.12 206 TRP B CA 1
ATOM 5181 C C . TRP B 1 206 ? -24 10.852 12.023 1 97.12 206 TRP B C 1
ATOM 5183 O O . TRP B 1 206 ? -23.047 10.07 11.961 1 97.12 206 TRP B O 1
ATOM 5193 N N . LYS B 1 207 ? -24.297 11.523 13.086 1 97.25 207 LYS B N 1
ATOM 5194 C CA . LYS B 1 207 ? -23.391 11.555 14.227 1 97.25 207 LYS B CA 1
ATOM 5195 C C . LYS B 1 207 ? -23.516 10.289 15.07 1 97.25 207 LYS B C 1
ATOM 5197 O O . LYS B 1 207 ? -24.578 10.039 15.656 1 97.25 207 LYS B O 1
ATOM 5202 N N . VAL B 1 208 ? -22.453 9.516 15.148 1 98.25 208 VAL B N 1
ATOM 5203 C CA . VAL B 1 208 ? -22.438 8.273 15.922 1 98.25 208 VAL B CA 1
ATOM 5204 C C . VAL B 1 208 ? -22.281 8.594 17.406 1 98.25 208 VAL B C 1
ATOM 5206 O O . VAL B 1 208 ? -21.406 9.367 17.797 1 98.25 208 VAL B O 1
ATOM 5209 N N . SER B 1 209 ? -23.156 7.996 18.25 1 97.56 209 SER B N 1
ATOM 5210 C CA . SER B 1 209 ? -23.078 8.203 19.688 1 97.56 209 SER B CA 1
ATOM 5211 C C . SER B 1 209 ? -22.594 6.949 20.406 1 97.56 209 SER B C 1
ATOM 5213 O O . SER B 1 209 ? -22.078 7.023 21.531 1 97.56 209 SER B O 1
ATOM 5215 N N . GLU B 1 210 ? -22.797 5.809 19.688 1 98.06 210 GLU B N 1
ATOM 5216 C CA . GLU B 1 210 ? -22.453 4.566 20.375 1 98.06 210 GLU B CA 1
ATOM 5217 C C . GLU B 1 210 ? -22.125 3.461 19.375 1 98.06 210 GLU B C 1
ATOM 5219 O O . GLU B 1 210 ? -22.75 3.367 18.312 1 98.06 210 GLU B O 1
ATOM 5224 N N . ILE B 1 211 ? -21.141 2.688 19.719 1 97.94 211 ILE B N 1
ATOM 5225 C CA . ILE B 1 211 ? -20.781 1.477 19 1 97.94 211 ILE B CA 1
ATOM 5226 C C . ILE B 1 211 ? -20.953 0.258 19.906 1 97.94 211 ILE B C 1
ATOM 5228 O O . ILE B 1 211 ? -20.281 0.131 20.922 1 97.94 211 ILE B O 1
ATOM 5232 N N . ILE B 1 212 ? -21.891 -0.568 19.578 1 97.25 212 ILE B N 1
ATOM 5233 C CA . ILE B 1 212 ? -22.156 -1.8 20.297 1 97.25 212 ILE B CA 1
ATOM 5234 C C . ILE B 1 212 ? -21.516 -2.982 19.594 1 97.25 212 ILE B C 1
ATOM 5236 O O . ILE B 1 212 ? -21.891 -3.324 18.469 1 97.25 212 ILE B O 1
ATOM 5240 N N . ARG B 1 213 ? -20.516 -3.596 20.172 1 93.81 213 ARG B N 1
ATOM 5241 C CA . ARG B 1 213 ? -19.703 -4.625 19.547 1 93.81 213 ARG B CA 1
ATOM 5242 C C . ARG B 1 213 ? -19.734 -5.918 20.344 1 93.81 213 ARG B C 1
ATOM 5244 O O . ARG B 1 213 ? -20.141 -5.922 21.516 1 93.81 213 ARG B O 1
ATOM 5251 N N . PRO B 1 214 ? -19.312 -7.051 19.672 1 90.56 214 PRO B N 1
ATOM 5252 C CA . PRO B 1 214 ? -19.234 -8.305 20.438 1 90.56 214 PRO B CA 1
ATOM 5253 C C . PRO B 1 214 ? -18.234 -8.234 21.578 1 90.56 214 PRO B C 1
ATOM 5255 O O . PRO B 1 214 ? -17.219 -7.531 21.484 1 90.56 214 PRO B O 1
ATOM 5258 N N . PRO B 1 215 ? -18.547 -9.023 22.578 1 87.88 215 PRO B N 1
ATOM 5259 C CA . PRO B 1 215 ? -17.609 -9.008 23.703 1 87.88 215 PRO B CA 1
ATOM 5260 C C . PRO B 1 215 ? -16.297 -9.711 23.406 1 87.88 215 PRO B C 1
ATOM 5262 O O . PRO B 1 215 ? -16.25 -10.57 22.516 1 87.88 215 PRO B O 1
ATOM 5265 N N . ASP B 1 216 ? -15.195 -9.367 24.031 1 82.06 216 ASP B N 1
ATOM 5266 C CA . ASP B 1 216 ? -13.883 -10 24.062 1 82.06 216 ASP B CA 1
ATOM 5267 C C . ASP B 1 216 ? -13.258 -10.055 22.672 1 82.06 216 ASP B C 1
ATOM 5269 O O . ASP B 1 216 ? -12.516 -10.984 22.359 1 82.06 216 ASP B O 1
ATOM 5273 N N . GLY B 1 217 ? -13.766 -9.156 21.859 1 79.56 217 GLY B N 1
ATOM 5274 C CA . GLY B 1 217 ? -13.125 -9.039 20.562 1 79.56 217 GLY B CA 1
ATOM 5275 C C . GLY B 1 217 ? -13.539 -10.133 19.594 1 79.56 217 GLY B C 1
ATOM 5276 O O . GLY B 1 217 ? -12.906 -10.32 18.547 1 79.56 217 GLY B O 1
ATOM 5277 N N . ALA B 1 218 ? -14.617 -10.859 19.844 1 81.12 218 ALA B N 1
ATOM 5278 C CA . ALA B 1 218 ? -15.117 -11.922 18.969 1 81.12 218 ALA B CA 1
ATOM 5279 C C . ALA B 1 218 ? -15.648 -11.352 17.656 1 81.12 218 ALA B C 1
ATOM 5281 O O . ALA B 1 218 ? -16.094 -10.203 17.609 1 81.12 218 ALA B O 1
ATOM 5282 N N . PRO B 1 219 ? -15.477 -12.133 16.656 1 83.56 219 PRO B N 1
ATOM 5283 C CA . PRO B 1 219 ? -16.094 -11.688 15.414 1 83.56 219 PRO B CA 1
ATOM 5284 C C . PRO B 1 219 ? -17.625 -11.609 15.5 1 83.56 219 PRO B C 1
ATOM 5286 O O . PRO B 1 219 ? -18.234 -12.367 16.266 1 83.56 219 PRO B O 1
ATOM 5289 N N . GLY B 1 220 ? -18.234 -10.734 14.844 1 86.75 220 GLY B N 1
ATOM 5290 C CA . GLY B 1 220 ? -19.688 -10.594 14.812 1 86.75 220 GLY B CA 1
ATOM 5291 C C . GLY B 1 220 ? -20.141 -9.227 14.352 1 86.75 220 GLY B C 1
ATOM 5292 O O . GLY B 1 220 ? -19.312 -8.352 14.078 1 86.75 220 GLY B O 1
ATOM 5293 N N . PRO B 1 221 ? -21.406 -9.094 14.297 1 93.81 221 PRO B N 1
ATOM 5294 C CA . PRO B 1 221 ? -21.953 -7.812 13.844 1 93.81 221 PRO B CA 1
ATOM 5295 C C . PRO B 1 221 ? -21.734 -6.688 14.852 1 93.81 221 PRO B C 1
ATOM 5297 O O . PRO B 1 221 ? -21.594 -6.941 16.047 1 93.81 221 PRO B O 1
ATOM 5300 N N . VAL B 1 222 ? -21.609 -5.484 14.344 1 96.69 222 VAL B N 1
ATOM 5301 C CA . VAL B 1 222 ? -21.453 -4.277 15.156 1 96.69 222 VAL B CA 1
ATOM 5302 C C . VAL B 1 222 ? -22.641 -3.344 14.922 1 96.69 222 VAL B C 1
ATOM 5304 O O . VAL B 1 222 ? -22.969 -3.035 13.773 1 96.69 222 VAL B O 1
ATOM 5307 N N . THR B 1 223 ? -23.25 -2.941 15.977 1 97.69 223 THR B N 1
ATOM 5308 C CA . THR B 1 223 ? -24.344 -1.987 15.875 1 97.69 223 THR B CA 1
ATOM 5309 C C . THR B 1 223 ? -23.859 -0.569 16.156 1 97.69 223 THR B C 1
ATOM 5311 O O . THR B 1 223 ? -23.203 -0.325 17.172 1 97.69 223 THR B O 1
ATOM 5314 N N . ILE B 1 224 ? -24.156 0.337 15.281 1 98.12 224 ILE B N 1
ATOM 5315 C CA . ILE B 1 224 ? -23.797 1.747 15.406 1 98.12 224 ILE B CA 1
ATOM 5316 C C . ILE B 1 224 ? -25.062 2.57 15.664 1 98.12 224 ILE B C 1
ATOM 5318 O O . ILE B 1 224 ? -26.031 2.5 14.898 1 98.12 224 ILE B O 1
ATOM 5322 N N . ARG B 1 225 ? -25.016 3.324 16.719 1 98.06 225 ARG B N 1
ATOM 5323 C CA . ARG B 1 225 ? -26.172 4.152 17.062 1 98.06 225 ARG B CA 1
ATOM 5324 C C . ARG B 1 225 ? -25.891 5.621 16.766 1 98.06 225 ARG B C 1
ATOM 5326 O O . ARG B 1 225 ? -24.828 6.148 17.094 1 98.06 225 ARG B O 1
ATOM 5333 N N . ARG B 1 226 ? -26.828 6.191 16.109 1 97.69 226 ARG B N 1
ATOM 5334 C CA . ARG B 1 226 ? -26.797 7.625 15.836 1 97.69 226 ARG B CA 1
ATOM 5335 C C . ARG B 1 226 ? -27.234 8.422 17.062 1 97.69 226 ARG B C 1
ATOM 5337 O O . ARG B 1 226 ? -27.984 7.914 17.906 1 97.69 226 ARG B O 1
ATOM 5344 N N . SER B 1 227 ? -26.75 9.648 17.156 1 95.12 227 SER B N 1
ATOM 5345 C CA . SER B 1 227 ? -27.078 10.5 18.297 1 95.12 227 SER B CA 1
ATOM 5346 C C . SER B 1 227 ? -28.578 10.727 18.391 1 95.12 227 SER B C 1
ATOM 5348 O O . SER B 1 227 ? -29.109 10.953 19.484 1 95.12 227 SER B O 1
ATOM 5350 N N . THR B 1 228 ? -29.297 10.523 17.281 1 95.19 228 THR B N 1
ATOM 5351 C CA . THR B 1 228 ? -30.75 10.727 17.266 1 95.19 228 THR B CA 1
ATOM 5352 C C . THR B 1 228 ? -31.484 9.422 17.547 1 95.19 228 THR B C 1
ATOM 5354 O O . THR B 1 228 ? -32.719 9.383 17.562 1 95.19 228 THR B O 1
ATOM 5357 N N . GLY B 1 229 ? -30.781 8.344 17.625 1 94.25 229 GLY B N 1
ATOM 5358 C CA . GLY B 1 229 ? -31.406 7.113 18.062 1 94.25 229 GLY B CA 1
ATOM 5359 C C . GLY B 1 229 ? -31.391 6.023 17 1 94.25 229 GLY B C 1
ATOM 5360 O O . GLY B 1 229 ? -31.391 4.836 17.328 1 94.25 229 GLY B O 1
ATOM 5361 N N . GLU B 1 230 ? -31.375 6.375 15.727 1 95.81 230 GLU B N 1
ATOM 5362 C CA . GLU B 1 230 ? -31.359 5.391 14.648 1 95.81 230 GLU B CA 1
ATOM 5363 C C . GLU B 1 230 ? -30.125 4.488 14.742 1 95.81 230 GLU B C 1
ATOM 5365 O O . GLU B 1 230 ? -29.078 4.914 15.211 1 95.81 230 GLU B O 1
ATOM 5370 N N . THR B 1 231 ? -30.328 3.256 14.328 1 96.69 231 THR B N 1
ATOM 5371 C CA . THR B 1 231 ? -29.219 2.314 14.398 1 96.69 231 THR B CA 1
ATOM 5372 C C . THR B 1 231 ? -28.906 1.738 13.016 1 96.69 231 THR B C 1
ATOM 5374 O O . THR B 1 231 ? -29.766 1.738 12.133 1 96.69 231 THR B O 1
ATOM 5377 N N . MET B 1 232 ? -27.688 1.447 12.805 1 96.62 232 MET B N 1
ATOM 5378 C CA . MET B 1 232 ? -27.172 0.707 11.656 1 96.62 232 MET B CA 1
ATOM 5379 C C . MET B 1 232 ? -26.328 -0.479 12.102 1 96.62 232 MET B C 1
ATOM 5381 O O . MET B 1 232 ? -25.641 -0.409 13.133 1 96.62 232 MET B O 1
ATOM 5385 N N . VAL B 1 233 ? -26.469 -1.552 11.328 1 96.88 233 VAL B N 1
ATOM 5386 C CA . VAL B 1 233 ? -25.719 -2.746 11.703 1 96.88 233 VAL B CA 1
ATOM 5387 C C . VAL B 1 233 ? -24.688 -3.064 10.617 1 96.88 233 VAL B C 1
ATOM 5389 O O . VAL B 1 233 ? -25.031 -3.15 9.438 1 96.88 233 VAL B O 1
ATOM 5392 N N . ALA B 1 234 ? -23.422 -3.117 10.977 1 96.25 234 ALA B N 1
ATOM 5393 C CA . ALA B 1 234 ? -22.375 -3.705 10.148 1 96.25 234 ALA B CA 1
ATOM 5394 C C . ALA B 1 234 ? -22.234 -5.199 10.422 1 96.25 234 ALA B C 1
ATOM 5396 O O . ALA B 1 234 ? -22.062 -5.613 11.57 1 96.25 234 ALA B O 1
ATOM 5397 N N . SER B 1 235 ? -22.312 -5.965 9.414 1 94 235 SER B N 1
ATOM 5398 C CA . SER B 1 235 ? -22.312 -7.41 9.617 1 94 235 SER B CA 1
ATOM 5399 C C . SER B 1 235 ? -20.938 -7.902 10.062 1 94 235 SER B C 1
ATOM 5401 O O . SER B 1 235 ? -20.828 -8.945 10.711 1 94 235 SER B O 1
ATOM 5403 N N . ARG B 1 236 ? -19.906 -7.062 9.781 1 91.31 236 ARG B N 1
ATOM 5404 C CA . ARG B 1 236 ? -18.578 -7.602 10.07 1 91.31 236 ARG B CA 1
ATOM 5405 C C . ARG B 1 236 ? -17.781 -6.656 10.961 1 91.31 236 ARG B C 1
ATOM 5407 O O . ARG B 1 236 ? -17.188 -7.086 11.953 1 91.31 236 ARG B O 1
ATOM 5414 N N . CYS B 1 237 ? -17.672 -5.406 10.586 1 94.31 237 CYS B N 1
ATOM 5415 C CA . CYS B 1 237 ? -16.75 -4.578 11.352 1 94.31 237 CYS B CA 1
ATOM 5416 C C . CYS B 1 237 ? -17.078 -3.098 11.172 1 94.31 237 CYS B C 1
ATOM 5418 O O . CYS B 1 237 ? -17.938 -2.736 10.367 1 94.31 237 CYS B O 1
ATOM 5420 N N . VAL B 1 238 ? -16.406 -2.297 12 1 97.62 238 VAL B N 1
ATOM 5421 C CA . VAL B 1 238 ? -16.438 -0.845 11.867 1 97.62 238 VAL B CA 1
ATOM 5422 C C . VAL B 1 238 ? -15.008 -0.302 11.836 1 97.62 238 VAL B C 1
ATOM 5424 O O . VAL B 1 238 ? -14.109 -0.865 12.469 1 97.62 238 VAL B O 1
ATOM 5427 N N . VAL B 1 239 ? -14.773 0.676 11.023 1 98.62 239 VAL B N 1
ATOM 5428 C CA . VAL B 1 239 ? -13.555 1.482 11.078 1 98.62 239 VAL B CA 1
ATOM 5429 C C . VAL B 1 239 ? -13.867 2.84 11.703 1 98.62 239 VAL B C 1
ATOM 5431 O O . VAL B 1 239 ? -14.648 3.619 11.164 1 98.62 239 VAL B O 1
ATOM 5434 N N . VAL B 1 240 ? -13.273 3.105 12.828 1 98.81 240 VAL B N 1
ATOM 5435 C CA . VAL B 1 240 ? -13.453 4.375 13.523 1 98.81 240 VAL B CA 1
ATOM 5436 C C . VAL B 1 240 ? -12.398 5.379 13.047 1 98.81 240 VAL B C 1
ATOM 5438 O O . VAL B 1 240 ? -11.234 5.293 13.438 1 98.81 240 VAL B O 1
ATOM 5441 N N . ALA B 1 241 ? -12.844 6.32 12.25 1 98.44 241 ALA B N 1
ATOM 5442 C CA . ALA B 1 241 ? -11.961 7.348 11.711 1 98.44 241 ALA B CA 1
ATOM 5443 C C . ALA B 1 241 ? -12.398 8.742 12.164 1 98.44 241 ALA B C 1
ATOM 5445 O O . ALA B 1 241 ? -12.18 9.727 11.445 1 98.44 241 ALA B O 1
ATOM 5446 N N . ALA B 1 242 ? -13.055 8.828 13.242 1 97.25 242 ALA B N 1
ATOM 5447 C CA . ALA B 1 242 ? -13.391 10.094 13.891 1 97.25 242 ALA B CA 1
ATOM 5448 C C . ALA B 1 242 ? -12.172 10.719 14.555 1 97.25 242 ALA B C 1
ATOM 5450 O O . ALA B 1 242 ? -11.195 10.023 14.852 1 97.25 242 ALA B O 1
ATOM 5451 N N . PRO B 1 243 ? -12.234 12.047 14.719 1 95.75 243 PRO B N 1
ATOM 5452 C CA . PRO B 1 243 ? -11.117 12.664 15.445 1 95.75 243 PRO B CA 1
ATOM 5453 C C . PRO B 1 243 ? -10.938 12.086 16.844 1 95.75 243 PRO B C 1
ATOM 5455 O O . PRO B 1 243 ? -11.914 11.672 17.484 1 95.75 243 PRO B O 1
ATOM 5458 N N . ILE B 1 244 ? -9.711 12.062 17.328 1 96.06 244 ILE B N 1
ATOM 5459 C CA . ILE B 1 244 ? -9.391 11.438 18.594 1 96.06 244 ILE B CA 1
ATOM 5460 C C . ILE B 1 244 ? -10.18 12.109 19.719 1 96.06 244 ILE B C 1
ATOM 5462 O O . ILE B 1 244 ? -10.477 11.484 20.734 1 96.06 244 ILE B O 1
ATOM 5466 N N . THR B 1 245 ? -10.57 13.367 19.578 1 95.44 245 THR B N 1
ATOM 5467 C CA . THR B 1 245 ? -11.352 14.094 20.562 1 95.44 245 THR B CA 1
ATOM 5468 C C . THR B 1 245 ? -12.719 13.438 20.766 1 95.44 245 THR B C 1
ATOM 5470 O O . THR B 1 245 ? -13.289 13.5 21.844 1 95.44 245 THR B O 1
ATOM 5473 N N . ALA B 1 246 ? -13.219 12.805 19.75 1 96 246 ALA B N 1
ATOM 5474 C CA . ALA B 1 246 ? -14.516 12.125 19.797 1 96 246 ALA B CA 1
ATOM 5475 C C . ALA B 1 246 ? -14.398 10.773 20.5 1 96 246 ALA B C 1
ATOM 5477 O O . ALA B 1 246 ? -15.406 10.133 20.797 1 96 246 ALA B O 1
ATOM 5478 N N . LEU B 1 247 ? -13.195 10.352 20.75 1 96.81 247 LEU B N 1
ATOM 5479 C CA . LEU B 1 247 ? -12.969 9.055 21.375 1 96.81 247 LEU B CA 1
ATOM 5480 C C . LEU B 1 247 ? -12.641 9.211 22.859 1 96.81 247 LEU B C 1
ATOM 5482 O O . LEU B 1 247 ? -12.562 8.219 23.594 1 96.81 247 LEU B O 1
ATOM 5486 N N . LYS B 1 248 ? -12.406 10.453 23.234 1 94.88 248 LYS B N 1
ATOM 5487 C CA . LYS B 1 248 ? -12.086 10.711 24.625 1 94.88 248 LYS B CA 1
ATOM 5488 C C . LYS B 1 248 ? -13.344 10.68 25.5 1 94.88 248 LYS B C 1
ATOM 5490 O O . LYS B 1 248 ? -14.242 11.508 25.328 1 94.88 248 LYS B O 1
ATOM 5495 N N . PRO B 1 249 ? -13.391 9.773 26.422 1 86.81 249 PRO B N 1
ATOM 5496 C CA . PRO B 1 249 ? -14.633 9.516 27.141 1 86.81 249 PRO B CA 1
ATOM 5497 C C . PRO B 1 249 ? -15.148 10.75 27.875 1 86.81 249 PRO B C 1
ATOM 5499 O O . PRO B 1 249 ? -16.359 10.906 28.062 1 86.81 249 PRO B O 1
ATOM 5502 N N . ASN B 1 250 ? -14.344 11.633 28.234 1 86.38 250 ASN B N 1
ATOM 5503 C CA . ASN B 1 250 ? -14.773 12.766 29.047 1 86.38 250 ASN B CA 1
ATOM 5504 C C . ASN B 1 250 ? -15.172 13.961 28.188 1 86.38 250 ASN B C 1
ATOM 5506 O O . ASN B 1 250 ? -15.672 14.961 28.703 1 86.38 250 ASN B O 1
ATOM 5510 N N . ASN B 1 251 ? -15.008 13.797 26.922 1 89.75 251 ASN B N 1
ATOM 5511 C CA . ASN B 1 251 ? -15.398 14.883 26.031 1 89.75 251 ASN B CA 1
ATOM 5512 C C . ASN B 1 251 ? -16.891 14.836 25.719 1 89.75 251 ASN B C 1
ATOM 5514 O O . ASN B 1 251 ? -17.453 13.758 25.531 1 89.75 251 ASN B O 1
ATOM 5518 N N . PRO B 1 252 ? -17.484 16.016 25.688 1 85.69 252 PRO B N 1
ATOM 5519 C CA . PRO B 1 252 ? -18.891 16.031 25.266 1 85.69 252 PRO B CA 1
ATOM 5520 C C . PRO B 1 252 ? -19.094 15.5 23.844 1 85.69 252 PRO B C 1
ATOM 5522 O O . PRO B 1 252 ? -18.328 15.844 22.938 1 85.69 252 PRO B O 1
ATOM 5525 N N . GLY B 1 253 ? -20.016 14.586 23.719 1 85.88 253 GLY B N 1
ATOM 5526 C CA . GLY B 1 253 ? -20.344 14.07 22.406 1 85.88 253 GLY B CA 1
ATOM 5527 C C . GLY B 1 253 ? -19.453 12.922 21.984 1 85.88 253 GLY B C 1
ATOM 5528 O O . GLY B 1 253 ? -19.453 12.523 20.812 1 85.88 253 GLY B O 1
ATOM 5529 N N . SER B 1 254 ? -18.703 12.43 22.906 1 93.94 254 SER B N 1
ATOM 5530 C CA . SER B 1 254 ? -17.812 11.312 22.609 1 93.94 254 SER B CA 1
ATOM 5531 C C . SER B 1 254 ? -18.594 10.055 22.234 1 93.94 254 SER B C 1
ATOM 5533 O O . SER B 1 254 ? -19.75 9.898 22.641 1 93.94 254 SER B O 1
ATOM 5535 N N . ILE B 1 255 ? -18 9.242 21.469 1 97.19 255 ILE B N 1
ATOM 5536 C CA . ILE B 1 255 ? -18.594 7.973 21.062 1 97.19 255 ILE B CA 1
ATOM 5537 C C . ILE B 1 255 ? -18.438 6.949 22.188 1 97.19 255 ILE B C 1
ATOM 5539 O O . ILE B 1 255 ? -17.328 6.719 22.672 1 97.19 255 ILE B O 1
ATOM 5543 N N . ALA B 1 256 ? -19.547 6.387 22.594 1 97.12 256 ALA B N 1
ATOM 5544 C CA . ALA B 1 256 ? -19.516 5.332 23.609 1 97.12 256 ALA B CA 1
ATOM 5545 C C . ALA B 1 256 ? -19.281 3.965 22.969 1 97.12 256 ALA B C 1
ATOM 5547 O O . ALA B 1 256 ? -19.797 3.693 21.875 1 97.12 256 ALA B O 1
ATOM 5548 N N . PHE B 1 257 ? -18.484 3.146 23.625 1 97 257 PHE B N 1
ATOM 5549 C CA . PHE B 1 257 ? -18.297 1.765 23.203 1 97 257 PHE B CA 1
ATOM 5550 C C . PHE B 1 257 ? -18.938 0.801 24.188 1 97 257 PHE B C 1
ATOM 5552 O O . PHE B 1 257 ? -18.75 0.928 25.406 1 97 257 PHE B O 1
ATOM 5559 N N . THR B 1 258 ? -19.719 -0.104 23.75 1 95.81 258 THR B N 1
ATOM 5560 C CA . THR B 1 258 ? -20.344 -1.14 24.562 1 95.81 258 THR B CA 1
ATOM 5561 C C . THR B 1 258 ? -20 -2.527 24.031 1 95.81 258 THR B C 1
ATOM 5563 O O . THR B 1 258 ? -20.469 -2.926 22.969 1 95.81 258 THR B O 1
ATOM 5566 N N . PRO B 1 259 ? -19.297 -3.316 24.828 1 95.75 259 PRO B N 1
ATOM 5567 C CA . PRO B 1 259 ? -18.625 -2.947 26.062 1 95.75 259 PRO B CA 1
ATOM 5568 C C . PRO B 1 259 ? -17.562 -1.874 25.859 1 95.75 259 PRO B C 1
ATOM 5570 O O . PRO B 1 259 ? -17.188 -1.574 24.719 1 95.75 259 PRO B O 1
ATOM 5573 N N . PRO B 1 260 ? -17.078 -1.23 26.984 1 95 260 PRO B N 1
ATOM 5574 C CA . PRO B 1 260 ? -16.047 -0.186 26.859 1 95 260 PRO B CA 1
ATOM 5575 C C . PRO B 1 260 ? -14.742 -0.707 26.266 1 95 260 PRO B C 1
ATOM 5577 O O . PRO B 1 260 ? -14.438 -1.895 26.391 1 95 260 PRO B O 1
ATOM 5580 N N . LEU B 1 261 ? -13.977 0.171 25.656 1 95 261 LEU B N 1
ATOM 5581 C CA . LEU B 1 261 ? -12.648 -0.188 25.188 1 95 261 LEU B CA 1
ATOM 5582 C C . LEU B 1 261 ? -11.75 -0.605 26.344 1 95 261 LEU B C 1
ATOM 5584 O O . LEU B 1 261 ? -11.953 -0.17 27.484 1 95 261 LEU B O 1
ATOM 5588 N N . PRO B 1 262 ? -10.773 -1.436 26.031 1 93.44 262 PRO B N 1
ATOM 5589 C CA . PRO B 1 262 ? -9.805 -1.771 27.078 1 93.44 262 PRO B CA 1
ATOM 5590 C C . PRO B 1 262 ? -9.141 -0.539 27.672 1 93.44 262 PRO B C 1
ATOM 5592 O O . PRO B 1 262 ? -8.859 0.429 26.969 1 93.44 262 PRO B O 1
ATOM 5595 N N . MET B 1 263 ? -8.844 -0.585 28.969 1 94.44 263 MET B N 1
ATOM 5596 C CA . MET B 1 263 ? -8.281 0.54 29.719 1 94.44 263 MET B CA 1
ATOM 5597 C C . MET B 1 263 ? -6.988 1.028 29.094 1 94.44 263 MET B C 1
ATOM 5599 O O . MET B 1 263 ? -6.73 2.232 29.031 1 94.44 263 MET B O 1
ATOM 5603 N N . VAL B 1 264 ? -6.16 0.059 28.609 1 95.5 264 VAL B N 1
ATOM 5604 C CA . VAL B 1 264 ? -4.887 0.408 27.984 1 95.5 264 VAL B CA 1
ATOM 5605 C C . VAL B 1 264 ? -5.133 1.325 26.781 1 95.5 264 VAL B C 1
ATOM 5607 O O . VAL B 1 264 ? -4.402 2.301 26.578 1 95.5 264 VAL B O 1
ATOM 5610 N N . LYS B 1 265 ? -6.141 1.063 26.031 1 95.62 265 LYS B N 1
ATOM 5611 C CA . LYS B 1 265 ? -6.453 1.865 24.844 1 95.62 265 LYS B CA 1
ATOM 5612 C C . LYS B 1 265 ? -7.078 3.201 25.234 1 95.62 265 LYS B C 1
ATOM 5614 O O . LYS B 1 265 ? -6.738 4.242 24.672 1 95.62 265 LYS B O 1
ATOM 5619 N N . THR B 1 266 ? -7.93 3.227 26.25 1 96 266 THR B N 1
ATOM 5620 C CA . THR B 1 266 ? -8.547 4.465 26.719 1 96 266 THR B CA 1
ATOM 5621 C C . THR B 1 266 ? -7.496 5.426 27.266 1 96 266 THR B C 1
ATOM 5623 O O . THR B 1 266 ? -7.555 6.629 27.016 1 96 266 THR B O 1
ATOM 5626 N N . LYS B 1 267 ? -6.582 4.891 27.938 1 96.06 267 LYS B N 1
ATOM 5627 C CA . LYS B 1 267 ? -5.508 5.715 28.484 1 96.06 267 LYS B CA 1
ATOM 5628 C C . LYS B 1 267 ? -4.637 6.289 27.375 1 96.06 267 LYS B C 1
ATOM 5630 O O . LYS B 1 267 ? -4.215 7.445 27.438 1 96.06 267 LYS B O 1
ATOM 5635 N N . ALA B 1 268 ? -4.348 5.441 26.375 1 97 268 ALA B N 1
ATOM 5636 C CA . ALA B 1 268 ? -3.568 5.906 25.219 1 97 268 ALA B CA 1
ATOM 5637 C C . ALA B 1 268 ? -4.289 7.039 24.5 1 97 268 ALA B C 1
ATOM 5639 O O . ALA B 1 268 ? -3.67 8.039 24.141 1 97 268 ALA B O 1
ATOM 5640 N N . ILE B 1 269 ? -5.609 6.902 24.328 1 97.25 269 ILE B N 1
ATOM 5641 C CA . ILE B 1 269 ? -6.441 7.914 23.672 1 97.25 269 ILE B CA 1
ATOM 5642 C C . ILE B 1 269 ? -6.375 9.219 24.469 1 97.25 269 ILE B C 1
ATOM 5644 O O . ILE B 1 269 ? -6.25 10.297 23.891 1 97.25 269 ILE B O 1
ATOM 5648 N N . ASP B 1 270 ? -6.34 9.078 25.719 1 96.25 270 ASP B N 1
ATOM 5649 C CA . ASP B 1 270 ? -6.305 10.258 26.578 1 96.25 270 ASP B CA 1
ATOM 5650 C C . ASP B 1 270 ? -4.934 10.93 26.531 1 96.25 270 ASP B C 1
ATOM 5652 O O . ASP B 1 270 ? -4.832 12.156 26.656 1 96.25 270 ASP B O 1
ATOM 5656 N N . ARG B 1 271 ? -3.93 10.18 26.359 1 96.12 271 ARG B N 1
ATOM 5657 C CA . ARG B 1 271 ? -2.564 10.695 26.391 1 96.12 271 ARG B CA 1
ATOM 5658 C C . ARG B 1 271 ? -2.262 11.523 25.156 1 96.12 271 ARG B C 1
ATOM 5660 O O . ARG B 1 271 ? -1.542 12.523 25.219 1 96.12 271 ARG B O 1
ATOM 5667 N N . VAL B 1 272 ? -2.762 11.086 24.031 1 95.56 272 VAL B N 1
ATOM 5668 C CA . VAL B 1 272 ? -2.52 11.805 22.781 1 95.56 272 VAL B CA 1
ATOM 5669 C C . VAL B 1 272 ? -3.334 13.094 22.766 1 95.56 272 VAL B C 1
ATOM 5671 O O . VAL B 1 272 ? -4.562 13.062 22.875 1 95.56 272 VAL B O 1
ATOM 5674 N N . LYS B 1 273 ? -2.641 14.234 22.609 1 95.56 273 LYS B N 1
ATOM 5675 C CA . LYS B 1 273 ? -3.332 15.508 22.75 1 95.56 273 LYS B CA 1
ATOM 5676 C C . LYS B 1 273 ? -3.486 16.203 21.391 1 95.56 273 LYS B C 1
ATOM 5678 O O . LYS B 1 273 ? -2.734 15.93 20.453 1 95.56 273 LYS B O 1
ATOM 5683 N N . VAL B 1 274 ? -4.52 16.984 21.375 1 94.62 274 VAL B N 1
ATOM 5684 C CA . VAL B 1 274 ? -4.809 17.906 20.281 1 94.62 274 VAL B CA 1
ATOM 5685 C C . VAL B 1 274 ? -4.824 19.344 20.812 1 94.62 274 VAL B C 1
ATOM 5687 O O . VAL B 1 274 ? -5.359 19.609 21.891 1 94.62 274 VAL B O 1
ATOM 5690 N N . SER B 1 275 ? -4.121 20.203 20.094 1 95.38 275 SER B N 1
ATOM 5691 C CA . SER B 1 275 ? -4.195 21.609 20.453 1 95.38 275 SER B CA 1
ATOM 5692 C C . SER B 1 275 ? -5.098 22.375 19.484 1 95.38 275 SER B C 1
ATOM 5694 O O . SER B 1 275 ? -5.812 21.781 18.688 1 95.38 275 SER B O 1
ATOM 5696 N N . ASN B 1 276 ? -5.121 23.672 19.734 1 96.62 276 ASN B N 1
ATOM 5697 C CA . ASN B 1 276 ? -5.957 24.547 18.906 1 96.62 276 ASN B CA 1
ATOM 5698 C C . ASN B 1 276 ? -5.164 25.141 17.75 1 96.62 276 ASN B C 1
ATOM 5700 O O . ASN B 1 276 ? -3.932 25.125 17.75 1 96.62 276 ASN B O 1
ATOM 5704 N N . SER B 1 277 ? -5.883 25.5 16.703 1 97.38 277 SER B N 1
ATOM 5705 C CA . SER B 1 277 ? -5.344 26.344 15.641 1 97.38 277 SER B CA 1
ATOM 5706 C C . SER B 1 277 ? -6.367 27.375 15.18 1 97.38 277 SER B C 1
ATOM 5708 O O . SER B 1 277 ? -7.574 27.141 15.242 1 97.38 277 SER B O 1
ATOM 5710 N N . VAL B 1 278 ? -5.855 28.516 14.797 1 98.31 278 VAL B N 1
ATOM 5711 C CA . VAL B 1 278 ? -6.668 29.609 14.289 1 98.31 278 VAL B CA 1
ATOM 5712 C C . VAL B 1 278 ? -6.09 30.125 12.977 1 98.31 278 VAL B C 1
ATOM 5714 O O . VAL B 1 278 ? -4.875 30.281 12.844 1 98.31 278 VAL B O 1
ATOM 5717 N N . LYS B 1 279 ? -6.918 30.25 12.008 1 98.31 279 LYS B N 1
ATOM 5718 C CA . LYS B 1 279 ? -6.562 30.969 10.781 1 98.31 279 LYS B CA 1
ATOM 5719 C C . LYS B 1 279 ? -7.285 32.312 10.695 1 98.31 279 LYS B C 1
ATOM 5721 O O . LYS B 1 279 ? -8.477 32.375 10.992 1 98.31 279 LYS B O 1
ATOM 5726 N N . VAL B 1 280 ? -6.57 33.312 10.391 1 98.75 280 VAL B N 1
ATOM 5727 C CA . VAL B 1 280 ? -7.121 34.625 10.133 1 98.75 280 VAL B CA 1
ATOM 5728 C C . VAL B 1 280 ? -6.984 34.969 8.656 1 98.75 280 VAL B C 1
ATOM 5730 O O . VAL B 1 280 ? -5.875 35.125 8.148 1 98.75 280 VAL B O 1
ATOM 5733 N N . PHE B 1 281 ? -8.148 35.062 8 1 98.56 281 PHE B N 1
ATOM 5734 C CA . PHE B 1 281 ? -8.18 35.438 6.59 1 98.56 281 PHE B CA 1
ATOM 5735 C C . PHE B 1 281 ? -8.453 36.938 6.43 1 98.56 281 PHE B C 1
ATOM 5737 O O . PHE B 1 281 ? -9.438 37.438 6.949 1 98.56 281 PHE B O 1
ATOM 5744 N N . LEU B 1 282 ? -7.57 37.562 5.727 1 98.75 282 LEU B N 1
ATOM 5745 C CA . LEU B 1 282 ? -7.746 38.969 5.371 1 98.75 282 LEU B CA 1
ATOM 5746 C C . LEU B 1 282 ? -7.84 39.156 3.859 1 98.75 282 LEU B C 1
ATOM 5748 O O . LEU B 1 282 ? -6.891 38.844 3.135 1 98.75 282 LEU B O 1
ATOM 5752 N N . ALA B 1 283 ? -8.953 39.625 3.396 1 98.44 283 ALA B N 1
ATOM 5753 C CA . ALA B 1 283 ? -9.188 39.875 1.974 1 98.44 283 ALA B CA 1
ATOM 5754 C C . ALA B 1 283 ? -8.898 41.312 1.604 1 98.44 283 ALA B C 1
ATOM 5756 O O . ALA B 1 283 ? -9.266 42.25 2.338 1 98.44 283 ALA B O 1
ATOM 5757 N N . PHE B 1 284 ? -8.25 41.469 0.469 1 98.38 284 PHE B N 1
ATOM 5758 C CA . PHE B 1 284 ? -7.852 42.812 0.058 1 98.38 284 PHE B CA 1
ATOM 5759 C C . PHE B 1 284 ? -8.227 43.062 -1.398 1 98.38 284 PHE B C 1
ATOM 5761 O O . PHE B 1 284 ? -8.219 42.156 -2.215 1 98.38 284 PHE B O 1
ATOM 5768 N N . GLU B 1 285 ? -8.461 44.25 -1.731 1 97.56 285 GLU B N 1
ATOM 5769 C CA . GLU B 1 285 ? -8.758 44.656 -3.107 1 97.56 285 GLU B CA 1
ATOM 5770 C C . GLU B 1 285 ? -7.473 44.844 -3.912 1 97.56 285 GLU B C 1
ATOM 5772 O O . GLU B 1 285 ? -7.496 44.812 -5.145 1 97.56 285 GLU B O 1
ATOM 5777 N N . SER B 1 286 ? -6.352 45.062 -3.219 1 96.44 286 SER B N 1
ATOM 5778 C CA . SER B 1 286 ? -5.051 45.188 -3.863 1 96.44 286 SER B CA 1
ATOM 5779 C C . SER B 1 286 ? -3.92 44.875 -2.889 1 96.44 286 SER B C 1
ATOM 5781 O O . SER B 1 286 ? -4.074 45.031 -1.676 1 96.44 286 SER B O 1
ATOM 5783 N N . SER B 1 287 ? -2.809 44.531 -3.521 1 96.5 287 SER B N 1
ATOM 5784 C CA . SER B 1 287 ? -1.651 44.188 -2.705 1 96.5 287 SER B CA 1
ATOM 5785 C C . SER B 1 287 ? -0.87 45.438 -2.291 1 96.5 287 SER B C 1
ATOM 5787 O O . SER B 1 287 ? -0.96 46.469 -2.941 1 96.5 287 SER B O 1
ATOM 5789 N N . PHE B 1 288 ? -0.138 45.344 -1.215 1 96.81 288 PHE B N 1
ATOM 5790 C CA . PHE B 1 288 ? 0.787 46.375 -0.76 1 96.81 288 PHE B CA 1
ATOM 5791 C C . PHE B 1 288 ? 2.074 45.75 -0.23 1 96.81 288 PHE B C 1
ATOM 5793 O O . PHE B 1 288 ? 2.836 46.406 0.484 1 96.81 288 PHE B O 1
ATOM 5800 N N . TRP B 1 289 ? 2.279 44.5 -0.473 1 96.75 289 TRP B N 1
ATOM 5801 C CA . TRP B 1 289 ? 3.488 43.719 -0.165 1 96.75 289 TRP B CA 1
ATOM 5802 C C . TRP B 1 289 ? 4.297 43.469 -1.43 1 96.75 289 TRP B C 1
ATOM 5804 O O . TRP B 1 289 ? 3.832 43.719 -2.541 1 96.75 289 TRP B O 1
ATOM 5814 N N . PRO B 1 290 ? 5.527 42.969 -1.291 1 95.12 290 PRO B N 1
ATOM 5815 C CA . PRO B 1 290 ? 6.359 42.688 -2.473 1 95.12 290 PRO B CA 1
ATOM 5816 C C . PRO B 1 290 ? 5.715 41.719 -3.445 1 95.12 290 PRO B C 1
ATOM 5818 O O . PRO B 1 290 ? 5.102 40.75 -3.02 1 95.12 290 PRO B O 1
ATOM 5821 N N . GLU B 1 291 ? 5.828 42 -4.723 1 94.38 291 GLU B N 1
ATOM 5822 C CA . GLU B 1 291 ? 5.273 41.156 -5.766 1 94.38 291 GLU B CA 1
ATOM 5823 C C . GLU B 1 291 ? 5.82 39.719 -5.664 1 94.38 291 GLU B C 1
ATOM 5825 O O . GLU B 1 291 ? 7.016 39.531 -5.441 1 94.38 291 GLU B O 1
ATOM 5830 N N . GLY B 1 292 ? 4.953 38.781 -5.762 1 93.88 292 GLY B N 1
ATOM 5831 C CA . GLY B 1 292 ? 5.367 37.406 -5.789 1 93.88 292 GLY B CA 1
ATOM 5832 C C . GLY B 1 292 ? 5.57 36.812 -4.406 1 93.88 292 GLY B C 1
ATOM 5833 O O . GLY B 1 292 ? 5.996 35.656 -4.27 1 93.88 292 GLY B O 1
ATOM 5834 N N . LEU B 1 293 ? 5.238 37.594 -3.395 1 96.62 293 LEU B N 1
ATOM 5835 C CA . LEU B 1 293 ? 5.41 37.094 -2.037 1 96.62 293 LEU B CA 1
ATOM 5836 C C . LEU B 1 293 ? 4.523 35.875 -1.79 1 96.62 293 LEU B C 1
ATOM 5838 O O . LEU B 1 293 ? 3.322 35.906 -2.061 1 96.62 293 LEU B O 1
ATOM 5842 N N . PHE B 1 294 ? 5.117 34.812 -1.275 1 96.5 294 PHE B N 1
ATOM 5843 C CA . PHE B 1 294 ? 4.387 33.562 -1.004 1 96.5 294 PHE B CA 1
ATOM 5844 C C . PHE B 1 294 ? 4.027 33.469 0.473 1 96.5 294 PHE B C 1
ATOM 5846 O O . PHE B 1 294 ? 2.85 33.5 0.833 1 96.5 294 PHE B O 1
ATOM 5853 N N . ASP B 1 295 ? 5.062 33.406 1.267 1 97.44 295 ASP B N 1
ATOM 5854 C CA . ASP B 1 295 ? 4.809 33.281 2.699 1 97.44 295 ASP B CA 1
ATOM 5855 C C . ASP B 1 295 ? 5.871 34 3.514 1 97.44 295 ASP B C 1
ATOM 5857 O O . ASP B 1 295 ? 6.902 34.406 2.977 1 97.44 295 ASP B O 1
ATOM 5861 N N . VAL B 1 296 ? 5.551 34.281 4.793 1 98.19 296 VAL B N 1
ATOM 5862 C CA . VAL B 1 296 ? 6.477 34.906 5.734 1 98.19 296 VAL B CA 1
ATOM 5863 C C . VAL B 1 296 ? 6.406 34.188 7.082 1 98.19 296 VAL B C 1
ATOM 5865 O O . VAL B 1 296 ? 5.324 34.062 7.664 1 98.19 296 VAL B O 1
ATOM 5868 N N . VAL B 1 297 ? 7.52 33.719 7.562 1 97.94 297 VAL B N 1
ATOM 5869 C CA . VAL B 1 297 ? 7.629 33.312 8.961 1 97.94 297 VAL B CA 1
ATOM 5870 C C . VAL B 1 297 ? 7.836 34.562 9.836 1 97.94 297 VAL B C 1
ATOM 5872 O O . VAL B 1 297 ? 8.766 35.344 9.602 1 97.94 297 VAL B O 1
ATOM 5875 N N . CYS B 1 298 ? 6.984 34.719 10.797 1 98.12 298 CYS B N 1
ATOM 5876 C CA . CYS B 1 298 ? 7.012 35.938 11.633 1 98.12 298 CYS B CA 1
ATOM 5877 C C . CYS B 1 298 ? 7.426 35.594 13.062 1 98.12 298 CYS B C 1
ATOM 5879 O O . CYS B 1 298 ? 6.574 35.281 13.898 1 98.12 298 CYS B O 1
ATOM 5881 N N . ALA B 1 299 ? 8.641 35.781 13.359 1 97.25 299 ALA B N 1
ATOM 5882 C CA . ALA B 1 299 ? 9.141 35.5 14.703 1 97.25 299 ALA B CA 1
ATOM 5883 C C . ALA B 1 299 ? 9.023 36.719 15.602 1 97.25 299 ALA B C 1
ATOM 5885 O O . ALA B 1 299 ? 9.391 37.812 15.195 1 97.25 299 ALA B O 1
ATOM 5886 N N . GLY B 1 300 ? 8.57 36.531 16.797 1 95.75 300 GLY B N 1
ATOM 5887 C CA . GLY B 1 300 ? 8.414 37.625 17.719 1 95.75 300 GLY B CA 1
ATOM 5888 C C . GLY B 1 300 ? 7.273 38.562 17.359 1 95.75 300 GLY B C 1
ATOM 5889 O O . GLY B 1 300 ? 7.344 39.781 17.609 1 95.75 300 GLY B O 1
ATOM 5890 N N . CYS B 1 301 ? 6.281 38.062 16.703 1 97.12 301 CYS B N 1
ATOM 5891 C CA . CYS B 1 301 ? 5.129 38.812 16.234 1 97.12 301 CYS B CA 1
ATOM 5892 C C . CYS B 1 301 ? 3.848 38.344 16.906 1 97.12 301 CYS B C 1
ATOM 5894 O O . CYS B 1 301 ? 3.867 37.344 17.656 1 97.12 301 CYS B O 1
ATOM 5896 N N . PHE B 1 302 ? 2.773 39.062 16.656 1 97.44 302 PHE B N 1
ATOM 5897 C CA . PHE B 1 302 ? 1.455 38.656 17.141 1 97.44 302 PHE B CA 1
ATOM 5898 C C . PHE B 1 302 ? 1.024 37.344 16.531 1 97.44 302 PHE B C 1
ATOM 5900 O O . PHE B 1 302 ? 0.634 36.406 17.25 1 97.44 302 PHE B O 1
ATOM 5907 N N . LEU B 1 303 ? 1.137 37.219 15.219 1 98.62 303 LEU B N 1
ATOM 5908 C CA . LEU B 1 303 ? 0.886 35.969 14.5 1 98.62 303 LEU B CA 1
ATOM 5909 C C . LEU B 1 303 ? 2.168 35.438 13.875 1 98.62 303 LEU B C 1
ATOM 5911 O O . LEU B 1 303 ? 2.953 36.219 13.312 1 98.62 303 LEU B O 1
ATOM 5915 N N . PRO B 1 304 ? 2.328 34.156 13.906 1 98.31 304 PRO B N 1
ATOM 5916 C CA . PRO B 1 304 ? 3.666 33.625 13.656 1 98.31 304 PRO B CA 1
ATOM 5917 C C . PRO B 1 304 ? 3.916 33.312 12.18 1 98.31 304 PRO B C 1
ATOM 5919 O O . PRO B 1 304 ? 5.055 33.062 11.781 1 98.31 304 PRO B O 1
ATOM 5922 N N . GLU B 1 305 ? 2.906 33.219 11.398 1 97.88 305 GLU B N 1
ATOM 5923 C CA . GLU B 1 305 ? 3.1 32.844 10.008 1 97.88 305 GLU B CA 1
ATOM 5924 C C . GLU B 1 305 ? 1.965 33.344 9.133 1 97.88 305 GLU B C 1
ATOM 5926 O O . GLU B 1 305 ? 0.828 33.469 9.586 1 97.88 305 GLU B O 1
ATOM 5931 N N . MET B 1 306 ? 2.275 33.688 7.914 1 98.38 306 MET B N 1
ATOM 5932 C CA . MET B 1 306 ? 1.261 34.062 6.926 1 98.38 306 MET B CA 1
ATOM 5933 C C . MET B 1 306 ? 1.65 33.562 5.539 1 98.38 306 MET B C 1
ATOM 5935 O O . MET B 1 306 ? 2.828 33.312 5.27 1 98.38 306 MET B O 1
ATOM 5939 N N . TRP B 1 307 ? 0.696 33.375 4.656 1 98.25 307 TRP B N 1
ATOM 5940 C CA . TRP B 1 307 ? 0.954 33.094 3.246 1 98.25 307 TRP B CA 1
ATOM 5941 C C . TRP B 1 307 ? -0.146 33.688 2.367 1 98.25 307 TRP B C 1
ATOM 5943 O O . TRP B 1 307 ? -1.196 34.094 2.867 1 98.25 307 TRP B O 1
ATOM 5953 N N . ILE B 1 308 ? 0.128 33.844 1.153 1 97.69 308 ILE B N 1
ATOM 5954 C CA . ILE B 1 308 ? -0.775 34.406 0.157 1 97.69 308 ILE B CA 1
ATOM 5955 C C . ILE B 1 308 ? -0.912 33.438 -1.021 1 97.69 308 ILE B C 1
ATOM 5957 O O . ILE B 1 308 ? 0.054 33.188 -1.75 1 97.69 308 ILE B O 1
ATOM 5961 N N . LEU B 1 309 ? -2.104 32.875 -1.166 1 94.94 309 LEU B N 1
ATOM 5962 C CA . LEU B 1 309 ? -2.371 31.953 -2.27 1 94.94 309 LEU B CA 1
ATOM 5963 C C . LEU B 1 309 ? -3.693 32.281 -2.947 1 94.94 309 LEU B C 1
ATOM 5965 O O . LEU B 1 309 ? -4.645 32.719 -2.287 1 94.94 309 LEU B O 1
ATOM 5969 N N . LYS B 1 310 ? -3.689 32.125 -4.246 1 91.69 310 LYS B N 1
ATOM 5970 C CA . LYS B 1 310 ? -4.883 32.281 -5.07 1 91.69 310 LYS B CA 1
ATOM 5971 C C . LYS B 1 310 ? -5.23 30.969 -5.789 1 91.69 310 LYS B C 1
ATOM 5973 O O . LYS B 1 310 ? -4.34 30.203 -6.145 1 91.69 310 LYS B O 1
ATOM 5978 N N . TYR B 1 311 ? -6.484 30.766 -5.926 1 90.06 311 TYR B N 1
ATOM 5979 C CA . TYR B 1 311 ? -6.977 29.594 -6.652 1 90.06 311 TYR B CA 1
ATOM 5980 C C . TYR B 1 311 ? -7.941 30.016 -7.758 1 90.06 311 TYR B C 1
ATOM 5982 O O . TYR B 1 311 ? -8.398 31.156 -7.793 1 90.06 311 TYR B O 1
ATOM 5990 N N . PRO B 1 312 ? -8.148 29.078 -8.734 1 84.81 312 PRO B N 1
ATOM 5991 C CA . PRO B 1 312 ? -9.141 29.391 -9.758 1 84.81 312 PRO B CA 1
ATOM 5992 C C . PRO B 1 312 ? -10.523 29.672 -9.172 1 84.81 312 PRO B C 1
ATOM 5994 O O . PRO B 1 312 ? -10.93 29.016 -8.211 1 84.81 312 PRO B O 1
ATOM 5997 N N . SER B 1 313 ? -11.078 30.672 -9.789 1 79.88 313 SER B N 1
ATOM 5998 C CA . SER B 1 313 ? -12.414 31.047 -9.344 1 79.88 313 SER B CA 1
ATOM 5999 C C . SER B 1 313 ? -13.406 29.906 -9.539 1 79.88 313 SER B C 1
ATOM 6001 O O . SER B 1 313 ? -13.281 29.125 -10.484 1 79.88 313 SER B O 1
ATOM 6003 N N . THR B 1 314 ? -14.125 29.5 -8.562 1 63.72 314 THR B N 1
ATOM 6004 C CA . THR B 1 314 ? -15.125 28.438 -8.625 1 63.72 314 THR B CA 1
ATOM 6005 C C . THR B 1 314 ? -16.422 28.953 -9.266 1 63.72 314 THR B C 1
ATOM 6007 O O . THR B 1 314 ? -17.469 28.328 -9.117 1 63.72 314 THR B O 1
ATOM 6010 N N . GLU B 1 315 ? -16.609 30.141 -9.781 1 52.09 315 GLU B N 1
ATOM 6011 C CA . GLU B 1 315 ? -17.922 30.422 -10.352 1 52.09 315 GLU B CA 1
ATOM 6012 C C . GLU B 1 315 ? -18.562 29.156 -10.914 1 52.09 315 GLU B C 1
ATOM 6014 O O . GLU B 1 315 ? -19.781 28.969 -10.797 1 52.09 315 GLU B O 1
ATOM 6019 N N . ASN B 1 316 ? -17.828 28.438 -11.766 1 42.47 316 ASN B N 1
ATOM 6020 C CA . ASN B 1 316 ? -18.5 27.328 -12.461 1 42.47 316 ASN B CA 1
ATOM 6021 C C . ASN B 1 316 ? -18.453 26.047 -11.648 1 42.47 316 ASN B C 1
ATOM 6023 O O . ASN B 1 316 ? -18.844 24.984 -12.133 1 42.47 316 ASN B O 1
ATOM 6027 N N . VAL B 1 317 ? -17.719 26.016 -10.633 1 46.81 317 VAL B N 1
ATOM 6028 C CA . VAL B 1 317 ? -17.703 24.719 -9.977 1 46.81 317 VAL B CA 1
ATOM 6029 C C . VAL B 1 317 ? -18.797 24.656 -8.914 1 46.81 317 VAL B C 1
ATOM 6031 O O . VAL B 1 317 ? -19.047 25.641 -8.211 1 46.81 317 VAL B O 1
ATOM 6034 N N . GLY B 1 318 ? -19.75 24.016 -9.078 1 43.28 318 GLY B N 1
ATOM 6035 C CA . GLY B 1 318 ? -20.891 23.719 -8.211 1 43.28 318 GLY B CA 1
ATOM 6036 C C . GLY B 1 318 ? -20.562 23.891 -6.738 1 43.28 318 GLY B C 1
ATOM 6037 O O . GLY B 1 318 ? -19.422 23.688 -6.32 1 43.28 318 GLY B O 1
ATOM 6038 N N . ARG B 1 319 ? -21.281 24.891 -6.09 1 45.34 319 ARG B N 1
ATOM 6039 C CA . ARG B 1 319 ? -21.328 25.031 -4.637 1 45.34 319 ARG B CA 1
ATOM 6040 C C . ARG B 1 319 ? -21.047 23.688 -3.953 1 45.34 319 ARG B C 1
ATOM 6042 O O . ARG B 1 319 ? -21.797 22.734 -4.125 1 45.34 319 ARG B O 1
ATOM 6049 N N . GLY B 1 320 ? -19.922 23.391 -3.895 1 47.62 320 GLY B N 1
ATOM 6050 C CA . GLY B 1 320 ? -19.781 22.141 -3.158 1 47.62 320 GLY B CA 1
ATOM 6051 C C . GLY B 1 320 ? -20.562 22.141 -1.852 1 47.62 320 GLY B C 1
ATOM 6052 O O . GLY B 1 320 ? -20.641 23.156 -1.166 1 47.62 320 GLY B O 1
ATOM 6053 N N . GLY B 1 321 ? -21.688 21.578 -1.669 1 50.16 321 GLY B N 1
ATOM 6054 C CA . GLY B 1 321 ? -22.641 21.438 -0.58 1 50.16 321 GLY B CA 1
ATOM 6055 C C . GLY B 1 321 ? -22 21.594 0.79 1 50.16 321 GLY B C 1
ATOM 6056 O O . GLY B 1 321 ? -22.703 21.719 1.794 1 50.16 321 GLY B O 1
ATOM 6057 N N . GLY B 1 322 ? -20.672 21.609 0.969 1 57.34 322 GLY B N 1
ATOM 6058 C CA . GLY B 1 322 ? -20.141 21.406 2.307 1 57.34 322 GLY B CA 1
ATOM 6059 C C . GLY B 1 322 ? -19.141 22.469 2.725 1 57.34 322 GLY B C 1
ATOM 6060 O O . GLY B 1 322 ? -18.344 22.266 3.643 1 57.34 322 GLY B O 1
ATOM 6061 N N . ALA B 1 323 ? -19.422 23.719 2.17 1 71.62 323 ALA B N 1
ATOM 6062 C CA . ALA B 1 323 ? -18.469 24.797 2.438 1 71.62 323 ALA B CA 1
ATOM 6063 C C . ALA B 1 323 ? -19 25.734 3.518 1 71.62 323 ALA B C 1
ATOM 6065 O O . ALA B 1 323 ? -20.203 25.938 3.646 1 71.62 323 ALA B O 1
ATOM 6066 N N . ARG B 1 324 ? -18.156 26.172 4.484 1 86.25 324 ARG B N 1
ATOM 6067 C CA . ARG B 1 324 ? -18.453 27.297 5.355 1 86.25 324 ARG B CA 1
ATOM 6068 C C . ARG B 1 324 ? -18.562 28.594 4.551 1 86.25 324 ARG B C 1
ATOM 6070 O O . ARG B 1 324 ? -17.938 28.734 3.5 1 86.25 324 ARG B O 1
ATOM 6077 N N . MET B 1 325 ? -19.453 29.438 5.07 1 92.25 325 MET B N 1
ATOM 6078 C CA . MET B 1 325 ? -19.656 30.703 4.371 1 92.25 325 MET B CA 1
ATOM 6079 C C . MET B 1 325 ? -19.109 31.859 5.188 1 92.25 325 MET B C 1
ATOM 6081 O O . MET B 1 325 ? -19.297 31.922 6.402 1 92.25 325 MET B O 1
ATOM 6085 N N . ALA B 1 326 ? -18.5 32.75 4.48 1 94.44 326 ALA B N 1
ATOM 6086 C CA . ALA B 1 326 ? -17.969 33.938 5.156 1 94.44 326 ALA B CA 1
ATOM 6087 C C . ALA B 1 326 ? -19.078 34.781 5.734 1 94.44 326 ALA B C 1
ATOM 6089 O O . ALA B 1 326 ? -18.891 35.5 6.723 1 94.44 326 ALA B O 1
ATOM 6090 N N . SER B 1 327 ? -20.188 34.656 5.18 1 93.88 327 SER B N 1
ATOM 6091 C CA . SER B 1 327 ? -21.359 35.406 5.66 1 93.88 327 SER B CA 1
ATOM 6092 C C . SER B 1 327 ? -21.719 35 7.086 1 93.88 327 SER B C 1
ATOM 6094 O O . SER B 1 327 ? -22.406 35.75 7.793 1 93.88 327 SER B O 1
ATOM 6096 N N . ASP B 1 328 ? -21.266 33.812 7.43 1 91.56 328 ASP B N 1
ATOM 6097 C CA . ASP B 1 328 ? -21.5 33.375 8.797 1 91.56 328 ASP B CA 1
ATOM 6098 C C . ASP B 1 328 ? -20.906 34.344 9.812 1 91.56 328 ASP B C 1
ATOM 6100 O O . ASP B 1 328 ? -21.328 34.375 10.969 1 91.56 328 ASP B O 1
ATOM 6104 N N . GLN B 1 329 ? -19.906 35.094 9.336 1 94.81 329 GLN B N 1
ATOM 6105 C CA . GLN B 1 329 ? -19.266 36.062 10.211 1 94.81 329 GLN B CA 1
ATOM 6106 C C . GLN B 1 329 ? -19.516 37.5 9.727 1 94.81 329 GLN B C 1
ATOM 6108 O O . GLN B 1 329 ? -18.672 38.375 9.898 1 94.81 329 GLN B O 1
ATOM 6113 N N . GLY B 1 330 ? -20.562 37.656 8.945 1 94.19 330 GLY B N 1
ATOM 6114 C CA . GLY B 1 330 ? -21.047 39 8.617 1 94.19 330 GLY B CA 1
ATOM 6115 C C . GLY B 1 330 ? -20.406 39.562 7.383 1 94.19 330 GLY B C 1
ATOM 6116 O O . GLY B 1 330 ? -20.516 40.781 7.125 1 94.19 330 GLY B O 1
ATOM 6117 N N . VAL B 1 331 ? -19.75 38.75 6.648 1 95.62 331 VAL B N 1
ATOM 6118 C CA . VAL B 1 331 ? -19.109 39.25 5.434 1 95.62 331 VAL B CA 1
ATOM 6119 C C . VAL B 1 331 ? -20.172 39.531 4.375 1 95.62 331 VAL B C 1
ATOM 6121 O O . VAL B 1 331 ? -21.031 38.688 4.086 1 95.62 331 VAL B O 1
ATOM 6124 N N . ASP B 1 332 ? -20.109 40.719 3.83 1 95.56 332 ASP B N 1
ATOM 6125 C CA . ASP B 1 332 ? -21.047 41.125 2.793 1 95.56 332 ASP B CA 1
ATOM 6126 C C . ASP B 1 332 ? -20.875 40.312 1.524 1 95.56 332 ASP B C 1
ATOM 6128 O O . ASP B 1 332 ? -19.75 40.031 1.108 1 95.56 332 ASP B O 1
ATOM 6132 N N . PRO B 1 333 ? -21.953 39.969 0.882 1 93.25 333 PRO B N 1
ATOM 6133 C CA . PRO B 1 333 ? -21.906 39.125 -0.317 1 93.25 333 PRO B CA 1
ATOM 6134 C C . PRO B 1 333 ? -21.172 39.781 -1.48 1 93.25 333 PRO B C 1
ATOM 6136 O O . PRO B 1 333 ? -20.828 39.125 -2.461 1 93.25 333 PRO B O 1
ATOM 6139 N N . SER B 1 334 ? -20.953 41.062 -1.46 1 94.38 334 SER B N 1
ATOM 6140 C CA . SER B 1 334 ? -20.281 41.75 -2.537 1 94.38 334 SER B CA 1
ATOM 6141 C C . SER B 1 334 ? -18.766 41.656 -2.393 1 94.38 334 SER B C 1
ATOM 6143 O O . SER B 1 334 ? -18.031 42 -3.318 1 94.38 334 SER B O 1
ATOM 6145 N N . VAL B 1 335 ? -18.328 41.156 -1.313 1 95.25 335 VAL B N 1
ATOM 6146 C CA . VAL B 1 335 ? -16.906 41.188 -0.954 1 95.25 335 VAL B CA 1
ATOM 6147 C C . VAL B 1 335 ? -16.109 40.344 -1.961 1 95.25 335 VAL B C 1
ATOM 6149 O O . VAL B 1 335 ? -15.07 40.812 -2.447 1 95.25 335 VAL B O 1
ATOM 6152 N N . PRO B 1 336 ? -16.578 39.188 -2.381 1 94.62 336 PRO B N 1
ATOM 6153 C CA . PRO B 1 336 ? -15.773 38.375 -3.295 1 94.62 336 PRO B CA 1
ATOM 6154 C C . PRO B 1 336 ? -15.461 39.125 -4.605 1 94.62 336 PRO B C 1
ATOM 6156 O O . PRO B 1 336 ? -14.359 38.969 -5.137 1 94.62 336 PRO B O 1
ATOM 6159 N N . ALA B 1 337 ? -16.344 39.875 -5.051 1 93.88 337 ALA B N 1
ATOM 6160 C CA . ALA B 1 337 ? -16.172 40.531 -6.332 1 93.88 337 ALA B CA 1
ATOM 6161 C C . ALA B 1 337 ? -15.078 41.594 -6.242 1 93.88 337 ALA B C 1
ATOM 6163 O O . ALA B 1 337 ? -14.43 41.906 -7.242 1 93.88 337 ALA B O 1
ATOM 6164 N N . ARG B 1 338 ? -14.867 42.094 -5.082 1 95.56 338 ARG B N 1
ATOM 6165 C CA . ARG B 1 338 ? -13.891 43.156 -4.891 1 95.56 338 ARG B CA 1
ATOM 6166 C C . ARG B 1 338 ? -12.555 42.594 -4.414 1 95.56 338 ARG B C 1
ATOM 6168 O O . ARG B 1 338 ? -11.539 43.281 -4.418 1 95.56 338 ARG B O 1
ATOM 6175 N N . THR B 1 339 ? -12.547 41.375 -3.977 1 96.38 339 THR B N 1
ATOM 6176 C CA . THR B 1 339 ? -11.352 40.781 -3.4 1 96.38 339 THR B CA 1
ATOM 6177 C C . THR B 1 339 ? -10.422 40.281 -4.5 1 96.38 339 THR B C 1
ATOM 6179 O O . THR B 1 339 ? -10.828 39.5 -5.363 1 96.38 339 THR B O 1
ATOM 6182 N N . LYS B 1 340 ? -9.141 40.75 -4.422 1 95.94 340 LYS B N 1
ATOM 6183 C CA . LYS B 1 340 ? -8.148 40.312 -5.398 1 95.94 340 LYS B CA 1
ATOM 6184 C C . LYS B 1 340 ? -7.07 39.469 -4.742 1 95.94 340 LYS B C 1
ATOM 6186 O O . LYS B 1 340 ? -6.414 38.656 -5.406 1 95.94 340 LYS B O 1
ATOM 6191 N N . GLU B 1 341 ? -6.867 39.688 -3.434 1 96.88 341 GLU B N 1
ATOM 6192 C CA . GLU B 1 341 ? -5.852 38.969 -2.668 1 96.88 341 GLU B CA 1
ATOM 6193 C C . GLU B 1 341 ? -6.387 38.531 -1.309 1 96.88 341 GLU B C 1
ATOM 6195 O O . GLU B 1 341 ? -7.219 39.219 -0.715 1 96.88 341 GLU B O 1
ATOM 6200 N N . VAL B 1 342 ? -5.91 37.406 -0.876 1 97.94 342 VAL B N 1
ATOM 6201 C CA . VAL B 1 342 ? -6.234 36.969 0.48 1 97.94 342 VAL B CA 1
ATOM 6202 C C . VAL B 1 342 ? -4.961 36.562 1.213 1 97.94 342 VAL B C 1
ATOM 6204 O O . VAL B 1 342 ? -4.176 35.75 0.701 1 97.94 342 VAL B O 1
ATOM 6207 N N . VAL B 1 343 ? -4.742 37.156 2.369 1 98.69 343 VAL B N 1
ATOM 6208 C CA . VAL B 1 343 ? -3.674 36.75 3.275 1 98.69 343 VAL B CA 1
ATOM 6209 C C . VAL B 1 343 ? -4.227 35.781 4.328 1 98.69 343 VAL B C 1
ATOM 6211 O O . VAL B 1 343 ? -5.234 36.062 4.973 1 98.69 343 VAL B O 1
ATOM 6214 N N . THR B 1 344 ? -3.604 34.688 4.484 1 98.69 344 THR B N 1
ATOM 6215 C CA . THR B 1 344 ? -3.938 33.719 5.523 1 98.69 344 THR B CA 1
ATOM 6216 C C . THR B 1 344 ? -2.875 33.719 6.621 1 98.69 344 THR B C 1
ATOM 6218 O O . THR B 1 344 ? -1.71 33.406 6.363 1 98.69 344 THR B O 1
ATOM 6221 N N . PHE B 1 345 ? -3.264 34.125 7.812 1 98.88 345 PHE B N 1
ATOM 6222 C CA . PHE B 1 345 ? -2.422 33.906 8.984 1 98.88 345 PHE B CA 1
ATOM 6223 C C . PHE B 1 345 ? -2.754 32.594 9.672 1 98.88 345 PHE B C 1
ATOM 6225 O O . PHE B 1 345 ? -3.914 32.188 9.695 1 98.88 345 PHE B O 1
ATOM 6232 N N . PHE B 1 346 ? -1.789 31.969 10.234 1 98.38 346 PHE B N 1
ATOM 6233 C CA . PHE B 1 346 ? -1.958 30.703 10.922 1 98.38 346 PHE B CA 1
ATOM 6234 C C . PHE B 1 346 ? -1.262 30.719 12.281 1 98.38 346 PHE B C 1
ATOM 6236 O O . PHE B 1 346 ? -0.097 31.109 12.375 1 98.38 346 PHE B O 1
ATOM 6243 N N . ALA B 1 347 ? -1.966 30.391 13.289 1 98.62 347 ALA B N 1
ATOM 6244 C CA . ALA B 1 347 ? -1.442 30.25 14.641 1 98.62 347 ALA B CA 1
ATOM 6245 C C . ALA B 1 347 ? -1.96 28.984 15.312 1 98.62 347 ALA B C 1
ATOM 6247 O O . ALA B 1 347 ? -3.129 28.625 15.148 1 98.62 347 ALA B O 1
ATOM 6248 N N . ALA B 1 348 ? -1.124 28.359 16.094 1 97.75 348 ALA B N 1
ATOM 6249 C CA . ALA B 1 348 ? -1.509 27.125 16.797 1 97.75 348 ALA B CA 1
ATOM 6250 C C . ALA B 1 348 ? -1.075 27.172 18.25 1 97.75 348 ALA B C 1
ATOM 6252 O O . ALA B 1 348 ? -0.472 28.141 18.703 1 97.75 348 ALA B O 1
ATOM 6253 N N . GLY B 1 349 ? -1.492 26.172 19 1 97.94 349 GLY B N 1
ATOM 6254 C CA . GLY B 1 349 ? -1.055 26 20.375 1 97.94 349 GLY B CA 1
ATOM 6255 C C . GLY B 1 349 ? -1.645 27.031 21.328 1 97.94 349 GLY B C 1
ATOM 6256 O O . GLY B 1 349 ? -2.812 27.406 21.188 1 97.94 349 GLY B O 1
ATOM 6257 N N . ASN B 1 350 ? -0.821 27.422 22.266 1 97.94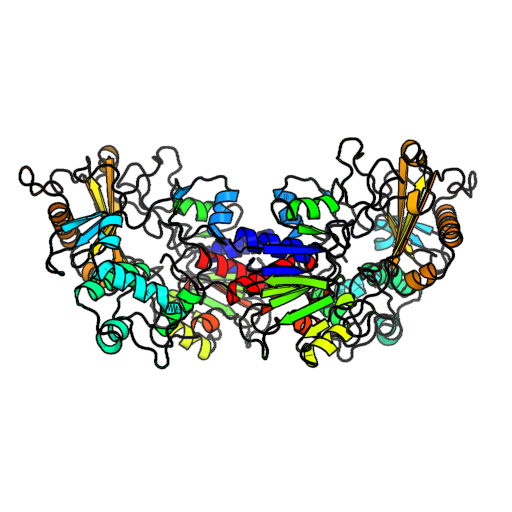 350 ASN B N 1
ATOM 6258 C CA . ASN B 1 350 ? -1.25 28.344 23.297 1 97.94 350 ASN B CA 1
ATOM 6259 C C . ASN B 1 350 ? -1.681 29.688 22.703 1 97.94 350 ASN B C 1
ATOM 6261 O O . ASN B 1 350 ? -2.619 30.312 23.188 1 97.94 350 ASN B O 1
ATOM 6265 N N . LEU B 1 351 ? -0.982 30.047 21.688 1 98.19 351 LEU B N 1
ATOM 6266 C CA . LEU B 1 351 ? -1.348 31.312 21.031 1 98.19 351 LEU B CA 1
ATOM 6267 C C . LEU B 1 351 ? -2.75 31.219 20.438 1 98.19 351 LEU B C 1
ATOM 6269 O O . LEU B 1 351 ? -3.535 32.156 20.562 1 98.19 351 LEU B O 1
ATOM 6273 N N . ALA B 1 352 ? -3.029 30.156 19.781 1 98.5 352 ALA B N 1
ATOM 6274 C CA . ALA B 1 352 ? -4.371 29.969 19.234 1 98.5 352 ALA B CA 1
ATOM 6275 C C . ALA B 1 352 ? -5.426 30.031 20.328 1 98.5 352 ALA B C 1
ATOM 6277 O O . ALA B 1 352 ? -6.504 30.594 20.141 1 98.5 352 ALA B O 1
ATOM 6278 N N . ASP B 1 353 ? -5.148 29.453 21.453 1 97.75 353 ASP B N 1
ATOM 6279 C CA . ASP B 1 353 ? -6.07 29.531 22.578 1 97.75 353 ASP B CA 1
ATOM 6280 C C . ASP B 1 353 ? -6.266 30.969 23.031 1 97.75 353 ASP B C 1
ATOM 6282 O O . ASP B 1 353 ? -7.375 31.375 23.391 1 97.75 353 ASP B O 1
ATOM 6286 N N . GLU B 1 354 ? -5.203 31.719 23.047 1 98.12 354 GLU B N 1
ATOM 6287 C CA . GLU B 1 354 ? -5.289 33.125 23.391 1 98.12 354 GLU B CA 1
ATOM 6288 C C . GLU B 1 354 ? -6.16 33.906 22.391 1 98.12 354 GLU B C 1
ATOM 6290 O O . GLU B 1 354 ? -7.004 34.688 22.797 1 98.12 354 GLU B O 1
ATOM 6295 N N . LEU B 1 355 ? -5.941 33.594 21.172 1 98.44 355 LEU B N 1
ATOM 6296 C CA . LEU B 1 355 ? -6.738 34.25 20.125 1 98.44 355 LEU B CA 1
ATOM 6297 C C . LEU B 1 355 ? -8.211 33.906 20.281 1 98.44 355 LEU B C 1
ATOM 6299 O O . LEU B 1 355 ? -9.078 34.75 20.062 1 98.44 355 LEU B O 1
ATOM 6303 N N . SER B 1 356 ? -8.422 32.688 20.625 1 96.88 356 SER B N 1
ATOM 6304 C CA . SER B 1 356 ? -9.789 32.219 20.781 1 96.88 356 SER B CA 1
ATOM 6305 C C . SER B 1 356 ? -10.523 32.969 21.875 1 96.88 356 SER B C 1
ATOM 6307 O O . SER B 1 356 ? -11.758 33.062 21.859 1 96.88 356 SER B O 1
ATOM 6309 N N . ARG B 1 357 ? -9.805 33.5 22.797 1 96.75 357 ARG B N 1
ATOM 6310 C CA . ARG B 1 357 ? -10.406 34.219 23.922 1 96.75 357 ARG B CA 1
ATOM 6311 C C . ARG B 1 357 ? -10.609 35.688 23.578 1 96.75 357 ARG B C 1
ATOM 6313 O O . ARG B 1 357 ? -11.328 36.406 24.281 1 96.75 357 ARG B O 1
ATOM 6320 N N . MET B 1 358 ? -10.086 36.125 22.5 1 97.38 358 MET B N 1
ATOM 6321 C CA . MET B 1 358 ? -10.211 37.5 22.078 1 97.38 358 MET B CA 1
ATOM 6322 C C . MET B 1 358 ? -11.453 37.688 21.203 1 97.38 358 MET B C 1
ATOM 6324 O O . MET B 1 358 ? -11.953 36.75 20.609 1 97.38 358 MET B O 1
ATOM 6328 N N . GLU B 1 359 ? -11.891 38.938 21.266 1 97.25 359 GLU B N 1
ATOM 6329 C CA . GLU B 1 359 ? -12.914 39.281 20.266 1 97.25 359 GLU B CA 1
ATOM 6330 C C . GLU B 1 359 ? -12.359 39.188 18.859 1 97.25 359 GLU B C 1
ATOM 6332 O O . GLU B 1 359 ? -11.227 39.594 18.594 1 97.25 359 GLU B O 1
ATOM 6337 N N . ARG B 1 360 ? -13.211 38.688 17.984 1 96.75 360 ARG B N 1
ATOM 6338 C CA . ARG B 1 360 ? -12.805 38.5 16.594 1 96.75 360 ARG B CA 1
ATOM 6339 C C . ARG B 1 360 ? -12.289 39.812 16.016 1 96.75 360 ARG B C 1
ATOM 6341 O O . ARG B 1 360 ? -11.273 39.844 15.312 1 96.75 360 ARG B O 1
ATOM 6348 N N . LYS B 1 361 ? -12.992 40.875 16.281 1 97 361 LYS B N 1
ATOM 6349 C CA . LYS B 1 361 ? -12.609 42.188 15.758 1 97 361 LYS B CA 1
ATOM 6350 C C . LYS B 1 361 ? -11.203 42.594 16.203 1 97 361 LYS B C 1
ATOM 6352 O O . LYS B 1 361 ? -10.43 43.156 15.438 1 97 361 LYS B O 1
ATOM 6357 N N . THR B 1 362 ? -10.906 42.281 17.422 1 98.38 362 THR B N 1
ATOM 6358 C CA . THR B 1 362 ? -9.586 42.562 17.984 1 98.38 362 THR B CA 1
ATOM 6359 C C . THR B 1 362 ? -8.508 41.75 17.281 1 98.38 362 THR B C 1
ATOM 6361 O O . THR B 1 362 ? -7.43 42.281 16.969 1 98.38 362 THR B O 1
ATOM 6364 N N . VAL B 1 363 ? -8.75 40.438 17.062 1 98.69 363 VAL B N 1
ATOM 6365 C CA . VAL B 1 363 ? -7.805 39.594 16.359 1 98.69 363 VAL B CA 1
ATOM 6366 C C . VAL B 1 363 ? -7.504 40.156 14.984 1 98.69 363 VAL B C 1
ATOM 6368 O O . VAL B 1 363 ? -6.34 40.281 14.586 1 98.69 363 VAL B O 1
ATOM 6371 N N . VAL B 1 364 ? -8.516 40.625 14.281 1 98.62 364 VAL B N 1
ATOM 6372 C CA . VAL B 1 364 ? -8.383 41.125 12.93 1 98.62 364 VAL B CA 1
ATOM 6373 C C . VAL B 1 364 ? -7.594 42.438 12.961 1 98.62 364 VAL B C 1
ATOM 6375 O O . VAL B 1 364 ? -6.688 42.656 12.156 1 98.62 364 VAL B O 1
ATOM 6378 N N . GLU B 1 365 ? -7.891 43.312 13.922 1 98.5 365 GLU B N 1
ATOM 6379 C CA . GLU B 1 365 ? -7.207 44.594 14.039 1 98.5 365 GLU B CA 1
ATOM 6380 C C . GLU B 1 365 ? -5.719 44.406 14.305 1 98.5 365 GLU B C 1
ATOM 6382 O O . GLU B 1 365 ? -4.879 45.094 13.719 1 98.5 365 GLU B O 1
ATOM 6387 N N . ARG B 1 366 ? -5.422 43.5 15.141 1 98.44 366 ARG B N 1
ATOM 6388 C CA . ARG B 1 366 ? -4.02 43.281 15.469 1 98.44 366 ARG B CA 1
ATOM 6389 C C . ARG B 1 366 ? -3.291 42.625 14.297 1 98.44 366 ARG B C 1
ATOM 6391 O O . ARG B 1 366 ? -2.102 42.875 14.086 1 98.44 366 ARG B O 1
ATOM 6398 N N . ALA B 1 367 ? -3.982 41.75 13.555 1 98.75 367 ALA B N 1
ATOM 6399 C CA . ALA B 1 367 ? -3.398 41.188 12.336 1 98.75 367 ALA B CA 1
ATOM 6400 C C . ALA B 1 367 ? -3.094 42.281 11.32 1 98.75 367 ALA B C 1
ATOM 6402 O O . ALA B 1 367 ? -2.041 42.281 10.68 1 98.75 367 ALA B O 1
ATOM 6403 N N . LEU B 1 368 ? -4.012 43.219 11.211 1 98.62 368 LEU B N 1
ATOM 6404 C CA . LEU B 1 368 ? -3.803 44.375 10.312 1 98.62 368 LEU B CA 1
ATOM 6405 C C . LEU B 1 368 ? -2.633 45.219 10.773 1 98.62 368 LEU B C 1
ATOM 6407 O O . LEU B 1 368 ? -1.839 45.688 9.961 1 98.62 368 LEU B O 1
ATOM 6411 N N . ASP B 1 369 ? -2.543 45.406 12.086 1 97.88 369 ASP B N 1
ATOM 6412 C CA . ASP B 1 369 ? -1.401 46.125 12.625 1 97.88 369 ASP B CA 1
ATOM 6413 C C . ASP B 1 369 ? -0.085 45.469 12.242 1 97.88 369 ASP B C 1
ATOM 6415 O O . ASP B 1 369 ? 0.886 46.125 11.898 1 97.88 369 ASP B O 1
ATOM 6419 N N . GLN B 1 370 ? -0.086 44.156 12.328 1 97.62 370 GLN B N 1
ATOM 6420 C CA . GLN B 1 370 ? 1.118 43.406 11.969 1 97.62 370 GLN B CA 1
ATOM 6421 C C . GLN B 1 370 ? 1.436 43.562 10.484 1 97.62 370 GLN B C 1
ATOM 6423 O O . GLN B 1 370 ? 2.6 43.688 10.109 1 97.62 370 GLN B O 1
ATOM 6428 N N . MET B 1 371 ? 0.422 43.562 9.633 1 97.75 371 MET B N 1
ATOM 6429 C CA . MET B 1 371 ? 0.624 43.781 8.203 1 97.75 371 MET B CA 1
ATOM 6430 C C . MET B 1 371 ? 1.241 45.125 7.934 1 97.75 371 MET B C 1
ATOM 6432 O O . MET B 1 371 ? 2.146 45.25 7.105 1 97.75 371 MET B O 1
ATOM 6436 N N . ASP B 1 372 ? 0.75 46.062 8.648 1 97 372 ASP B N 1
ATOM 6437 C CA . ASP B 1 372 ? 1.262 47.438 8.484 1 97 372 ASP B CA 1
ATOM 6438 C C . ASP B 1 372 ? 2.709 47.531 8.953 1 97 372 ASP B C 1
ATOM 6440 O O . ASP B 1 372 ? 3.516 48.25 8.359 1 97 372 ASP B O 1
ATOM 6444 N N . GLU B 1 373 ? 2.992 46.844 10 1 95.38 373 GLU B N 1
ATOM 6445 C CA . GLU B 1 373 ? 4.367 46.812 10.484 1 95.38 373 GLU B CA 1
ATOM 6446 C C . GLU B 1 373 ? 5.301 46.188 9.461 1 95.38 373 GLU B C 1
ATOM 6448 O O . GLU B 1 373 ? 6.441 46.625 9.289 1 95.38 373 GLU B O 1
ATOM 6453 N N . MET B 1 374 ? 4.848 45.188 8.82 1 96.25 374 MET B N 1
ATOM 6454 C CA . MET B 1 374 ? 5.668 44.406 7.91 1 96.25 374 MET B CA 1
ATOM 6455 C C . MET B 1 374 ? 5.844 45.094 6.57 1 96.25 374 MET B C 1
ATOM 6457 O O . MET B 1 374 ? 6.91 45.031 5.961 1 96.25 374 MET B O 1
ATOM 6461 N N . PHE B 1 375 ? 4.797 45.812 6.145 1 96.12 375 PHE B N 1
ATOM 6462 C CA . PHE B 1 375 ? 4.812 46.219 4.742 1 96.12 375 PHE B CA 1
ATOM 6463 C C . PHE B 1 375 ? 4.555 47.719 4.602 1 96.12 375 PHE B C 1
ATOM 6465 O O . PHE B 1 375 ? 4.59 48.25 3.496 1 96.12 375 PHE B O 1
ATOM 6472 N N . GLY B 1 376 ? 4.254 48.344 5.703 1 93.31 376 GLY B N 1
ATOM 6473 C CA . GLY B 1 376 ? 4.074 49.812 5.652 1 93.31 376 GLY B CA 1
ATOM 6474 C C . GLY B 1 376 ? 5.328 50.531 5.234 1 93.31 376 GLY B C 1
ATOM 6475 O O . GLY B 1 376 ? 6.441 50.062 5.445 1 93.31 376 GLY B O 1
ATOM 6476 N N . SER B 1 377 ? 5.035 51.688 4.559 1 91.31 377 SER B N 1
ATOM 6477 C CA . SER B 1 377 ? 6.113 52.594 4.188 1 91.31 377 SER B CA 1
ATOM 6478 C C . SER B 1 377 ? 5.922 53.969 4.824 1 91.31 377 SER B C 1
ATOM 6480 O O . SER B 1 377 ? 4.875 54.219 5.418 1 91.31 377 SER B O 1
ATOM 6482 N N . ASP B 1 378 ? 7.004 54.75 4.695 1 91.62 378 ASP B N 1
ATOM 6483 C CA . ASP B 1 378 ? 6.875 56.125 5.191 1 91.62 378 ASP B CA 1
ATOM 6484 C C . ASP B 1 378 ? 5.738 56.844 4.484 1 91.62 378 ASP B C 1
ATOM 6486 O O . ASP B 1 378 ? 4.996 57.594 5.113 1 91.62 378 ASP B O 1
ATOM 6490 N N . ALA B 1 379 ? 5.613 56.656 3.246 1 92.06 379 ALA B N 1
ATOM 6491 C CA . ALA B 1 379 ? 4.582 57.312 2.441 1 92.06 379 ALA B CA 1
ATOM 6492 C C . ALA B 1 379 ? 3.195 56.781 2.785 1 92.06 379 ALA B C 1
ATOM 6494 O O . ALA B 1 379 ? 2.205 57.5 2.703 1 92.06 379 ALA B O 1
ATOM 6495 N N . ASN B 1 380 ? 3.121 55.531 3.162 1 93.69 380 ASN B N 1
ATOM 6496 C CA . ASN B 1 380 ? 1.871 54.875 3.541 1 93.69 380 ASN B CA 1
ATOM 6497 C C . ASN B 1 380 ? 2.072 53.906 4.703 1 93.69 380 ASN B C 1
ATOM 6499 O O . ASN B 1 380 ? 2.121 52.719 4.504 1 93.69 380 ASN B O 1
ATOM 6503 N N . PRO B 1 381 ? 2.031 54.438 5.895 1 93.31 381 PRO B N 1
ATOM 6504 C CA . PRO B 1 381 ? 2.389 53.625 7.062 1 93.31 381 PRO B CA 1
ATOM 6505 C C . PRO B 1 381 ? 1.312 52.594 7.426 1 93.31 381 PRO B C 1
ATOM 6507 O O . PRO B 1 381 ? 1.585 51.625 8.156 1 93.31 381 PRO B O 1
ATOM 6510 N N . ARG B 1 382 ? 0.077 52.812 7.004 1 95.19 382 ARG B N 1
ATOM 6511 C CA . ARG B 1 382 ? -1.003 51.906 7.336 1 95.19 382 ARG B CA 1
ATOM 6512 C C . ARG B 1 382 ? -1.799 51.5 6.094 1 95.19 382 ARG B C 1
ATOM 6514 O O . ARG B 1 382 ? -3.004 51.75 6.02 1 95.19 382 ARG B O 1
ATOM 6521 N N . PRO B 1 383 ? -1.264 50.75 5.246 1 95.81 383 PRO B N 1
ATOM 6522 C CA . PRO B 1 383 ? -1.917 50.438 3.975 1 95.81 383 PRO B CA 1
ATOM 6523 C C . PRO B 1 383 ? -2.988 49.375 4.121 1 95.81 383 PRO B C 1
ATOM 6525 O O . PRO B 1 383 ? -3.84 49.219 3.24 1 95.81 383 PRO B O 1
ATOM 6528 N N . SER B 1 384 ? -3 48.594 5.141 1 96.62 384 SER B N 1
ATOM 6529 C CA . SER B 1 384 ? -3.818 47.375 5.23 1 96.62 384 SER B CA 1
ATOM 6530 C C . SER B 1 384 ? -5.297 47.719 5.363 1 96.62 384 SER B C 1
ATOM 6532 O O . SER B 1 384 ? -6.137 47.188 4.648 1 96.62 384 SER B O 1
ATOM 6534 N N . ARG B 1 385 ? -5.645 48.75 6.172 1 95.19 385 ARG B N 1
ATOM 6535 C CA . ARG B 1 385 ? -7.035 49.031 6.512 1 95.19 385 ARG B CA 1
ATOM 6536 C C . ARG B 1 385 ? -7.785 49.625 5.32 1 95.19 385 ARG B C 1
ATOM 6538 O O . ARG B 1 385 ? -8.953 49.312 5.102 1 95.19 385 ARG B O 1
ATOM 6545 N N . SER B 1 386 ? -7.105 50.438 4.594 1 94.19 386 SER B N 1
ATOM 6546 C CA . SER B 1 386 ? -7.77 51.125 3.479 1 94.19 386 SER B CA 1
ATOM 6547 C C . SER B 1 386 ? -8.07 50.125 2.348 1 94.19 386 SER B C 1
ATOM 6549 O O . SER B 1 386 ? -8.945 50.375 1.522 1 94.19 386 SER B O 1
ATOM 6551 N N . ARG B 1 387 ? -7.461 49.031 2.377 1 96.25 387 ARG B N 1
ATOM 6552 C CA . ARG B 1 387 ? -7.574 48.125 1.252 1 96.25 387 ARG B CA 1
ATOM 6553 C C . ARG B 1 387 ? -8.344 46.875 1.649 1 96.25 387 ARG B C 1
ATOM 6555 O O . ARG B 1 387 ? -8.633 46 0.805 1 96.25 387 ARG B O 1
ATOM 6562 N N . LEU B 1 388 ? -8.656 46.719 2.873 1 97.88 388 LEU B N 1
ATOM 6563 C CA . LEU B 1 388 ? -9.344 45.531 3.373 1 97.88 388 LEU B CA 1
ATOM 6564 C C . LEU B 1 388 ? -10.766 45.469 2.822 1 97.88 388 LEU B C 1
ATOM 6566 O O . LEU B 1 388 ? -11.516 46.438 2.898 1 97.88 388 LEU B O 1
ATOM 6570 N N . THR B 1 389 ? -11.172 44.312 2.266 1 97.5 389 THR B N 1
ATOM 6571 C CA . THR B 1 389 ? -12.531 44.125 1.78 1 97.5 389 THR B CA 1
ATOM 6572 C C . THR B 1 389 ? -13.336 43.25 2.742 1 97.5 389 THR B C 1
ATOM 6574 O O . THR B 1 389 ? -14.562 43.344 2.801 1 97.5 389 THR B O 1
ATOM 6577 N N . GLY B 1 390 ? -12.688 42.406 3.473 1 97.5 390 GLY B N 1
ATOM 6578 C CA . GLY B 1 390 ? -13.336 41.5 4.402 1 97.5 390 GLY B CA 1
ATOM 6579 C C . GLY B 1 390 ? -12.359 40.656 5.195 1 97.5 390 GLY B C 1
ATOM 6580 O O . GLY B 1 390 ? -11.156 40.688 4.938 1 97.5 390 GLY B O 1
ATOM 6581 N N . SER B 1 391 ? -12.891 40 6.215 1 98.25 391 SER B N 1
ATOM 6582 C CA . SER B 1 391 ? -12.07 39.094 7.039 1 98.25 391 SER B CA 1
ATOM 6583 C C . SER B 1 391 ? -12.883 37.938 7.562 1 98.25 391 SER B C 1
ATOM 6585 O O . SER B 1 391 ? -14.117 37.969 7.57 1 98.25 391 SER B O 1
ATOM 6587 N N . TYR B 1 392 ? -12.234 36.875 7.891 1 97.81 392 TYR B N 1
ATOM 6588 C CA . TYR B 1 392 ? -12.82 35.688 8.508 1 97.81 392 TYR B CA 1
ATOM 6589 C C . TYR B 1 392 ? -11.828 35.031 9.453 1 97.81 392 TYR B C 1
ATOM 6591 O O . TYR B 1 392 ? -10.641 34.906 9.141 1 97.81 392 TYR B O 1
ATOM 6599 N N . VAL B 1 393 ? -12.297 34.688 10.641 1 98.25 393 VAL B N 1
ATOM 6600 C CA . VAL B 1 393 ? -11.461 34.031 11.625 1 98.25 393 VAL B CA 1
ATOM 6601 C C . VAL B 1 393 ? -11.992 32.594 11.859 1 98.25 393 VAL B C 1
ATOM 6603 O O . VAL B 1 393 ? -13.109 32.438 12.344 1 98.25 393 VAL B O 1
ATOM 6606 N N . ALA B 1 394 ? -11.211 31.625 11.477 1 96.69 394 ALA B N 1
ATOM 6607 C CA . ALA B 1 394 ? -11.539 30.234 11.703 1 96.69 394 ALA B CA 1
ATOM 6608 C C . ALA B 1 394 ? -10.867 29.703 12.969 1 96.69 394 ALA B C 1
ATOM 6610 O O . ALA B 1 394 ? -9.641 29.75 13.094 1 96.69 394 ALA B O 1
ATOM 6611 N N . ASP B 1 395 ? -11.594 29.234 13.898 1 96.62 395 ASP B N 1
ATOM 6612 C CA . ASP B 1 395 ? -11.141 28.719 15.18 1 96.62 395 ASP B CA 1
ATOM 6613 C C . ASP B 1 395 ? -11.539 27.25 15.344 1 96.62 395 ASP B C 1
ATOM 6615 O O . ASP B 1 395 ? -12.711 26.938 15.586 1 96.62 395 ASP B O 1
ATOM 6619 N N . TRP B 1 396 ? -10.594 26.344 15.367 1 95.12 396 TRP B N 1
ATOM 6620 C CA . TRP B 1 396 ? -10.867 24.922 15.289 1 95.12 396 TRP B CA 1
ATOM 6621 C C . TRP B 1 396 ? -11.273 24.375 16.656 1 95.12 396 TRP B C 1
ATOM 6623 O O . TRP B 1 396 ? -11.852 23.281 16.734 1 95.12 396 TRP B O 1
ATOM 6633 N N . LYS B 1 397 ? -10.914 25 17.672 1 91.94 397 LYS B N 1
ATOM 6634 C CA . LYS B 1 397 ? -11.398 24.578 18.984 1 91.94 397 LYS B CA 1
ATOM 6635 C C . LYS B 1 397 ? -12.922 24.703 19.078 1 91.94 397 LYS B C 1
ATOM 6637 O O . LYS B 1 397 ? -13.562 23.922 19.781 1 91.94 397 LYS B O 1
ATOM 6642 N N . ASN B 1 398 ? -13.422 25.609 18.297 1 89.25 398 ASN B N 1
ATOM 6643 C CA . ASN B 1 398 ? -14.859 25.859 18.344 1 89.25 398 ASN B CA 1
ATOM 6644 C C . ASN B 1 398 ? -15.617 25.047 17.312 1 89.25 398 ASN B C 1
ATOM 6646 O O . ASN B 1 398 ? -16.844 25.156 17.188 1 89.25 398 ASN B O 1
ATOM 6650 N N . GLU B 1 399 ? -14.898 24.297 16.531 1 88.44 399 GLU B N 1
ATOM 6651 C CA . GLU B 1 399 ? -15.547 23.328 15.672 1 88.44 399 GLU B CA 1
ATOM 6652 C C . GLU B 1 399 ? -15.969 22.078 16.453 1 88.44 399 GLU B C 1
ATOM 6654 O O . GLU B 1 399 ? -15.164 21.188 16.688 1 88.44 399 GLU B O 1
ATOM 6659 N N . GLU B 1 400 ? -17.172 21.969 16.719 1 86.06 400 GLU B N 1
ATOM 6660 C CA . GLU B 1 400 ? -17.719 21 17.688 1 86.06 400 GLU B CA 1
ATOM 6661 C C . GLU B 1 400 ? -17.359 19.578 17.281 1 86.06 400 GLU B C 1
ATOM 6663 O O . GLU B 1 400 ? -17.078 18.734 18.141 1 86.06 400 GLU B O 1
ATOM 6668 N N . LEU B 1 401 ? -17.328 19.281 16.062 1 90.25 401 LEU B N 1
ATOM 6669 C CA . LEU B 1 401 ? -17.172 17.906 15.609 1 90.25 401 LEU B CA 1
ATOM 6670 C C . LEU B 1 401 ? -15.695 17.531 15.523 1 90.25 401 LEU B C 1
ATOM 6672 O O . LEU B 1 401 ? -15.352 16.359 15.398 1 90.25 401 LEU B O 1
ATOM 6676 N N . VAL B 1 402 ? -14.797 18.5 15.609 1 90.12 402 VAL B N 1
ATOM 6677 C CA . VAL B 1 402 ? -13.367 18.25 15.492 1 90.12 402 VAL B CA 1
ATOM 6678 C C . VAL B 1 402 ? -12.68 18.516 16.828 1 90.12 402 VAL B C 1
ATOM 6680 O O . VAL B 1 402 ? -11.898 17.688 17.297 1 90.12 402 VAL B O 1
ATOM 6683 N N . GLY B 1 403 ? -12.969 19.625 17.406 1 89.75 403 GLY B N 1
ATOM 6684 C CA . GLY B 1 403 ? -12.508 19.969 18.734 1 89.75 403 GLY B CA 1
ATOM 6685 C C . GLY B 1 403 ? -11.047 20.359 18.781 1 89.75 403 GLY B C 1
ATOM 6686 O O . GLY B 1 403 ? -10.406 20.281 19.828 1 89.75 403 GLY B O 1
ATOM 6687 N N . GLY B 1 404 ? -10.445 20.734 17.688 1 92.44 404 GLY B N 1
ATOM 6688 C CA . GLY B 1 404 ? -9.055 21.156 17.672 1 92.44 404 GLY B CA 1
ATOM 6689 C C . GLY B 1 404 ? -8.422 21.062 16.297 1 92.44 404 GLY B C 1
ATOM 6690 O O . GLY B 1 404 ? -9.109 20.797 15.305 1 92.44 404 GLY B O 1
ATOM 6691 N N . ALA B 1 405 ? -7.16 21.375 16.297 1 93.25 405 ALA B N 1
ATOM 6692 C CA . ALA B 1 405 ? -6.41 21.328 15.047 1 93.25 405 ALA B CA 1
ATOM 6693 C C . ALA B 1 405 ? -6.066 19.875 14.68 1 93.25 405 ALA B C 1
ATOM 6695 O O . ALA B 1 405 ? -6.898 19.156 14.133 1 93.25 405 ALA B O 1
ATOM 6696 N N . TYR B 1 406 ? -4.91 19.391 14.984 1 93.69 406 TYR B N 1
ATOM 6697 C CA . TYR B 1 406 ? -4.43 18.031 14.812 1 93.69 406 TYR B CA 1
ATOM 6698 C C . TYR B 1 406 ? -3.514 17.625 15.961 1 93.69 406 TYR B C 1
ATOM 6700 O O . TYR B 1 406 ? -3.166 18.453 16.812 1 93.69 406 TYR B O 1
ATOM 6708 N N . THR B 1 407 ? -3.344 16.359 16.047 1 95.19 407 THR B N 1
ATOM 6709 C CA . THR B 1 407 ? -2.52 15.859 17.141 1 95.19 407 THR B CA 1
ATOM 6710 C C . THR B 1 407 ? -1.063 16.281 16.953 1 95.19 407 THR B C 1
ATOM 6712 O O . THR B 1 407 ? -0.61 16.484 15.828 1 95.19 407 THR B O 1
ATOM 6715 N N . TYR B 1 408 ? -0.417 16.5 18.031 1 95.31 408 TYR B N 1
ATOM 6716 C CA . TYR B 1 408 ? 0.979 16.922 18.031 1 95.31 408 TYR B CA 1
ATOM 6717 C C . TYR B 1 408 ? 1.833 15.984 18.859 1 95.31 408 TYR B C 1
ATOM 6719 O O . TYR B 1 408 ? 1.306 15.172 19.641 1 95.31 408 TYR B O 1
ATOM 6727 N N . PRO B 1 409 ? 3.178 16.016 18.641 1 95.12 409 PRO B N 1
ATOM 6728 C CA . PRO B 1 409 ? 4.016 15.25 19.578 1 95.12 409 PRO B CA 1
ATOM 6729 C C . PRO B 1 409 ? 3.756 15.609 21.031 1 95.12 409 PRO B C 1
ATOM 6731 O O . PRO B 1 409 ? 4.098 16.703 21.469 1 95.12 409 PRO B O 1
ATOM 6734 N N . THR B 1 410 ? 3.232 14.641 21.703 1 95.56 410 THR B N 1
ATOM 6735 C CA . THR B 1 410 ? 2.729 14.898 23.047 1 95.56 410 THR B CA 1
ATOM 6736 C C . THR B 1 410 ? 3.709 14.391 24.109 1 95.56 410 THR B C 1
ATOM 6738 O O . THR B 1 410 ? 4.246 13.289 23.984 1 95.56 410 THR B O 1
ATOM 6741 N N . LEU B 1 411 ? 3.877 15.266 25.078 1 96.56 411 LEU B N 1
ATOM 6742 C CA . LEU B 1 411 ? 4.734 14.898 26.203 1 96.56 411 LEU B CA 1
ATOM 6743 C C . LEU B 1 411 ? 4.219 13.633 26.875 1 96.56 411 LEU B C 1
ATOM 6745 O O . LEU B 1 411 ? 3.041 13.547 27.219 1 96.56 411 LEU B O 1
ATOM 6749 N N . HIS B 1 412 ? 5.062 12.617 26.984 1 95 412 HIS B N 1
ATOM 6750 C CA . HIS B 1 412 ? 4.82 11.367 27.688 1 95 412 HIS B CA 1
ATOM 6751 C C . HIS B 1 412 ? 3.785 10.508 26.969 1 95 412 HIS B C 1
ATOM 6753 O O . HIS B 1 412 ? 3 9.805 27.609 1 95 412 HIS B O 1
ATOM 6759 N N . ALA B 1 413 ? 3.732 10.586 25.672 1 94.19 413 ALA B N 1
ATOM 6760 C CA . ALA B 1 413 ? 2.746 9.812 24.922 1 94.19 413 ALA B CA 1
ATOM 6761 C C . ALA B 1 413 ? 3.422 8.789 24.016 1 94.19 413 ALA B C 1
ATOM 6763 O O . ALA B 1 413 ? 2.768 8.164 23.172 1 94.19 413 ALA B O 1
ATOM 6764 N N . PHE B 1 414 ? 4.699 8.633 24.203 1 91.31 414 PHE B N 1
ATOM 6765 C CA . PHE B 1 414 ? 5.449 7.688 23.391 1 91.31 414 PHE B CA 1
ATOM 6766 C C . PHE B 1 414 ? 4.805 6.309 23.422 1 91.31 414 PHE B C 1
ATOM 6768 O O . PHE B 1 414 ? 4.5 5.785 24.5 1 91.31 414 PHE B O 1
ATOM 6775 N N . GLY B 1 415 ? 4.52 5.781 22.234 1 89.81 415 GLY B N 1
ATOM 6776 C CA . GLY B 1 415 ? 3.938 4.453 22.141 1 89.81 415 GLY B CA 1
ATOM 6777 C C . GLY B 1 415 ? 2.42 4.465 22.141 1 89.81 415 GLY B C 1
ATOM 6778 O O . GLY B 1 415 ? 1.784 3.479 21.766 1 89.81 415 GLY B O 1
ATOM 6779 N N . SER B 1 416 ? 1.825 5.527 22.531 1 94.44 416 SER B N 1
ATOM 6780 C CA . SER B 1 416 ? 0.376 5.602 22.688 1 94.44 416 SER B CA 1
ATOM 6781 C C . SER B 1 416 ? -0.328 5.539 21.344 1 94.44 416 SER B C 1
ATOM 6783 O O . SER B 1 416 ? -1.407 4.953 21.219 1 94.44 416 SER B O 1
ATOM 6785 N N . ARG B 1 417 ? 0.24 6.098 20.359 1 95.12 417 ARG B N 1
ATOM 6786 C CA . ARG B 1 417 ? -0.412 6.168 19.062 1 95.12 417 ARG B CA 1
ATOM 6787 C C . ARG B 1 417 ? -0.557 4.777 18.453 1 95.12 417 ARG B C 1
ATOM 6789 O O . ARG B 1 417 ? -1.557 4.484 17.781 1 95.12 417 ARG B O 1
ATOM 6796 N N . GLU B 1 418 ? 0.417 3.904 18.672 1 91.25 418 GLU B N 1
ATOM 6797 C CA . GLU B 1 418 ? 0.318 2.516 18.234 1 91.25 418 GLU B CA 1
ATOM 6798 C C . GLU B 1 418 ? -0.817 1.788 18.953 1 91.25 418 GLU B C 1
ATOM 6800 O O . GLU B 1 418 ? -1.521 0.978 18.344 1 91.25 418 GLU B O 1
ATOM 6805 N N . VAL B 1 419 ? -0.9 2.078 20.172 1 93.69 419 VAL B N 1
ATOM 6806 C CA . VAL B 1 419 ? -1.953 1.467 20.969 1 93.69 419 VAL B CA 1
ATOM 6807 C C . VAL B 1 419 ? -3.32 1.926 20.469 1 93.69 419 VAL B C 1
ATOM 6809 O O . VAL B 1 419 ? -4.242 1.119 20.344 1 93.69 419 VAL B O 1
ATOM 6812 N N . VAL B 1 420 ? -3.445 3.209 20.125 1 96.44 420 VAL B N 1
ATOM 6813 C CA . VAL B 1 420 ? -4.691 3.74 19.578 1 96.44 420 VAL B CA 1
ATOM 6814 C C . VAL B 1 420 ? -4.977 3.107 18.219 1 96.44 420 VAL B C 1
ATOM 6816 O O . VAL B 1 420 ? -6.129 2.795 17.906 1 96.44 420 VAL B O 1
ATOM 6819 N N . ALA B 1 421 ? -3.959 2.852 17.469 1 96.25 421 ALA B N 1
ATOM 6820 C CA . ALA B 1 421 ? -4.078 2.338 16.094 1 96.25 421 ALA B CA 1
ATOM 6821 C C . ALA B 1 421 ? -4.5 0.872 16.094 1 96.25 421 ALA B C 1
ATOM 6823 O O . ALA B 1 421 ? -5.078 0.385 15.125 1 96.25 421 ALA B O 1
ATOM 6824 N N . ALA B 1 422 ? -4.156 0.169 17.156 1 93.44 422 ALA B N 1
ATOM 6825 C CA . ALA B 1 422 ? -4.391 -1.271 17.203 1 93.44 422 ALA B CA 1
ATOM 6826 C C . ALA B 1 422 ? -5.883 -1.585 17.141 1 93.44 422 ALA B C 1
ATOM 6828 O O . ALA B 1 422 ? -6.699 -0.898 17.75 1 93.44 422 ALA B O 1
ATOM 6829 N N . PRO B 1 423 ? -6.234 -2.633 16.312 1 93.75 423 PRO B N 1
ATOM 6830 C CA . PRO B 1 423 ? -7.637 -3.047 16.328 1 93.75 423 PRO B CA 1
ATOM 6831 C C . PRO B 1 423 ? -8.109 -3.498 17.703 1 93.75 423 PRO B C 1
ATOM 6833 O O . PRO B 1 423 ? -7.281 -3.803 18.578 1 93.75 423 PRO B O 1
ATOM 6836 N N . ASP B 1 424 ? -9.281 -3.34 17.922 1 93.12 424 ASP B N 1
ATOM 6837 C CA . ASP B 1 424 ? -9.914 -3.967 19.078 1 93.12 424 ASP B CA 1
ATOM 6838 C C . ASP B 1 424 ? -10.68 -5.223 18.672 1 93.12 424 ASP B C 1
ATOM 6840 O O . ASP B 1 424 ? -11.828 -5.137 18.219 1 93.12 424 ASP B O 1
ATOM 6844 N N . GLY B 1 425 ? -10.062 -6.344 18.859 1 87.94 425 GLY B N 1
ATOM 6845 C CA . GLY B 1 425 ? -10.625 -7.586 18.344 1 87.94 425 GLY B CA 1
ATOM 6846 C C . GLY B 1 425 ? -10.641 -7.648 16.828 1 87.94 425 GLY B C 1
ATOM 6847 O O . GLY B 1 425 ? -9.703 -7.18 16.172 1 87.94 425 GLY B O 1
ATOM 6848 N N . GLU B 1 426 ? -11.742 -8.289 16.328 1 86.94 426 GLU B N 1
ATOM 6849 C CA . GLU B 1 426 ? -11.844 -8.5 14.883 1 86.94 426 GLU B CA 1
ATOM 6850 C C . GLU B 1 426 ? -12.977 -7.68 14.281 1 86.94 426 GLU B C 1
ATOM 6852 O O . GLU B 1 426 ? -13.383 -7.914 13.141 1 86.94 426 GLU B O 1
ATOM 6857 N N . SER B 1 427 ? -13.43 -6.707 15.094 1 92.75 427 SER B N 1
ATOM 6858 C CA . SER B 1 427 ? -14.633 -6.055 14.594 1 92.75 427 SER B CA 1
ATOM 6859 C C . SER B 1 427 ? -14.508 -4.535 14.648 1 92.75 427 SER B C 1
ATOM 6861 O O . SER B 1 427 ? -15.32 -3.818 14.07 1 92.75 427 SER B O 1
ATOM 6863 N N . VAL B 1 428 ? -13.5 -4.039 15.375 1 96.62 428 VAL B N 1
ATOM 6864 C CA . VAL B 1 428 ? -13.352 -2.592 15.484 1 96.62 428 VAL B CA 1
ATOM 6865 C C . VAL B 1 428 ? -11.93 -2.186 15.117 1 96.62 428 VAL B C 1
ATOM 6867 O O . VAL B 1 428 ? -10.969 -2.619 15.75 1 96.62 428 VAL B O 1
ATOM 6870 N N . PHE B 1 429 ? -11.852 -1.353 14.172 1 97.44 429 PHE B N 1
ATOM 6871 C CA . PHE B 1 429 ? -10.57 -0.868 13.664 1 97.44 429 PHE B CA 1
ATOM 6872 C C . PHE B 1 429 ? -10.492 0.651 13.766 1 97.44 429 PHE B C 1
ATOM 6874 O O . PHE B 1 429 ? -11.516 1.329 13.828 1 97.44 429 PHE B O 1
ATOM 6881 N N . PHE B 1 430 ? -9.266 1.183 13.812 1 98.44 430 PHE B N 1
ATOM 6882 C CA . PHE B 1 430 ? -9.086 2.607 14.062 1 98.44 430 PHE B CA 1
ATOM 6883 C C . PHE B 1 430 ? -8.188 3.238 13.008 1 98.44 430 PHE B C 1
ATOM 6885 O O . PHE B 1 430 ? -7.195 2.639 12.594 1 98.44 430 PHE B O 1
ATOM 6892 N N . ALA B 1 431 ? -8.586 4.398 12.555 1 97.94 431 ALA B N 1
ATOM 6893 C CA . ALA B 1 431 ? -7.816 5.207 11.617 1 97.94 431 ALA B CA 1
ATOM 6894 C C . ALA B 1 431 ? -7.926 6.691 11.945 1 97.94 431 ALA B C 1
ATOM 6896 O O . ALA B 1 431 ? -8.867 7.117 12.617 1 97.94 431 ALA B O 1
ATOM 6897 N N . GLY B 1 432 ? -7.008 7.453 11.508 1 96.81 432 GLY B N 1
ATOM 6898 C CA . GLY B 1 432 ? -6.863 8.883 11.75 1 96.81 432 GLY B CA 1
ATOM 6899 C C . GLY B 1 432 ? -5.426 9.297 12 1 96.81 432 GLY B C 1
ATOM 6900 O O . GLY B 1 432 ? -4.617 8.508 12.484 1 96.81 432 GLY B O 1
ATOM 6901 N N . GLU B 1 433 ? -5.184 10.484 11.703 1 94.56 433 GLU B N 1
ATOM 6902 C CA . GLU B 1 433 ? -3.807 10.945 11.844 1 94.56 433 GLU B CA 1
ATOM 6903 C C . GLU B 1 433 ? -3.271 10.688 13.25 1 94.56 433 GLU B C 1
ATOM 6905 O O . GLU B 1 433 ? -2.084 10.414 13.422 1 94.56 433 GLU B O 1
ATOM 6910 N N . ALA B 1 434 ? -4.121 10.617 14.25 1 95.31 434 ALA B N 1
ATOM 6911 C CA . ALA B 1 434 ? -3.732 10.383 15.633 1 95.31 434 ALA B CA 1
ATOM 6912 C C . ALA B 1 434 ? -3.174 8.977 15.828 1 95.31 434 ALA B C 1
ATOM 6914 O O . ALA B 1 434 ? -2.518 8.695 16.828 1 95.31 434 ALA B O 1
ATOM 6915 N N . THR B 1 435 ? -3.502 8.125 14.859 1 95.62 435 THR B N 1
ATOM 6916 C CA . THR B 1 435 ? -3.076 6.73 14.984 1 95.62 435 THR B CA 1
ATOM 6917 C C . THR B 1 435 ? -1.763 6.5 14.242 1 95.62 435 THR B C 1
ATOM 6919 O O . THR B 1 435 ? -1.263 5.375 14.188 1 95.62 435 THR B O 1
ATOM 6922 N N . HIS B 1 436 ? -1.216 7.5 13.68 1 91.94 436 HIS B N 1
ATOM 6923 C CA . HIS B 1 436 ? 0.063 7.398 12.984 1 91.94 436 HIS B CA 1
ATOM 6924 C C . HIS B 1 436 ? 1.219 7.781 13.906 1 91.94 436 HIS B C 1
ATOM 6926 O O . HIS B 1 436 ? 1.239 8.883 14.461 1 91.94 436 HIS B O 1
ATOM 6932 N N . PRO B 1 437 ? 2.135 6.922 14.078 1 79.25 437 PRO B N 1
ATOM 6933 C CA . PRO B 1 437 ? 3.229 7.285 14.977 1 79.25 437 PRO B CA 1
ATOM 6934 C C . PRO B 1 437 ? 4.141 8.359 14.398 1 79.25 437 PRO B C 1
ATOM 6936 O O . PRO B 1 437 ? 4.836 9.055 15.141 1 79.25 437 PRO B O 1
ATOM 6939 N N . GLY B 1 438 ? 4.152 8.305 13.031 1 75.56 438 GLY B N 1
ATOM 6940 C CA . GLY B 1 438 ? 5 9.266 12.344 1 75.56 438 GLY B CA 1
ATOM 6941 C C . GLY B 1 438 ? 4.246 10.109 11.328 1 75.56 438 GLY B C 1
ATOM 6942 O O . GLY B 1 438 ? 3.137 9.75 10.922 1 75.56 438 GLY B O 1
ATOM 6943 N N . VAL B 1 439 ? 4.242 11.406 11.336 1 77.06 439 VAL B N 1
ATOM 6944 C CA . VAL B 1 439 ? 3.793 12.367 10.336 1 77.06 439 VAL B CA 1
ATOM 6945 C C . VAL B 1 439 ? 2.379 12.836 10.664 1 77.06 439 VAL B C 1
ATOM 6947 O O . VAL B 1 439 ? 1.527 12.945 9.781 1 77.06 439 VAL B O 1
ATOM 6950 N N . ASN B 1 440 ? 2.037 12.977 11.789 1 66 440 ASN B N 1
ATOM 6951 C CA . ASN B 1 440 ? 0.69 13.172 12.312 1 66 440 ASN B CA 1
ATOM 6952 C C . ASN B 1 440 ? 0.048 14.438 11.75 1 66 440 ASN B C 1
ATOM 6954 O O . ASN B 1 440 ? -1.142 14.445 11.43 1 66 440 ASN B O 1
ATOM 6958 N N . PRO B 1 441 ? 0.847 15.336 11.469 1 78.12 441 PRO B N 1
ATOM 6959 C CA . PRO B 1 441 ? 0.16 16.578 11.102 1 78.12 441 PRO B CA 1
ATOM 6960 C C . PRO B 1 441 ? -0.209 16.625 9.617 1 78.12 441 PRO B C 1
ATOM 6962 O O . PRO B 1 441 ? -0.813 17.594 9.164 1 78.12 441 PRO B O 1
ATOM 6965 N N . CYS B 1 442 ? 0.053 15.531 8.945 1 88.75 442 CYS B N 1
ATOM 6966 C CA . CYS B 1 442 ? -0.046 15.695 7.5 1 88.75 442 CYS B CA 1
ATOM 6967 C C . CYS B 1 442 ? -1.183 14.852 6.934 1 88.75 442 CYS B C 1
ATOM 6969 O O . CYS B 1 442 ? -1.538 13.82 7.504 1 88.75 442 CYS B O 1
ATOM 6971 N N . MET B 1 443 ? -1.706 15.289 5.836 1 95.25 443 MET B N 1
ATOM 6972 C CA . MET B 1 443 ? -2.822 14.625 5.168 1 95.25 443 MET B CA 1
ATOM 6973 C C . MET B 1 443 ? -2.441 13.211 4.746 1 95.25 443 MET B C 1
ATOM 6975 O O . MET B 1 443 ? -3.25 12.289 4.859 1 95.25 443 MET B O 1
ATOM 6979 N N . GLN B 1 444 ? -1.244 13.062 4.277 1 94.12 444 GLN B N 1
ATOM 6980 C CA . GLN B 1 444 ? -0.816 11.734 3.857 1 94.12 444 GLN B CA 1
ATOM 6981 C C . GLN B 1 444 ? -0.787 10.766 5.039 1 94.12 444 GLN B C 1
ATOM 6983 O O . GLN B 1 444 ? -1.039 9.57 4.875 1 94.12 444 GLN B O 1
ATOM 6988 N N . GLY B 1 445 ? -0.46 11.336 6.219 1 93.12 445 GLY B N 1
ATOM 6989 C CA . GLY B 1 445 ? -0.541 10.5 7.406 1 93.12 445 GLY B CA 1
ATOM 6990 C C . GLY B 1 445 ? -1.932 9.945 7.656 1 93.12 445 GLY B C 1
ATOM 6991 O O . GLY B 1 445 ? -2.09 8.758 7.949 1 93.12 445 GLY B O 1
ATOM 6992 N N . ALA B 1 446 ? -2.898 10.781 7.535 1 96.25 446 ALA B N 1
ATOM 6993 C CA . ALA B 1 446 ? -4.285 10.344 7.684 1 96.25 446 ALA B CA 1
ATOM 6994 C C . ALA B 1 446 ? -4.637 9.273 6.652 1 96.25 446 ALA B C 1
ATOM 6996 O O . ALA B 1 446 ? -5.215 8.242 6.996 1 96.25 446 ALA B O 1
ATOM 6997 N N . MET B 1 447 ? -4.285 9.516 5.465 1 96.81 447 MET B N 1
ATOM 6998 C CA . MET B 1 447 ? -4.609 8.578 4.391 1 96.81 447 MET B CA 1
ATOM 6999 C C . MET B 1 447 ? -3.926 7.234 4.613 1 96.81 447 MET B C 1
ATOM 7001 O O . MET B 1 447 ? -4.531 6.184 4.398 1 96.81 447 MET B O 1
ATOM 7005 N N . GLU B 1 448 ? -2.709 7.289 5.035 1 93.69 448 GLU B N 1
ATOM 7006 C CA . GLU B 1 448 ? -1.965 6.059 5.293 1 93.69 448 GLU B CA 1
ATOM 7007 C C . GLU B 1 448 ? -2.619 5.242 6.402 1 93.69 448 GLU B C 1
ATOM 7009 O O . GLU B 1 448 ? -2.627 4.012 6.352 1 93.69 448 GLU B O 1
ATOM 7014 N N . THR B 1 449 ? -3.115 5.922 7.383 1 96.56 449 THR B N 1
ATOM 7015 C CA . THR B 1 449 ? -3.812 5.207 8.445 1 96.56 449 THR B CA 1
ATOM 7016 C C . THR B 1 449 ? -5.094 4.566 7.91 1 96.56 449 THR B C 1
ATOM 7018 O O . THR B 1 449 ? -5.5 3.498 8.375 1 96.56 449 THR B O 1
ATOM 7021 N N . GLY B 1 450 ? -5.758 5.25 6.973 1 97.94 450 GLY B N 1
ATOM 7022 C CA . GLY B 1 450 ? -6.898 4.641 6.309 1 97.94 450 GLY B CA 1
ATOM 7023 C C . GLY B 1 450 ? -6.547 3.365 5.566 1 97.94 450 GLY B C 1
ATOM 7024 O O . GLY B 1 450 ? -7.262 2.365 5.664 1 97.94 450 GLY B O 1
ATOM 7025 N N . LEU B 1 451 ? -5.461 3.396 4.898 1 94.12 451 LEU B N 1
ATOM 7026 C CA . LEU B 1 451 ? -4.984 2.221 4.176 1 94.12 451 LEU B CA 1
ATOM 7027 C C . LEU B 1 451 ? -4.633 1.096 5.141 1 94.12 451 LEU B C 1
ATOM 7029 O O . LEU B 1 451 ? -4.949 -0.069 4.887 1 94.12 451 LEU B O 1
ATOM 7033 N N . ARG B 1 452 ? -3.998 1.427 6.215 1 91.56 452 ARG B N 1
ATOM 7034 C CA . ARG B 1 452 ? -3.66 0.433 7.227 1 91.56 452 ARG B CA 1
ATOM 7035 C C . ARG B 1 452 ? -4.914 -0.226 7.789 1 91.56 452 ARG B C 1
ATOM 7037 O O . ARG B 1 452 ? -4.988 -1.453 7.883 1 91.56 452 ARG B O 1
ATOM 7044 N N . ALA B 1 453 ? -5.867 0.579 8.133 1 96.38 453 ALA B N 1
ATOM 7045 C CA . ALA B 1 453 ? -7.113 0.046 8.688 1 96.38 453 ALA B CA 1
ATOM 7046 C C . ALA B 1 453 ? -7.816 -0.86 7.684 1 96.38 453 ALA B C 1
ATOM 7048 O O . ALA B 1 453 ? -8.328 -1.922 8.047 1 96.38 453 ALA B O 1
ATOM 7049 N N . ALA B 1 454 ? -7.859 -0.444 6.434 1 94.69 454 ALA B N 1
ATOM 7050 C CA . ALA B 1 454 ? -8.461 -1.273 5.395 1 94.69 454 ALA B CA 1
ATOM 7051 C C . ALA B 1 454 ? -7.754 -2.625 5.293 1 94.69 454 ALA B C 1
ATOM 7053 O O . ALA B 1 454 ? -8.406 -3.664 5.184 1 94.69 454 ALA B O 1
ATOM 7054 N N . ALA B 1 455 ? -6.457 -2.562 5.367 1 85.75 455 ALA B N 1
ATOM 7055 C CA . ALA B 1 455 ? -5.688 -3.803 5.301 1 85.75 455 ALA B CA 1
ATOM 7056 C C . ALA B 1 455 ? -6.023 -4.719 6.473 1 85.75 455 ALA B C 1
ATOM 7058 O O . ALA B 1 455 ? -6.145 -5.934 6.305 1 85.75 455 ALA B O 1
ATOM 7059 N N . GLN B 1 456 ? -6.176 -4.168 7.625 1 88 456 GLN B N 1
ATOM 7060 C CA . GLN B 1 456 ? -6.539 -4.934 8.812 1 88 456 GLN B CA 1
ATOM 7061 C C . GLN B 1 456 ? -7.93 -5.543 8.672 1 88 456 GLN B C 1
ATOM 7063 O O . GLN B 1 456 ? -8.141 -6.707 9.031 1 88 456 GLN B O 1
ATOM 7068 N N . VAL B 1 457 ? -8.836 -4.785 8.133 1 91.88 457 VAL B N 1
ATOM 7069 C CA . VAL B 1 457 ? -10.195 -5.258 7.906 1 91.88 457 VAL B CA 1
ATOM 7070 C C . VAL B 1 457 ? -10.172 -6.434 6.93 1 91.88 457 VAL B C 1
ATOM 7072 O O . VAL B 1 457 ? -10.812 -7.465 7.18 1 91.88 457 VAL B O 1
ATOM 7075 N N . LEU B 1 458 ? -9.492 -6.281 5.887 1 84.19 458 LEU B N 1
ATOM 7076 C CA . LEU B 1 458 ? -9.445 -7.301 4.848 1 84.19 458 LEU B CA 1
ATOM 7077 C C . LEU B 1 458 ? -8.852 -8.602 5.383 1 84.19 458 LEU B C 1
ATOM 7079 O O . LEU B 1 458 ? -9.266 -9.688 4.98 1 84.19 458 LEU B O 1
ATOM 7083 N N . SER B 1 459 ? -7.969 -8.453 6.281 1 74.31 459 SER B N 1
ATOM 7084 C CA . SER B 1 459 ? -7.359 -9.633 6.898 1 74.31 459 SER B CA 1
ATOM 7085 C C . SER B 1 459 ? -8.328 -10.312 7.859 1 74.31 459 SER B C 1
ATOM 7087 O O . SER B 1 459 ? -8.266 -11.531 8.047 1 74.31 459 SER B O 1
ATOM 7089 N N . ALA B 1 460 ? -9.227 -9.531 8.445 1 73.88 460 ALA B N 1
ATOM 7090 C CA . ALA B 1 460 ? -10.141 -10.055 9.461 1 73.88 460 ALA B CA 1
ATOM 7091 C C . ALA B 1 460 ? -11.414 -10.586 8.82 1 73.88 460 ALA B C 1
ATOM 7093 O O . ALA B 1 460 ? -12.039 -11.516 9.352 1 73.88 460 ALA B O 1
ATOM 7094 N N . VAL B 1 461 ? -12.164 -10.008 7.895 1 61.97 461 VAL B N 1
ATOM 7095 C CA . VAL B 1 461 ? -13.516 -10.25 7.398 1 61.97 461 VAL B CA 1
ATOM 7096 C C . VAL B 1 461 ? -13.5 -11.398 6.387 1 61.97 461 VAL B C 1
ATOM 7098 O O . VAL B 1 461 ? -14.492 -12.117 6.242 1 61.97 461 VAL B O 1
ATOM 7101 N N . ARG B 1 462 ? -12.773 -11.5 5.43 1 55.88 462 ARG B N 1
ATOM 7102 C CA . ARG B 1 462 ? -13.148 -12.297 4.262 1 55.88 462 ARG B CA 1
ATOM 7103 C C . ARG B 1 462 ? -12.859 -13.773 4.488 1 55.88 462 ARG B C 1
ATOM 7105 O O . ARG B 1 462 ? -11.719 -14.156 4.75 1 55.88 462 ARG B O 1
ATOM 7112 N N . PRO B 1 463 ? -14.078 -14.422 4.766 1 50.88 463 PRO B N 1
ATOM 7113 C CA . PRO B 1 463 ? -13.891 -15.844 4.473 1 50.88 463 PRO B CA 1
ATOM 7114 C C . PRO B 1 463 ? -13.258 -16.078 3.105 1 50.88 463 PRO B C 1
ATOM 7116 O O . PRO B 1 463 ? -13.75 -15.578 2.096 1 50.88 463 PRO B O 1
ATOM 7119 N N . PRO B 1 464 ? -12.078 -16.344 3.059 1 43.34 464 PRO B N 1
ATOM 7120 C CA . PRO B 1 464 ? -11.219 -16.469 1.878 1 43.34 464 PRO B CA 1
ATOM 7121 C C . PRO B 1 464 ? -11.727 -17.5 0.879 1 43.34 464 PRO B C 1
ATOM 7123 O O . PRO B 1 464 ? -12.109 -18.609 1.271 1 43.34 464 PRO B O 1
ATOM 7126 N N . LYS B 1 465 ? -12.805 -17.203 -0.171 1 47.72 465 LYS B N 1
ATOM 7127 C CA . LYS B 1 465 ? -12.898 -18.234 -1.187 1 47.72 465 LYS B CA 1
ATOM 7128 C C . LYS B 1 465 ? -11.773 -18.109 -2.213 1 47.72 465 LYS B C 1
ATOM 7130 O O . LYS B 1 465 ? -11.578 -17.047 -2.789 1 47.72 465 LYS B O 1
ATOM 7135 N N . SER B 1 466 ? -10.742 -18.844 -2.072 1 45.56 466 SER B N 1
ATOM 7136 C CA . SER B 1 466 ? -9.648 -18.859 -3.043 1 45.56 466 SER B CA 1
ATOM 7137 C C . SER B 1 466 ? -10.062 -19.547 -4.336 1 45.56 466 SER B C 1
ATOM 7139 O O . SER B 1 466 ? -10.75 -20.578 -4.305 1 45.56 466 SER B O 1
ATOM 7141 N N . SER B 1 467 ? -10.109 -18.734 -5.492 1 43.25 467 SER B N 1
ATOM 7142 C CA . SER B 1 467 ? -10.32 -19.422 -6.758 1 43.25 467 SER B CA 1
ATOM 7143 C C . SER B 1 467 ? -9.062 -20.188 -7.184 1 43.25 467 SER B C 1
ATOM 7145 O O . SER B 1 467 ? -8.984 -20.672 -8.312 1 43.25 467 SER B O 1
ATOM 7147 N N . LEU B 1 468 ? -8.07 -20.281 -6.266 1 43.69 468 LEU B N 1
ATOM 7148 C CA . LEU B 1 468 ? -7.051 -21.234 -6.664 1 43.69 468 LEU B CA 1
ATOM 7149 C C . LEU B 1 468 ? -7.516 -22.672 -6.414 1 43.69 468 LEU B C 1
ATOM 7151 O O . LEU B 1 468 ? -8.172 -22.953 -5.406 1 43.69 468 LEU B O 1
#

Foldseek 3Di:
DFQEEEEAQALLRLLLQLLLVVVVGGYEYEAQAFAHHVQLAWEDQQALAIHGNFDFKAFFAAPFVLNVLCVVVVFDKDWDDPPQWAAEDVQV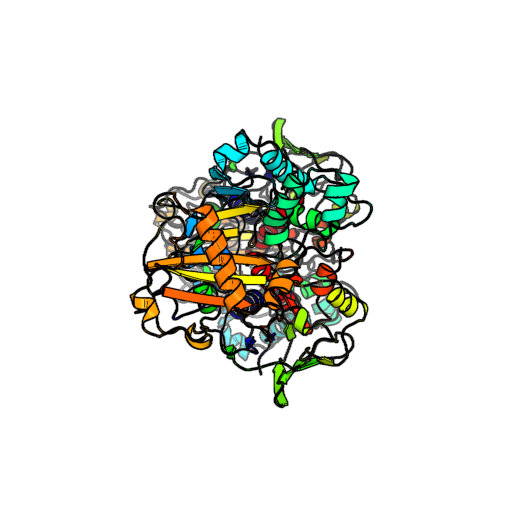PDGDIGGPVCCCPPPVLSVVLVVVLLCLLVDDDPAKAFQCCCVCPVVNGDPQNQLLCQLPVQLLLQAGSRFFISVLSNVQSVPDDRDGTIMGTLGRCSVVSVVSCVPHHYHYSFQWAEWEDDPPQDFAKIWTAGPVGDIDINGTAYEYAFALLLCQPVHPSHYQYVVHDDPLLNVLSVQFDFWKKKKKKWFFLDDQADPPNAKYQYGSALFGIKGKDDHDRCPPPPPNSRHHYLCVVPQDSCNNVRTDIMMMTMGGHPSLVVVVPDDPVVVNVRVQVVVLSNRNDPVGSRPRVVGTSDMDMRIVCPVRRHNHRWTGNGGPSVPSLCSNQDARRLHYGYAALSNASYDSNHSSSRSVSSVVRSVSNVVRPDPDPDPD/DFQEEEEAQALLRLLLQLLLVVVVGGYEYEAQAFAHHVQLAWEDQQALAIHGNFDFKAFFAPPFVLNVLCVVVVFDKDWDDPPQWAAEDVQVPDGDIGGPVCCCPPPVLSVVLVVVLLCLLVDDDPAKAFQCCCVCPVVNHDPQNQLLCQLPVQLLLQAGSRFFISVLSNVQSVPDDRDGTIIGTLGRCSVVSVVSCVPHHYHYSFQWAEWEDDPPQDFAKIWTAGPVGDIDINGGAYEYAFALLLCQPPHPSHYQYVVHDDPLLNVLSVQFDFWKKKKKKWFFLDDQADPPNAKYQYGSALFGIKGKDDHDRCPPPPPNSGHHYQCVVPQDSCNNVRTDIMMMTMGGHPSLVVCVPDDPVVVNVRVQVVVLSNRNDPVGSRPRVVGTSDMDMRIVCPVRRHNHRWTGNGGPSVPSLCSNQDARHLHYGYAALSNASYDSNHSSSRSVSSVVRSVSNVVRPDPDPDPD

pLDDT: mean 92.31, std 9.74, range [42.28, 98.88]

Radius of gyration: 31.76 Å; Cα contacts (8 Å, |Δi|>4): 2264; chains: 2; bounding box: 66×102×70 Å

Solvent-accessible surface area (backbone atoms only — not comparable to full-atom values): 45930 Å² total; per-residue (Å²): 128,36,39,29,34,26,35,20,41,20,51,12,18,28,38,18,46,40,53,33,43,62,34,70,43,47,56,38,34,31,16,51,48,73,42,62,12,57,61,34,29,34,35,31,49,53,32,54,24,66,39,62,72,38,67,67,67,44,75,18,69,17,69,27,66,51,50,52,51,41,53,72,71,68,58,59,68,45,78,51,71,80,61,41,21,36,30,34,22,68,68,58,75,37,84,45,77,37,51,31,70,56,36,56,74,70,32,67,50,57,39,46,42,52,51,56,64,55,46,31,58,73,55,84,68,90,66,74,40,28,41,39,51,44,40,53,70,68,68,53,56,53,71,55,28,51,34,41,39,37,33,48,45,21,30,62,38,23,25,31,32,79,54,27,7,42,52,31,44,28,46,24,24,35,54,29,58,22,49,65,48,38,30,34,56,67,50,64,63,42,54,54,36,53,60,45,40,62,93,53,53,67,40,62,58,38,34,59,36,32,39,40,46,48,70,94,33,40,75,40,49,27,38,38,25,30,69,86,62,56,70,46,57,15,55,32,23,35,38,43,20,49,48,67,54,39,61,26,81,87,36,88,76,23,44,42,46,40,66,67,70,56,64,73,38,53,51,21,48,61,44,56,42,61,29,24,28,29,38,42,37,41,19,14,52,58,85,71,63,69,86,85,61,45,35,35,41,20,25,36,47,96,57,21,28,36,36,45,74,86,54,63,62,38,86,82,49,70,78,62,82,43,54,46,53,31,49,79,72,69,36,53,85,64,26,17,82,53,28,72,44,41,41,40,32,46,37,18,12,63,59,19,52,54,54,68,72,43,56,68,68,56,55,53,51,52,51,41,49,50,48,15,70,73,46,37,40,92,95,43,53,61,55,46,72,83,31,50,58,46,61,48,77,49,51,26,54,72,34,80,86,50,52,21,56,38,40,36,41,27,55,85,25,75,69,21,25,55,49,43,29,45,57,53,55,51,27,38,33,29,21,18,24,64,33,31,71,36,47,33,70,36,71,44,26,12,31,49,26,5,48,51,33,32,53,53,46,57,67,57,62,46,79,17,55,48,66,106,129,34,40,28,34,27,35,20,40,19,53,12,18,27,38,18,46,40,53,33,42,62,34,69,43,47,55,37,34,30,17,53,47,72,43,65,12,58,60,35,30,36,34,32,49,54,33,54,26,69,40,61,72,38,68,68,68,44,76,19,69,17,69,28,66,52,52,54,51,40,54,72,72,68,56,59,68,44,79,51,72,80,62,42,22,35,30,34,21,66,69,56,76,38,82,46,78,37,51,30,69,56,36,55,73,70,32,68,51,56,39,45,42,51,48,56,62,56,46,29,60,74,56,84,68,92,66,74,41,28,41,38,52,44,40,52,71,68,68,53,58,54,71,54,28,50,33,40,40,35,34,47,47,22,31,65,38,23,26,30,32,79,54,27,6,41,54,32,44,27,47,23,26,35,54,29,57,21,48,65,47,37,31,33,57,68,50,66,63,41,54,54,35,52,60,46,41,62,93,54,53,68,41,62,58,39,34,58,35,32,40,40,46,48,68,94,33,40,73,40,50,26,39,37,27,30,70,87,63,56,72,47,57,15,56,33,22,37,37,43,19,48,48,66,56,40,60,26,78,87,36,89,76,24,43,42,45,40,66,67,71,57,66,73,38,53,51,21,48,61,41,56,44,62,30,24,28,29,38,43,38,42,19,15,50,57,88,72,61,70,86,85,61,45,36,34,40,21,24,35,46,97,58,23,29,39,36,46,70,84,53,63,62,38,85,84,48,71,78,63,85,44,54,47,52,31,51,80,72,69,36,53,84,65,26,16,80,53,27,71,42,41,40,39,32,47,36,18,12,64,59,18,51,53,54,69,73,44,57,68,69,55,54,52,51,53,52,40,50,50,49,14,70,72,44,37,40,93,93,43,53,62,55,46,72,82,32,50,58,45,60,48,75,49,51,27,54,72,35,81,85,49,52,21,55,38,41,36,40,26,54,84,24,75,68,21,25,54,49,42,30,45,56,54,54,52,27,36,32,29,22,18,26,65,33,30,72,35,46,33,69,37,69,45,26,11,30,50,24,5,46,51,34,32,53,52,45,57,67,56,62,45,78,14,56,50,67,104

Nearest PDB structures (foldseek):
  2dw4-assembly1_A  TM=7.744E-01  e=1.026E-29  Homo sapiens
  3abu-assembly1_A  TM=7.657E-01  e=1.612E-28  Homo sapiens
  7vqt-assembly1_A  TM=7.580E-01  e=6.020E-28  Homo sapiens
  6nr5-assembly1_A  TM=7.538E-01  e=3.512E-28  Homo sapiens
  6vyp-assembly2_k  TM=6.828E-01  e=2.248E-27  Homo sapiens

InterPro domains:
  IPR001613 Flavin amine oxidase [PR00757] (3-22)
  IPR001613 Flavin amine oxidase [PR00757] (388-407)
  IPR001613 Flavin amine oxidase [PR00757] (439-456)
  IPR002937 Amine oxidase [PF01593] (11-458)
  IPR036188 FAD/NAD(P)-binding domain superfamily [G3DSA:3.50.50.60] (1-465)
  IPR036188 FAD/NAD(P)-binding domain superfamily [SSF51905] (3-459)
  IPR050281 Flavin monoamine oxidase and related enzymes [PTHR10742] (4-462)